Protein AF-A0A072UUT9-F1 (afdb_monomer_lite)

Structure (mmCIF, N/CA/C/O backbone):
data_AF-A0A072UUT9-F1
#
_entry.id   AF-A0A072UUT9-F1
#
loop_
_atom_site.group_PDB
_atom_site.id
_atom_site.type_symbol
_atom_site.label_atom_id
_atom_site.label_alt_id
_atom_site.label_comp_id
_atom_site.label_asym_id
_atom_site.label_entity_id
_atom_site.label_seq_id
_atom_site.pdbx_PDB_ins_code
_atom_site.Cartn_x
_atom_site.Cartn_y
_atom_site.Cartn_z
_atom_site.occupancy
_atom_site.B_iso_or_equiv
_atom_site.auth_seq_id
_atom_site.auth_comp_id
_atom_site.auth_asym_id
_atom_site.auth_atom_id
_atom_site.pdbx_PDB_model_num
ATOM 1 N N . MET A 1 1 ? 25.320 -17.893 -8.438 1.00 34.84 1 MET A N 1
ATOM 2 C CA . MET A 1 1 ? 24.897 -16.477 -8.485 1.00 34.84 1 MET A CA 1
ATOM 3 C C . MET A 1 1 ? 25.207 -15.686 -7.210 1.00 34.84 1 MET A C 1
ATOM 5 O O . MET A 1 1 ? 25.598 -14.535 -7.337 1.00 34.84 1 MET A O 1
ATOM 9 N N . ALA A 1 2 ? 25.117 -16.283 -6.011 1.00 27.77 2 ALA A N 1
ATOM 10 C CA . ALA A 1 2 ? 25.350 -15.600 -4.726 1.00 27.77 2 ALA A CA 1
ATOM 11 C C . ALA A 1 2 ? 26.567 -14.647 -4.681 1.00 27.77 2 ALA A C 1
ATOM 13 O O . ALA A 1 2 ? 26.421 -13.517 -4.238 1.00 27.77 2 ALA A O 1
ATOM 14 N N . SER A 1 3 ? 27.740 -15.036 -5.197 1.00 30.59 3 SER A N 1
ATOM 15 C CA . SER A 1 3 ? 28.937 -14.175 -5.213 1.00 30.59 3 SER A CA 1
ATOM 16 C C . SER A 1 3 ? 28.811 -12.931 -6.109 1.00 30.59 3 SER A C 1
ATOM 18 O O . SER A 1 3 ? 29.286 -11.858 -5.738 1.00 30.59 3 SER A O 1
ATOM 20 N N . THR A 1 4 ? 28.158 -13.035 -7.270 1.00 41.97 4 THR A N 1
ATOM 21 C CA . THR A 1 4 ? 27.875 -11.895 -8.159 1.00 41.97 4 THR A CA 1
ATOM 22 C C . THR A 1 4 ? 26.765 -11.008 -7.601 1.00 41.97 4 THR A C 1
ATOM 24 O O . THR A 1 4 ? 26.868 -9.785 -7.656 1.00 41.97 4 THR A O 1
ATOM 27 N N . GLU A 1 5 ? 25.732 -11.611 -7.017 1.00 43.22 5 GLU A N 1
ATOM 28 C CA . GLU A 1 5 ? 24.624 -10.914 -6.358 1.00 43.22 5 GLU A CA 1
ATOM 29 C C . GLU A 1 5 ? 25.102 -10.147 -5.112 1.00 43.22 5 GLU A C 1
ATOM 31 O O . GLU A 1 5 ? 24.750 -8.986 -4.921 1.00 43.22 5 GLU A O 1
ATOM 36 N N . GLU A 1 6 ? 25.969 -10.757 -4.300 1.00 41.38 6 GLU A N 1
ATOM 37 C CA . GLU A 1 6 ? 26.621 -10.147 -3.140 1.00 41.38 6 GLU A CA 1
ATOM 38 C C . GLU A 1 6 ? 27.619 -9.056 -3.558 1.00 41.38 6 GLU A C 1
ATOM 40 O O . GLU A 1 6 ? 27.675 -8.006 -2.921 1.00 41.38 6 GLU A O 1
ATOM 45 N N . SER A 1 7 ? 28.364 -9.246 -4.653 1.00 39.84 7 SER A N 1
ATOM 46 C CA . SER A 1 7 ? 29.238 -8.209 -5.221 1.00 39.84 7 SER A CA 1
ATOM 47 C C . SER A 1 7 ? 28.443 -6.988 -5.705 1.00 39.84 7 SER A C 1
ATOM 49 O O . SER A 1 7 ? 28.815 -5.854 -5.399 1.00 39.84 7 SER A O 1
ATOM 51 N N . LEU A 1 8 ? 27.308 -7.197 -6.382 1.00 51.31 8 LEU A N 1
ATOM 52 C CA . LEU A 1 8 ? 26.424 -6.117 -6.829 1.00 51.31 8 LEU A CA 1
ATOM 53 C C . LEU A 1 8 ? 25.656 -5.463 -5.669 1.00 51.31 8 LEU A C 1
ATOM 55 O O . LEU A 1 8 ? 25.526 -4.239 -5.666 1.00 51.31 8 LEU A O 1
ATOM 59 N N . ARG A 1 9 ? 25.227 -6.223 -4.646 1.00 52.94 9 ARG A N 1
ATOM 60 C CA . ARG A 1 9 ? 24.718 -5.653 -3.382 1.00 52.94 9 ARG A CA 1
ATOM 61 C C . ARG A 1 9 ? 25.774 -4.772 -2.727 1.00 52.94 9 ARG A C 1
ATOM 63 O O . ARG A 1 9 ? 25.479 -3.618 -2.449 1.00 52.94 9 ARG A O 1
ATOM 70 N N . LYS A 1 10 ? 27.008 -5.259 -2.555 1.00 45.53 10 LYS A N 1
ATOM 71 C CA . LYS A 1 10 ? 28.120 -4.471 -1.995 1.00 45.53 10 LYS A CA 1
ATOM 72 C C . LYS A 1 10 ? 28.433 -3.234 -2.836 1.00 45.53 10 LYS A C 1
ATOM 74 O O . LYS A 1 10 ? 28.740 -2.197 -2.263 1.00 45.53 10 LYS A O 1
ATOM 79 N N . SER A 1 11 ? 28.295 -3.294 -4.162 1.00 46.88 11 SER A N 1
ATOM 80 C CA . SER A 1 11 ? 28.444 -2.121 -5.032 1.00 46.88 11 SER A CA 1
ATOM 81 C C . SER A 1 11 ? 27.336 -1.083 -4.799 1.00 46.88 11 SER A C 1
ATOM 83 O O . SER A 1 11 ? 27.649 0.070 -4.505 1.00 46.88 11 SER A O 1
ATOM 85 N N . LEU A 1 12 ? 26.058 -1.480 -4.818 1.00 51.66 12 LEU A N 1
ATOM 86 C CA . LEU A 1 12 ? 24.926 -0.591 -4.506 1.00 51.66 12 LEU A CA 1
ATOM 87 C C . LEU A 1 12 ? 25.015 -0.008 -3.089 1.00 51.66 12 LEU A C 1
ATOM 89 O O . LEU A 1 12 ? 24.832 1.191 -2.893 1.00 51.66 12 LEU A O 1
ATOM 93 N N . GLN A 1 13 ? 25.359 -0.848 -2.114 1.00 51.25 13 GLN A N 1
ATOM 94 C CA . GLN A 1 13 ? 25.574 -0.453 -0.729 1.00 51.25 13 GLN A CA 1
ATOM 95 C C . GLN A 1 13 ? 26.736 0.546 -0.631 1.00 51.25 13 GLN A C 1
ATOM 97 O O . GLN A 1 13 ? 26.568 1.578 0.004 1.00 51.25 13 GLN A O 1
ATOM 102 N N . SER A 1 14 ? 27.847 0.330 -1.350 1.00 44.66 14 SER A N 1
ATOM 103 C CA . SER A 1 14 ? 28.983 1.265 -1.386 1.00 44.66 14 SER A CA 1
ATOM 104 C C . SER A 1 14 ? 28.662 2.614 -2.036 1.00 44.66 14 SER A C 1
ATOM 106 O O . SER A 1 14 ? 29.205 3.624 -1.606 1.00 44.66 14 SER A O 1
ATOM 108 N N . LEU A 1 15 ? 27.752 2.675 -3.016 1.00 49.03 15 LEU A N 1
ATOM 109 C CA . LEU A 1 15 ? 27.312 3.940 -3.626 1.00 49.03 15 LEU A CA 1
ATOM 110 C C . LEU A 1 15 ? 26.435 4.774 -2.673 1.00 49.03 15 LEU A C 1
ATOM 112 O O . LEU A 1 15 ? 26.467 6.004 -2.721 1.00 49.03 15 LEU A O 1
ATOM 116 N N . LEU A 1 16 ? 25.685 4.109 -1.787 1.00 48.03 16 LEU A N 1
ATOM 117 C CA . LEU A 1 16 ? 24.789 4.729 -0.799 1.00 48.03 16 LEU A CA 1
ATOM 118 C C . LEU A 1 16 ? 25.436 4.935 0.585 1.00 48.03 16 LEU A C 1
ATOM 120 O O . LEU A 1 16 ? 24.930 5.741 1.375 1.00 48.03 16 LEU A O 1
ATOM 124 N N . SER A 1 17 ? 26.539 4.229 0.868 1.00 41.12 17 SER A N 1
ATOM 125 C CA . SER A 1 17 ? 27.382 4.373 2.064 1.00 41.12 17 SER A CA 1
ATOM 126 C C . SER A 1 17 ? 28.663 5.179 1.818 1.00 41.12 17 SER A C 1
ATOM 128 O O . SER A 1 17 ? 29.345 5.524 2.780 1.00 41.12 17 SER A O 1
ATOM 130 N N . ALA A 1 18 ? 29.002 5.500 0.563 1.00 36.09 18 ALA A N 1
ATOM 131 C CA . ALA A 1 18 ? 29.958 6.555 0.241 1.00 36.09 18 ALA A CA 1
ATOM 132 C C . ALA A 1 18 ? 29.431 7.870 0.833 1.00 36.09 18 ALA A C 1
ATOM 134 O O . ALA A 1 18 ? 28.410 8.405 0.399 1.00 36.09 18 ALA A O 1
ATOM 135 N N . SER A 1 19 ? 30.090 8.340 1.890 1.00 38.41 19 SER A N 1
ATOM 136 C CA . SER A 1 19 ? 29.546 9.333 2.813 1.00 38.41 19 SER A CA 1
ATOM 137 C C . SER A 1 19 ? 29.525 10.744 2.219 1.00 38.41 19 SER A C 1
ATOM 139 O O . SER A 1 19 ? 30.475 11.509 2.378 1.00 38.41 19 SER A O 1
ATOM 141 N N . GLY A 1 20 ? 28.417 11.093 1.566 1.00 45.28 20 GLY A N 1
ATOM 142 C CA . GLY A 1 20 ? 28.100 12.449 1.126 1.00 45.28 20 GLY A CA 1
ATOM 143 C C . GLY A 1 20 ? 26.666 12.551 0.602 1.00 45.28 20 GLY A C 1
ATOM 144 O O . GLY A 1 20 ? 26.188 11.643 -0.081 1.00 45.28 20 GLY A O 1
ATOM 145 N N . SER A 1 21 ? 25.994 13.670 0.896 1.00 56.38 21 SER A N 1
ATOM 146 C CA . SER A 1 21 ? 24.687 14.042 0.322 1.00 56.38 21 SER A CA 1
ATOM 147 C C . SER A 1 21 ? 24.675 13.883 -1.197 1.00 56.38 21 SER A C 1
ATOM 149 O O . SER A 1 21 ? 23.778 13.278 -1.780 1.00 56.38 21 SER A O 1
ATOM 151 N N . ASP A 1 22 ? 25.749 14.356 -1.815 1.00 58.50 22 ASP A N 1
ATOM 152 C CA . ASP A 1 22 ? 25.899 14.545 -3.249 1.00 58.50 22 ASP A CA 1
ATOM 153 C C . ASP A 1 22 ? 25.897 13.204 -4.008 1.00 58.50 22 ASP A C 1
ATOM 155 O O . ASP A 1 22 ? 25.430 13.141 -5.143 1.00 58.50 22 ASP A O 1
ATOM 159 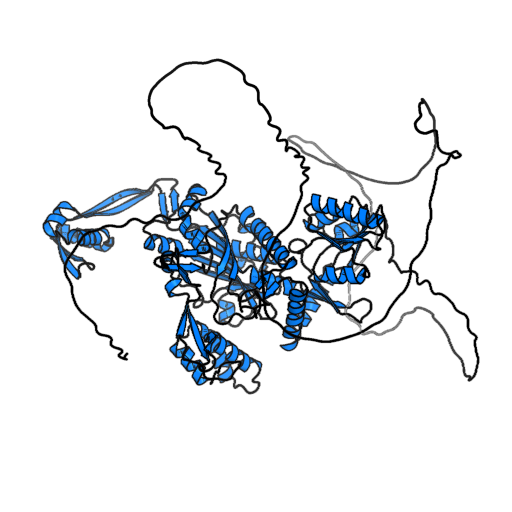N N . SER A 1 23 ? 26.335 12.108 -3.367 1.00 74.94 23 SER A N 1
ATOM 160 C CA . SER A 1 23 ? 26.256 10.750 -3.934 1.00 74.94 23 SER A CA 1
ATOM 161 C C . SER A 1 23 ? 24.805 10.261 -4.015 1.00 74.94 23 SER A C 1
ATOM 163 O O . SER A 1 23 ? 24.362 9.765 -5.054 1.00 74.94 23 SER A O 1
ATOM 165 N N . ARG A 1 24 ? 24.033 10.452 -2.934 1.00 82.62 24 ARG A N 1
ATOM 166 C CA . ARG A 1 24 ? 22.612 10.066 -2.864 1.00 82.62 24 ARG A CA 1
ATOM 167 C C . ARG A 1 24 ? 21.763 10.911 -3.814 1.00 82.62 24 ARG A C 1
ATOM 169 O O . ARG A 1 24 ? 20.908 10.369 -4.513 1.00 82.62 24 ARG A O 1
ATOM 176 N N . ASP A 1 25 ? 22.054 12.205 -3.908 1.00 83.94 25 ASP A N 1
ATOM 177 C CA . ASP A 1 25 ? 21.389 13.131 -4.825 1.00 83.94 25 ASP A CA 1
ATOM 178 C C . ASP A 1 25 ? 21.709 12.829 -6.299 1.00 83.94 25 ASP A C 1
ATOM 180 O O . ASP A 1 25 ? 20.793 12.783 -7.124 1.00 83.94 25 ASP A O 1
ATOM 184 N N . ALA A 1 26 ? 22.969 12.529 -6.639 1.00 87.81 26 ALA A N 1
ATOM 185 C CA . ALA A 1 26 ? 23.354 12.117 -7.991 1.00 87.81 26 ALA A CA 1
ATOM 186 C C . ALA A 1 26 ? 22.732 10.766 -8.396 1.00 87.81 26 ALA A C 1
ATOM 188 O O . ALA A 1 26 ? 22.236 10.625 -9.519 1.00 87.81 26 ALA A O 1
ATOM 189 N N . PHE A 1 27 ? 22.698 9.788 -7.480 1.00 90.69 27 PHE A N 1
ATOM 190 C CA . PHE A 1 27 ? 21.994 8.517 -7.679 1.00 90.69 27 PHE A CA 1
ATOM 191 C C . PHE A 1 27 ? 20.503 8.755 -7.951 1.00 90.69 27 PHE A C 1
ATOM 193 O O . PHE A 1 27 ? 19.996 8.333 -8.993 1.00 90.69 27 PHE A O 1
ATOM 200 N N . ARG A 1 28 ? 19.823 9.505 -7.073 1.00 92.19 28 ARG A N 1
ATOM 201 C CA . ARG A 1 28 ? 18.399 9.843 -7.203 1.00 92.19 28 ARG A CA 1
ATOM 202 C C . ARG A 1 28 ? 18.099 10.540 -8.528 1.00 92.19 28 ARG A C 1
ATOM 204 O O . ARG A 1 28 ? 17.148 10.169 -9.214 1.00 92.19 28 ARG A O 1
ATOM 211 N N . GLN A 1 29 ? 18.923 11.508 -8.931 1.00 92.06 29 GLN A N 1
ATOM 212 C CA . GLN A 1 29 ? 18.742 12.203 -10.204 1.00 92.06 29 GLN A CA 1
ATOM 213 C C . GLN A 1 29 ? 18.894 11.247 -11.398 1.00 92.06 29 GLN A C 1
ATOM 215 O O . GLN A 1 29 ? 18.135 11.360 -12.359 1.00 92.06 29 GLN A O 1
ATOM 220 N N . SER A 1 30 ? 19.810 10.272 -11.342 1.00 93.12 30 SER A N 1
ATOM 221 C CA . SER A 1 30 ? 19.954 9.240 -12.381 1.00 93.12 30 SER A CA 1
ATOM 222 C C . SER A 1 30 ? 18.729 8.317 -12.465 1.00 93.12 30 SER A C 1
ATOM 224 O O . SER A 1 30 ? 18.226 8.060 -13.565 1.00 93.12 30 SER A O 1
ATOM 226 N N . VAL A 1 31 ? 18.187 7.891 -11.316 1.00 94.88 31 VAL A N 1
ATOM 227 C CA . VAL A 1 31 ? 16.942 7.105 -11.225 1.00 94.88 31 VAL A CA 1
ATOM 228 C C . VAL A 1 31 ? 15.774 7.884 -11.837 1.00 94.88 31 VAL A C 1
ATOM 230 O O . VAL A 1 31 ? 15.170 7.424 -12.807 1.00 94.88 31 VAL A O 1
ATOM 233 N N . VAL A 1 32 ? 15.489 9.093 -11.341 1.00 94.62 32 VAL A N 1
ATOM 234 C CA . VAL A 1 32 ? 14.345 9.914 -11.781 1.00 94.62 32 VAL A CA 1
ATOM 235 C C . VAL A 1 32 ? 14.464 10.307 -13.258 1.00 94.62 32 VAL A C 1
ATOM 237 O O . VAL A 1 32 ? 13.494 10.166 -14.004 1.00 94.62 32 VAL A O 1
ATOM 240 N N . ASN A 1 33 ? 15.658 10.697 -13.726 1.00 94.25 33 ASN A N 1
ATOM 241 C CA . ASN A 1 33 ? 15.907 10.960 -15.148 1.00 94.25 33 ASN A CA 1
ATOM 242 C C . ASN A 1 33 ? 15.605 9.732 -16.018 1.00 94.25 33 ASN A C 1
ATOM 244 O O . ASN A 1 33 ? 15.119 9.879 -17.139 1.00 94.25 33 ASN A O 1
ATOM 248 N N . THR A 1 34 ? 15.894 8.524 -15.530 1.00 95.62 34 THR A N 1
ATOM 249 C CA . THR A 1 34 ? 15.597 7.283 -16.256 1.00 95.62 34 THR A CA 1
ATOM 250 C C . THR A 1 34 ? 14.096 7.007 -16.274 1.00 95.62 34 THR A C 1
ATOM 252 O O . THR A 1 34 ? 13.549 6.738 -17.343 1.00 95.62 34 THR A O 1
ATOM 255 N N . LEU A 1 35 ? 13.420 7.139 -15.128 1.00 97.06 35 LEU A N 1
ATOM 256 C CA . LEU A 1 35 ? 11.981 6.906 -14.987 1.00 97.06 35 LEU A CA 1
ATOM 257 C C . LEU A 1 35 ? 11.151 7.857 -15.863 1.00 97.06 35 LEU A C 1
ATOM 259 O O . LEU A 1 35 ? 10.300 7.377 -16.615 1.00 97.06 35 LEU A O 1
ATOM 263 N N . GLU A 1 36 ? 11.441 9.164 -15.865 1.00 94.88 36 GLU A N 1
ATOM 264 C CA . GLU A 1 36 ? 10.763 10.118 -16.760 1.00 94.88 36 GLU A CA 1
ATOM 265 C C . GLU A 1 36 ? 11.084 9.842 -18.239 1.00 94.88 36 GLU A C 1
ATOM 267 O O . GLU A 1 36 ? 10.182 9.746 -19.071 1.00 94.88 36 GLU A O 1
ATOM 272 N N . ARG A 1 37 ? 12.364 9.653 -18.596 1.00 95.62 37 ARG A N 1
ATOM 273 C CA . ARG A 1 37 ? 12.804 9.441 -19.993 1.00 95.62 37 ARG A CA 1
ATOM 274 C C . ARG A 1 37 ? 12.339 8.104 -20.587 1.00 95.62 37 ARG A C 1
ATOM 276 O O . ARG A 1 37 ? 12.368 7.919 -21.808 1.00 95.62 37 ARG A O 1
ATOM 283 N N . ARG A 1 38 ? 11.930 7.158 -19.741 1.00 96.06 38 ARG A N 1
ATOM 284 C CA . ARG A 1 38 ? 11.315 5.876 -20.122 1.00 96.06 38 ARG A CA 1
ATOM 285 C C . ARG A 1 38 ? 9.801 5.843 -19.898 1.00 96.06 38 ARG A C 1
ATOM 287 O O . ARG A 1 38 ? 9.187 4.833 -20.229 1.00 96.06 38 ARG A O 1
ATOM 294 N N . LEU A 1 39 ? 9.204 6.945 -19.434 1.00 96.69 39 LEU A N 1
ATOM 295 C CA . LEU A 1 39 ? 7.774 7.091 -19.152 1.00 96.69 39 LEU A CA 1
ATOM 296 C C . LEU A 1 39 ? 7.246 6.014 -18.187 1.00 96.69 39 LEU A C 1
ATOM 298 O O . LEU A 1 39 ? 6.201 5.416 -18.427 1.00 96.69 39 LEU A O 1
ATOM 302 N N . PHE A 1 40 ? 7.957 5.760 -17.085 1.00 98.12 40 PHE A N 1
ATOM 303 C CA . PHE A 1 40 ? 7.373 5.041 -15.947 1.00 98.12 40 PHE A CA 1
ATOM 304 C C . PHE A 1 40 ? 6.328 5.927 -15.260 1.00 98.12 40 PHE A C 1
ATOM 306 O O . PHE A 1 40 ? 5.175 5.527 -15.130 1.00 98.12 40 PHE A O 1
ATOM 313 N N . TYR A 1 41 ? 6.688 7.165 -14.931 1.00 97.12 41 TYR A N 1
ATOM 314 C CA . TYR A 1 41 ? 5.737 8.215 -14.572 1.00 97.12 41 TYR A CA 1
ATOM 315 C C . TYR A 1 41 ? 6.228 9.579 -15.071 1.00 97.12 41 TYR A C 1
ATOM 317 O O . TYR A 1 41 ? 7.409 9.744 -15.382 1.00 97.12 41 TYR A O 1
ATOM 325 N N . ILE A 1 42 ? 5.321 10.552 -15.137 1.00 95.31 42 ILE A N 1
ATOM 326 C CA . ILE A 1 42 ? 5.600 11.973 -15.387 1.00 95.31 42 ILE A CA 1
ATOM 327 C C . ILE A 1 42 ? 4.692 12.844 -14.500 1.00 95.31 42 ILE A C 1
ATOM 329 O O . ILE A 1 42 ? 3.629 12.376 -14.099 1.00 95.31 42 ILE A O 1
ATOM 333 N N . PRO A 1 43 ? 5.057 14.102 -14.186 1.00 94.88 43 PRO A N 1
ATOM 334 C CA . PRO A 1 43 ? 4.136 15.042 -13.543 1.00 94.88 43 PRO A CA 1
ATOM 335 C C . PRO A 1 43 ? 2.855 15.219 -14.370 1.00 94.88 43 PRO A C 1
ATOM 337 O O . PRO A 1 43 ? 2.942 15.472 -15.576 1.00 94.88 43 PRO A O 1
ATOM 340 N N . SER A 1 44 ? 1.685 15.111 -13.735 1.00 95.62 44 SER A N 1
ATOM 341 C CA . SER A 1 44 ? 0.398 15.263 -14.423 1.00 95.62 44 SER A CA 1
ATOM 342 C C . SER A 1 44 ? 0.234 16.660 -15.008 1.00 95.62 44 SER A C 1
ATOM 344 O O . SER A 1 44 ? 0.722 17.649 -14.456 1.00 95.62 44 SER A O 1
ATOM 346 N N . PHE A 1 45 ? -0.481 16.750 -16.131 1.00 95.75 45 PHE A N 1
ATOM 347 C CA . PHE A 1 45 ? -0.786 18.011 -16.825 1.00 95.75 45 PHE A CA 1
ATOM 348 C C . PHE A 1 45 ? 0.455 18.816 -17.272 1.00 95.75 45 PHE A C 1
ATOM 350 O O . PHE A 1 45 ? 0.369 20.031 -17.429 1.00 95.75 45 PHE A O 1
ATOM 357 N N . LYS A 1 46 ? 1.606 18.166 -17.520 1.00 91.00 46 LYS A N 1
ATOM 358 C CA . LYS A 1 46 ? 2.919 18.799 -17.813 1.00 91.00 46 LYS A CA 1
ATOM 359 C C . LYS A 1 46 ? 2.912 19.910 -18.883 1.00 91.00 46 LYS A C 1
ATOM 361 O O . LYS A 1 46 ? 3.731 20.820 -18.810 1.00 91.00 46 LYS A O 1
ATOM 366 N N . ILE A 1 47 ? 1.998 19.865 -19.860 1.00 94.50 47 ILE A N 1
ATOM 367 C CA . ILE A 1 47 ? 1.848 20.903 -20.906 1.00 94.50 47 ILE A CA 1
ATOM 368 C C . ILE A 1 47 ? 1.076 22.159 -20.450 1.00 94.50 47 ILE A C 1
ATOM 370 O O . ILE A 1 47 ? 1.140 23.186 -21.116 1.00 94.50 47 ILE A O 1
ATOM 374 N N . TYR A 1 48 ? 0.388 22.090 -19.308 1.00 94.50 48 TYR A N 1
ATOM 375 C CA . TYR A 1 48 ? -0.314 23.183 -18.625 1.00 94.50 48 TYR A CA 1
ATOM 376 C C . TYR A 1 48 ? 0.451 23.614 -17.358 1.00 94.50 48 TYR A C 1
ATOM 378 O O . TYR A 1 48 ? -0.147 23.854 -16.315 1.00 94.50 48 TYR A O 1
ATOM 386 N N . CYS A 1 49 ? 1.788 23.629 -17.423 1.00 87.50 49 CYS A N 1
ATOM 387 C CA . CYS A 1 49 ? 2.724 23.824 -16.298 1.00 87.50 49 CYS A CA 1
ATOM 388 C C . CYS A 1 49 ? 2.702 22.738 -15.198 1.00 87.50 49 CYS A C 1
ATOM 390 O O . CYS A 1 49 ? 3.639 22.672 -14.405 1.00 87.50 49 CYS A O 1
ATOM 392 N N . GLY A 1 50 ? 1.710 21.845 -15.199 1.00 88.94 50 GLY A N 1
ATOM 393 C CA . GLY A 1 50 ? 1.568 20.738 -14.255 1.00 88.94 50 GLY A CA 1
ATOM 394 C C . GLY A 1 50 ? 0.980 21.138 -12.899 1.00 88.94 50 GLY A C 1
ATOM 395 O O . GLY A 1 50 ? 0.838 22.318 -12.583 1.00 88.94 50 GLY A O 1
ATOM 396 N N . VAL A 1 51 ? 0.631 20.138 -12.084 1.00 90.44 51 VAL A N 1
ATOM 397 C CA . VAL A 1 51 ? 0.117 20.347 -10.718 1.00 90.44 51 VAL A CA 1
ATOM 398 C C . VAL A 1 51 ? 0.920 19.503 -9.731 1.00 90.44 51 VAL A C 1
ATOM 400 O O . VAL A 1 51 ? 0.988 18.281 -9.852 1.00 90.44 51 VAL A O 1
ATOM 403 N N . ALA A 1 52 ? 1.531 20.153 -8.739 1.00 91.06 52 ALA A N 1
ATOM 404 C CA . ALA A 1 52 ? 2.341 19.471 -7.733 1.00 91.06 52 ALA A CA 1
ATOM 405 C C . ALA A 1 52 ? 1.508 18.445 -6.943 1.00 91.06 52 ALA A C 1
ATOM 407 O O . ALA A 1 52 ? 0.387 18.737 -6.513 1.00 91.06 52 ALA A O 1
ATOM 408 N N . GLY A 1 53 ? 2.075 17.251 -6.750 1.00 93.25 53 GLY A N 1
ATOM 409 C CA . GLY A 1 53 ? 1.424 16.122 -6.083 1.00 93.25 53 GLY A CA 1
ATOM 410 C C . GLY A 1 53 ? 0.589 15.211 -6.987 1.00 93.25 53 GLY A C 1
ATOM 411 O O . GLY A 1 53 ? 0.051 14.239 -6.471 1.00 93.25 53 GLY A O 1
ATOM 412 N N . PHE A 1 54 ? 0.493 15.464 -8.296 1.00 96.31 54 PHE A N 1
ATOM 413 C CA . PHE A 1 54 ? -0.192 14.576 -9.245 1.00 96.31 54 PHE A CA 1
ATOM 414 C C . PHE A 1 54 ? 0.795 14.029 -10.287 1.00 96.31 54 PHE A C 1
ATOM 416 O O . PHE A 1 54 ? 1.626 14.775 -10.816 1.00 96.31 54 PHE A O 1
ATOM 423 N N . TYR A 1 55 ? 0.721 12.722 -10.562 1.00 96.94 55 TYR A N 1
ATOM 424 C CA . TYR A 1 55 ? 1.626 12.022 -11.478 1.00 96.94 55 TYR A CA 1
ATOM 425 C C . TYR A 1 55 ? 0.885 11.024 -12.375 1.00 96.94 55 TYR A C 1
ATOM 427 O O . TYR A 1 55 ? 0.220 10.106 -11.891 1.00 96.94 55 TYR A O 1
ATOM 435 N N . ASP A 1 56 ? 1.089 11.151 -13.686 1.00 97.56 56 ASP A N 1
ATOM 436 C CA . ASP A 1 56 ? 0.577 10.222 -14.687 1.00 97.56 56 ASP A CA 1
ATOM 437 C C . ASP A 1 56 ? 1.546 9.036 -14.795 1.00 97.56 56 ASP A C 1
ATOM 439 O O . ASP A 1 56 ? 2.726 9.211 -15.115 1.00 97.56 56 ASP A O 1
ATOM 443 N N . TYR A 1 57 ? 1.062 7.814 -14.563 1.00 98.12 57 TYR A N 1
ATOM 444 C CA . TYR A 1 57 ? 1.831 6.604 -14.859 1.00 98.12 57 TYR A CA 1
ATOM 445 C C . TYR A 1 57 ? 1.826 6.366 -16.376 1.00 98.12 57 TYR A C 1
ATOM 447 O O . TYR A 1 57 ? 0.771 6.307 -17.007 1.00 98.12 57 TYR A O 1
ATOM 455 N N . GLY A 1 58 ? 3.010 6.225 -16.973 1.00 97.81 58 GLY A N 1
ATOM 456 C CA . GLY A 1 58 ? 3.150 5.859 -18.383 1.00 97.81 58 GLY A CA 1
ATOM 457 C C . GLY A 1 58 ? 3.197 4.336 -18.580 1.00 97.81 58 GLY A C 1
ATOM 458 O O . GLY A 1 58 ? 3.146 3.584 -17.604 1.00 97.81 58 GLY A O 1
ATOM 459 N N . PRO A 1 59 ? 3.299 3.834 -19.827 1.00 97.50 59 PRO A N 1
ATOM 460 C CA . PRO A 1 59 ? 3.062 2.421 -20.139 1.00 97.50 59 PRO A CA 1
ATOM 461 C C . PRO A 1 59 ? 3.834 1.392 -19.282 1.00 97.50 59 PRO A C 1
ATOM 463 O O . PRO A 1 59 ? 3.182 0.492 -18.746 1.00 97.50 59 PRO A O 1
ATOM 466 N N . PRO A 1 60 ? 5.167 1.489 -19.072 1.00 97.94 60 PRO A N 1
ATOM 467 C CA . PRO A 1 60 ? 5.863 0.571 -18.170 1.00 97.94 60 PRO A CA 1
ATOM 468 C C . PRO A 1 60 ? 5.509 0.786 -16.689 1.00 97.94 60 PRO A C 1
ATOM 470 O O . PRO A 1 60 ? 5.472 -0.185 -15.940 1.00 97.94 60 PRO A O 1
ATOM 473 N N . GLY A 1 61 ? 5.187 2.006 -16.249 1.00 98.06 61 GLY A N 1
ATOM 474 C CA . GLY A 1 61 ? 4.749 2.248 -14.869 1.00 98.06 61 GLY A CA 1
ATOM 475 C C . GLY A 1 61 ? 3.375 1.652 -14.574 1.00 98.06 61 GLY A C 1
ATOM 476 O O . GLY A 1 61 ? 3.202 1.006 -13.544 1.00 98.06 61 GLY A O 1
ATOM 477 N N . CYS A 1 62 ? 2.425 1.783 -15.503 1.00 98.50 62 CYS A N 1
ATOM 478 C CA . CYS A 1 62 ? 1.128 1.107 -15.437 1.00 98.50 62 CYS A CA 1
ATOM 479 C C . CYS A 1 62 ? 1.286 -0.417 -15.388 1.00 98.50 62 CYS A C 1
ATOM 481 O O . CYS A 1 62 ? 0.607 -1.073 -14.603 1.00 98.50 62 CYS A O 1
ATOM 483 N N . ALA A 1 63 ? 2.207 -0.982 -16.176 1.00 98.25 63 ALA A N 1
ATOM 484 C CA . ALA A 1 63 ? 2.484 -2.414 -16.153 1.00 98.25 63 ALA A CA 1
ATOM 485 C C . ALA A 1 63 ? 3.104 -2.873 -14.818 1.00 98.25 63 ALA A C 1
ATOM 487 O O . ALA A 1 63 ? 2.616 -3.841 -14.241 1.00 98.25 63 ALA A O 1
ATOM 488 N N . VAL A 1 64 ? 4.103 -2.159 -14.274 1.00 98.62 64 VAL A N 1
ATOM 489 C CA . VAL A 1 64 ? 4.653 -2.445 -12.930 1.00 98.62 64 VAL A CA 1
ATOM 490 C C . VAL A 1 64 ? 3.558 -2.349 -11.865 1.00 98.62 64 VAL A C 1
ATOM 492 O O . VAL A 1 64 ? 3.392 -3.281 -11.085 1.00 98.62 64 VAL A O 1
ATOM 495 N N . LYS A 1 65 ? 2.760 -1.273 -11.864 1.00 98.69 65 LYS A N 1
ATOM 496 C CA . LYS A 1 65 ? 1.654 -1.076 -10.915 1.00 98.69 65 LYS A CA 1
ATOM 497 C C . LYS A 1 65 ? 0.618 -2.201 -10.994 1.00 98.69 65 LYS A C 1
ATOM 499 O O . LYS A 1 65 ? 0.218 -2.727 -9.961 1.00 98.69 65 LYS A O 1
ATOM 504 N N . SER A 1 66 ? 0.234 -2.610 -12.204 1.00 98.50 66 SER A N 1
ATOM 505 C CA . SER A 1 66 ? -0.683 -3.734 -12.424 1.00 98.50 66 SER A CA 1
ATOM 506 C C . SER A 1 66 ? -0.106 -5.053 -11.894 1.00 98.50 66 SER A C 1
ATOM 508 O O . SER A 1 66 ? -0.785 -5.762 -11.156 1.00 98.50 66 SER A O 1
ATOM 510 N N . ASN A 1 67 ? 1.171 -5.344 -12.171 1.00 98.31 67 ASN A N 1
ATOM 511 C CA . ASN A 1 67 ? 1.844 -6.545 -11.666 1.00 98.31 67 ASN A CA 1
ATOM 512 C C . ASN A 1 67 ? 1.920 -6.564 -10.127 1.00 98.31 67 ASN A C 1
ATOM 514 O O . ASN A 1 67 ? 1.638 -7.592 -9.516 1.00 98.31 67 ASN A O 1
ATOM 518 N N . VAL A 1 68 ? 2.261 -5.432 -9.497 1.00 98.69 68 VAL A N 1
ATOM 519 C CA . VAL A 1 68 ? 2.320 -5.285 -8.030 1.00 98.69 68 VAL A CA 1
ATOM 520 C C . VAL A 1 68 ? 0.945 -5.528 -7.401 1.00 98.69 68 VAL A C 1
ATOM 522 O O . VAL A 1 68 ? 0.844 -6.308 -6.459 1.00 98.69 68 VAL A O 1
ATOM 525 N N . LEU A 1 69 ? -0.119 -4.927 -7.945 1.00 98.75 69 LEU A N 1
ATOM 526 C CA . LEU A 1 69 ? -1.490 -5.115 -7.450 1.00 98.75 69 LEU A CA 1
ATOM 527 C C . LEU A 1 69 ? -2.028 -6.532 -7.710 1.00 98.75 69 LEU A C 1
ATOM 529 O O . LEU A 1 69 ? -2.729 -7.088 -6.868 1.00 98.75 69 LEU A O 1
ATOM 533 N N . SER A 1 70 ? -1.686 -7.144 -8.847 1.00 98.19 70 SER A N 1
ATOM 534 C CA . SER A 1 70 ? -2.049 -8.533 -9.151 1.00 98.19 70 SER A CA 1
ATOM 535 C C . SER A 1 70 ? -1.367 -9.513 -8.196 1.00 98.19 70 SER A C 1
ATOM 537 O O . SER A 1 70 ? -2.004 -10.456 -7.730 1.00 98.19 70 SER A O 1
ATOM 539 N N . PHE A 1 71 ? -0.092 -9.284 -7.868 1.00 98.38 71 PHE A N 1
ATOM 540 C CA . PHE A 1 71 ? 0.610 -10.093 -6.878 1.00 98.38 71 PHE A CA 1
ATOM 541 C C . PHE A 1 71 ? 0.105 -9.830 -5.451 1.00 98.38 71 PHE A C 1
ATOM 543 O O . PHE A 1 71 ? -0.012 -10.772 -4.678 1.00 98.38 71 PHE A O 1
ATOM 550 N N . TRP A 1 72 ? -0.274 -8.595 -5.106 1.00 98.81 72 TRP A N 1
ATOM 551 C CA . TRP A 1 72 ? -0.895 -8.290 -3.810 1.00 98.81 72 TRP A CA 1
ATOM 552 C C . TRP A 1 72 ? -2.212 -9.058 -3.624 1.00 98.81 72 TRP A C 1
ATOM 554 O O . TRP A 1 72 ? -2.389 -9.728 -2.608 1.00 98.81 72 TRP A O 1
ATOM 564 N N . ARG A 1 73 ? -3.084 -9.084 -4.646 1.00 98.75 73 ARG A N 1
ATOM 565 C CA . ARG A 1 73 ? -4.289 -9.934 -4.637 1.00 98.75 73 ARG A CA 1
ATOM 566 C C . ARG A 1 73 ? -3.951 -11.414 -4.467 1.00 98.75 73 ARG A C 1
ATOM 568 O O . ARG A 1 73 ? -4.585 -12.089 -3.666 1.00 98.75 73 ARG A O 1
ATOM 575 N N . GLN A 1 74 ? -2.939 -11.922 -5.169 1.00 98.31 74 GLN A N 1
ATOM 576 C CA . GLN A 1 74 ? -2.506 -13.314 -5.013 1.00 98.31 74 GLN A CA 1
ATOM 577 C C . GLN A 1 74 ? -1.975 -13.618 -3.601 1.00 98.31 74 GLN A C 1
ATOM 579 O O . GLN A 1 74 ? -2.224 -14.696 -3.074 1.00 98.31 74 GLN A O 1
ATOM 584 N N . HIS A 1 75 ? -1.233 -12.686 -2.999 1.00 98.50 75 HIS A N 1
ATOM 585 C CA . HIS A 1 75 ? -0.508 -12.888 -1.742 1.00 98.50 75 HIS A CA 1
ATOM 586 C C . HIS A 1 75 ? -1.356 -12.647 -0.486 1.00 98.50 75 HIS A C 1
ATOM 588 O O . HIS A 1 75 ? -1.022 -13.198 0.562 1.00 98.50 75 HIS A O 1
ATOM 594 N N . PHE A 1 76 ? -2.426 -11.853 -0.582 1.00 98.69 76 PHE A N 1
ATOM 595 C CA . PHE A 1 76 ? -3.342 -11.559 0.526 1.00 98.69 76 PHE A CA 1
ATOM 596 C C . PHE A 1 76 ? -4.769 -12.041 0.229 1.00 98.69 76 PHE A C 1
ATOM 598 O O . PHE A 1 76 ? -5.248 -12.964 0.884 1.00 98.69 76 PHE A O 1
ATOM 605 N N . VAL A 1 77 ? -5.428 -11.480 -0.793 1.00 98.44 77 VAL A N 1
ATOM 606 C CA . VAL A 1 77 ? -6.853 -11.745 -1.081 1.00 98.44 77 VAL A CA 1
ATOM 607 C C . VAL A 1 77 ? -7.127 -13.225 -1.370 1.00 98.44 77 VAL A C 1
ATOM 609 O O . VAL A 1 77 ? -8.010 -13.811 -0.749 1.00 98.44 77 VAL A O 1
ATOM 612 N N . LEU A 1 78 ? -6.364 -13.851 -2.271 1.00 98.00 78 LEU A N 1
ATOM 613 C CA . LEU A 1 78 ? -6.572 -15.256 -2.653 1.00 98.00 78 LEU A CA 1
ATOM 614 C C . LEU A 1 78 ? -6.065 -16.255 -1.603 1.00 98.00 78 LEU A C 1
ATOM 616 O O . LEU A 1 78 ? -6.614 -17.345 -1.488 1.00 98.00 78 LEU A O 1
ATOM 620 N N . GLU A 1 79 ? -5.027 -15.899 -0.849 1.00 97.38 79 GLU A N 1
ATOM 621 C CA . GLU A 1 79 ? -4.441 -16.761 0.182 1.00 97.38 79 GLU A CA 1
ATOM 622 C C . GLU A 1 79 ? -5.343 -16.867 1.424 1.00 97.38 79 GLU A C 1
ATOM 624 O O . GLU A 1 79 ? -5.571 -17.963 1.944 1.00 97.38 79 GLU A O 1
ATOM 629 N N . GLU A 1 80 ? -5.858 -15.732 1.908 1.00 95.38 80 GLU A N 1
ATOM 630 C CA . GLU A 1 80 ? -6.701 -15.682 3.111 1.00 95.38 80 GLU A CA 1
ATOM 631 C C . GLU A 1 80 ? -8.202 -15.707 2.788 1.00 95.38 80 GLU A C 1
ATOM 633 O O . GLU A 1 80 ? -9.026 -15.639 3.695 1.00 95.38 80 GLU A O 1
ATOM 638 N N . ASN A 1 81 ? -8.567 -15.841 1.506 1.00 96.75 81 ASN A N 1
ATOM 639 C CA . ASN A 1 81 ? -9.948 -15.808 1.002 1.00 96.75 81 ASN A CA 1
ATOM 640 C C . ASN A 1 81 ? -10.688 -14.514 1.406 1.00 96.75 81 ASN A C 1
ATOM 642 O O . ASN A 1 81 ? -11.847 -14.546 1.822 1.00 96.75 81 ASN A O 1
ATOM 646 N N . MET A 1 82 ? -10.000 -13.372 1.306 1.00 98.19 82 MET A N 1
ATOM 647 C CA . MET A 1 82 ? -10.520 -12.075 1.744 1.00 98.19 82 MET A CA 1
ATOM 648 C C . MET A 1 82 ? -11.674 -11.592 0.862 1.00 98.19 82 MET A C 1
ATOM 650 O O . MET A 1 82 ? -11.686 -11.793 -0.354 1.00 98.19 82 MET A O 1
ATOM 654 N N . LEU A 1 83 ? -12.612 -10.874 1.474 1.00 98.56 83 LEU A N 1
ATOM 655 C CA . LEU A 1 83 ? -13.733 -10.246 0.783 1.00 98.56 83 LEU A CA 1
ATOM 656 C C . LEU A 1 83 ? -13.276 -8.933 0.126 1.00 98.56 83 LEU A C 1
ATOM 658 O O . LEU A 1 83 ? -13.331 -7.873 0.748 1.00 98.56 83 LEU A O 1
ATOM 662 N N . GLU A 1 84 ? -12.781 -8.999 -1.114 1.00 98.56 84 GLU A N 1
ATOM 663 C CA . GLU A 1 84 ? -12.414 -7.794 -1.870 1.00 98.56 84 GLU A CA 1
ATOM 664 C C . GLU A 1 84 ? -13.663 -6.995 -2.294 1.00 98.56 84 GLU A C 1
ATOM 666 O O . GLU A 1 84 ? -14.573 -7.537 -2.925 1.00 98.56 84 GLU A O 1
ATOM 671 N N . VAL A 1 85 ? -13.689 -5.698 -1.975 1.00 98.12 85 VAL A N 1
ATOM 672 C CA . VAL A 1 85 ? -14.763 -4.750 -2.312 1.00 98.12 85 VAL A CA 1
ATOM 673 C C . VAL A 1 85 ? -14.230 -3.519 -3.047 1.00 98.12 85 VAL A C 1
ATOM 675 O O . VAL A 1 85 ? -13.071 -3.137 -2.891 1.00 98.12 85 VAL A O 1
ATOM 678 N N . ASP A 1 86 ? -15.101 -2.850 -3.809 1.00 98.19 86 ASP A N 1
ATOM 679 C CA . ASP A 1 86 ? -14.829 -1.523 -4.370 1.00 98.19 86 ASP A CA 1
ATOM 680 C C . ASP A 1 86 ? -15.936 -0.522 -4.003 1.00 98.19 86 ASP A C 1
ATOM 682 O O . ASP A 1 86 ? -17.014 -0.477 -4.596 1.00 98.19 86 ASP A O 1
ATOM 686 N N . CYS A 1 87 ? -15.663 0.275 -2.973 1.00 98.06 87 CYS A N 1
ATOM 687 C CA . CYS A 1 87 ? -16.511 1.371 -2.510 1.00 98.06 87 CYS A CA 1
ATOM 688 C C . CYS A 1 87 ? -16.236 2.682 -3.283 1.00 98.06 87 CYS A C 1
ATOM 690 O O . CYS A 1 87 ? -15.116 2.879 -3.762 1.00 98.06 87 CYS A O 1
ATOM 692 N N . PRO A 1 88 ? -17.178 3.647 -3.339 1.00 97.88 88 PRO A N 1
ATOM 693 C CA . PRO A 1 88 ? -16.968 4.946 -3.992 1.00 97.88 88 PRO A CA 1
ATOM 694 C C . PRO A 1 88 ? -15.828 5.794 -3.399 1.00 97.88 88 PRO A C 1
ATOM 696 O O . PRO A 1 88 ? -15.557 5.756 -2.198 1.00 97.88 88 PRO A O 1
ATOM 699 N N . CYS A 1 89 ? -15.194 6.626 -4.234 1.00 97.88 89 CYS A N 1
ATOM 700 C CA . CYS A 1 89 ? -14.184 7.604 -3.798 1.00 97.88 89 CYS A CA 1
ATOM 701 C C . CYS A 1 89 ? -14.773 8.870 -3.150 1.00 97.88 89 CYS A C 1
ATOM 703 O O . CYS A 1 89 ? -14.049 9.574 -2.450 1.00 97.88 89 CYS A O 1
ATOM 705 N N . VAL A 1 90 ? -16.049 9.179 -3.415 1.00 97.75 90 VAL A N 1
ATOM 706 C CA . VAL A 1 90 ? -16.767 10.327 -2.838 1.00 97.75 90 VAL A CA 1
ATOM 707 C C . VAL A 1 90 ? -17.531 9.858 -1.605 1.00 97.75 90 VAL A C 1
ATOM 709 O O . VAL A 1 90 ? -18.382 8.974 -1.700 1.00 97.75 90 VAL A O 1
ATOM 712 N N . THR A 1 91 ? -17.251 10.474 -0.462 1.00 97.25 91 THR A N 1
ATOM 713 C CA . THR A 1 91 ? -17.787 10.094 0.846 1.00 97.25 91 THR A CA 1
ATOM 714 C C . THR A 1 91 ? -18.584 11.259 1.448 1.00 97.25 91 THR A C 1
ATOM 716 O O . THR A 1 91 ? -18.058 12.373 1.510 1.00 97.25 91 THR A O 1
ATOM 719 N N . PRO A 1 92 ? -19.838 11.056 1.900 1.00 96.69 92 PRO A N 1
ATOM 720 C CA . PRO A 1 92 ? -20.610 12.092 2.593 1.00 96.69 92 PRO A CA 1
ATOM 721 C C . PRO A 1 92 ? -19.933 12.548 3.893 1.00 96.69 92 PRO A C 1
ATOM 723 O O . PRO A 1 92 ? -19.385 11.720 4.621 1.00 96.69 92 PRO A O 1
ATOM 726 N N . GLU A 1 93 ? -20.031 13.841 4.228 1.00 95.38 93 GLU A N 1
ATOM 727 C CA . GLU A 1 93 ? -19.392 14.421 5.426 1.00 95.38 93 GLU A CA 1
ATOM 728 C C . GLU A 1 93 ? -19.687 13.629 6.711 1.00 95.38 93 GLU A C 1
ATOM 730 O O . GLU A 1 93 ? -18.785 13.398 7.512 1.00 95.38 93 GLU A O 1
ATOM 735 N N . VAL A 1 94 ? -20.928 13.167 6.896 1.00 95.50 94 VAL A N 1
ATOM 736 C CA . VAL A 1 94 ? -21.359 12.463 8.117 1.00 95.50 94 VAL A CA 1
ATOM 737 C C . VAL A 1 94 ? -20.532 11.206 8.426 1.00 95.50 94 VAL A C 1
ATOM 739 O O . VAL A 1 94 ? -20.305 10.920 9.599 1.00 95.50 94 VAL A O 1
ATOM 742 N N . VAL A 1 95 ? -20.025 10.504 7.405 1.00 96.25 95 VAL A N 1
ATOM 743 C CA . VAL A 1 95 ? -19.196 9.293 7.565 1.00 96.25 95 VAL A CA 1
ATOM 744 C C . VAL A 1 95 ? -17.790 9.664 8.045 1.00 96.25 95 VAL A C 1
ATOM 746 O O . VAL A 1 95 ? -17.274 9.069 8.985 1.00 96.25 95 VAL A O 1
ATOM 749 N N . LEU A 1 96 ? -17.191 10.704 7.458 1.00 94.56 96 LEU A N 1
ATOM 750 C CA . LEU A 1 96 ? -15.865 11.202 7.850 1.00 94.56 96 LEU A CA 1
ATOM 751 C C . LEU A 1 96 ? -15.906 12.026 9.148 1.00 94.56 96 LEU A C 1
ATOM 753 O O . LEU A 1 96 ? -14.878 12.234 9.788 1.00 94.56 96 LEU A O 1
ATOM 757 N N . LYS A 1 97 ? -17.088 12.484 9.572 1.00 92.69 97 LYS A N 1
ATOM 758 C CA . LYS A 1 97 ? -17.311 13.025 10.916 1.00 92.69 97 LYS A CA 1
ATOM 759 C C . LYS A 1 97 ? -17.510 11.917 11.956 1.00 92.69 97 LYS A C 1
ATOM 761 O O . LYS A 1 97 ? -17.135 12.126 13.101 1.00 92.69 97 LYS A O 1
ATOM 766 N N . ALA A 1 98 ? -18.046 10.751 11.578 1.00 93.06 98 ALA A N 1
ATOM 767 C CA . ALA A 1 98 ? -18.115 9.584 12.463 1.00 93.06 98 ALA A CA 1
ATOM 768 C C . ALA A 1 98 ? -16.706 9.090 12.832 1.00 93.06 98 ALA A C 1
ATOM 770 O O . ALA A 1 98 ? -16.373 9.031 14.009 1.00 93.06 98 ALA A O 1
ATOM 771 N N . SER A 1 99 ? -15.834 8.860 11.844 1.00 91.12 99 SER A N 1
ATOM 772 C CA . SER A 1 99 ? -14.437 8.443 12.067 1.00 91.12 99 SER A CA 1
ATOM 773 C C . SER A 1 99 ? -13.477 9.580 12.455 1.00 91.12 99 SER A C 1
ATOM 775 O O . SER A 1 99 ? -12.261 9.441 12.341 1.00 91.12 99 SER A O 1
ATOM 777 N N . GLY A 1 100 ? -13.992 10.738 12.885 1.00 88.06 100 GLY A N 1
ATOM 778 C CA . GLY A 1 100 ? -13.197 11.866 13.390 1.00 88.06 100 GLY A CA 1
ATOM 779 C C . GLY A 1 100 ? -12.325 12.611 12.365 1.00 88.06 100 GLY A C 1
ATOM 780 O O . GLY A 1 100 ? -11.750 13.645 12.707 1.00 88.06 100 GLY A O 1
ATOM 781 N N . HIS A 1 101 ? -12.248 12.158 11.111 1.00 89.81 101 HIS A N 1
ATOM 782 C CA . HIS A 1 101 ? -11.456 12.777 10.042 1.00 89.81 101 HIS A CA 1
ATOM 783 C C . HIS A 1 101 ? -11.794 14.260 9.817 1.00 89.81 101 HIS A C 1
ATOM 785 O O . HIS A 1 101 ? -10.894 15.082 9.669 1.00 89.81 101 HIS A O 1
ATOM 791 N N . VAL A 1 102 ? -13.075 14.643 9.850 1.00 85.38 102 VAL A N 1
ATOM 792 C CA . VAL A 1 102 ? -13.494 16.055 9.691 1.00 85.38 102 VAL A CA 1
ATOM 793 C C . VAL A 1 102 ? -12.897 16.973 10.770 1.00 85.38 102 VAL A C 1
ATOM 795 O O . VAL A 1 102 ? -12.684 18.155 10.511 1.00 85.38 102 VAL A O 1
ATOM 798 N N . GLU A 1 103 ? -12.592 16.434 11.952 1.00 80.94 103 GLU A N 1
ATOM 799 C CA . GLU A 1 103 ? -12.135 17.193 13.124 1.00 80.94 103 GLU A CA 1
ATOM 800 C C . GLU A 1 103 ? -10.622 17.077 13.366 1.00 80.94 103 GLU A C 1
ATOM 802 O O . GLU A 1 103 ? -10.033 17.993 13.931 1.00 80.94 103 GLU A O 1
ATOM 807 N N . LYS A 1 104 ? -9.989 15.977 12.931 1.00 78.88 104 LYS A N 1
ATOM 808 C CA . LYS A 1 104 ? -8.574 15.663 13.210 1.00 78.88 104 LYS A CA 1
ATOM 809 C C . LYS A 1 104 ? -7.656 15.698 11.985 1.00 78.88 104 LYS A C 1
ATOM 811 O O . LYS A 1 104 ? -6.444 15.777 12.146 1.00 78.88 104 LYS A O 1
ATOM 816 N N . PHE A 1 105 ? -8.188 15.649 10.762 1.00 78.56 105 PHE A N 1
ATOM 817 C CA . PHE A 1 105 ? -7.386 15.551 9.532 1.00 78.56 105 PHE A CA 1
ATOM 818 C C . PHE A 1 105 ? -6.917 16.935 9.033 1.00 78.56 105 PHE A C 1
ATOM 820 O O . PHE A 1 105 ? -7.165 17.338 7.892 1.00 78.56 105 PHE A O 1
ATOM 827 N N . THR A 1 106 ? -6.277 17.697 9.928 1.00 79.94 106 THR A N 1
ATOM 828 C CA . THR A 1 106 ? -5.832 19.080 9.703 1.00 79.94 106 THR A CA 1
ATOM 829 C C . THR A 1 106 ? -4.352 19.272 10.020 1.00 79.94 106 THR A C 1
ATOM 831 O O . THR A 1 106 ? -3.926 19.011 11.141 1.00 79.94 106 THR A O 1
ATOM 834 N N . ASP A 1 107 ? -3.604 19.831 9.075 1.00 83.69 107 ASP A N 1
ATOM 835 C CA . ASP A 1 107 ? -2.205 20.228 9.258 1.00 83.69 107 ASP A CA 1
ATOM 836 C C . ASP A 1 107 ? -2.074 21.690 9.693 1.00 83.69 107 ASP A C 1
ATOM 838 O O . ASP A 1 107 ? -2.898 22.532 9.334 1.00 83.69 107 ASP A O 1
ATOM 842 N N . LEU A 1 108 ? -0.976 22.031 10.374 1.00 87.94 108 LEU A N 1
ATOM 843 C CA . LEU A 1 108 ? -0.585 23.422 10.602 1.00 87.94 108 LEU A CA 1
ATOM 844 C C . LEU A 1 108 ? 0.153 23.982 9.375 1.00 87.94 108 LEU A C 1
ATOM 846 O O . LEU A 1 108 ? 1.239 23.532 9.006 1.00 87.94 108 LEU A O 1
ATOM 850 N N . MET A 1 109 ? -0.440 24.997 8.750 1.00 91.12 109 MET A N 1
ATOM 851 C CA . MET A 1 109 ? 0.047 25.650 7.537 1.00 91.12 109 MET A CA 1
ATOM 852 C C . MET A 1 109 ? 0.544 27.068 7.829 1.00 91.12 109 MET A C 1
ATOM 854 O O . MET A 1 109 ? -0.093 27.814 8.570 1.00 91.12 109 MET A O 1
ATOM 858 N N . VAL A 1 110 ? 1.646 27.468 7.192 1.00 91.44 110 VAL A N 1
ATOM 859 C CA . VAL A 1 110 ? 2.103 28.867 7.112 1.00 91.44 110 VAL A CA 1
ATOM 860 C C . VAL A 1 110 ? 2.166 29.335 5.664 1.00 91.44 110 VAL A C 1
ATOM 862 O O . VAL A 1 110 ? 2.274 28.531 4.735 1.00 91.44 110 VAL A O 1
ATOM 865 N N . LYS A 1 111 ? 2.110 30.651 5.467 1.00 92.69 111 LYS A N 1
ATOM 866 C CA . LYS A 1 111 ? 2.030 31.291 4.153 1.00 92.69 111 LYS A CA 1
ATOM 867 C C . LYS A 1 111 ? 3.074 32.399 4.021 1.00 92.69 111 LYS A C 1
ATOM 869 O O . LYS A 1 111 ? 3.213 33.208 4.932 1.00 92.69 111 LYS A O 1
ATOM 874 N N . ASP A 1 112 ? 3.785 32.455 2.893 1.00 91.81 112 ASP A N 1
ATOM 875 C CA . ASP A 1 112 ? 4.612 33.613 2.516 1.00 91.81 112 ASP A CA 1
ATOM 876 C C . ASP A 1 112 ? 3.701 34.840 2.384 1.00 91.81 112 ASP A C 1
ATOM 878 O O . ASP A 1 112 ? 2.792 34.859 1.551 1.00 91.81 112 ASP A O 1
ATOM 882 N N . GLU A 1 113 ? 3.936 35.863 3.207 1.00 91.62 113 GLU A N 1
ATOM 883 C CA . GLU A 1 113 ? 3.042 37.023 3.314 1.00 91.62 113 GLU A CA 1
ATOM 884 C C . GLU A 1 113 ? 2.985 37.888 2.040 1.00 91.62 113 GLU A C 1
ATOM 886 O O . GLU A 1 113 ? 2.066 38.693 1.891 1.00 91.62 113 GLU A O 1
ATOM 891 N N . LYS A 1 114 ? 3.936 37.730 1.105 1.00 90.94 114 LYS A N 1
ATOM 892 C CA . LYS A 1 114 ? 3.999 38.502 -0.149 1.00 90.94 114 LYS A CA 1
ATOM 893 C C . LYS A 1 114 ? 3.596 37.693 -1.379 1.00 90.94 114 LYS A C 1
ATOM 895 O O . LYS A 1 114 ? 2.923 38.232 -2.252 1.00 90.94 114 LYS A O 1
ATOM 900 N N . THR A 1 115 ? 4.035 36.437 -1.491 1.00 88.56 115 THR A N 1
ATOM 901 C CA . THR A 1 115 ? 3.714 35.586 -2.660 1.00 88.56 115 THR A CA 1
ATOM 902 C C . THR A 1 115 ? 2.449 34.762 -2.466 1.00 88.56 115 THR A C 1
ATOM 904 O O . THR A 1 115 ? 1.807 34.374 -3.439 1.00 88.56 115 THR A O 1
ATOM 907 N N . GLY A 1 116 ? 2.076 34.493 -1.216 1.00 86.56 116 GLY A N 1
ATOM 908 C CA . GLY A 1 116 ? 0.963 33.624 -0.875 1.00 86.56 116 GLY A CA 1
ATOM 909 C C . GLY A 1 116 ? 1.246 32.125 -1.000 1.00 86.56 116 GLY A C 1
ATOM 910 O O . GLY A 1 116 ? 0.313 31.349 -0.799 1.00 86.56 116 GLY A O 1
ATOM 911 N N . THR A 1 117 ? 2.484 31.709 -1.292 1.00 86.44 117 THR A N 1
ATOM 912 C CA . THR A 1 117 ? 2.887 30.292 -1.295 1.00 86.44 117 THR A CA 1
ATOM 913 C C . THR A 1 117 ? 2.746 29.688 0.103 1.00 86.44 117 THR A C 1
ATOM 915 O O . THR A 1 117 ? 3.226 30.264 1.082 1.00 86.44 117 THR A O 1
ATOM 918 N N . CYS A 1 118 ? 2.101 28.524 0.192 1.00 89.25 118 CYS A N 1
ATOM 919 C CA . CYS A 1 118 ? 1.870 27.804 1.444 1.00 89.25 118 CYS A CA 1
ATOM 920 C C . CYS A 1 118 ? 2.920 26.712 1.703 1.00 89.25 118 CYS A C 1
ATOM 922 O O . CYS A 1 118 ? 3.388 26.047 0.777 1.00 89.25 118 CYS A O 1
ATOM 924 N N . TYR A 1 119 ? 3.222 26.478 2.980 1.00 87.75 119 TYR A N 1
ATOM 925 C CA . TYR A 1 119 ? 4.152 25.455 3.457 1.00 87.75 119 TYR A CA 1
ATOM 926 C C . TYR A 1 119 ? 3.596 24.776 4.724 1.00 87.75 119 TYR A C 1
ATOM 928 O O . TYR A 1 119 ? 2.928 25.426 5.530 1.00 87.75 119 TYR A O 1
ATOM 936 N N . ARG A 1 120 ? 3.888 23.480 4.918 1.00 88.50 120 ARG A N 1
ATOM 937 C CA . ARG A 1 120 ? 3.636 22.767 6.188 1.00 88.50 120 ARG A CA 1
ATOM 938 C C . ARG A 1 120 ? 4.575 23.355 7.254 1.00 88.50 120 ARG A C 1
ATOM 940 O O . ARG A 1 120 ? 5.772 23.502 6.992 1.00 88.50 120 ARG A O 1
ATOM 947 N N . ALA A 1 121 ? 4.044 23.766 8.401 1.00 89.06 121 ALA A N 1
ATOM 948 C CA . ALA A 1 121 ? 4.785 24.554 9.389 1.00 89.06 121 ALA A CA 1
ATOM 949 C C . ALA A 1 121 ? 5.835 23.717 10.146 1.00 89.06 121 ALA A C 1
ATOM 951 O O . ALA A 1 121 ? 6.975 24.148 10.326 1.00 89.06 121 ALA A O 1
ATOM 952 N N . ASP A 1 122 ? 5.464 22.489 10.497 1.00 86.50 122 ASP A N 1
ATOM 953 C CA . ASP A 1 122 ? 6.320 21.439 11.050 1.00 86.50 122 ASP A CA 1
ATOM 954 C C . ASP A 1 122 ? 7.487 21.109 10.104 1.00 86.50 122 ASP A C 1
ATOM 956 O O . ASP A 1 122 ? 8.633 21.060 10.541 1.00 86.50 122 ASP A O 1
ATOM 960 N N . HIS A 1 123 ? 7.232 20.970 8.795 1.00 86.69 123 HIS A N 1
ATOM 961 C CA . HIS A 1 123 ? 8.268 20.665 7.807 1.00 86.69 123 HIS A CA 1
ATOM 962 C C . HIS A 1 123 ? 9.327 21.758 7.733 1.00 86.69 123 HIS A C 1
ATOM 964 O O . HIS A 1 123 ? 10.504 21.439 7.623 1.00 86.69 123 HIS A O 1
ATOM 970 N N . LEU A 1 124 ? 8.943 23.037 7.795 1.00 88.06 124 LEU A N 1
ATOM 971 C CA . LEU A 1 124 ? 9.923 24.124 7.765 1.00 88.06 124 LEU A CA 1
ATOM 972 C C . LEU A 1 124 ? 10.833 24.103 8.999 1.00 88.06 124 LEU A C 1
ATOM 974 O O . LEU A 1 124 ? 12.031 24.358 8.876 1.00 88.06 124 LEU A O 1
ATOM 978 N N . LEU A 1 125 ? 10.287 23.749 10.166 1.00 89.50 125 LEU A N 1
ATOM 979 C CA . LEU A 1 125 ? 11.070 23.548 11.381 1.00 89.50 125 LEU A CA 1
ATOM 980 C C . LEU A 1 125 ? 11.951 22.286 11.281 1.00 89.50 125 LEU A C 1
ATOM 982 O O . LEU A 1 125 ? 13.137 22.345 11.597 1.00 89.50 125 LEU A O 1
ATOM 986 N N . LYS A 1 126 ? 11.419 21.180 10.745 1.00 88.19 126 LYS A N 1
ATOM 987 C CA . LYS A 1 126 ? 12.134 19.912 10.502 1.00 88.19 126 LYS A CA 1
ATOM 988 C C . LYS A 1 126 ? 13.307 20.085 9.536 1.00 88.19 126 LYS A C 1
ATOM 990 O O . LYS A 1 126 ? 14.415 19.645 9.844 1.00 88.19 126 LYS A O 1
ATOM 995 N N . ASP A 1 127 ? 13.080 20.740 8.399 1.00 87.50 127 ASP A N 1
ATOM 996 C CA . ASP A 1 127 ? 14.088 21.048 7.380 1.00 87.50 127 ASP A CA 1
ATOM 997 C C . ASP A 1 127 ? 15.197 21.930 7.989 1.00 87.50 127 ASP A C 1
ATOM 999 O O . ASP A 1 127 ? 16.379 21.612 7.849 1.00 87.50 127 ASP A O 1
ATOM 1003 N N . TYR A 1 128 ? 14.835 22.976 8.747 1.00 89.06 128 TYR A N 1
ATOM 1004 C CA . TYR A 1 128 ? 15.786 23.863 9.432 1.00 89.06 128 TYR A CA 1
ATOM 1005 C C . TYR A 1 128 ? 16.638 23.133 10.483 1.00 89.06 128 TYR A C 1
ATOM 1007 O O . TYR A 1 128 ? 17.867 23.244 10.475 1.00 89.06 128 TYR A O 1
ATOM 1015 N N . CYS A 1 129 ? 16.008 22.366 11.381 1.00 86.88 129 CYS A N 1
ATOM 1016 C CA . CYS A 1 129 ? 16.703 21.615 12.426 1.00 86.88 129 CYS A CA 1
ATOM 1017 C C . CYS A 1 129 ? 17.679 20.593 11.824 1.00 86.88 129 CYS A C 1
ATOM 1019 O O . CYS A 1 129 ? 18.818 20.495 12.282 1.00 86.88 129 CYS A O 1
ATOM 1021 N N . ASN A 1 130 ? 17.272 19.877 10.770 1.00 83.88 130 ASN A N 1
ATOM 1022 C CA . ASN A 1 130 ? 18.142 18.932 10.068 1.00 83.88 130 ASN A CA 1
ATOM 1023 C C . ASN A 1 130 ? 19.281 19.630 9.314 1.00 83.88 130 ASN A C 1
ATOM 1025 O O . ASN A 1 130 ? 20.424 19.188 9.415 1.00 83.88 130 ASN A O 1
ATOM 1029 N N . GLU A 1 131 ? 19.017 20.735 8.606 1.00 84.75 131 GLU A N 1
ATOM 1030 C CA . GLU A 1 131 ? 20.066 21.498 7.920 1.00 84.75 131 GLU A CA 1
ATOM 1031 C C . GLU A 1 131 ? 21.127 22.003 8.909 1.00 84.75 131 GLU A C 1
ATOM 1033 O O . GLU A 1 131 ? 22.325 21.855 8.654 1.00 84.75 131 GLU A O 1
ATOM 1038 N N . LYS A 1 132 ? 20.707 22.524 10.069 1.00 85.88 132 LYS A N 1
ATOM 1039 C CA . LYS A 1 132 ? 21.629 22.944 11.130 1.00 85.88 132 LYS A CA 1
ATOM 1040 C C . LYS A 1 132 ? 22.419 21.784 11.730 1.00 85.88 132 LYS A C 1
ATOM 1042 O O . LYS A 1 132 ? 23.635 21.897 11.837 1.00 85.88 132 LYS A O 1
ATOM 1047 N N . LEU A 1 133 ? 21.771 20.667 12.061 1.00 82.88 133 LEU A N 1
ATOM 1048 C CA . LEU A 1 133 ? 22.447 19.489 12.623 1.00 82.88 133 LEU A CA 1
ATOM 1049 C C . LEU A 1 133 ? 23.423 18.807 11.645 1.00 82.88 133 LEU A C 1
ATOM 1051 O O . LEU A 1 133 ? 24.338 18.126 12.101 1.00 82.88 133 LEU A O 1
ATOM 1055 N N . GLN A 1 134 ? 23.240 18.966 10.329 1.00 77.44 134 GLN A N 1
ATOM 1056 C CA . GLN A 1 134 ? 24.094 18.341 9.309 1.00 77.44 134 GLN A CA 1
ATOM 1057 C C . GLN A 1 134 ? 25.206 19.256 8.777 1.00 77.44 134 GLN A C 1
ATOM 1059 O O . GLN A 1 134 ? 26.293 18.764 8.476 1.00 77.44 134 GLN A O 1
ATOM 1064 N N . LYS A 1 135 ? 24.949 20.563 8.614 1.00 77.88 135 LYS A N 1
ATOM 1065 C CA . LYS A 1 135 ? 25.877 21.490 7.934 1.00 77.88 135 LYS A CA 1
ATOM 1066 C C . LYS A 1 135 ? 26.633 22.427 8.876 1.00 77.88 135 LYS A C 1
ATOM 1068 O O . LYS A 1 135 ? 27.671 22.955 8.481 1.00 77.88 135 LYS A O 1
ATOM 1073 N N . ASP A 1 136 ? 26.139 22.667 10.091 1.00 79.12 136 ASP A N 1
ATOM 1074 C CA . ASP A 1 136 ? 26.742 23.638 11.009 1.00 79.12 136 ASP A CA 1
ATOM 1075 C C . ASP A 1 136 ? 27.784 22.979 11.926 1.00 79.12 136 ASP A C 1
ATOM 1077 O O . ASP A 1 136 ? 27.515 22.605 13.066 1.00 79.12 136 ASP A O 1
ATOM 1081 N N . LEU A 1 137 ? 29.016 22.860 11.423 1.00 71.50 137 LEU A N 1
ATOM 1082 C CA . LEU A 1 137 ? 30.161 22.323 12.175 1.00 71.50 137 LEU A CA 1
ATOM 1083 C C . LEU A 1 137 ? 30.584 23.184 13.385 1.00 71.50 137 LEU A C 1
ATOM 1085 O O . LEU A 1 137 ? 31.522 22.818 14.090 1.00 71.50 137 LEU A O 1
ATOM 1089 N N . THR A 1 138 ? 29.923 24.321 13.626 1.00 77.00 138 THR A N 1
ATOM 1090 C CA . THR A 1 138 ? 30.175 25.210 14.772 1.00 77.00 138 THR A CA 1
ATOM 1091 C C . THR A 1 138 ? 29.074 25.169 15.837 1.00 77.00 138 THR A C 1
ATOM 1093 O O . THR A 1 138 ? 29.143 25.898 16.827 1.00 77.00 138 THR A O 1
ATOM 1096 N N . LEU A 1 139 ? 28.066 24.309 15.663 1.00 79.12 139 LEU A N 1
ATOM 1097 C CA . LEU A 1 139 ? 26.951 24.153 16.592 1.00 79.12 139 LEU A CA 1
ATOM 1098 C C . LEU A 1 139 ? 27.423 23.603 17.955 1.00 79.12 139 LEU A C 1
ATOM 1100 O O . LEU A 1 139 ? 28.116 22.587 18.019 1.00 79.12 139 LEU A O 1
ATOM 1104 N N . SER A 1 140 ? 27.030 24.246 19.062 1.00 84.19 140 SER A N 1
ATOM 1105 C CA . SER A 1 140 ? 27.367 23.760 20.408 1.00 84.19 140 SER A CA 1
ATOM 1106 C C . SER A 1 140 ? 26.619 22.467 20.753 1.00 84.19 140 SER A C 1
ATOM 1108 O O . SER A 1 140 ? 25.524 22.217 20.246 1.00 84.19 140 SER A O 1
ATOM 1110 N N . SER A 1 141 ? 27.182 21.662 21.664 1.00 80.88 141 SER A N 1
ATOM 1111 C CA . SER A 1 141 ? 26.557 20.415 22.138 1.00 80.88 141 SER A CA 1
ATOM 1112 C C . SER A 1 141 ? 25.134 20.643 22.662 1.00 80.88 141 SER A C 1
ATOM 1114 O O . SER A 1 141 ? 24.227 19.875 22.350 1.00 80.88 141 SER A O 1
ATOM 1116 N N . ASP A 1 142 ? 24.922 21.737 23.395 1.00 83.56 142 ASP A N 1
ATOM 1117 C CA . ASP A 1 142 ? 23.626 22.072 23.991 1.00 83.56 142 ASP A CA 1
ATOM 1118 C C . ASP A 1 142 ? 22.603 22.467 22.918 1.00 83.56 142 ASP A C 1
ATOM 1120 O O . ASP A 1 142 ? 21.463 22.006 22.946 1.00 83.56 142 ASP A O 1
ATOM 1124 N N . LYS A 1 143 ? 23.019 23.241 21.903 1.00 83.62 143 LYS A N 1
ATOM 1125 C CA . LYS A 1 143 ? 22.147 23.602 20.774 1.00 83.62 143 LYS A CA 1
ATOM 1126 C C . LYS A 1 143 ? 21.861 22.392 19.876 1.00 83.62 143 LYS A C 1
ATOM 1128 O O . LYS A 1 143 ? 20.758 22.266 19.351 1.00 83.62 143 LYS A O 1
ATOM 1133 N N . ALA A 1 144 ? 22.808 21.462 19.746 1.00 82.12 144 ALA A N 1
ATOM 1134 C CA . ALA A 1 144 ? 22.590 20.187 19.067 1.00 82.12 144 ALA A CA 1
ATOM 1135 C C . ALA A 1 144 ? 21.600 19.281 19.825 1.00 82.12 144 ALA A C 1
ATOM 1137 O O . ALA A 1 144 ? 20.805 18.587 19.192 1.00 82.12 144 ALA A O 1
ATOM 1138 N N . ALA A 1 145 ? 21.616 19.293 21.162 1.00 83.19 145 ALA A N 1
ATOM 1139 C CA . ALA A 1 145 ? 20.624 18.602 21.986 1.00 83.19 145 ALA A CA 1
ATOM 1140 C C . ALA A 1 145 ? 19.237 19.264 21.881 1.00 83.19 145 ALA A C 1
ATOM 1142 O O . ALA A 1 145 ? 18.247 18.565 21.675 1.00 83.19 145 ALA A O 1
ATOM 1143 N N . GLU A 1 146 ? 19.169 20.598 21.922 1.00 87.56 146 GLU A N 1
ATOM 1144 C CA . GLU A 1 146 ? 17.931 21.369 21.749 1.00 87.56 146 GLU A CA 1
ATOM 1145 C C . GLU A 1 146 ? 17.248 21.065 20.407 1.00 87.56 146 GLU A C 1
ATOM 1147 O O . GLU A 1 146 ? 16.072 20.708 20.389 1.00 87.56 146 GLU A O 1
ATOM 1152 N N . LEU A 1 147 ? 17.976 21.131 19.282 1.00 86.75 147 LEU A N 1
ATOM 1153 C CA . LEU A 1 147 ? 17.397 20.846 17.961 1.00 86.75 147 LEU A CA 1
ATOM 1154 C C . LEU A 1 147 ? 16.940 19.384 17.822 1.00 86.75 147 LEU A C 1
ATOM 1156 O O . LEU A 1 147 ? 15.949 19.126 17.144 1.00 86.75 147 LEU A O 1
ATOM 1160 N N . LYS A 1 148 ? 17.616 18.429 18.477 1.00 82.06 148 LYS A N 1
ATOM 1161 C CA . LYS A 1 148 ? 17.174 17.023 18.526 1.00 82.06 148 LYS A CA 1
ATOM 1162 C C . LYS A 1 148 ? 15.907 16.843 19.362 1.00 82.06 148 LYS A C 1
ATOM 1164 O O . LYS A 1 148 ? 15.032 16.089 18.957 1.00 82.06 148 LYS A O 1
ATOM 1169 N N . HIS A 1 149 ? 15.786 17.545 20.488 1.00 82.50 149 HIS A N 1
ATOM 1170 C CA . HIS A 1 149 ? 14.573 17.518 21.306 1.00 82.50 149 HIS A CA 1
ATOM 1171 C C . HIS A 1 149 ? 13.387 18.170 20.577 1.00 82.50 149 HIS A C 1
ATOM 1173 O O . HIS A 1 149 ? 12.307 17.593 20.545 1.00 82.50 149 HIS A O 1
ATOM 1179 N N . VAL A 1 150 ? 13.605 19.300 19.895 1.00 85.19 150 VAL A N 1
ATOM 1180 C CA . VAL A 1 150 ? 12.599 19.937 19.023 1.00 85.19 150 VAL A CA 1
ATOM 1181 C C . VAL A 1 150 ? 12.153 19.010 17.890 1.00 85.19 150 VAL A C 1
ATOM 1183 O O . VAL A 1 150 ? 10.967 18.963 17.589 1.00 85.19 150 VAL A O 1
ATOM 1186 N N . LEU A 1 151 ? 13.064 18.236 17.290 1.00 81.31 151 LEU A N 1
ATOM 1187 C CA . LEU A 1 151 ? 12.710 17.224 16.286 1.00 81.31 151 LEU A CA 1
ATOM 1188 C C . LEU A 1 151 ? 11.909 16.041 16.858 1.00 81.31 151 LEU A C 1
ATOM 1190 O O . LEU A 1 151 ? 11.166 15.423 16.103 1.00 81.31 151 LEU A O 1
ATOM 1194 N N . ALA A 1 152 ? 12.063 15.725 18.147 1.00 74.69 152 ALA A N 1
ATOM 1195 C CA . ALA A 1 152 ? 11.353 14.634 18.820 1.00 74.69 152 ALA A CA 1
ATOM 1196 C C . ALA A 1 152 ? 9.965 15.040 19.354 1.00 74.69 152 ALA A C 1
ATOM 1198 O O . ALA A 1 152 ? 9.094 14.187 19.457 1.00 74.69 152 ALA A O 1
ATOM 1199 N N . MET A 1 153 ? 9.761 16.325 19.666 1.00 79.19 153 MET A N 1
ATOM 1200 C CA . MET A 1 153 ? 8.473 16.896 20.100 1.00 79.19 153 MET A CA 1
ATOM 1201 C C . MET A 1 153 ? 7.684 17.555 18.952 1.00 79.19 153 MET A C 1
ATOM 1203 O O . MET A 1 153 ? 6.683 18.223 19.194 1.00 79.19 153 MET A O 1
ATOM 1207 N N . LEU A 1 154 ? 8.164 17.446 17.708 1.00 81.25 154 LEU A N 1
ATOM 1208 C CA . LEU A 1 154 ? 7.705 18.273 16.587 1.00 81.25 154 LEU A CA 1
ATOM 1209 C C . LEU A 1 154 ? 6.211 18.110 16.284 1.00 81.25 154 LEU A C 1
ATOM 1211 O O . LEU A 1 154 ? 5.526 19.100 16.034 1.00 81.25 154 LEU A O 1
ATOM 1215 N N . ASP A 1 155 ? 5.737 16.866 16.281 1.00 72.94 155 ASP A N 1
ATOM 1216 C CA . ASP A 1 155 ? 4.359 16.512 15.940 1.00 72.94 155 ASP A CA 1
ATOM 1217 C C . ASP A 1 155 ? 3.382 16.757 17.119 1.00 72.94 155 ASP A C 1
ATOM 1219 O O . ASP A 1 155 ? 2.173 16.822 16.906 1.00 72.94 155 ASP A O 1
ATOM 1223 N N . ASP A 1 156 ? 3.902 16.991 18.335 1.00 79.19 156 ASP A N 1
ATOM 1224 C CA . ASP A 1 156 ? 3.138 17.350 19.544 1.00 79.19 156 ASP A CA 1
ATOM 1225 C C . ASP A 1 156 ? 2.924 18.880 19.707 1.00 79.19 156 ASP A C 1
ATOM 1227 O O . ASP A 1 156 ? 2.180 19.314 20.589 1.00 79.19 156 ASP A O 1
ATOM 1231 N N . PHE A 1 157 ? 3.574 19.730 18.896 1.00 83.31 157 PHE A N 1
ATOM 1232 C CA . PHE A 1 157 ? 3.527 21.193 19.062 1.00 83.31 157 PHE A CA 1
ATOM 1233 C C . PHE A 1 157 ? 2.195 21.834 18.642 1.00 83.31 157 PHE A C 1
ATOM 1235 O O . PHE A 1 157 ? 1.719 21.683 17.514 1.00 83.31 157 PHE A O 1
ATOM 1242 N N . SER A 1 158 ? 1.660 22.703 19.506 1.00 87.25 158 SER A N 1
ATOM 1243 C CA . SER A 1 158 ? 0.531 23.574 19.164 1.00 87.25 158 SER A CA 1
ATOM 1244 C C . SER A 1 158 ? 0.883 24.623 18.096 1.00 87.25 158 SER A C 1
ATOM 1246 O O . SER A 1 158 ? 2.043 24.979 17.878 1.00 87.25 158 SER A O 1
ATOM 1248 N N . SER A 1 159 ? -0.151 25.210 17.476 1.00 89.00 159 SER A N 1
ATOM 1249 C CA . SER A 1 159 ? -0.037 26.365 16.563 1.00 89.00 159 SER A CA 1
ATOM 1250 C C . SER A 1 159 ? 0.829 27.495 17.143 1.00 89.00 159 SER A C 1
ATOM 1252 O O . SER A 1 159 ? 1.630 28.098 16.424 1.00 89.00 159 SER A O 1
ATOM 1254 N N . GLN A 1 160 ? 0.691 27.755 18.444 1.00 91.62 160 GLN A N 1
ATOM 1255 C CA . GLN A 1 160 ? 1.386 28.803 19.180 1.00 91.62 160 GLN A CA 1
ATOM 1256 C C . GLN A 1 160 ? 2.861 28.457 19.427 1.00 91.62 160 GLN A C 1
ATOM 1258 O O . GLN A 1 160 ? 3.725 29.303 19.206 1.00 91.62 160 GLN A O 1
ATOM 1263 N N . GLU A 1 161 ? 3.169 27.228 19.845 1.00 91.06 161 GLU A N 1
ATOM 1264 C CA . GLU A 1 161 ? 4.548 26.774 20.093 1.00 91.06 161 GLU A CA 1
ATOM 1265 C C . GLU A 1 161 ? 5.342 26.655 18.791 1.00 91.06 161 GLU A C 1
ATOM 1267 O O . GLU A 1 161 ? 6.470 27.144 18.694 1.00 91.06 161 GLU A O 1
ATOM 1272 N N . LEU A 1 162 ? 4.720 26.093 17.753 1.00 89.75 162 LEU A N 1
ATOM 1273 C CA . LEU A 1 162 ? 5.300 25.986 16.420 1.00 89.75 162 LEU A CA 1
ATOM 1274 C C . LEU A 1 162 ? 5.534 27.375 15.803 1.00 89.75 162 LEU A C 1
ATOM 1276 O O . LEU A 1 162 ? 6.601 27.638 15.246 1.00 89.75 162 LEU A O 1
ATOM 1280 N N . GLY A 1 163 ? 4.582 28.302 15.972 1.00 92.12 16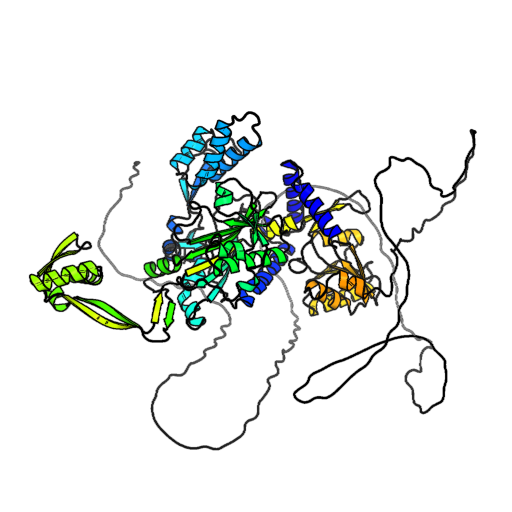3 GLY A N 1
ATOM 1281 C CA . GLY A 1 163 ? 4.726 29.703 15.567 1.00 92.12 163 GLY A CA 1
ATOM 1282 C C . GLY A 1 163 ? 5.827 30.438 16.337 1.00 92.12 163 GLY A C 1
ATOM 1283 O O . GLY A 1 163 ? 6.603 31.191 15.743 1.00 92.12 163 GLY A O 1
ATOM 1284 N N . ALA A 1 164 ? 5.951 30.177 17.642 1.00 93.56 164 ALA A N 1
ATOM 1285 C CA . ALA A 1 164 ? 7.030 30.703 18.468 1.00 93.56 164 ALA A CA 1
ATOM 1286 C C . ALA A 1 164 ? 8.399 30.181 18.007 1.00 93.56 164 ALA A C 1
ATOM 1288 O O . ALA A 1 164 ? 9.302 30.991 17.816 1.00 93.56 164 ALA A O 1
ATOM 1289 N N . LYS A 1 165 ? 8.547 28.876 17.738 1.00 93.12 165 LYS A N 1
ATOM 1290 C CA . LYS A 1 165 ? 9.810 28.273 17.274 1.00 93.12 165 LYS A CA 1
ATOM 1291 C C . LYS A 1 165 ? 10.223 28.729 15.874 1.00 93.12 165 LYS A C 1
ATOM 1293 O O . LYS A 1 165 ? 11.388 29.066 15.667 1.00 93.12 165 LYS A O 1
ATOM 1298 N N . ILE A 1 166 ? 9.275 28.839 14.939 1.00 92.88 166 ILE A N 1
ATOM 1299 C CA . ILE A 1 166 ? 9.504 29.432 13.607 1.00 92.88 166 ILE A CA 1
ATOM 1300 C C . ILE A 1 166 ? 10.063 30.859 13.735 1.00 92.88 166 ILE A C 1
ATOM 1302 O O . ILE A 1 166 ? 11.024 31.214 13.049 1.00 92.88 166 ILE A O 1
ATOM 1306 N N . LYS A 1 167 ? 9.513 31.661 14.656 1.00 92.62 167 LYS A N 1
ATOM 1307 C CA . LYS A 1 167 ? 9.949 33.040 14.911 1.00 92.62 167 LYS A CA 1
ATOM 1308 C C . LYS A 1 167 ? 11.282 33.127 15.667 1.00 92.62 167 LYS A C 1
ATOM 1310 O O . LYS A 1 167 ? 12.117 33.953 15.308 1.00 92.62 167 LYS A O 1
ATOM 1315 N N . GLU A 1 168 ? 11.494 32.286 16.678 1.00 92.56 168 GLU A N 1
ATOM 1316 C CA . GLU A 1 168 ? 12.720 32.203 17.490 1.00 92.56 168 GLU A CA 1
ATOM 1317 C C . GLU A 1 168 ? 13.945 31.870 16.630 1.00 92.56 168 GLU A C 1
ATOM 1319 O O . GLU A 1 168 ? 14.995 32.496 16.765 1.00 92.56 168 GLU A O 1
ATOM 1324 N N . TYR A 1 169 ? 13.799 30.915 15.711 1.00 91.94 169 TYR A N 1
ATOM 1325 C CA . TYR A 1 169 ? 14.876 30.467 14.827 1.00 91.94 169 TYR A CA 1
ATOM 1326 C C . TYR A 1 169 ? 14.999 31.285 13.528 1.00 91.94 169 TYR A C 1
ATOM 1328 O O . TYR A 1 169 ? 15.870 30.998 12.703 1.00 91.94 169 TYR A O 1
ATOM 1336 N N . GLY A 1 170 ? 14.166 32.319 13.346 1.00 91.00 170 GLY A N 1
ATOM 1337 C CA . GLY A 1 170 ? 14.208 33.213 12.184 1.00 91.00 170 GLY A CA 1
ATOM 1338 C C . GLY A 1 170 ? 13.854 32.527 10.860 1.00 91.00 170 GLY A C 1
ATOM 1339 O O . GLY A 1 170 ? 14.388 32.894 9.810 1.00 91.00 170 GLY A O 1
ATOM 1340 N N . ILE A 1 171 ? 12.993 31.507 10.900 1.00 92.38 171 ILE A N 1
ATOM 1341 C CA . ILE A 1 171 ? 12.626 30.713 9.727 1.00 92.38 171 ILE A CA 1
ATOM 1342 C C . ILE A 1 171 ? 11.783 31.570 8.772 1.00 92.38 171 ILE A C 1
ATOM 1344 O O . ILE A 1 171 ? 10.828 32.238 9.164 1.00 92.38 171 ILE A O 1
ATOM 1348 N N . THR A 1 172 ? 12.158 31.554 7.495 1.00 93.06 172 THR A N 1
ATOM 1349 C CA . THR A 1 172 ? 11.544 32.334 6.409 1.00 93.06 172 THR A CA 1
ATOM 1350 C C . THR A 1 172 ? 11.169 31.423 5.246 1.00 93.06 172 THR A C 1
ATOM 1352 O O . THR A 1 172 ? 11.646 30.289 5.157 1.00 93.06 172 THR A O 1
ATOM 1355 N N . ALA A 1 173 ? 10.322 31.910 4.337 1.00 89.94 173 ALA A N 1
ATOM 1356 C CA . ALA A 1 173 ? 9.919 31.169 3.143 1.00 89.94 173 ALA A CA 1
ATOM 1357 C C . ALA A 1 173 ? 11.163 30.679 2.355 1.00 89.94 173 ALA A C 1
ATOM 1359 O O . ALA A 1 173 ? 11.981 31.515 1.954 1.00 89.94 173 ALA A O 1
ATOM 1360 N N . PRO A 1 174 ? 11.351 29.358 2.125 1.00 86.56 174 PRO A N 1
ATOM 1361 C CA . PRO A 1 174 ? 12.621 28.805 1.641 1.00 86.56 174 PRO A CA 1
ATOM 1362 C C . PRO A 1 174 ? 13.153 29.425 0.347 1.00 86.56 174 PRO A C 1
ATOM 1364 O O . PRO A 1 174 ? 14.359 29.650 0.235 1.00 86.56 174 PRO A O 1
ATOM 1367 N N . GLU A 1 175 ? 12.259 29.722 -0.594 1.00 86.00 175 GLU A N 1
ATOM 1368 C CA . GLU A 1 175 ? 12.572 30.199 -1.946 1.00 86.00 175 GLU A CA 1
ATOM 1369 C C . GLU A 1 175 ? 12.793 31.718 -2.009 1.00 86.00 175 GLU A C 1
ATOM 1371 O O . GLU A 1 175 ? 13.664 32.194 -2.733 1.00 86.00 175 GLU A O 1
ATOM 1376 N N . THR A 1 176 ? 12.019 32.487 -1.238 1.00 88.31 176 THR A N 1
ATOM 1377 C CA . THR A 1 176 ? 11.923 33.956 -1.346 1.00 88.31 176 THR A CA 1
ATOM 1378 C C . THR A 1 176 ? 12.585 34.707 -0.191 1.00 88.31 176 THR A C 1
ATOM 1380 O O . THR A 1 176 ? 12.803 35.913 -0.290 1.00 88.31 176 THR A O 1
ATOM 1383 N N . LYS A 1 177 ? 12.867 34.011 0.920 1.00 91.81 177 LYS A N 1
ATOM 1384 C CA . LYS A 1 177 ? 13.282 34.563 2.224 1.00 91.81 177 LYS A CA 1
ATOM 1385 C C . LYS A 1 177 ? 12.323 35.626 2.784 1.00 91.81 177 LYS A C 1
ATOM 1387 O O . LYS A 1 177 ? 12.709 36.463 3.598 1.00 91.81 177 LYS A O 1
ATOM 1392 N N . ASN A 1 178 ? 11.057 35.587 2.366 1.00 92.50 178 ASN A N 1
ATOM 1393 C CA . ASN A 1 178 ? 10.004 36.435 2.916 1.00 92.50 178 ASN A CA 1
ATOM 1394 C C . ASN A 1 178 ? 9.586 35.989 4.331 1.00 92.50 178 ASN A C 1
ATOM 1396 O O . ASN A 1 178 ? 9.745 34.811 4.676 1.00 92.50 178 ASN A O 1
ATOM 1400 N N . PRO A 1 179 ? 8.993 36.904 5.124 1.00 93.69 179 PRO A N 1
ATOM 1401 C CA . PRO A 1 179 ? 8.240 36.548 6.320 1.00 93.69 179 PRO A CA 1
ATOM 1402 C C . PRO A 1 179 ? 7.145 35.512 6.040 1.00 93.69 179 PRO A C 1
ATOM 1404 O O . PRO A 1 179 ? 6.602 35.428 4.932 1.00 93.69 179 PRO A O 1
ATOM 1407 N N . LEU A 1 180 ? 6.829 34.742 7.076 1.00 94.50 180 LEU A N 1
ATOM 1408 C CA . LEU A 1 180 ? 5.779 33.734 7.096 1.00 94.50 180 LEU A CA 1
ATOM 1409 C C . LEU A 1 180 ? 4.688 34.162 8.079 1.00 94.50 180 LEU A C 1
ATOM 1411 O O . LEU A 1 180 ? 4.995 34.700 9.145 1.00 94.50 180 LEU A O 1
ATOM 1415 N N . SER A 1 181 ? 3.434 33.869 7.741 1.00 94.75 181 SER A N 1
ATOM 1416 C CA . SER A 1 181 ? 2.303 34.019 8.656 1.00 94.75 181 SER A CA 1
ATOM 1417 C C . SER A 1 181 ? 2.475 33.168 9.923 1.00 94.75 181 SER A C 1
ATOM 1419 O O . SER A 1 181 ? 3.226 32.192 9.939 1.00 94.75 181 SER A O 1
ATOM 1421 N N . HIS A 1 182 ? 1.685 33.455 10.960 1.00 93.62 182 HIS A N 1
ATOM 1422 C CA . HIS A 1 182 ? 1.467 32.495 12.048 1.00 93.62 182 HIS A CA 1
ATOM 1423 C C . HIS A 1 182 ? 0.932 31.155 11.488 1.00 93.62 182 HIS A C 1
ATOM 1425 O O . HIS A 1 182 ? 0.192 31.193 10.497 1.00 93.62 182 HIS A O 1
ATOM 1431 N N . PRO A 1 183 ? 1.255 29.988 12.085 1.00 93.94 183 PRO A N 1
ATOM 1432 C CA . PRO A 1 183 ? 0.645 28.717 11.699 1.00 93.94 183 PRO A CA 1
ATOM 1433 C C . PRO A 1 183 ? -0.862 28.694 11.969 1.00 93.94 183 PRO A C 1
ATOM 1435 O O . PRO A 1 183 ? -1.298 29.098 13.050 1.00 93.94 183 PRO A O 1
ATOM 1438 N N . TYR A 1 184 ? -1.648 28.179 11.026 1.00 90.00 184 TYR A N 1
ATOM 1439 C CA . TYR A 1 184 ? -3.098 27.990 11.154 1.00 90.00 184 TYR A CA 1
ATOM 1440 C C . TYR A 1 184 ? -3.539 26.625 10.594 1.00 90.00 184 TYR A C 1
ATOM 1442 O O . TYR A 1 184 ? -2.877 26.106 9.693 1.00 90.00 184 TYR A O 1
ATOM 1450 N N . PRO A 1 185 ? -4.623 26.015 11.112 1.00 86.88 185 PRO A N 1
ATOM 1451 C CA . PRO A 1 185 ? -5.065 24.694 10.671 1.00 86.88 185 PRO A CA 1
ATOM 1452 C C . PRO A 1 185 ? -5.609 24.710 9.235 1.00 86.88 185 PRO A C 1
ATOM 1454 O O . PRO A 1 185 ? -6.305 25.639 8.820 1.00 86.88 185 PRO A O 1
ATOM 1457 N N . PHE A 1 186 ? -5.322 23.646 8.490 1.00 87.31 186 PHE A N 1
ATOM 1458 C CA . PHE A 1 186 ? -5.748 23.434 7.112 1.00 87.31 186 PHE A CA 1
ATOM 1459 C C . PHE A 1 186 ? -6.183 21.978 6.905 1.00 87.31 186 PHE A C 1
ATOM 1461 O O . PHE A 1 186 ? -5.413 21.056 7.163 1.00 87.31 186 PHE A O 1
ATOM 1468 N N . ASN A 1 187 ? -7.419 21.764 6.447 1.00 86.69 187 ASN A N 1
ATOM 1469 C CA . ASN A 1 187 ? -7.984 20.425 6.270 1.00 86.69 187 ASN A CA 1
ATOM 1470 C C . ASN A 1 187 ? -7.393 19.727 5.031 1.00 86.69 187 ASN A C 1
ATOM 1472 O O . ASN A 1 187 ? -7.422 20.267 3.923 1.00 86.69 187 ASN A O 1
ATOM 1476 N N . LEU A 1 188 ? -6.876 18.512 5.226 1.00 90.31 188 LEU A N 1
ATOM 1477 C CA . LEU A 1 188 ? -6.220 17.709 4.194 1.00 90.31 188 LEU A CA 1
ATOM 1478 C C . LEU A 1 188 ? -7.192 16.874 3.340 1.00 90.31 188 LEU A C 1
ATOM 1480 O O . LEU A 1 188 ? -6.741 16.076 2.524 1.00 90.31 188 LEU A O 1
ATOM 1484 N N . MET A 1 189 ? -8.509 17.011 3.482 1.00 94.00 189 MET A N 1
ATOM 1485 C CA . MET A 1 189 ? -9.479 16.332 2.616 1.00 94.00 189 MET A CA 1
ATOM 1486 C C . MET A 1 189 ? -9.916 17.240 1.461 1.00 94.00 189 MET A C 1
ATOM 1488 O O . MET A 1 189 ? -10.181 18.428 1.640 1.00 94.00 189 MET A O 1
ATOM 1492 N N . PHE A 1 190 ? -10.037 16.683 0.253 1.00 95.44 190 PHE A N 1
ATOM 1493 C CA . PHE A 1 190 ? -10.603 17.420 -0.882 1.00 95.44 190 PHE A CA 1
ATOM 1494 C C . PHE A 1 190 ? -12.127 17.492 -0.749 1.00 95.44 190 PHE A C 1
ATOM 1496 O O . PHE A 1 190 ? -12.818 16.511 -1.021 1.00 95.44 190 PHE A O 1
ATOM 1503 N N . GLN A 1 191 ? -12.650 18.645 -0.337 1.00 94.06 191 GLN A N 1
ATOM 1504 C CA . GLN A 1 191 ? -14.091 18.883 -0.232 1.00 94.06 191 GLN A CA 1
ATOM 1505 C C . GLN A 1 191 ? -14.766 18.947 -1.613 1.00 94.06 191 GLN A C 1
ATOM 1507 O O . GLN A 1 191 ? -14.193 19.437 -2.586 1.00 94.06 191 GLN A O 1
ATOM 1512 N N . THR A 1 192 ? -16.006 18.468 -1.686 1.00 94.94 192 THR A N 1
ATOM 1513 C CA . THR A 1 192 ? -16.875 18.505 -2.867 1.00 94.94 192 THR A CA 1
ATOM 1514 C C . THR A 1 192 ? -18.352 18.607 -2.450 1.00 94.94 192 THR A C 1
ATOM 1516 O O . THR A 1 192 ? -18.685 18.585 -1.262 1.00 94.94 192 THR A O 1
ATOM 1519 N N . SER A 1 193 ? -19.260 18.712 -3.419 1.00 94.56 193 SER A N 1
ATOM 1520 C CA . SER A 1 193 ? -20.709 18.712 -3.194 1.00 94.56 193 SER A CA 1
ATOM 1521 C C . SER A 1 193 ? -21.371 17.540 -3.909 1.00 94.56 193 SER A C 1
ATOM 1523 O O . SER A 1 193 ? -21.138 17.300 -5.094 1.00 94.56 193 SER A O 1
ATOM 1525 N N . ILE A 1 194 ? -22.226 16.818 -3.189 1.00 95.00 194 ILE A N 1
ATOM 1526 C CA . ILE A 1 194 ? -22.989 15.688 -3.710 1.00 95.00 194 ILE A CA 1
ATOM 1527 C C . ILE A 1 194 ? -24.307 16.224 -4.286 1.00 95.00 194 ILE A C 1
ATOM 1529 O O . ILE A 1 194 ? -25.189 16.684 -3.563 1.00 95.00 194 ILE A O 1
ATOM 1533 N N . GLY A 1 195 ? -24.442 16.157 -5.610 1.00 92.94 195 GLY A N 1
ATOM 1534 C CA . GLY A 1 195 ? -25.614 16.656 -6.333 1.00 92.94 195 GLY A CA 1
ATOM 1535 C C . GLY A 1 195 ? -25.599 18.174 -6.602 1.00 92.94 195 GLY A C 1
ATOM 1536 O O . GLY A 1 195 ? -24.812 18.922 -6.021 1.00 92.94 195 GLY A O 1
ATOM 1537 N N . PRO A 1 196 ? -26.471 18.656 -7.508 1.00 91.31 196 PRO A N 1
ATOM 1538 C CA . PRO A 1 196 ? -26.375 20.001 -8.086 1.00 91.31 196 PRO A CA 1
ATOM 1539 C C . PRO A 1 196 ? -26.820 21.141 -7.157 1.00 91.31 196 PRO A C 1
ATOM 1541 O O . PRO A 1 196 ? -26.650 22.304 -7.509 1.00 91.31 196 PRO A O 1
ATOM 1544 N N . SER A 1 197 ? -27.412 20.841 -5.997 1.00 89.62 197 SER A N 1
ATOM 1545 C CA . SER A 1 197 ? -27.917 21.851 -5.056 1.00 89.62 197 SER A CA 1
ATOM 1546 C C . SER A 1 197 ? -26.857 22.390 -4.090 1.00 89.62 197 SER A C 1
ATOM 1548 O O . SER A 1 197 ? -27.123 23.365 -3.395 1.00 89.62 197 SER A O 1
ATOM 1550 N N . GLY A 1 198 ? -25.691 21.742 -3.985 1.00 86.31 198 GLY A N 1
ATOM 1551 C CA . GLY A 1 198 ? -24.660 22.076 -2.992 1.00 86.31 198 GLY A CA 1
ATOM 1552 C C . GLY A 1 198 ? -24.991 21.675 -1.544 1.00 86.31 198 GLY A C 1
ATOM 1553 O O . GLY A 1 198 ? -24.115 21.740 -0.690 1.00 86.31 198 GLY A O 1
ATOM 1554 N N . LEU A 1 199 ? -26.226 21.237 -1.260 1.00 88.94 199 LEU A N 1
ATOM 1555 C CA . LEU A 1 199 ? -26.740 21.035 0.105 1.00 88.94 199 LEU A CA 1
ATOM 1556 C C . LEU A 1 199 ? -26.193 19.793 0.825 1.00 88.94 199 LEU A C 1
ATOM 1558 O O . LEU A 1 199 ? -26.303 19.712 2.045 1.00 88.94 199 LEU A O 1
ATOM 1562 N N . ALA A 1 200 ? -25.634 18.826 0.095 1.00 92.38 200 ALA A N 1
ATOM 1563 C CA . ALA A 1 200 ? -25.019 17.632 0.666 1.00 92.38 200 ALA A CA 1
ATOM 1564 C C . ALA A 1 200 ? -23.484 17.729 0.545 1.00 92.38 200 ALA A C 1
ATOM 1566 O O . ALA A 1 200 ? -22.939 17.435 -0.524 1.00 92.38 200 ALA A O 1
ATOM 1567 N N . PRO A 1 201 ? -22.767 18.162 1.598 1.00 94.12 201 PRO A N 1
ATOM 1568 C CA . PRO A 1 201 ? -21.310 18.189 1.593 1.00 94.12 201 PRO A CA 1
ATOM 1569 C C . PRO A 1 201 ? -20.725 16.771 1.569 1.00 94.12 201 PRO A C 1
ATOM 1571 O O . PRO A 1 201 ? -21.216 15.840 2.217 1.00 94.12 201 PRO A O 1
ATOM 1574 N N . GLY A 1 202 ? -19.634 16.617 0.828 1.00 95.06 202 GLY A N 1
ATOM 1575 C CA . GLY A 1 202 ? -18.842 15.397 0.793 1.00 95.06 202 GLY A CA 1
ATOM 1576 C C . GLY A 1 202 ? -17.364 15.704 0.611 1.00 95.06 202 GLY A C 1
ATOM 1577 O O . GLY A 1 202 ? -16.964 16.850 0.412 1.00 95.06 202 GLY A O 1
ATOM 1578 N N . PHE A 1 203 ? -16.548 14.662 0.656 1.00 96.81 203 PHE A N 1
ATOM 1579 C CA . PHE A 1 203 ? -15.112 14.742 0.425 1.00 96.81 203 PHE A CA 1
ATOM 1580 C C . PHE A 1 203 ? -14.664 13.595 -0.479 1.00 96.81 203 PHE A C 1
ATOM 1582 O O . PHE A 1 203 ? -15.320 12.554 -0.552 1.00 96.81 203 PHE A O 1
ATOM 1589 N N . MET A 1 204 ? -13.525 13.763 -1.142 1.00 97.94 204 MET A N 1
ATOM 1590 C CA . MET A 1 204 ? -12.762 12.625 -1.647 1.00 97.94 204 MET A CA 1
ATOM 1591 C C . MET A 1 204 ? -12.103 11.925 -0.453 1.00 97.94 204 MET A C 1
ATOM 1593 O O . MET A 1 204 ? -11.484 12.590 0.379 1.00 97.94 204 MET A O 1
ATOM 1597 N N . ARG A 1 205 ? -12.248 10.601 -0.353 1.00 97.12 205 ARG A N 1
ATOM 1598 C CA . ARG A 1 205 ? -11.803 9.825 0.817 1.00 97.12 205 ARG A CA 1
ATOM 1599 C C . ARG A 1 205 ? -10.276 9.900 1.063 1.00 97.12 205 ARG A C 1
ATOM 1601 O O . ARG A 1 205 ? -9.514 9.770 0.099 1.00 97.12 205 ARG A O 1
ATOM 1608 N N . PRO A 1 206 ? -9.812 10.046 2.321 1.00 96.12 206 PRO A N 1
ATOM 1609 C CA . PRO A 1 206 ? -8.384 10.083 2.672 1.00 96.12 206 PRO A CA 1
ATOM 1610 C C . PRO A 1 206 ? -7.730 8.697 2.852 1.00 96.12 206 PRO A C 1
ATOM 1612 O O . PRO A 1 206 ? -6.500 8.598 2.876 1.00 96.12 206 PRO A O 1
ATOM 1615 N N . GLU A 1 207 ? -8.548 7.652 2.962 1.00 96.50 207 GLU A N 1
ATOM 1616 C CA . GLU A 1 207 ? -8.235 6.220 3.098 1.00 96.50 207 GLU A CA 1
ATOM 1617 C C . GLU A 1 207 ? -9.378 5.416 2.439 1.00 96.50 207 GLU A C 1
ATOM 1619 O O . GLU A 1 207 ? -10.391 6.004 2.046 1.00 96.50 207 GLU A O 1
ATOM 1624 N N . THR A 1 208 ? -9.247 4.100 2.282 1.00 98.19 208 THR A N 1
ATOM 1625 C CA . THR A 1 208 ? -10.316 3.215 1.773 1.00 98.19 208 THR A CA 1
ATOM 1626 C C . THR A 1 208 ? -11.027 2.411 2.866 1.00 98.19 208 THR A C 1
ATOM 1628 O O . THR A 1 208 ? -12.212 2.127 2.691 1.00 98.19 208 THR A O 1
ATOM 1631 N N . ALA A 1 209 ? -10.374 2.156 4.007 1.00 97.12 209 ALA A N 1
ATOM 1632 C CA . ALA A 1 209 ? -10.880 1.440 5.188 1.00 97.12 209 ALA A CA 1
ATOM 1633 C C . ALA A 1 209 ? -12.332 1.797 5.573 1.00 97.12 209 ALA A C 1
ATOM 1635 O O . ALA A 1 209 ? -13.182 0.928 5.781 1.00 97.12 209 ALA A O 1
ATOM 1636 N N . GLN A 1 210 ? -12.677 3.091 5.549 1.00 97.06 210 GLN A N 1
ATOM 1637 C CA . GLN A 1 210 ? -14.033 3.586 5.841 1.00 97.06 210 GLN A CA 1
ATOM 1638 C C . GLN A 1 210 ? -15.131 2.982 4.949 1.00 97.06 210 GLN A C 1
ATOM 1640 O O . GLN A 1 210 ? -16.270 2.846 5.390 1.00 97.06 210 GLN A O 1
ATOM 1645 N N . GLY A 1 211 ? -14.809 2.600 3.709 1.00 97.31 211 GLY A N 1
ATOM 1646 C CA . GLY A 1 211 ? -15.726 1.888 2.818 1.00 97.31 211 GLY A CA 1
ATOM 1647 C C . GLY A 1 211 ? -16.020 0.461 3.286 1.00 97.31 211 GLY A C 1
ATOM 1648 O O . GLY A 1 211 ? -17.131 -0.027 3.100 1.00 97.31 211 GLY A O 1
ATOM 1649 N N . ILE A 1 212 ? -15.060 -0.193 3.937 1.00 98.56 212 ILE A N 1
ATOM 1650 C CA . ILE A 1 212 ? -15.219 -1.539 4.489 1.00 98.56 212 ILE A CA 1
ATOM 1651 C C . ILE A 1 212 ? -16.024 -1.475 5.796 1.00 98.56 212 ILE A C 1
ATOM 1653 O O . ILE A 1 212 ? -16.991 -2.222 5.945 1.00 98.56 212 ILE A O 1
ATOM 1657 N N . PHE A 1 213 ? -15.716 -0.536 6.702 1.00 98.06 213 PHE A N 1
ATOM 1658 C CA . PHE A 1 213 ? -16.417 -0.409 7.990 1.00 98.06 213 PHE A CA 1
ATOM 1659 C C . PHE A 1 213 ? -17.924 -0.163 7.849 1.00 98.06 213 PHE A C 1
ATOM 1661 O O . PHE A 1 213 ? -18.712 -0.830 8.520 1.00 98.06 213 PHE A O 1
ATOM 1668 N N . VAL A 1 214 ? -18.359 0.725 6.944 1.00 97.69 214 VAL A N 1
ATOM 1669 C CA . VAL A 1 214 ? -19.802 0.979 6.739 1.00 97.69 214 VAL A CA 1
ATOM 1670 C C . VAL A 1 214 ? -20.550 -0.215 6.128 1.00 97.69 214 VAL A C 1
ATOM 1672 O O . VAL A 1 214 ? -21.763 -0.313 6.291 1.00 97.69 214 VAL A O 1
ATOM 1675 N N . ASN A 1 215 ? -19.837 -1.141 5.476 1.00 98.25 215 ASN A N 1
ATOM 1676 C CA . ASN A 1 215 ? -20.380 -2.383 4.916 1.00 98.25 215 ASN A CA 1
ATOM 1677 C C . ASN A 1 215 ? -20.141 -3.611 5.823 1.00 98.25 215 ASN A C 1
ATOM 1679 O O . ASN A 1 215 ? -20.495 -4.728 5.437 1.00 98.25 215 ASN A O 1
ATOM 1683 N N . PHE A 1 216 ? -19.579 -3.437 7.032 1.00 98.50 216 PHE A N 1
ATOM 1684 C CA . PHE A 1 216 ? -19.205 -4.534 7.942 1.00 98.50 216 PHE A CA 1
ATOM 1685 C C . PHE A 1 216 ? -20.327 -5.562 8.132 1.00 98.50 216 PHE A C 1
ATOM 1687 O O . PHE A 1 216 ? -20.082 -6.764 8.082 1.00 98.50 216 PHE A O 1
ATOM 1694 N N . LYS A 1 217 ? -21.566 -5.095 8.322 1.00 97.50 217 LYS A N 1
ATOM 1695 C CA . LYS A 1 217 ? -22.725 -5.954 8.588 1.00 97.50 217 LYS A CA 1
ATOM 1696 C C . LYS A 1 217 ? -23.016 -6.924 7.439 1.00 97.50 217 LYS A C 1
ATOM 1698 O O . LYS A 1 217 ? -23.275 -8.100 7.688 1.00 97.50 217 LYS A O 1
ATOM 1703 N N . ASP A 1 218 ? -22.955 -6.443 6.201 1.00 98.12 218 ASP A N 1
ATOM 1704 C CA . ASP A 1 218 ? -23.244 -7.252 5.016 1.00 98.12 218 ASP A CA 1
ATOM 1705 C C . ASP A 1 218 ? -22.067 -8.178 4.673 1.00 98.12 218 ASP A C 1
ATOM 1707 O O . ASP A 1 218 ? -22.280 -9.321 4.271 1.00 98.12 218 ASP A O 1
ATOM 1711 N N . LEU A 1 219 ? -20.829 -7.742 4.938 1.00 98.50 219 LEU A N 1
ATOM 1712 C CA . LEU A 1 219 ? -19.619 -8.566 4.830 1.00 98.50 219 LEU A CA 1
ATOM 1713 C C . LEU A 1 219 ? -19.594 -9.706 5.863 1.00 98.50 219 LEU A C 1
ATOM 1715 O O . LEU A 1 219 ? -19.349 -10.861 5.512 1.00 98.50 219 LEU A O 1
ATOM 1719 N N . TYR A 1 220 ? -19.919 -9.410 7.122 1.00 98.12 220 TYR A N 1
ATOM 1720 C CA . TYR A 1 220 ? -20.041 -10.399 8.194 1.00 98.12 220 TYR A CA 1
ATOM 1721 C C . TYR A 1 220 ? -21.167 -11.404 7.903 1.00 98.12 220 TYR A C 1
ATOM 1723 O O . TYR A 1 220 ? -20.971 -12.611 8.064 1.00 98.12 220 TYR A O 1
ATOM 1731 N N . TYR A 1 221 ? -22.314 -10.936 7.394 1.00 97.62 221 TYR A N 1
ATOM 1732 C CA . TYR A 1 221 ? -23.396 -11.805 6.926 1.00 97.62 221 TYR A CA 1
ATOM 1733 C C . TYR A 1 221 ? -22.961 -12.695 5.749 1.00 97.62 221 TYR A C 1
ATOM 1735 O O . TYR A 1 221 ? -23.223 -13.900 5.770 1.00 97.62 221 TYR A O 1
ATOM 1743 N N . TYR A 1 222 ? -22.251 -12.139 4.759 1.00 97.69 222 TYR A N 1
ATOM 1744 C CA . TYR A 1 222 ? -21.711 -12.882 3.614 1.00 97.69 222 TYR A CA 1
ATOM 1745 C C . TYR A 1 222 ? -20.708 -13.965 4.048 1.00 97.69 222 TYR A C 1
ATOM 1747 O O . TYR A 1 222 ? -20.761 -15.085 3.542 1.00 97.69 222 TYR A O 1
ATOM 1755 N N . ASN A 1 223 ? -19.884 -13.698 5.070 1.00 97.25 223 ASN A N 1
ATOM 1756 C CA . ASN A 1 223 ? -19.021 -14.700 5.713 1.00 97.25 223 ASN A CA 1
ATOM 1757 C C . ASN A 1 223 ? -19.789 -15.716 6.601 1.00 97.25 223 ASN A C 1
ATOM 1759 O O . ASN A 1 223 ? -19.206 -16.439 7.412 1.00 97.25 223 ASN A O 1
ATOM 1763 N N . GLY A 1 224 ? -21.120 -15.775 6.503 1.00 96.06 224 GLY A N 1
ATOM 1764 C CA . GLY A 1 224 ? -21.956 -16.696 7.270 1.00 96.06 224 GLY A CA 1
ATOM 1765 C C . GLY A 1 224 ? -22.058 -16.357 8.760 1.00 96.06 224 GLY A C 1
ATOM 1766 O O . GLY A 1 224 ? -22.386 -17.240 9.553 1.00 96.06 224 GLY A O 1
ATOM 1767 N N . ASN A 1 225 ? -21.817 -15.097 9.138 1.00 95.25 225 ASN A N 1
ATOM 1768 C CA . ASN A 1 225 ? -21.786 -14.585 10.513 1.00 95.25 225 ASN A CA 1
ATOM 1769 C C . ASN A 1 225 ? -20.686 -15.241 11.372 1.00 95.25 225 ASN A C 1
ATOM 1771 O O . ASN A 1 225 ? -20.916 -15.623 12.521 1.00 95.25 225 ASN A O 1
ATOM 1775 N N . LYS A 1 226 ? -19.478 -15.389 10.810 1.00 94.00 226 LYS A N 1
ATOM 1776 C CA . LYS A 1 226 ? -18.305 -15.974 11.483 1.00 94.00 226 LYS A CA 1
ATOM 1777 C C . LYS A 1 226 ? -17.130 -15.003 11.570 1.00 94.00 226 LYS A C 1
ATOM 1779 O O . LYS A 1 226 ? -16.952 -14.163 10.690 1.00 94.00 226 LYS A O 1
ATOM 1784 N N . LEU A 1 227 ? -16.326 -15.190 12.614 1.00 94.75 227 LEU A N 1
ATOM 1785 C CA . LEU A 1 227 ? -15.018 -14.573 12.831 1.00 94.75 227 LEU A CA 1
ATOM 1786 C C . LEU A 1 227 ? -13.937 -15.669 12.976 1.00 94.75 227 LEU A C 1
ATOM 1788 O O . LEU A 1 227 ? -14.290 -16.803 13.315 1.00 94.75 227 LEU A O 1
ATOM 1792 N N . PRO A 1 228 ? -12.650 -15.338 12.762 1.00 96.56 228 PRO A N 1
ATOM 1793 C CA . PRO A 1 228 ? -12.187 -14.100 12.131 1.00 96.56 228 PRO A CA 1
ATOM 1794 C C . PRO A 1 228 ? -12.582 -14.040 10.645 1.00 96.56 228 PRO A C 1
ATOM 1796 O O . PRO A 1 228 ? -12.897 -15.063 10.032 1.00 96.56 228 PRO A O 1
ATOM 1799 N N . PHE A 1 229 ? -12.584 -12.843 10.060 1.00 98.00 229 PHE A N 1
ATOM 1800 C CA . PHE A 1 229 ? -12.683 -12.668 8.608 1.00 98.00 229 PHE A CA 1
ATOM 1801 C C . PHE A 1 229 ? -11.967 -11.397 8.162 1.00 98.00 229 PHE A C 1
ATOM 1803 O O . PHE A 1 229 ? -11.897 -10.428 8.911 1.00 98.00 229 PHE A O 1
ATOM 1810 N N . ALA A 1 230 ? -11.459 -11.391 6.933 1.00 98.31 230 ALA A N 1
ATOM 1811 C CA . ALA A 1 230 ? -10.834 -10.215 6.344 1.00 98.31 230 ALA A CA 1
ATOM 1812 C C . ALA A 1 230 ? -11.634 -9.715 5.141 1.00 98.31 230 ALA A C 1
ATOM 1814 O O . ALA A 1 230 ? -12.056 -10.501 4.289 1.00 98.31 230 ALA A O 1
ATOM 1815 N N . ALA A 1 231 ? -11.804 -8.401 5.057 1.00 98.62 231 ALA A N 1
ATOM 1816 C CA . ALA A 1 231 ? -12.232 -7.708 3.851 1.00 98.62 231 ALA A CA 1
ATOM 1817 C C . ALA A 1 231 ? -11.082 -6.835 3.338 1.00 98.62 231 ALA A C 1
ATOM 1819 O O . ALA A 1 231 ? -10.202 -6.455 4.106 1.00 98.62 231 ALA A O 1
ATOM 1820 N N . ALA A 1 232 ? -11.060 -6.549 2.040 1.00 98.69 232 ALA A N 1
ATOM 1821 C CA . ALA A 1 232 ? -9.961 -5.836 1.399 1.00 98.69 232 ALA A CA 1
ATOM 1822 C C . ALA A 1 232 ? -10.482 -4.829 0.371 1.00 98.69 232 ALA A C 1
ATOM 1824 O O . ALA A 1 232 ? -11.498 -5.075 -0.274 1.00 98.69 232 ALA A O 1
ATOM 1825 N N . GLN A 1 233 ? -9.771 -3.724 0.161 1.00 98.75 233 GLN A N 1
ATOM 1826 C CA . GLN A 1 233 ? -10.067 -2.795 -0.929 1.00 98.75 233 GLN A CA 1
ATOM 1827 C C . GLN A 1 233 ? -8.778 -2.305 -1.589 1.00 98.75 233 GLN A C 1
ATOM 1829 O O . GLN A 1 233 ? -7.791 -2.004 -0.926 1.00 98.75 233 GLN A O 1
ATOM 1834 N N . ILE A 1 234 ? -8.796 -2.194 -2.920 1.00 98.75 234 ILE A N 1
ATOM 1835 C CA . ILE A 1 234 ? -7.741 -1.549 -3.707 1.00 98.75 234 ILE A CA 1
ATOM 1836 C C . ILE A 1 234 ? -8.360 -0.366 -4.440 1.00 98.75 234 ILE A C 1
ATOM 1838 O O . ILE A 1 234 ? -9.248 -0.550 -5.268 1.00 98.75 234 ILE A O 1
ATOM 1842 N N . GLY A 1 235 ? -7.883 0.852 -4.190 1.00 98.06 235 GLY A N 1
ATOM 1843 C CA . GLY A 1 235 ? -8.481 2.033 -4.806 1.00 98.06 235 GLY A CA 1
ATOM 1844 C C . GLY A 1 235 ? -7.700 3.321 -4.593 1.00 98.06 235 GLY A C 1
ATOM 1845 O O . GLY A 1 235 ? -6.694 3.357 -3.890 1.00 98.06 235 GLY A O 1
ATOM 1846 N N . GLN A 1 236 ? -8.171 4.400 -5.221 1.00 98.25 236 GLN A N 1
ATOM 1847 C CA . GLN A 1 236 ? -7.590 5.727 -5.014 1.00 98.25 236 GLN A CA 1
ATOM 1848 C C . GLN A 1 236 ? -8.005 6.296 -3.650 1.00 98.25 236 GLN A C 1
ATOM 1850 O O . GLN A 1 236 ? -9.158 6.142 -3.234 1.00 98.25 236 GLN A O 1
ATOM 1855 N N . ALA A 1 237 ? -7.072 6.985 -3.003 1.00 97.69 237 ALA A N 1
ATOM 1856 C CA . ALA A 1 237 ? -7.263 7.832 -1.836 1.00 97.69 237 ALA A CA 1
ATOM 1857 C C . ALA A 1 237 ? -6.638 9.212 -2.100 1.00 97.69 237 ALA A C 1
ATOM 1859 O O . ALA A 1 237 ? -5.732 9.360 -2.929 1.00 97.69 237 ALA A O 1
ATOM 1860 N N . PHE A 1 238 ? -7.166 10.229 -1.423 1.00 97.69 238 PHE A N 1
ATOM 1861 C CA . PHE A 1 238 ? -6.957 11.631 -1.764 1.00 97.69 238 PHE A CA 1
ATOM 1862 C C . PHE A 1 238 ? -6.618 12.441 -0.513 1.00 97.69 238 PHE A C 1
ATOM 1864 O O . PHE A 1 238 ? -7.432 12.563 0.399 1.00 97.69 238 PHE A O 1
ATOM 1871 N N . ARG A 1 239 ? -5.420 13.030 -0.479 1.00 94.88 239 ARG A N 1
ATOM 1872 C CA . ARG A 1 239 ? -4.960 13.888 0.624 1.00 94.88 239 ARG A CA 1
ATOM 1873 C C . ARG A 1 239 ? -4.467 15.204 0.032 1.00 94.88 239 ARG A C 1
ATOM 1875 O O . ARG A 1 239 ? -3.528 15.215 -0.754 1.00 94.88 239 ARG A O 1
ATOM 1882 N N . ASN A 1 240 ? -5.114 16.315 0.360 1.00 93.38 240 ASN A N 1
ATOM 1883 C CA . ASN A 1 240 ? -4.837 17.658 -0.149 1.00 93.38 240 ASN A CA 1
ATOM 1884 C C . ASN A 1 240 ? -3.561 18.247 0.476 1.00 93.38 240 ASN A C 1
ATOM 1886 O O . ASN A 1 240 ? -3.583 19.264 1.157 1.00 93.38 240 ASN A O 1
ATOM 1890 N N . GLU A 1 241 ? -2.441 17.561 0.256 1.00 88.75 241 GLU A N 1
ATOM 1891 C CA . GLU A 1 241 ? -1.120 17.883 0.782 1.00 88.75 241 GLU A CA 1
ATOM 1892 C C . GLU A 1 241 ? -0.759 19.357 0.560 1.00 88.75 241 GLU A C 1
ATOM 1894 O O . GLU A 1 241 ? -0.893 19.864 -0.559 1.00 88.75 241 GLU A O 1
ATOM 1899 N N . ILE A 1 242 ? -0.248 20.031 1.592 1.00 83.00 242 ILE A N 1
ATOM 1900 C CA . ILE A 1 242 ? 0.075 21.465 1.535 1.00 83.00 242 ILE A CA 1
ATOM 1901 C C . ILE A 1 242 ? 1.233 21.726 0.563 1.00 83.00 242 ILE A C 1
ATOM 1903 O O . ILE A 1 242 ? 1.128 22.578 -0.320 1.00 83.00 242 ILE A O 1
ATOM 1907 N N . SER A 1 243 ? 2.327 20.970 0.697 1.00 80.12 243 SER A N 1
ATOM 1908 C CA . SER A 1 243 ? 3.528 21.106 -0.138 1.00 80.12 243 SER A CA 1
ATOM 1909 C C . SER A 1 243 ? 4.044 19.719 -0.555 1.00 80.12 243 SER A C 1
ATOM 1911 O O . SER A 1 243 ? 4.999 19.210 0.039 1.00 80.12 243 SER A O 1
ATOM 1913 N N . PRO A 1 244 ? 3.404 19.063 -1.547 1.00 82.75 244 PRO A N 1
ATOM 1914 C CA . PRO A 1 244 ? 3.832 17.753 -2.029 1.00 82.75 244 PRO A CA 1
ATOM 1915 C C . PRO A 1 244 ? 5.209 17.852 -2.694 1.00 82.75 244 PRO A C 1
ATOM 1917 O O . PRO A 1 244 ? 5.431 18.644 -3.613 1.00 82.75 244 PRO A O 1
ATOM 1920 N N . ARG A 1 245 ? 6.143 17.039 -2.201 1.00 80.12 245 ARG A N 1
ATOM 1921 C CA . ARG A 1 245 ? 7.562 16.982 -2.580 1.00 80.12 245 ARG A CA 1
ATOM 1922 C C . ARG A 1 245 ? 7.961 15.507 -2.755 1.00 80.12 245 ARG A C 1
ATOM 1924 O O . ARG A 1 245 ? 7.177 14.613 -2.466 1.00 80.12 245 ARG A O 1
ATOM 1931 N N . GLN A 1 246 ? 9.196 15.244 -3.187 1.00 86.81 246 GLN A N 1
ATOM 1932 C CA . GLN A 1 246 ? 9.776 13.885 -3.230 1.00 86.81 246 GLN A CA 1
ATOM 1933 C C . GLN A 1 246 ? 9.098 12.893 -4.210 1.00 86.81 246 GLN A C 1
ATOM 1935 O O . GLN A 1 246 ? 9.136 11.679 -4.019 1.00 86.81 246 GLN A O 1
ATOM 1940 N N . GLY A 1 247 ? 8.508 13.387 -5.305 1.00 89.69 247 GLY A N 1
ATOM 1941 C CA . GLY A 1 247 ? 7.977 12.529 -6.371 1.00 89.69 247 GLY A CA 1
ATOM 1942 C C . GLY A 1 247 ? 6.755 11.723 -5.929 1.00 89.69 247 GLY A C 1
ATOM 1943 O O . GLY A 1 247 ? 5.825 12.276 -5.354 1.00 89.69 247 GLY A O 1
ATOM 1944 N N . LEU A 1 248 ? 6.766 10.410 -6.186 1.00 93.38 248 LEU A N 1
ATOM 1945 C CA . LEU A 1 248 ? 5.675 9.497 -5.817 1.00 93.38 248 LEU A CA 1
ATOM 1946 C C . LEU A 1 248 ? 5.532 9.264 -4.299 1.00 93.38 248 LEU A C 1
ATOM 1948 O O . LEU A 1 248 ? 4.560 8.638 -3.883 1.00 93.38 248 LEU A O 1
ATOM 1952 N N . LEU A 1 249 ? 6.477 9.734 -3.473 1.00 94.25 249 LEU A N 1
ATOM 1953 C CA . LEU A 1 249 ? 6.463 9.469 -2.032 1.00 94.25 249 LEU A CA 1
ATOM 1954 C C . LEU A 1 249 ? 5.404 10.274 -1.266 1.00 94.25 249 LEU A C 1
ATOM 1956 O O . LEU A 1 249 ? 4.864 9.785 -0.268 1.00 94.25 249 LEU A O 1
ATOM 1960 N N . ARG A 1 250 ? 5.095 11.492 -1.732 1.00 92.88 250 ARG A N 1
ATOM 1961 C CA . ARG A 1 250 ? 4.138 12.397 -1.085 1.00 92.88 250 ARG A CA 1
ATOM 1962 C C . ARG A 1 250 ? 3.307 13.150 -2.126 1.00 92.88 250 ARG A C 1
ATOM 1964 O O . ARG A 1 250 ? 3.695 14.192 -2.651 1.00 92.88 250 ARG A O 1
ATOM 1971 N N . VAL A 1 251 ? 2.157 12.558 -2.436 1.00 95.44 251 VAL A N 1
ATOM 1972 C CA . VAL A 1 251 ? 1.265 12.893 -3.555 1.00 95.44 251 VAL A CA 1
ATOM 1973 C C . VAL A 1 251 ? -0.166 13.129 -3.075 1.00 95.44 251 VAL A C 1
ATOM 1975 O O . VAL A 1 251 ? -0.539 12.712 -1.982 1.00 95.44 251 VAL A O 1
ATOM 1978 N N . ARG A 1 252 ? -0.966 13.811 -3.899 1.00 96.62 252 ARG A N 1
ATOM 1979 C CA . ARG A 1 252 ? -2.336 14.233 -3.576 1.00 96.62 252 ARG A CA 1
ATOM 1980 C C . ARG A 1 252 ? -3.412 13.220 -3.955 1.00 96.62 252 ARG A C 1
ATOM 1982 O O . ARG A 1 252 ? -4.462 13.187 -3.321 1.00 96.62 252 ARG A O 1
ATOM 1989 N N . GLU A 1 253 ? -3.123 12.383 -4.944 1.00 98.06 253 GLU A N 1
ATOM 1990 C CA . GLU A 1 253 ? -3.895 11.199 -5.316 1.00 98.06 253 GLU A CA 1
ATOM 1991 C C . GLU A 1 253 ? -2.935 10.008 -5.383 1.00 98.06 253 GLU A C 1
ATOM 1993 O O . GLU A 1 253 ? -1.877 10.085 -6.013 1.00 98.06 253 GLU A O 1
ATOM 1998 N N . PHE A 1 254 ? -3.289 8.905 -4.729 1.00 98.00 254 PHE A N 1
ATOM 1999 C CA . PHE A 1 254 ? -2.497 7.677 -4.729 1.00 98.00 254 PHE A CA 1
ATOM 2000 C C . PHE A 1 254 ? -3.379 6.449 -4.568 1.00 98.00 254 PHE A C 1
ATOM 2002 O O . PHE A 1 254 ? -4.480 6.518 -4.033 1.00 98.00 254 PHE A O 1
ATOM 2009 N N . THR A 1 255 ? -2.873 5.307 -5.029 1.00 98.69 255 THR A N 1
ATOM 2010 C CA . THR A 1 255 ? -3.532 4.020 -4.809 1.00 98.69 255 THR A CA 1
ATOM 2011 C C . THR A 1 255 ? -3.099 3.462 -3.467 1.00 98.69 255 THR A C 1
ATOM 2013 O O . THR A 1 255 ? -1.898 3.302 -3.235 1.00 98.69 255 THR A O 1
ATOM 2016 N N . LEU A 1 256 ? -4.080 3.137 -2.637 1.00 98.50 256 LEU A N 1
ATOM 2017 C CA . LEU A 1 256 ? -3.922 2.265 -1.486 1.00 98.50 256 LEU A CA 1
ATOM 2018 C C . LEU A 1 256 ? -4.403 0.859 -1.849 1.00 98.50 256 LEU A C 1
ATOM 2020 O O . LEU A 1 256 ? -5.222 0.672 -2.756 1.00 98.50 256 LEU A O 1
ATOM 2024 N N . ALA A 1 257 ? -3.876 -0.119 -1.129 1.00 98.75 257 ALA A N 1
ATOM 2025 C CA . ALA A 1 257 ? -4.522 -1.405 -0.941 1.00 98.75 257 ALA A CA 1
ATOM 2026 C C . ALA A 1 257 ? -4.600 -1.621 0.571 1.00 98.75 257 ALA A C 1
ATOM 2028 O O . ALA A 1 257 ? -3.581 -1.471 1.236 1.00 98.75 257 ALA A O 1
ATOM 2029 N N . GLU A 1 258 ? -5.778 -1.889 1.118 1.00 98.69 258 GLU A N 1
ATOM 2030 C CA . GLU A 1 258 ? -6.011 -1.978 2.567 1.00 98.69 258 GLU A CA 1
ATOM 2031 C C . GLU A 1 258 ? -6.801 -3.246 2.887 1.00 98.69 258 GLU A C 1
ATOM 2033 O O . GLU A 1 258 ? -7.510 -3.782 2.026 1.00 98.69 258 GLU A O 1
ATOM 2038 N N . ILE A 1 259 ? -6.620 -3.761 4.102 1.00 98.81 259 ILE A N 1
ATOM 2039 C CA . ILE A 1 259 ? -7.218 -5.006 4.586 1.00 98.81 259 ILE A CA 1
ATOM 2040 C C . ILE A 1 259 ? -7.751 -4.744 5.990 1.00 98.81 259 ILE A C 1
ATOM 2042 O O . ILE A 1 259 ? -6.958 -4.481 6.883 1.00 98.81 259 ILE A O 1
ATOM 2046 N N . GLU A 1 260 ? -9.051 -4.920 6.212 1.00 98.56 260 GLU A N 1
ATOM 2047 C CA . GLU A 1 260 ? -9.626 -4.941 7.559 1.00 98.56 260 GLU A CA 1
ATOM 2048 C C . GLU A 1 260 ? -9.799 -6.397 7.990 1.00 98.56 260 GLU A C 1
ATOM 2050 O O . GLU A 1 260 ? -10.687 -7.099 7.494 1.00 98.56 260 GLU A O 1
ATOM 2055 N N . HIS A 1 261 ? -8.945 -6.877 8.895 1.00 98.44 261 HIS A N 1
ATOM 2056 C CA . HIS A 1 261 ? -9.082 -8.205 9.489 1.00 98.44 261 HIS A CA 1
ATOM 2057 C C . HIS A 1 261 ? -9.849 -8.114 10.812 1.00 98.44 261 HIS A C 1
ATOM 2059 O O . HIS A 1 261 ? -9.295 -7.735 11.846 1.00 98.44 261 HIS A O 1
ATOM 2065 N N . PHE A 1 262 ? -11.128 -8.482 10.770 1.00 98.25 262 PHE A N 1
ATOM 2066 C CA . PHE A 1 262 ? -12.027 -8.530 11.916 1.00 98.25 262 PHE A CA 1
ATOM 2067 C C . PHE A 1 262 ? -11.783 -9.804 12.731 1.00 98.25 262 PHE A C 1
ATOM 2069 O O . PHE A 1 262 ? -11.880 -10.919 12.212 1.00 98.25 262 PHE A O 1
ATOM 2076 N N . VAL A 1 263 ? -11.505 -9.635 14.022 1.00 96.88 263 VAL A N 1
ATOM 2077 C CA . VAL A 1 263 ? -11.123 -10.696 14.965 1.00 96.88 263 VAL A CA 1
ATOM 2078 C C . VAL A 1 263 ? -11.813 -10.495 16.321 1.00 96.88 263 VAL A C 1
ATOM 2080 O O . VAL A 1 263 ? -12.332 -9.415 16.617 1.00 96.88 263 VAL A O 1
ATOM 2083 N N . ASP A 1 264 ? -11.867 -11.535 17.149 1.00 95.75 264 ASP A N 1
ATOM 2084 C CA . ASP A 1 264 ? -12.399 -11.425 18.507 1.00 95.75 264 ASP A CA 1
ATOM 2085 C C . ASP A 1 264 ? -11.450 -10.572 19.384 1.00 95.75 264 ASP A C 1
ATOM 2087 O O . ASP A 1 264 ? -10.234 -10.767 19.330 1.00 95.75 264 ASP A O 1
ATOM 2091 N N . PRO A 1 265 ? -11.939 -9.604 20.184 1.00 93.88 265 PRO A N 1
ATOM 2092 C CA . PRO A 1 265 ? -11.092 -8.886 21.137 1.00 93.88 265 PRO A CA 1
ATOM 2093 C C . PRO A 1 265 ? -10.492 -9.781 22.240 1.00 93.88 265 PRO A C 1
ATOM 2095 O O . PRO A 1 265 ? -9.463 -9.407 22.799 1.00 93.88 265 PRO A O 1
ATOM 2098 N N . GLU A 1 266 ? -11.102 -10.931 22.556 1.00 93.00 266 GLU A N 1
ATOM 2099 C CA . GLU A 1 266 ? -10.632 -11.888 23.574 1.00 93.00 266 GLU A CA 1
ATOM 2100 C C . GLU A 1 266 ? -9.744 -13.013 22.993 1.00 93.00 266 GLU A C 1
ATOM 2102 O O . GLU A 1 266 ? -8.989 -13.627 23.746 1.00 93.00 266 GLU A O 1
ATOM 2107 N N . ASP A 1 267 ? -9.765 -13.250 21.673 1.00 94.44 267 ASP A N 1
ATOM 2108 C CA . ASP A 1 267 ? -8.885 -14.209 20.980 1.00 94.44 267 ASP A CA 1
ATOM 2109 C C . ASP A 1 267 ? -8.294 -13.604 19.695 1.00 94.44 267 ASP A C 1
ATOM 2111 O O . ASP A 1 267 ? -8.932 -13.577 18.642 1.00 94.44 267 ASP A O 1
ATOM 2115 N N . LYS A 1 268 ? -7.035 -13.152 19.793 1.00 95.88 268 LYS A N 1
ATOM 2116 C CA . LYS A 1 268 ? -6.201 -12.677 18.671 1.00 95.88 268 LYS A CA 1
ATOM 2117 C C . LYS A 1 268 ? -5.085 -13.672 18.300 1.00 95.88 268 LYS A C 1
ATOM 2119 O O . LYS A 1 268 ? -3.977 -13.262 17.933 1.00 95.88 268 LYS A O 1
ATOM 2124 N N . SER A 1 269 ? -5.348 -14.973 18.443 1.00 97.00 269 SER A N 1
ATOM 2125 C CA . SER A 1 269 ? -4.528 -16.023 17.824 1.00 97.00 269 SER A CA 1
ATOM 2126 C C . SER A 1 269 ? -4.719 -16.042 16.300 1.00 97.00 269 SER A C 1
ATOM 2128 O O . SER A 1 269 ? -5.729 -15.552 15.787 1.00 97.00 269 SER A O 1
ATOM 2130 N N . HIS A 1 270 ? -3.763 -16.605 15.549 1.00 97.62 270 HIS A N 1
ATOM 2131 C CA . HIS A 1 270 ? -3.922 -16.745 14.095 1.00 97.62 270 HIS A CA 1
ATOM 2132 C C . HIS A 1 270 ? -3.500 -18.133 13.593 1.00 97.62 270 HIS A C 1
ATOM 2134 O O . HIS A 1 270 ? -2.332 -18.501 13.724 1.00 97.62 270 HIS A O 1
ATOM 2140 N N . PRO A 1 271 ? -4.388 -18.908 12.934 1.00 96.62 271 PRO A N 1
ATOM 2141 C CA . PRO A 1 271 ? -4.139 -20.323 12.640 1.00 96.62 271 PRO A CA 1
ATOM 2142 C C . PRO A 1 271 ? -2.944 -20.562 11.706 1.00 96.62 271 PRO A C 1
ATOM 2144 O O . PRO A 1 271 ? -2.301 -21.607 11.784 1.00 96.62 271 PRO A O 1
ATOM 2147 N N . LYS A 1 272 ? -2.610 -19.586 10.850 1.00 97.94 272 LYS A N 1
ATOM 2148 C CA . LYS A 1 272 ? -1.432 -19.626 9.969 1.00 97.94 272 LYS A CA 1
ATOM 2149 C C . LYS A 1 272 ? -0.161 -19.011 10.583 1.00 97.94 272 LYS A C 1
ATOM 2151 O O . LYS A 1 272 ? 0.873 -18.995 9.923 1.00 97.94 272 LYS A O 1
ATOM 2156 N N . TYR A 1 273 ? -0.174 -18.510 11.827 1.00 98.44 273 TYR A N 1
ATOM 2157 C CA . TYR A 1 273 ? 0.981 -17.812 12.430 1.00 98.44 273 TYR A CA 1
ATOM 2158 C C . TYR A 1 273 ? 2.290 -18.618 12.366 1.00 98.44 273 TYR A C 1
ATOM 2160 O O . TYR A 1 273 ? 3.355 -18.074 12.061 1.00 98.44 273 TYR A O 1
ATOM 2168 N N . ALA A 1 274 ? 2.203 -19.939 12.541 1.00 98.19 274 ALA A N 1
ATOM 2169 C CA . ALA A 1 274 ? 3.337 -20.854 12.444 1.00 98.19 274 ALA A CA 1
ATOM 2170 C C . ALA A 1 274 ? 4.083 -20.817 11.089 1.00 98.19 274 ALA A C 1
ATOM 2172 O O . ALA A 1 274 ? 5.272 -21.123 11.066 1.00 98.19 274 ALA A O 1
ATOM 2173 N N . GLU A 1 275 ? 3.437 -20.414 9.987 1.00 98.19 275 GLU A N 1
ATOM 2174 C CA . GLU A 1 275 ? 4.056 -20.297 8.652 1.00 98.19 275 GLU A CA 1
ATOM 2175 C C . GLU A 1 275 ? 5.102 -19.176 8.568 1.00 98.19 275 GLU A C 1
ATOM 2177 O O . GLU A 1 275 ? 6.014 -19.231 7.743 1.00 98.19 275 GLU A O 1
ATOM 2182 N N . VAL A 1 276 ? 4.960 -18.141 9.403 1.00 98.38 276 VAL A N 1
ATOM 2183 C CA . VAL A 1 276 ? 5.791 -16.926 9.372 1.00 98.38 276 VAL A CA 1
ATOM 2184 C C . VAL A 1 276 ? 6.585 -16.702 10.658 1.00 98.38 276 VAL A C 1
ATOM 2186 O O . VAL A 1 276 ? 7.536 -15.924 10.652 1.00 98.38 276 VAL A O 1
ATOM 2189 N N . ALA A 1 277 ? 6.245 -17.389 11.752 1.00 98.12 277 ALA A N 1
ATOM 2190 C CA . ALA A 1 277 ? 6.857 -17.202 13.067 1.00 98.12 277 ALA A CA 1
ATOM 2191 C C . ALA A 1 277 ? 8.400 -17.309 13.063 1.00 98.12 277 ALA A C 1
ATOM 2193 O O . ALA A 1 277 ? 9.071 -16.565 13.775 1.00 98.12 277 ALA A O 1
ATOM 2194 N N . ASP A 1 278 ? 8.989 -18.179 12.240 1.00 98.38 278 ASP A N 1
ATOM 2195 C CA . ASP A 1 278 ? 10.449 -18.368 12.188 1.00 98.38 278 ASP A CA 1
ATOM 2196 C C . ASP A 1 278 ? 11.180 -17.436 11.195 1.00 98.38 278 ASP A C 1
ATOM 2198 O O . ASP A 1 278 ? 12.380 -17.596 10.958 1.00 98.38 278 ASP A O 1
ATOM 2202 N N . LEU A 1 279 ? 10.492 -16.431 10.636 1.00 98.38 279 LEU A N 1
ATOM 2203 C CA . LEU A 1 279 ? 11.121 -15.355 9.864 1.00 98.38 279 LEU A CA 1
ATOM 2204 C C . LEU A 1 279 ? 11.962 -14.437 10.767 1.00 98.38 279 LEU A C 1
ATOM 2206 O O . LEU A 1 279 ? 11.581 -14.125 11.895 1.00 98.38 279 LEU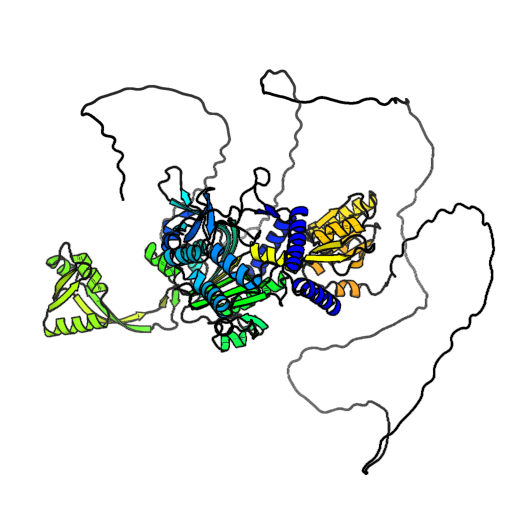 A O 1
ATOM 2210 N N . GLU A 1 280 ? 13.092 -13.966 10.235 1.00 98.12 280 GLU A N 1
ATOM 2211 C CA . GLU A 1 280 ? 14.065 -13.126 10.941 1.00 98.12 280 GLU A CA 1
ATOM 2212 C C . GLU A 1 280 ? 14.448 -11.911 10.074 1.00 98.12 280 GLU A C 1
ATOM 2214 O O . GLU A 1 280 ? 15.068 -12.050 9.016 1.00 98.12 280 GLU A O 1
ATOM 2219 N N . PHE A 1 281 ? 14.063 -10.709 10.505 1.00 97.94 281 PHE A N 1
ATOM 2220 C CA . PHE A 1 281 ? 14.241 -9.459 9.753 1.00 97.94 281 PHE A CA 1
ATOM 2221 C C . PHE A 1 281 ? 14.478 -8.270 10.692 1.00 97.94 281 PHE A C 1
ATOM 2223 O O . PHE A 1 281 ? 14.440 -8.417 11.912 1.00 97.94 281 PHE A O 1
ATOM 2230 N N . LEU A 1 282 ? 14.798 -7.097 10.130 1.00 98.12 282 LEU A N 1
ATOM 2231 C CA . LEU A 1 282 ? 15.058 -5.896 10.924 1.00 98.12 282 LEU A CA 1
ATOM 2232 C C . LEU A 1 282 ? 13.759 -5.390 11.565 1.00 98.12 282 LEU A C 1
ATOM 2234 O O . LEU A 1 282 ? 12.812 -5.027 10.871 1.00 98.12 282 LEU A O 1
ATOM 2238 N N . MET A 1 283 ? 13.745 -5.329 12.890 1.00 98.31 283 MET A N 1
ATOM 2239 C CA . MET A 1 283 ? 12.678 -4.759 13.704 1.00 98.31 283 MET A CA 1
ATOM 2240 C C . MET A 1 283 ? 13.249 -3.627 14.561 1.00 98.31 283 MET A C 1
ATOM 2242 O O . MET A 1 283 ? 14.406 -3.671 14.989 1.00 98.31 283 MET A O 1
ATOM 2246 N N . PHE A 1 284 ? 12.443 -2.599 14.801 1.00 97.25 284 PHE A N 1
ATOM 2247 C CA . PHE A 1 284 ? 12.802 -1.417 15.576 1.00 97.25 284 PHE A CA 1
ATOM 2248 C C . PHE A 1 284 ? 11.684 -1.126 16.595 1.00 97.25 284 PHE A C 1
ATOM 2250 O O . PHE A 1 284 ? 10.798 -0.314 16.319 1.00 97.25 284 PHE A O 1
ATOM 2257 N N . PRO A 1 285 ? 11.670 -1.844 17.737 1.00 96.12 285 PRO A N 1
ATOM 2258 C CA . PRO A 1 285 ? 10.684 -1.655 18.802 1.00 96.12 285 PRO A CA 1
ATOM 2259 C C . PRO A 1 285 ? 10.747 -0.267 19.455 1.00 96.12 285 PRO A C 1
ATOM 2261 O O . PRO A 1 285 ? 11.669 0.521 19.215 1.00 96.12 285 PRO A O 1
ATOM 2264 N N . ARG A 1 286 ? 9.777 0.025 20.331 1.00 91.31 286 ARG A N 1
ATOM 2265 C CA . ARG A 1 286 ? 9.761 1.250 21.157 1.00 91.31 286 ARG A CA 1
ATOM 2266 C C . ARG A 1 286 ? 11.029 1.407 22.008 1.00 91.31 286 ARG A C 1
ATOM 2268 O O . ARG A 1 286 ? 11.576 2.503 22.084 1.00 91.31 286 ARG A O 1
ATOM 2275 N N . GLU A 1 287 ? 11.515 0.329 22.625 1.00 89.94 287 GLU A N 1
ATOM 2276 C CA . GLU A 1 287 ? 12.663 0.380 23.546 1.00 89.94 287 GLU A CA 1
ATOM 2277 C C . GLU A 1 287 ? 13.974 0.747 22.835 1.00 89.94 287 GLU A C 1
ATOM 2279 O O . GLU A 1 287 ? 14.698 1.635 23.293 1.00 89.94 287 GLU A O 1
ATOM 2284 N N . GLU A 1 288 ? 14.270 0.137 21.683 1.00 91.19 288 GLU A N 1
ATOM 2285 C CA . GLU A 1 288 ? 15.413 0.510 20.843 1.00 91.19 288 GLU A CA 1
ATOM 2286 C C . GLU A 1 288 ? 15.343 1.970 20.381 1.00 91.19 288 GLU A C 1
ATOM 2288 O O . GLU A 1 288 ? 16.361 2.659 20.433 1.00 91.19 288 GLU A O 1
ATOM 2293 N N . GLN A 1 289 ? 14.165 2.455 19.970 1.00 89.88 289 GLN A N 1
ATOM 2294 C CA . GLN A 1 289 ? 13.976 3.851 19.558 1.00 89.88 289 GLN A CA 1
ATOM 2295 C C . GLN A 1 289 ? 14.259 4.821 20.712 1.00 89.88 289 GLN A C 1
ATOM 2297 O O . GLN A 1 289 ? 15.108 5.704 20.582 1.00 89.88 289 GLN A O 1
ATOM 2302 N N . MET A 1 290 ? 13.614 4.620 21.866 1.00 83.81 290 MET A N 1
ATOM 2303 C CA . MET A 1 290 ? 13.747 5.504 23.033 1.00 83.81 290 MET A CA 1
ATOM 2304 C C . MET A 1 290 ? 15.146 5.467 23.667 1.00 83.81 290 MET A C 1
ATOM 2306 O O . MET A 1 290 ? 15.574 6.448 24.271 1.00 83.81 290 MET A O 1
ATOM 2310 N N . SER A 1 291 ? 15.884 4.364 23.510 1.00 85.00 291 SER A N 1
ATOM 2311 C CA . SER A 1 291 ? 17.280 4.242 23.959 1.00 85.00 291 SER A CA 1
ATOM 2312 C C . SER A 1 291 ? 18.320 4.659 22.907 1.00 85.00 291 SER A C 1
ATOM 2314 O O . SER A 1 291 ? 19.520 4.531 23.156 1.00 85.00 291 SER A O 1
ATOM 2316 N N . GLY A 1 292 ? 17.896 5.165 21.742 1.00 79.44 292 GLY A N 1
ATOM 2317 C CA . GLY A 1 292 ? 18.792 5.628 20.675 1.00 79.44 292 GLY A CA 1
ATOM 2318 C C . GLY A 1 292 ? 19.603 4.515 19.999 1.00 79.44 292 GLY A C 1
ATOM 2319 O O . GLY A 1 292 ? 20.638 4.788 19.388 1.00 79.44 292 GLY A O 1
ATOM 2320 N N . GLN A 1 293 ? 19.163 3.262 20.123 1.00 84.94 293 GLN A N 1
ATOM 2321 C CA . GLN A 1 293 ? 19.770 2.113 19.454 1.00 84.94 293 GLN A CA 1
ATOM 2322 C C . GLN A 1 293 ? 19.328 2.041 17.982 1.00 84.94 293 GLN A C 1
ATOM 2324 O O . GLN A 1 293 ? 18.428 2.746 17.531 1.00 84.94 293 GLN A O 1
ATOM 2329 N N . SER A 1 294 ? 19.971 1.173 17.202 1.00 89.56 294 SER A N 1
ATOM 2330 C CA . SER A 1 294 ? 19.533 0.841 15.844 1.00 89.56 294 SER A CA 1
ATOM 2331 C C . SER A 1 294 ? 18.521 -0.309 15.843 1.00 89.56 294 SER A C 1
ATOM 2333 O O . SER A 1 294 ? 18.502 -1.127 16.763 1.00 89.56 294 SER A O 1
ATOM 2335 N N . ALA A 1 295 ? 17.760 -0.440 14.752 1.00 93.62 295 ALA A N 1
ATOM 2336 C CA . ALA A 1 295 ? 16.981 -1.642 14.455 1.00 93.62 295 ALA A CA 1
ATOM 2337 C C . ALA A 1 295 ? 17.850 -2.916 14.533 1.00 93.62 295 ALA A C 1
ATOM 2339 O O . ALA A 1 295 ? 19.013 -2.912 14.116 1.00 93.62 295 ALA A O 1
ATOM 2340 N N . LYS A 1 296 ? 17.281 -4.008 15.046 1.00 95.50 296 LYS A N 1
ATOM 2341 C CA . LYS A 1 296 ? 17.952 -5.301 15.268 1.00 95.50 296 LYS A CA 1
ATOM 2342 C C . LYS A 1 296 ? 17.287 -6.380 14.425 1.00 95.50 296 LYS A C 1
ATOM 2344 O O . LYS A 1 296 ? 16.110 -6.260 14.101 1.00 95.50 296 LYS A O 1
ATOM 2349 N N . ARG A 1 297 ? 18.002 -7.459 14.092 1.00 97.50 297 ARG A N 1
ATOM 2350 C CA . ARG A 1 297 ? 17.325 -8.668 13.599 1.00 97.50 297 ARG A CA 1
ATOM 2351 C C . ARG A 1 297 ? 16.683 -9.381 14.779 1.00 97.50 297 ARG A C 1
ATOM 2353 O O . ARG A 1 297 ? 17.370 -9.664 15.755 1.00 97.50 297 ARG A O 1
ATOM 2360 N N . ILE A 1 298 ? 15.383 -9.629 14.681 1.00 97.88 298 ILE A N 1
ATOM 2361 C CA . ILE A 1 298 ? 14.589 -10.339 15.687 1.00 97.88 298 ILE A CA 1
ATOM 2362 C C . ILE A 1 298 ? 13.770 -11.399 14.945 1.00 97.88 298 ILE A C 1
ATOM 2364 O O . ILE A 1 298 ? 13.354 -11.178 13.804 1.00 97.88 298 ILE A O 1
ATOM 2368 N N . ARG A 1 299 ? 13.562 -12.564 15.567 1.00 98.44 299 ARG A N 1
ATOM 2369 C CA . ARG A 1 299 ? 12.640 -13.579 15.041 1.00 98.44 299 ARG A CA 1
ATOM 2370 C C . ARG A 1 299 ? 11.213 -13.216 15.398 1.00 98.44 299 ARG A C 1
ATOM 2372 O O . ARG A 1 299 ? 10.940 -12.877 16.547 1.00 98.44 299 ARG A O 1
ATOM 2379 N N . LEU A 1 300 ? 10.287 -13.355 14.458 1.00 98.44 300 LEU A N 1
ATOM 2380 C CA . LEU A 1 300 ? 8.891 -12.982 14.684 1.00 98.44 300 LEU A CA 1
ATOM 2381 C C . LEU A 1 300 ? 8.259 -13.756 15.864 1.00 98.44 300 LEU A C 1
ATOM 2383 O O . LEU A 1 300 ? 7.542 -13.164 16.669 1.00 98.44 300 LEU A O 1
ATOM 2387 N N . ARG A 1 301 ? 8.610 -15.041 16.028 1.00 98.31 301 ARG A N 1
ATOM 2388 C CA . ARG A 1 301 ? 8.274 -15.893 17.185 1.00 98.31 301 ARG A CA 1
ATOM 2389 C C . ARG A 1 301 ? 8.763 -15.300 18.500 1.00 98.31 301 ARG A C 1
ATOM 2391 O O . ARG A 1 301 ? 8.033 -15.287 19.484 1.00 98.31 301 ARG A O 1
ATOM 2398 N N . GLU A 1 302 ? 10.001 -14.814 18.514 1.00 97.81 302 GLU A N 1
ATOM 2399 C CA . GLU A 1 302 ? 10.614 -14.204 19.691 1.00 97.81 302 GLU A CA 1
ATOM 2400 C C . GLU A 1 302 ? 9.899 -12.896 20.047 1.00 97.81 302 GLU A C 1
ATOM 2402 O O . GLU A 1 302 ? 9.521 -12.712 21.203 1.00 97.81 302 GLU A O 1
ATOM 2407 N N . ALA A 1 303 ? 9.632 -12.044 19.052 1.00 97.75 303 ALA A N 1
ATOM 2408 C CA . ALA A 1 303 ? 8.940 -10.772 19.232 1.00 97.75 303 ALA A CA 1
ATOM 2409 C C . ALA A 1 303 ? 7.524 -10.936 19.818 1.00 97.75 303 ALA A C 1
ATOM 2411 O O . ALA A 1 303 ? 7.190 -10.237 20.774 1.00 97.75 303 ALA A O 1
ATOM 2412 N N . VAL A 1 304 ? 6.719 -11.880 19.315 1.00 97.81 304 VAL A N 1
ATOM 2413 C CA . VAL A 1 304 ? 5.383 -12.165 19.878 1.00 97.81 304 VAL A CA 1
ATOM 2414 C C . VAL A 1 304 ? 5.495 -12.823 21.260 1.00 97.81 304 VAL A C 1
ATOM 2416 O O . VAL A 1 304 ? 4.851 -12.377 22.202 1.00 97.81 304 VAL A O 1
ATOM 2419 N N . SER A 1 305 ? 6.377 -13.816 21.443 1.00 97.38 305 SER A N 1
ATOM 2420 C CA . SER A 1 305 ? 6.538 -14.509 22.740 1.00 97.38 305 SER A CA 1
ATOM 2421 C C . SER A 1 305 ? 7.020 -13.612 23.891 1.00 97.38 305 SER A C 1
ATOM 2423 O O . SER A 1 305 ? 6.824 -13.948 25.057 1.00 97.38 305 SER A O 1
ATOM 2425 N N . LYS A 1 306 ? 7.649 -12.474 23.568 1.00 96.62 306 LYS A N 1
ATOM 2426 C CA . LYS A 1 306 ? 8.087 -11.445 24.522 1.00 96.62 306 LYS A CA 1
ATOM 2427 C C . LYS A 1 306 ? 7.087 -10.293 24.689 1.00 96.62 306 LYS A C 1
ATOM 2429 O O . LYS A 1 306 ? 7.370 -9.380 25.455 1.00 96.62 306 LYS A O 1
ATOM 2434 N N . GLY A 1 307 ? 5.964 -10.297 23.965 1.00 95.12 307 GLY A N 1
ATOM 2435 C CA . GLY A 1 307 ? 5.004 -9.187 23.944 1.00 95.12 307 GLY A CA 1
ATOM 2436 C C . GLY A 1 307 ? 5.524 -7.909 23.273 1.00 95.12 307 GLY A C 1
ATOM 2437 O O . GLY A 1 307 ? 4.953 -6.843 23.478 1.00 95.12 307 GLY A O 1
ATOM 2438 N N . ILE A 1 308 ? 6.600 -7.994 22.478 1.00 95.75 308 ILE A N 1
ATOM 2439 C CA . ILE A 1 308 ? 7.119 -6.864 21.688 1.00 95.75 308 ILE A CA 1
ATOM 2440 C C . ILE A 1 308 ? 6.127 -6.541 20.566 1.00 95.75 308 ILE A C 1
ATOM 2442 O O . ILE A 1 308 ? 5.781 -5.381 20.366 1.00 95.75 308 ILE A O 1
ATOM 2446 N N . VAL A 1 309 ? 5.651 -7.581 19.872 1.00 97.12 309 VAL A N 1
ATOM 2447 C CA . VAL A 1 309 ? 4.465 -7.534 19.004 1.00 97.12 309 VAL A CA 1
ATOM 2448 C C . VAL A 1 309 ? 3.290 -8.072 19.815 1.00 97.12 309 VAL A C 1
ATOM 2450 O O . VAL A 1 309 ? 3.395 -9.154 20.389 1.00 97.12 309 VAL A O 1
ATOM 2453 N N . ASN A 1 310 ? 2.189 -7.322 19.857 1.00 95.06 310 ASN A N 1
ATOM 2454 C CA . ASN A 1 310 ? 1.072 -7.547 20.782 1.00 95.06 310 ASN A CA 1
ATOM 2455 C C . ASN A 1 310 ? 0.432 -8.955 20.698 1.00 95.06 310 ASN A C 1
ATOM 2457 O O . ASN A 1 310 ? 0.175 -9.568 21.732 1.00 95.06 310 ASN A O 1
ATOM 2461 N N . ASN A 1 311 ? 0.186 -9.478 19.491 1.00 96.44 311 ASN A N 1
ATOM 2462 C CA . ASN A 1 311 ? -0.545 -10.736 19.281 1.00 96.44 311 ASN A CA 1
ATOM 2463 C C . ASN A 1 311 ? -0.138 -11.473 17.987 1.00 96.44 311 ASN A C 1
ATOM 2465 O O . ASN A 1 311 ? 0.575 -10.927 17.138 1.00 96.44 311 ASN A O 1
ATOM 2469 N N . GLU A 1 312 ? -0.579 -12.728 17.836 1.00 98.00 312 GLU A N 1
ATOM 2470 C CA . GLU A 1 312 ? -0.233 -13.574 16.684 1.00 98.00 312 GLU A CA 1
ATOM 2471 C C . GLU A 1 312 ? -0.827 -13.069 15.367 1.00 98.00 312 GLU A C 1
ATOM 2473 O O . GLU A 1 312 ? -0.165 -13.190 14.339 1.00 98.00 312 GLU A O 1
ATOM 2478 N N . THR A 1 313 ? -2.030 -12.485 15.369 1.00 97.81 313 THR A N 1
ATOM 2479 C CA . THR A 1 313 ? -2.652 -11.928 14.154 1.00 97.81 313 THR A CA 1
ATOM 2480 C C . THR A 1 313 ? -1.867 -10.734 13.620 1.00 97.81 313 THR A C 1
ATOM 2482 O O . THR A 1 313 ? -1.515 -10.704 12.439 1.00 97.81 313 THR A O 1
ATOM 2485 N N . LEU A 1 314 ? -1.498 -9.789 14.490 1.00 97.81 314 LEU A N 1
ATOM 2486 C CA . LEU A 1 314 ? -0.613 -8.678 14.137 1.00 97.81 314 LEU A CA 1
ATOM 2487 C C . LEU A 1 314 ? 0.752 -9.193 13.647 1.00 97.81 314 LEU A C 1
ATOM 2489 O O . LEU A 1 314 ? 1.253 -8.759 12.607 1.00 97.81 314 LEU A O 1
ATOM 2493 N N . GLY A 1 315 ? 1.312 -10.190 14.340 1.00 98.31 315 GLY A N 1
ATOM 2494 C CA . GLY A 1 315 ? 2.521 -10.886 13.907 1.00 98.31 315 GLY A CA 1
ATOM 2495 C C . GLY A 1 315 ? 2.381 -11.524 12.521 1.00 98.31 315 GLY A C 1
ATOM 2496 O O . GLY A 1 315 ? 3.279 -11.377 11.690 1.00 98.31 315 GLY A O 1
ATOM 2497 N N . TYR A 1 316 ? 1.253 -12.179 12.229 1.00 98.75 316 TYR A N 1
ATOM 2498 C CA . TYR A 1 316 ? 1.005 -12.825 10.942 1.00 98.75 316 TYR A CA 1
ATOM 2499 C C . TYR A 1 316 ? 1.076 -11.826 9.793 1.00 98.75 316 TYR A C 1
ATOM 2501 O O . TYR A 1 316 ? 1.798 -12.056 8.819 1.00 98.75 316 TYR A O 1
ATOM 2509 N N . PHE A 1 317 ? 0.397 -10.686 9.931 1.00 98.69 317 PHE A N 1
ATOM 2510 C CA . PHE A 1 317 ? 0.411 -9.652 8.903 1.00 98.69 317 PHE A CA 1
ATOM 2511 C C . PHE A 1 317 ? 1.786 -9.001 8.735 1.00 98.69 317 PHE A C 1
ATOM 2513 O O . PHE A 1 317 ? 2.214 -8.844 7.593 1.00 98.69 317 PHE A O 1
ATOM 2520 N N . ILE A 1 318 ? 2.541 -8.744 9.811 1.00 98.81 318 ILE A N 1
ATOM 2521 C CA . ILE A 1 318 ? 3.953 -8.318 9.720 1.00 98.81 318 ILE A CA 1
ATOM 2522 C C . ILE A 1 318 ? 4.770 -9.326 8.882 1.00 98.81 318 ILE A C 1
ATOM 2524 O O . ILE A 1 318 ? 5.468 -8.945 7.937 1.00 98.81 318 ILE A O 1
ATOM 2528 N N . GLY A 1 319 ? 4.631 -10.627 9.161 1.00 98.69 319 GLY A N 1
ATOM 2529 C CA . GLY A 1 319 ? 5.301 -11.698 8.417 1.00 98.69 319 GLY A CA 1
ATOM 2530 C C . GLY A 1 319 ? 4.888 -11.781 6.940 1.00 98.69 319 GLY A C 1
ATOM 2531 O O . GLY A 1 319 ? 5.748 -11.873 6.057 1.00 98.69 319 GLY A O 1
ATOM 2532 N N . ARG A 1 320 ? 3.585 -11.694 6.635 1.00 98.75 320 ARG A N 1
ATOM 2533 C CA . ARG A 1 320 ? 3.081 -11.683 5.250 1.00 98.75 320 ARG A CA 1
ATOM 2534 C C . ARG A 1 320 ? 3.504 -10.419 4.496 1.00 98.75 320 ARG A C 1
ATOM 2536 O O . ARG A 1 320 ? 3.857 -10.541 3.323 1.00 98.75 320 ARG A O 1
ATOM 2543 N N . VAL A 1 321 ? 3.545 -9.247 5.135 1.00 98.88 321 VAL A N 1
ATOM 2544 C CA . VAL A 1 321 ? 4.043 -7.990 4.541 1.00 98.88 321 VAL A CA 1
ATOM 2545 C C . VAL A 1 321 ? 5.532 -8.088 4.207 1.00 98.88 321 VAL A C 1
ATOM 2547 O O . VAL A 1 321 ? 5.921 -7.731 3.094 1.00 98.88 321 VAL A O 1
ATOM 2550 N N . TYR A 1 322 ? 6.358 -8.653 5.097 1.00 98.81 322 TYR A N 1
ATOM 2551 C CA . TYR A 1 322 ? 7.769 -8.918 4.796 1.00 98.81 322 TYR A CA 1
ATOM 2552 C C . TYR A 1 322 ? 7.916 -9.812 3.556 1.00 98.81 322 TYR A C 1
ATOM 2554 O O . TYR A 1 322 ? 8.608 -9.446 2.606 1.00 98.81 322 TYR A O 1
ATOM 2562 N N . LEU A 1 323 ? 7.212 -10.950 3.515 1.00 98.69 323 LEU A N 1
ATOM 2563 C CA . LEU A 1 323 ? 7.261 -11.876 2.377 1.00 98.69 323 LEU A CA 1
ATOM 2564 C C . LEU A 1 323 ? 6.775 -11.239 1.062 1.00 98.69 323 LEU A C 1
ATOM 2566 O O . LEU A 1 323 ? 7.346 -11.521 0.006 1.00 98.69 323 LEU A O 1
ATOM 2570 N N . PHE A 1 324 ? 5.760 -10.372 1.118 1.00 98.75 324 PHE A N 1
ATOM 2571 C CA . PHE A 1 324 ? 5.261 -9.621 -0.036 1.00 98.75 324 PHE A CA 1
ATOM 2572 C C . PHE A 1 324 ? 6.338 -8.681 -0.595 1.00 98.75 324 PHE A C 1
ATOM 2574 O O . PHE A 1 324 ? 6.736 -8.819 -1.754 1.00 98.75 324 PHE A O 1
ATOM 2581 N N . LEU A 1 325 ? 6.863 -7.773 0.237 1.00 98.75 325 LEU A N 1
ATOM 2582 C CA . LEU A 1 325 ? 7.875 -6.788 -0.166 1.00 98.75 325 LEU A CA 1
ATOM 2583 C C . LEU A 1 325 ? 9.160 -7.469 -0.668 1.00 98.75 325 LEU A C 1
ATOM 2585 O O . LEU A 1 325 ? 9.721 -7.065 -1.690 1.00 98.75 325 LEU A O 1
ATOM 2589 N N . MET A 1 326 ? 9.572 -8.563 -0.022 1.00 97.62 326 MET A N 1
ATOM 2590 C CA . MET A 1 326 ? 10.693 -9.389 -0.472 1.00 97.62 326 MET A CA 1
ATOM 2591 C C . MET A 1 326 ? 10.481 -9.967 -1.876 1.00 97.62 326 MET A C 1
ATOM 2593 O O . MET A 1 326 ? 11.380 -9.872 -2.712 1.00 97.62 326 MET A O 1
ATOM 2597 N N . ARG A 1 327 ? 9.300 -10.530 -2.176 1.00 96.88 327 ARG A N 1
ATOM 2598 C CA . ARG A 1 327 ? 9.002 -11.086 -3.511 1.00 96.88 327 ARG A CA 1
ATOM 2599 C C . ARG A 1 327 ? 8.852 -10.017 -4.597 1.00 96.88 327 ARG A C 1
ATOM 2601 O O . ARG A 1 327 ? 9.153 -10.310 -5.753 1.00 96.88 327 ARG A O 1
ATOM 2608 N N . LEU A 1 328 ? 8.467 -8.783 -4.254 1.00 97.50 328 LEU A N 1
ATOM 2609 C CA . LEU A 1 328 ? 8.514 -7.660 -5.202 1.00 97.50 328 LEU A CA 1
ATOM 2610 C C . LEU A 1 328 ? 9.946 -7.321 -5.651 1.00 97.50 328 LEU A C 1
ATOM 2612 O O . LEU A 1 328 ? 10.122 -6.817 -6.758 1.00 97.50 328 LEU A O 1
ATOM 2616 N N . GLY A 1 329 ? 10.956 -7.595 -4.816 1.00 95.88 329 GLY A N 1
ATOM 2617 C CA . GLY A 1 329 ? 12.359 -7.240 -5.056 1.00 95.88 329 GLY A CA 1
ATOM 2618 C C . GLY A 1 329 ? 12.906 -6.133 -4.148 1.00 95.88 329 GLY A C 1
ATOM 2619 O O . GLY A 1 329 ? 13.941 -5.547 -4.469 1.00 95.88 329 GLY A O 1
ATOM 2620 N N . ILE A 1 330 ? 12.241 -5.828 -3.027 1.00 98.12 330 ILE A N 1
ATOM 2621 C CA . ILE A 1 330 ? 12.788 -4.926 -2.006 1.00 98.12 330 ILE A CA 1
ATOM 2622 C C . ILE A 1 330 ? 13.958 -5.618 -1.293 1.00 98.12 330 ILE A C 1
ATOM 2624 O O . ILE A 1 330 ? 13.828 -6.731 -0.790 1.00 98.12 330 ILE A O 1
ATOM 2628 N N . ASP A 1 331 ? 15.119 -4.960 -1.256 1.00 96.25 331 ASP A N 1
ATOM 2629 C CA . ASP A 1 331 ? 16.299 -5.480 -0.555 1.00 96.25 331 ASP A CA 1
ATOM 2630 C C . ASP A 1 331 ? 16.078 -5.617 0.971 1.00 96.25 331 ASP A C 1
ATOM 2632 O O . ASP A 1 331 ? 15.828 -4.625 1.660 1.00 96.25 331 ASP A O 1
ATOM 2636 N N . LYS A 1 332 ? 16.220 -6.845 1.496 1.00 95.62 332 LYS A N 1
ATOM 2637 C CA . LYS A 1 332 ? 16.012 -7.233 2.911 1.00 95.62 332 LYS A CA 1
ATOM 2638 C C . LYS A 1 332 ? 16.836 -6.442 3.928 1.00 95.62 332 LYS A C 1
ATOM 2640 O O . LYS A 1 332 ? 16.496 -6.410 5.106 1.00 95.62 332 LYS A O 1
ATOM 2645 N N . ASP A 1 333 ? 17.955 -5.872 3.490 1.00 95.81 333 ASP A N 1
ATOM 2646 C CA . ASP A 1 333 ? 18.896 -5.152 4.350 1.00 95.81 333 ASP A CA 1
ATOM 2647 C C . ASP A 1 333 ? 18.581 -3.641 4.391 1.00 95.81 333 ASP A C 1
ATOM 2649 O O . ASP A 1 333 ? 19.214 -2.896 5.134 1.00 95.81 333 ASP A O 1
ATOM 2653 N N . ARG A 1 334 ? 17.567 -3.209 3.622 1.00 96.94 334 ARG A N 1
ATOM 2654 C CA . ARG A 1 334 ? 17.006 -1.848 3.533 1.00 96.94 334 ARG A CA 1
ATOM 2655 C C . ARG A 1 334 ? 15.485 -1.833 3.779 1.00 96.94 334 ARG A C 1
ATOM 2657 O O . ARG A 1 334 ? 14.793 -0.924 3.330 1.00 96.94 334 ARG A O 1
ATOM 2664 N N . LEU A 1 335 ? 14.970 -2.851 4.470 1.00 98.50 335 LEU A N 1
ATOM 2665 C CA . LEU A 1 335 ? 13.577 -3.007 4.900 1.00 98.50 335 LEU A CA 1
ATOM 2666 C C . LEU A 1 335 ? 13.576 -3.267 6.411 1.00 98.50 335 LEU A C 1
ATOM 2668 O O . LEU A 1 335 ? 14.272 -4.176 6.866 1.00 98.50 335 LEU A O 1
ATOM 2672 N N . ARG A 1 336 ? 12.809 -2.489 7.180 1.00 98.25 336 ARG A N 1
ATOM 2673 C CA . ARG A 1 336 ? 12.631 -2.679 8.627 1.00 98.25 336 ARG A CA 1
ATOM 2674 C C . ARG A 1 336 ? 11.170 -2.507 9.032 1.00 98.25 336 ARG A C 1
ATOM 2676 O O . ARG A 1 336 ? 10.424 -1.823 8.344 1.00 98.25 336 ARG A O 1
ATOM 2683 N N . PHE A 1 337 ? 10.796 -3.074 10.172 1.00 98.62 337 PHE A N 1
ATOM 2684 C CA . PHE A 1 337 ? 9.500 -2.837 10.807 1.00 98.62 337 PHE A CA 1
ATOM 2685 C C . PHE A 1 337 ? 9.698 -1.968 12.047 1.00 98.62 337 PHE A C 1
ATOM 2687 O O . PHE A 1 337 ? 10.396 -2.387 12.970 1.00 98.62 337 PHE A O 1
ATOM 2694 N N . ARG A 1 338 ? 9.133 -0.759 12.067 1.00 97.88 338 ARG A N 1
ATOM 2695 C CA . ARG A 1 338 ? 9.257 0.210 13.166 1.00 97.88 338 ARG A CA 1
ATOM 2696 C C . ARG A 1 338 ? 7.963 0.267 13.965 1.00 97.88 338 ARG A C 1
ATOM 2698 O O . ARG A 1 338 ? 6.907 0.490 13.392 1.00 97.88 338 ARG A O 1
ATOM 2705 N N . GLN A 1 339 ? 8.041 0.090 15.277 1.00 96.62 339 GLN A N 1
ATOM 2706 C CA . GLN A 1 339 ? 6.879 0.214 16.155 1.00 96.62 339 GLN A CA 1
ATOM 2707 C C . GLN A 1 339 ? 6.577 1.693 16.429 1.00 96.62 339 GLN A C 1
ATOM 2709 O O . GLN A 1 339 ? 7.504 2.440 16.742 1.00 96.62 339 GLN A O 1
ATOM 2714 N N . HIS A 1 340 ? 5.313 2.116 16.372 1.00 91.62 340 HIS A N 1
ATOM 2715 C CA . HIS A 1 340 ? 4.930 3.489 16.741 1.00 91.62 340 HIS A CA 1
ATOM 2716 C C . HIS A 1 340 ? 5.245 3.771 18.212 1.00 91.62 340 HIS A C 1
ATOM 2718 O O . HIS A 1 340 ? 4.989 2.923 19.073 1.00 91.62 340 HIS A O 1
ATOM 2724 N N . LEU A 1 341 ? 5.761 4.960 18.521 1.00 87.94 341 LEU A N 1
ATOM 2725 C CA . LEU A 1 341 ? 5.937 5.446 19.893 1.00 87.94 341 LEU A CA 1
ATOM 2726 C C . LEU A 1 341 ? 4.586 5.751 20.563 1.00 87.94 341 LEU A C 1
ATOM 2728 O O . LEU A 1 341 ? 3.554 5.858 19.908 1.00 87.94 341 LEU A O 1
ATOM 2732 N N . ALA A 1 342 ? 4.577 5.883 21.891 1.00 81.50 342 ALA A N 1
ATOM 2733 C CA . ALA A 1 342 ? 3.337 6.037 22.662 1.00 81.50 342 ALA A CA 1
ATOM 2734 C C . ALA A 1 342 ? 2.580 7.359 22.400 1.00 81.50 342 ALA A C 1
ATOM 2736 O O . ALA A 1 342 ? 1.377 7.404 22.633 1.00 81.50 342 ALA A O 1
ATOM 2737 N N . ASN A 1 343 ? 3.264 8.405 21.919 1.00 73.50 343 ASN A N 1
ATOM 2738 C CA . ASN A 1 343 ? 2.663 9.655 21.431 1.00 73.50 343 ASN A CA 1
ATOM 2739 C C . ASN A 1 343 ? 2.294 9.599 19.934 1.00 73.50 343 ASN A C 1
ATOM 2741 O O . ASN A 1 343 ? 1.345 10.253 19.521 1.00 73.50 343 ASN A O 1
ATOM 2745 N N . GLU A 1 344 ? 2.995 8.789 19.132 1.00 71.94 344 GLU A N 1
ATOM 2746 C CA . GLU A 1 344 ? 2.658 8.561 17.716 1.00 71.94 344 GLU A CA 1
ATOM 2747 C C . GLU A 1 344 ? 1.400 7.695 17.533 1.00 71.94 344 GLU A C 1
ATOM 2749 O O . GLU A 1 344 ? 0.694 7.840 16.535 1.00 71.94 344 GLU A O 1
ATOM 2754 N N . MET A 1 345 ? 1.113 6.780 18.472 1.00 76.31 345 MET A N 1
ATOM 2755 C CA . MET A 1 345 ? -0.066 5.919 18.377 1.00 76.31 345 MET A CA 1
ATOM 2756 C C . MET A 1 345 ? -1.356 6.740 18.342 1.00 76.31 345 MET A C 1
ATOM 2758 O O . MET A 1 345 ? -1.624 7.563 19.220 1.00 76.31 345 MET A O 1
ATOM 2762 N N . ALA A 1 346 ? -2.243 6.410 17.403 1.00 68.94 346 ALA A N 1
ATOM 2763 C CA . ALA A 1 346 ? -3.628 6.840 17.499 1.00 68.94 346 ALA A CA 1
ATOM 2764 C C . ALA A 1 346 ? -4.225 6.366 18.838 1.00 68.94 346 ALA A C 1
ATOM 2766 O O . ALA A 1 346 ? -4.121 5.196 19.187 1.00 68.94 346 ALA A O 1
ATOM 2767 N N . HIS A 1 347 ? -4.916 7.263 19.543 1.00 62.91 347 HIS A N 1
ATOM 2768 C CA . HIS A 1 347 ? -5.590 7.061 20.843 1.00 62.91 347 HIS A CA 1
ATOM 2769 C C . HIS A 1 347 ? -6.513 5.826 21.009 1.00 62.91 347 HIS A C 1
ATOM 2771 O O . HIS A 1 347 ? -7.006 5.590 22.109 1.00 62.91 347 HIS A O 1
ATOM 2777 N N . TYR A 1 348 ? -6.770 5.062 19.945 1.00 65.25 348 TYR A N 1
ATOM 2778 C CA . TYR A 1 348 ? -7.560 3.826 19.931 1.00 65.25 348 TYR A CA 1
ATOM 2779 C C . TYR A 1 348 ? -6.758 2.564 19.560 1.00 65.25 348 TYR A C 1
ATOM 2781 O O . TYR A 1 348 ? -7.308 1.460 19.590 1.00 65.25 348 TYR A O 1
ATOM 2789 N N . ALA A 1 349 ? -5.491 2.710 19.163 1.00 79.12 349 ALA A N 1
ATOM 2790 C CA . ALA A 1 349 ? -4.658 1.612 18.700 1.00 79.12 349 ALA A CA 1
ATOM 2791 C C . ALA A 1 349 ? -3.998 0.879 19.879 1.00 79.12 349 ALA A C 1
ATOM 2793 O O . ALA A 1 349 ? -3.451 1.507 20.786 1.00 79.12 349 ALA A O 1
ATOM 2794 N N . ALA A 1 350 ? -4.034 -0.454 19.858 1.00 84.06 350 ALA A N 1
ATOM 2795 C CA . ALA A 1 350 ? -3.412 -1.298 20.882 1.00 84.06 350 ALA A CA 1
ATOM 2796 C C . ALA A 1 350 ? -1.923 -1.578 20.597 1.00 84.06 350 ALA A C 1
ATOM 2798 O O . ALA A 1 350 ? -1.140 -1.794 21.523 1.00 84.06 350 ALA A O 1
ATOM 2799 N N . ASP A 1 351 ? -1.538 -1.589 19.320 1.00 91.38 351 ASP A N 1
ATOM 2800 C CA . ASP A 1 351 ? -0.158 -1.604 18.831 1.00 91.38 351 ASP A CA 1
ATOM 2801 C C . ASP A 1 351 ? -0.137 -1.169 17.353 1.00 91.38 351 ASP A C 1
ATOM 2803 O O . ASP A 1 351 ? -1.166 -1.228 16.678 1.00 91.38 351 ASP A O 1
ATOM 2807 N N . CYS A 1 352 ? 1.012 -0.727 16.835 1.00 95.31 352 CYS A N 1
ATOM 2808 C CA . CYS A 1 352 ? 1.148 -0.327 15.431 1.00 95.31 352 CYS A CA 1
ATOM 2809 C C . CYS A 1 352 ? 2.599 -0.442 14.944 1.00 95.31 352 CYS A C 1
ATOM 2811 O O . CYS A 1 352 ? 3.527 -0.071 15.672 1.00 95.31 352 CYS A O 1
ATOM 2813 N N . TRP A 1 353 ? 2.785 -0.947 13.721 1.00 97.81 353 TRP A N 1
ATOM 2814 C CA . TRP A 1 353 ? 4.083 -1.202 13.094 1.00 97.81 353 TRP A CA 1
ATOM 2815 C C . TRP A 1 353 ? 4.129 -0.728 11.635 1.00 97.81 353 TRP A C 1
ATOM 2817 O O . TRP A 1 353 ? 3.383 -1.224 10.796 1.00 97.81 353 TRP A O 1
ATOM 2827 N N . ASP A 1 354 ? 5.075 0.150 11.306 1.00 98.19 354 ASP A N 1
ATOM 2828 C CA . ASP A 1 354 ? 5.352 0.590 9.936 1.00 98.19 354 ASP A CA 1
ATOM 2829 C C . ASP A 1 354 ? 6.377 -0.334 9.267 1.00 98.19 354 ASP A C 1
ATOM 2831 O O . ASP A 1 354 ? 7.496 -0.490 9.762 1.00 98.19 354 ASP A O 1
ATOM 2835 N N . ALA A 1 355 ? 6.059 -0.888 8.097 1.00 98.69 355 ALA A N 1
ATOM 2836 C CA . ALA A 1 355 ? 7.058 -1.427 7.181 1.00 98.69 355 ALA A CA 1
ATOM 2837 C C . ALA A 1 355 ? 7.740 -0.261 6.447 1.00 98.69 355 ALA A C 1
ATOM 2839 O O . ALA A 1 355 ? 7.194 0.319 5.502 1.00 98.69 355 ALA A O 1
ATOM 2840 N N . GLU A 1 356 ? 8.944 0.089 6.888 1.00 98.56 356 GLU A N 1
ATOM 2841 C CA . GLU A 1 356 ? 9.738 1.185 6.343 1.00 98.56 356 GLU A CA 1
ATOM 2842 C C . GLU A 1 356 ? 10.824 0.676 5.392 1.00 98.56 356 GLU A C 1
ATOM 2844 O O . GLU A 1 356 ? 11.542 -0.286 5.685 1.00 98.56 356 GLU A O 1
ATOM 2849 N N . ILE A 1 357 ? 10.996 1.373 4.269 1.00 98.50 357 ILE A N 1
ATOM 2850 C CA . ILE A 1 357 ? 11.995 1.049 3.245 1.00 98.50 357 ILE A CA 1
ATOM 2851 C C . ILE A 1 357 ? 12.994 2.212 3.126 1.00 98.50 357 ILE A C 1
ATOM 2853 O O . ILE A 1 357 ? 12.584 3.361 2.968 1.00 98.50 357 ILE A O 1
ATOM 2857 N N . GLU A 1 358 ? 14.304 1.943 3.213 1.00 97.12 358 GLU A N 1
ATOM 2858 C CA . GLU A 1 358 ? 15.347 2.978 3.084 1.00 97.12 358 GLU A CA 1
ATOM 2859 C C . GLU A 1 358 ? 15.593 3.327 1.611 1.00 97.12 358 GLU A C 1
ATOM 2861 O O . GLU A 1 358 ? 16.292 2.600 0.907 1.00 97.12 358 GLU A O 1
ATOM 2866 N N . CYS A 1 359 ? 15.102 4.477 1.156 1.00 94.31 359 CYS A N 1
ATOM 2867 C CA . CYS A 1 359 ? 15.401 5.058 -0.156 1.00 94.31 359 CYS A CA 1
ATOM 2868 C C . CYS A 1 359 ? 16.424 6.212 -0.058 1.00 94.31 359 CYS A C 1
ATOM 2870 O O . CYS A 1 359 ? 16.947 6.526 1.012 1.00 94.31 359 CYS A O 1
ATOM 2872 N N . SER A 1 360 ? 16.708 6.889 -1.172 1.00 92.06 360 SER A N 1
ATOM 2873 C CA . SER A 1 360 ? 17.605 8.052 -1.239 1.00 92.06 360 SER A CA 1
ATOM 2874 C C . SER A 1 360 ? 17.141 9.255 -0.403 1.00 92.06 360 SER A C 1
ATOM 2876 O O . SER A 1 360 ? 17.961 10.115 -0.084 1.00 92.06 360 SER A O 1
ATOM 2878 N N . TYR A 1 361 ? 15.863 9.296 -0.003 1.00 88.25 361 TYR A N 1
ATOM 2879 C CA . TYR A 1 361 ? 15.299 10.260 0.951 1.00 88.25 361 TYR A CA 1
ATOM 2880 C C . TYR A 1 361 ? 15.353 9.795 2.423 1.00 88.25 361 TYR A C 1
ATOM 2882 O O . TYR A 1 361 ? 14.956 10.549 3.307 1.00 88.25 361 TYR A O 1
ATOM 2890 N N . GLY A 1 362 ? 15.859 8.588 2.703 1.00 90.31 362 GLY A N 1
ATOM 2891 C CA . GLY A 1 362 ? 15.869 7.962 4.029 1.00 90.31 362 GLY A CA 1
ATOM 2892 C C . GLY A 1 362 ? 14.831 6.844 4.170 1.00 90.31 362 GLY A C 1
ATOM 2893 O O . GLY A 1 362 ? 14.326 6.322 3.175 1.00 90.31 362 GLY A O 1
ATOM 2894 N N . TRP A 1 363 ? 14.535 6.459 5.413 1.00 93.88 363 TRP A N 1
ATOM 2895 C CA . TRP A 1 363 ? 13.491 5.482 5.738 1.00 93.88 363 TRP A CA 1
ATOM 2896 C C . TRP A 1 363 ? 12.107 6.081 5.4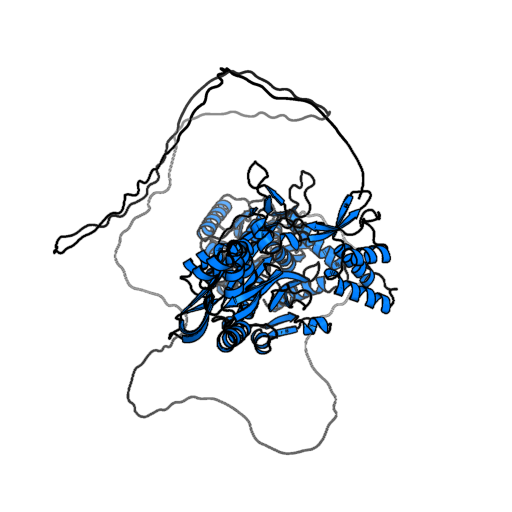88 1.00 93.88 363 TRP A C 1
ATOM 2898 O O . TRP A 1 363 ? 11.799 7.152 6.007 1.00 93.88 363 TRP A O 1
ATOM 2908 N N . ILE A 1 364 ? 11.292 5.393 4.689 1.00 94.44 364 ILE A N 1
ATOM 2909 C CA . ILE A 1 364 ? 9.937 5.814 4.331 1.00 94.44 364 ILE A CA 1
ATOM 2910 C C . ILE A 1 364 ? 8.953 4.699 4.685 1.00 94.44 364 ILE A C 1
ATOM 2912 O O . ILE A 1 364 ? 9.066 3.588 4.163 1.00 94.44 364 ILE A O 1
ATOM 2916 N N . GLU A 1 365 ? 7.976 5.017 5.534 1.00 96.56 365 GLU A N 1
ATOM 2917 C CA . GLU A 1 365 ? 6.781 4.207 5.801 1.00 96.56 365 GLU A CA 1
ATOM 2918 C C . GLU A 1 365 ? 6.072 3.876 4.474 1.00 96.56 365 GLU A C 1
ATOM 2920 O O . GLU A 1 365 ? 5.773 4.759 3.666 1.00 96.56 365 GLU A O 1
ATOM 2925 N N . CYS A 1 366 ? 5.912 2.581 4.193 1.00 97.94 366 CYS A N 1
ATOM 2926 C CA . CYS A 1 366 ? 5.348 2.070 2.941 1.00 97.94 366 CYS A CA 1
ATOM 2927 C C . CYS A 1 366 ? 4.153 1.130 3.158 1.00 97.94 366 CYS A C 1
ATOM 2929 O O . CYS A 1 366 ? 3.364 0.947 2.228 1.00 97.94 366 CYS A O 1
ATOM 2931 N N . VAL A 1 367 ? 4.034 0.527 4.345 1.00 98.69 367 VAL A N 1
ATOM 2932 C CA . VAL A 1 367 ? 2.849 -0.212 4.803 1.00 98.69 367 VAL A CA 1
ATOM 2933 C C . VAL A 1 367 ? 2.663 0.083 6.290 1.00 98.69 367 VAL A C 1
ATOM 2935 O O . VAL A 1 367 ? 3.577 -0.208 7.057 1.00 98.69 367 VAL A O 1
ATOM 2938 N N . GLY A 1 368 ? 1.523 0.632 6.699 1.00 97.75 368 GLY A N 1
ATOM 2939 C CA . GLY A 1 368 ? 1.131 0.694 8.111 1.00 97.75 368 GLY A CA 1
ATOM 2940 C C . GLY A 1 368 ? 0.458 -0.616 8.526 1.00 97.75 368 GLY A C 1
ATOM 2941 O O . GLY A 1 368 ? -0.247 -1.216 7.716 1.00 97.75 368 GLY A O 1
ATOM 2942 N N . ILE A 1 369 ? 0.700 -1.092 9.749 1.00 97.88 369 ILE A N 1
ATOM 2943 C CA . ILE A 1 369 ? 0.108 -2.328 10.283 1.00 97.88 369 ILE A CA 1
ATOM 2944 C C . ILE A 1 369 ? -0.377 -2.066 11.716 1.00 97.88 369 ILE A C 1
ATOM 2946 O O . ILE A 1 369 ? 0.400 -2.165 12.668 1.00 97.88 369 ILE A O 1
ATOM 2950 N N . ALA A 1 370 ? -1.650 -1.704 11.868 1.00 94.75 370 ALA A N 1
ATOM 2951 C CA . ALA A 1 370 ? -2.240 -1.242 13.126 1.00 94.75 370 ALA A CA 1
ATOM 2952 C C . ALA A 1 370 ? -3.223 -2.256 13.734 1.00 94.75 370 ALA A C 1
ATOM 2954 O O . ALA A 1 370 ? -4.019 -2.860 13.025 1.00 94.75 370 ALA A O 1
ATOM 2955 N N . ASP A 1 371 ? -3.236 -2.389 15.061 1.00 94.06 371 ASP A N 1
ATOM 2956 C CA . ASP A 1 371 ? -4.349 -2.986 15.811 1.00 94.06 371 ASP A CA 1
ATOM 2957 C C . ASP A 1 371 ? -5.277 -1.846 16.259 1.00 94.06 371 ASP A C 1
ATOM 2959 O O . ASP A 1 371 ? -5.063 -1.252 17.317 1.00 94.06 371 ASP A O 1
ATOM 2963 N N . ARG A 1 372 ? -6.280 -1.492 15.438 1.00 86.75 372 ARG A N 1
ATOM 2964 C CA . ARG A 1 372 ? -7.199 -0.346 15.658 1.00 86.75 372 ARG A CA 1
ATOM 2965 C C . ARG A 1 372 ? -8.224 -0.589 16.778 1.00 86.75 372 ARG A C 1
ATOM 2967 O O . ARG A 1 372 ? -9.101 0.247 17.001 1.00 86.75 372 ARG A O 1
ATOM 2974 N N . SER A 1 373 ? -8.122 -1.723 17.479 1.00 89.56 373 SER A N 1
ATOM 2975 C CA . SER A 1 373 ? -9.144 -2.249 18.385 1.00 89.56 373 SER A CA 1
ATOM 2976 C C . SER A 1 373 ? -10.534 -2.206 17.728 1.00 89.56 373 SER A C 1
ATOM 2978 O O . SER A 1 373 ? -10.670 -2.650 16.592 1.00 89.56 373 SER A O 1
ATOM 2980 N N . ALA A 1 374 ? -11.565 -1.714 18.413 1.00 88.94 374 ALA A N 1
ATOM 2981 C CA . ALA A 1 374 ? -12.952 -1.715 17.941 1.00 88.94 374 ALA A CA 1
ATOM 2982 C C . ALA A 1 374 ? -13.473 -0.315 17.529 1.00 88.94 374 ALA A C 1
ATOM 2984 O O . ALA A 1 374 ? -14.674 -0.138 17.307 1.00 88.94 374 ALA A O 1
ATOM 2985 N N . TYR A 1 375 ? -12.592 0.692 17.460 1.00 88.94 375 TYR A N 1
ATOM 2986 C CA . TYR A 1 375 ? -12.962 2.114 17.399 1.00 88.94 375 TYR A CA 1
ATOM 2987 C C . TYR A 1 375 ? -13.880 2.486 16.234 1.00 88.94 375 TYR A C 1
ATOM 2989 O O . TYR A 1 375 ? -14.945 3.054 16.469 1.00 88.94 375 TYR A O 1
ATOM 2997 N N . ASP A 1 376 ? -13.511 2.152 14.996 1.00 92.19 376 ASP A N 1
ATOM 2998 C CA . ASP A 1 376 ? -14.288 2.547 13.818 1.00 92.19 376 ASP A CA 1
ATOM 2999 C C . ASP A 1 376 ? -15.702 1.947 13.824 1.00 92.19 376 ASP A C 1
ATOM 3001 O O . ASP A 1 376 ? -16.678 2.640 13.532 1.00 92.19 376 ASP A O 1
ATOM 3005 N N . LEU A 1 377 ? -15.842 0.680 14.231 1.00 95.94 377 LEU A N 1
ATOM 3006 C CA . LEU A 1 377 ? -17.145 0.021 14.339 1.00 95.94 377 LEU A CA 1
ATOM 3007 C C . LEU A 1 377 ? -18.004 0.624 15.461 1.00 95.94 377 LEU A C 1
ATOM 3009 O O . LEU A 1 377 ? -19.211 0.787 15.271 1.00 95.94 377 LEU A O 1
ATOM 3013 N N . HIS A 1 378 ? -17.407 1.015 16.594 1.00 94.69 378 HIS A N 1
ATOM 3014 C CA . HIS A 1 378 ? -18.107 1.767 17.642 1.00 94.69 378 HIS A CA 1
ATOM 3015 C C . HIS A 1 378 ? -18.559 3.146 17.148 1.00 94.69 378 HIS A C 1
ATOM 3017 O O . HIS A 1 378 ? -19.747 3.456 17.224 1.00 94.69 378 HIS A O 1
ATOM 3023 N N . ALA A 1 379 ? -17.653 3.939 16.574 1.00 93.44 379 ALA A N 1
ATOM 3024 C CA . ALA A 1 379 ? -17.936 5.297 16.116 1.00 93.44 379 ALA A CA 1
ATOM 3025 C C . ALA A 1 379 ? -19.027 5.335 15.028 1.00 93.44 379 ALA A C 1
ATOM 3027 O O . ALA A 1 379 ? -19.939 6.164 15.084 1.00 93.44 379 ALA A O 1
ATOM 3028 N N . HIS A 1 380 ? -19.001 4.396 14.074 1.00 96.69 380 HIS A N 1
ATOM 3029 C CA . HIS A 1 380 ? -20.075 4.250 13.084 1.00 96.69 380 HIS A CA 1
ATOM 3030 C C . HIS A 1 380 ? -21.377 3.722 13.698 1.00 96.69 380 HIS A C 1
ATOM 3032 O O . HIS A 1 380 ? -22.448 4.191 13.305 1.00 96.69 380 HIS A O 1
ATOM 3038 N N . SER A 1 381 ? -21.327 2.815 14.682 1.00 96.50 381 SER A N 1
ATOM 3039 C CA . SER A 1 381 ? -22.534 2.335 15.380 1.00 96.50 381 SER A CA 1
ATOM 3040 C C . SER A 1 381 ? -23.235 3.457 16.146 1.00 96.50 381 SER A C 1
ATOM 3042 O O . SER A 1 381 ? -24.437 3.663 15.984 1.00 96.50 381 SER A O 1
ATOM 3044 N N . GLU A 1 382 ? -22.481 4.228 16.932 1.00 94.75 382 GLU A N 1
ATOM 3045 C CA . GLU A 1 382 ? -22.980 5.377 17.692 1.00 94.75 382 GLU A CA 1
ATOM 3046 C C . GLU A 1 382 ? -23.529 6.470 16.770 1.00 94.75 382 GLU A C 1
ATOM 3048 O O . GLU A 1 382 ? -24.579 7.052 17.048 1.00 94.75 382 GLU A O 1
ATOM 3053 N N . LYS A 1 383 ? -22.853 6.739 15.644 1.00 94.88 383 LYS A N 1
ATOM 3054 C CA . LYS A 1 383 ? -23.255 7.819 14.736 1.00 94.88 383 LYS A CA 1
ATOM 3055 C C . LYS A 1 383 ? -24.442 7.474 13.836 1.00 94.88 383 LYS A C 1
ATOM 3057 O O . LYS A 1 383 ? -25.178 8.383 13.452 1.00 94.88 383 LYS A O 1
ATOM 3062 N N . SER A 1 384 ? -24.624 6.198 13.492 1.00 95.81 384 SER A N 1
ATOM 3063 C CA . SER A 1 384 ? -25.711 5.723 12.619 1.00 95.81 384 SER A CA 1
ATOM 3064 C C . SER A 1 384 ? -26.924 5.165 13.370 1.00 95.81 384 SER A C 1
ATOM 3066 O O . SER A 1 384 ? -28.014 5.108 12.801 1.00 95.81 384 SER A O 1
ATOM 3068 N N . GLY A 1 385 ? -26.749 4.723 14.619 1.00 94.19 385 GLY A N 1
ATOM 3069 C CA . GLY A 1 385 ? -27.743 3.938 15.355 1.00 94.19 385 GLY A CA 1
ATOM 3070 C C . GLY A 1 385 ? -27.862 2.477 14.891 1.00 94.19 385 GLY A C 1
ATOM 3071 O O . GLY A 1 385 ? -28.753 1.766 15.356 1.00 94.19 385 GLY A O 1
ATOM 3072 N N . VAL A 1 386 ? -26.996 2.010 13.982 1.00 96.31 386 VAL A N 1
ATOM 3073 C CA . VAL A 1 386 ? -26.973 0.626 13.485 1.00 96.31 386 VAL A CA 1
ATOM 3074 C C . VAL A 1 386 ? -25.861 -0.150 14.201 1.00 96.31 386 VAL A C 1
ATOM 3076 O O . VAL A 1 386 ? -24.698 0.197 14.029 1.00 96.31 386 VAL A O 1
ATOM 3079 N N . PRO A 1 387 ? -26.159 -1.212 14.973 1.00 95.00 387 PRO A N 1
ATOM 3080 C CA . PRO A 1 387 ? -25.129 -1.943 15.708 1.00 95.00 387 PRO A CA 1
ATOM 3081 C C . PRO A 1 387 ? -24.240 -2.772 14.766 1.00 95.00 387 PRO A C 1
ATOM 3083 O O . PRO A 1 387 ? -24.706 -3.726 14.138 1.00 95.00 387 PRO A O 1
ATOM 3086 N N . LEU A 1 388 ? -22.950 -2.431 14.702 1.00 97.44 388 LEU A N 1
ATOM 3087 C CA . LEU A 1 388 ? -21.911 -3.150 13.955 1.00 97.44 388 LEU A CA 1
ATOM 3088 C C . LEU A 1 388 ? -21.196 -4.155 14.874 1.00 97.44 388 LEU A C 1
ATOM 3090 O O . LEU A 1 388 ? -20.034 -3.991 15.236 1.00 97.44 388 LEU A O 1
ATOM 3094 N N . VAL A 1 389 ? -21.934 -5.186 15.288 1.00 97.06 389 VAL A N 1
ATOM 3095 C CA . VAL A 1 389 ? -21.492 -6.205 16.257 1.00 97.06 389 VAL A CA 1
ATOM 3096 C C . VAL A 1 389 ? -21.463 -7.603 15.646 1.00 97.06 389 VAL A C 1
ATOM 3098 O O . VAL A 1 389 ? -22.203 -7.901 14.708 1.00 97.06 389 VAL A O 1
ATOM 3101 N N . ALA A 1 390 ? -20.640 -8.476 16.221 1.00 96.38 390 ALA A N 1
ATOM 3102 C CA . ALA A 1 390 ? -20.609 -9.901 15.932 1.00 96.38 390 ALA A CA 1
ATOM 3103 C C . ALA A 1 390 ? -21.325 -10.725 17.016 1.00 96.38 390 ALA A C 1
ATOM 3105 O O . ALA A 1 390 ? -21.605 -10.257 18.126 1.00 96.38 390 ALA A O 1
ATOM 3106 N N . HIS A 1 391 ? -21.619 -11.979 16.675 1.00 93.44 391 HIS A N 1
ATOM 3107 C CA . HIS A 1 391 ? -22.278 -12.961 17.527 1.00 93.44 391 HIS A CA 1
ATOM 3108 C C . HIS A 1 391 ? -21.467 -14.260 17.593 1.00 93.44 391 HIS A C 1
ATOM 3110 O O . HIS A 1 391 ? -21.212 -14.900 16.574 1.00 93.44 391 HIS A O 1
ATOM 3116 N N . GLU A 1 392 ? -21.131 -14.691 18.805 1.00 90.00 392 GLU A N 1
ATOM 3117 C CA . GLU A 1 392 ? -20.483 -15.977 19.085 1.00 90.00 392 GLU A CA 1
ATOM 3118 C C . GLU A 1 392 ? -21.479 -16.853 19.849 1.00 90.00 392 GLU A C 1
ATOM 3120 O O . GLU A 1 392 ? -21.903 -16.503 20.948 1.00 90.00 392 GLU A O 1
ATOM 3125 N N . LYS A 1 393 ? -21.891 -17.987 19.274 1.00 87.31 393 LYS A N 1
ATOM 3126 C CA . LYS A 1 393 ? -22.795 -18.929 19.953 1.00 87.31 393 LYS A CA 1
ATOM 3127 C C . LYS A 1 393 ? -22.008 -19.772 20.946 1.00 87.31 393 LYS A C 1
ATOM 3129 O O . LYS A 1 393 ? -21.064 -20.449 20.548 1.00 87.31 393 LYS A O 1
ATOM 3134 N N . PHE A 1 394 ? -22.444 -19.795 22.202 1.00 84.94 394 PHE A N 1
ATOM 3135 C CA . PHE A 1 394 ? -21.848 -20.688 23.191 1.00 84.94 394 PHE A CA 1
ATOM 3136 C C . PHE A 1 394 ? -22.190 -22.150 22.872 1.00 84.94 394 PHE A C 1
ATOM 3138 O O . PHE A 1 394 ? -23.281 -22.450 22.381 1.00 84.94 394 PHE A O 1
ATOM 3145 N N . SER A 1 395 ? -21.271 -23.063 23.192 1.00 82.50 395 SER A N 1
ATOM 3146 C CA . SER A 1 395 ? -21.499 -24.513 23.120 1.00 82.50 395 SER A CA 1
ATOM 3147 C C . SER A 1 395 ? -22.635 -24.966 24.043 1.00 82.50 395 SER A C 1
ATOM 3149 O O . SER A 1 395 ? -23.448 -25.802 23.655 1.00 82.50 395 SER A O 1
ATOM 3151 N N . GLU A 1 396 ? -22.722 -24.367 25.232 1.00 82.94 396 GLU A N 1
ATOM 3152 C CA . GLU A 1 396 ? -23.803 -24.550 26.202 1.00 82.94 396 GLU A CA 1
ATOM 3153 C C . GLU A 1 396 ? -24.324 -23.177 26.679 1.00 82.94 396 GLU A C 1
ATOM 3155 O O . GLU A 1 396 ? -23.524 -22.249 26.837 1.00 82.94 396 GLU A O 1
ATOM 3160 N N . PRO A 1 397 ? -25.642 -22.992 26.911 1.00 84.00 397 PRO A N 1
ATOM 3161 C CA . PRO A 1 397 ? -26.187 -21.694 27.314 1.00 84.00 397 PRO A CA 1
ATOM 3162 C C . PRO A 1 397 ? -25.717 -21.297 28.717 1.00 84.00 397 PRO A C 1
ATOM 3164 O O . PRO A 1 397 ? -25.947 -22.029 29.682 1.00 84.00 397 PRO A O 1
ATOM 3167 N N . LYS A 1 398 ? -25.122 -20.108 28.851 1.00 81.56 398 LYS A N 1
ATOM 3168 C CA . LYS A 1 398 ? -24.651 -19.592 30.143 1.00 81.56 398 LYS A CA 1
ATOM 3169 C C . LYS A 1 398 ? -25.839 -19.040 30.933 1.00 81.56 398 LYS A C 1
ATOM 3171 O O . LYS A 1 398 ? -26.563 -18.177 30.438 1.00 81.56 398 LYS A O 1
ATOM 3176 N N . GLU A 1 399 ? -26.050 -19.529 32.155 1.00 80.00 399 GLU A N 1
ATOM 3177 C CA . GLU A 1 399 ? -26.956 -18.885 33.115 1.00 80.00 399 GLU A CA 1
ATOM 3178 C C . GLU A 1 399 ? -26.234 -17.708 33.773 1.00 80.00 399 GLU A C 1
ATOM 3180 O O . GLU A 1 399 ? -25.268 -17.902 34.508 1.00 80.00 399 GLU A O 1
ATOM 3185 N N . LEU A 1 400 ? -26.715 -16.494 33.512 1.00 77.50 400 LEU A N 1
ATOM 3186 C CA . LEU A 1 400 ? -26.236 -15.270 34.143 1.00 77.50 400 LEU A CA 1
ATOM 3187 C C . LEU A 1 400 ? -27.348 -14.692 35.022 1.00 77.50 400 LEU A C 1
ATOM 3189 O O . LEU A 1 400 ? -28.475 -14.492 34.567 1.00 77.50 400 LEU A O 1
ATOM 3193 N N . GLU A 1 401 ? -27.029 -14.414 36.285 1.00 77.38 401 GLU A N 1
ATOM 3194 C CA . GLU A 1 401 ? -27.878 -13.597 37.153 1.00 77.38 401 GLU A CA 1
ATOM 3195 C C . GLU A 1 401 ? -27.675 -12.133 36.764 1.00 77.38 401 GLU A C 1
ATOM 3197 O O . GLU A 1 401 ? -26.639 -11.543 37.059 1.00 77.38 401 GLU A O 1
ATOM 3202 N N . LYS A 1 402 ? -28.646 -11.557 36.051 1.00 79.56 402 LYS A N 1
ATOM 3203 C CA . LYS A 1 402 ? -28.592 -10.171 35.584 1.00 79.56 402 LYS A CA 1
ATOM 3204 C C . LYS A 1 402 ? -29.530 -9.305 36.412 1.00 79.56 402 LYS A C 1
ATOM 3206 O O . LYS A 1 402 ? -30.690 -9.667 36.609 1.00 79.56 402 LYS A O 1
ATOM 3211 N N . LEU A 1 403 ? -29.049 -8.145 36.855 1.00 81.19 403 LEU A N 1
ATOM 3212 C CA . LEU A 1 403 ? -29.906 -7.136 37.465 1.00 81.19 403 LEU A CA 1
ATOM 3213 C C . LEU A 1 403 ? -30.840 -6.552 36.396 1.00 81.19 403 LEU A C 1
ATOM 3215 O O . LEU A 1 403 ? -30.395 -5.937 35.426 1.00 81.19 403 LEU A O 1
ATOM 3219 N N . VAL A 1 404 ? -32.140 -6.766 36.571 1.00 83.62 404 VAL A N 1
ATOM 3220 C CA . VAL A 1 404 ? -33.201 -6.264 35.700 1.00 83.62 404 VAL A CA 1
ATOM 3221 C C . VAL A 1 404 ? -33.875 -5.083 36.383 1.00 83.62 404 VAL A C 1
ATOM 3223 O O . VAL A 1 404 ? -34.546 -5.224 37.408 1.00 83.62 404 VAL A O 1
ATOM 3226 N N . ILE A 1 405 ? -33.699 -3.910 35.779 1.00 88.50 405 ILE A N 1
ATOM 3227 C CA . ILE A 1 405 ? -34.389 -2.670 36.129 1.00 88.50 405 ILE A CA 1
ATOM 3228 C C . ILE A 1 405 ? -35.545 -2.516 35.140 1.00 88.50 405 ILE A C 1
ATOM 3230 O O . ILE A 1 405 ? -35.333 -2.433 33.934 1.00 88.50 405 ILE A O 1
ATOM 3234 N N . THR A 1 406 ? -36.781 -2.507 35.633 1.00 88.50 406 THR A N 1
ATOM 3235 C CA . THR A 1 406 ? -37.991 -2.326 34.816 1.00 88.50 406 THR A CA 1
ATOM 3236 C C . THR A 1 406 ? -38.740 -1.077 35.279 1.00 88.50 406 THR A C 1
ATOM 3238 O O . THR A 1 406 ? -39.453 -1.138 36.287 1.00 88.50 406 THR A O 1
ATOM 3241 N N . PRO A 1 407 ? -38.614 0.061 34.570 1.00 90.31 407 PRO A N 1
ATOM 3242 C CA . PRO A 1 407 ? -39.400 1.255 34.853 1.00 90.31 407 PRO A CA 1
ATOM 3243 C C . PRO A 1 407 ? -40.869 1.026 34.483 1.00 90.31 407 PRO A C 1
ATOM 3245 O O . PRO A 1 407 ? -41.206 0.670 33.350 1.00 90.31 407 PRO A O 1
ATOM 3248 N N . ILE A 1 408 ? -41.773 1.260 35.428 1.00 91.38 408 ILE A N 1
ATOM 3249 C CA . ILE A 1 408 ? -43.212 1.051 35.266 1.00 91.38 408 ILE A CA 1
ATOM 3250 C C . ILE A 1 408 ? -43.788 2.285 34.565 1.00 91.38 408 ILE A C 1
ATOM 3252 O O . ILE A 1 408 ? -44.285 3.230 35.181 1.00 91.38 408 ILE A O 1
ATOM 3256 N N . LYS A 1 409 ? -43.688 2.278 33.227 1.00 88.69 409 LYS A N 1
ATOM 3257 C CA . LYS A 1 409 ? -43.934 3.440 32.349 1.00 88.69 409 LYS A CA 1
ATOM 3258 C C . LYS A 1 409 ? -45.320 4.085 32.545 1.00 88.69 409 LYS A C 1
ATOM 3260 O O . LYS A 1 409 ? -45.4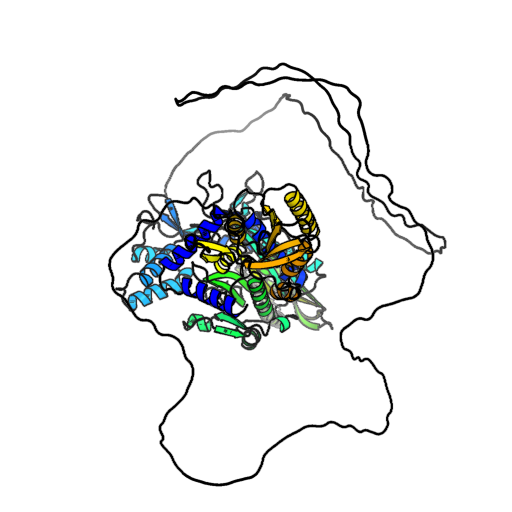52 5.283 32.332 1.00 88.69 409 LYS A O 1
ATOM 3265 N N . LYS A 1 410 ? -46.328 3.341 33.021 1.00 88.69 410 LYS A N 1
ATOM 3266 C CA . LYS A 1 410 ? -47.650 3.881 33.395 1.00 88.69 410 LYS A CA 1
ATOM 3267 C C . LYS A 1 410 ? -47.584 4.832 34.599 1.00 88.69 410 LYS A C 1
ATOM 3269 O O . LYS A 1 410 ? -48.055 5.960 34.502 1.00 88.69 410 LYS A O 1
ATOM 3274 N N . GLU A 1 411 ? -46.989 4.400 35.708 1.00 89.06 411 GLU A N 1
ATOM 3275 C CA . GLU A 1 411 ? -46.936 5.193 36.947 1.00 89.06 411 GLU A CA 1
ATOM 3276 C C . GLU A 1 411 ? -45.936 6.355 36.821 1.00 89.06 411 GLU A C 1
ATOM 3278 O O . GLU A 1 411 ? -46.222 7.476 37.241 1.00 89.06 411 GLU A O 1
ATOM 3283 N N . LEU A 1 412 ? -44.816 6.131 36.120 1.00 88.25 412 LEU A N 1
ATOM 3284 C CA . LEU A 1 412 ? -43.876 7.192 35.739 1.00 88.25 412 LEU A CA 1
ATOM 3285 C C . LEU A 1 412 ? -44.528 8.262 34.845 1.00 88.25 412 LEU A C 1
ATOM 3287 O O . LEU A 1 412 ? -44.253 9.448 35.013 1.00 88.25 412 LEU A O 1
ATOM 3291 N N . GLY A 1 413 ? -45.414 7.871 33.922 1.00 85.44 413 GLY A N 1
ATOM 3292 C CA . GLY A 1 413 ? -46.169 8.811 33.086 1.00 85.44 413 GLY A CA 1
ATOM 3293 C C . GLY A 1 413 ? -47.207 9.626 33.861 1.00 85.44 413 GLY A C 1
ATOM 3294 O O . GLY A 1 413 ? -47.390 10.811 33.581 1.00 85.44 413 GLY A O 1
ATOM 3295 N N . LEU A 1 414 ? -47.844 9.032 34.877 1.00 88.00 414 LEU A N 1
ATOM 3296 C CA . LEU A 1 414 ? -48.783 9.736 35.758 1.00 88.00 414 LEU A CA 1
ATOM 3297 C C . LEU A 1 414 ? -48.084 10.797 36.623 1.00 88.00 414 LEU A C 1
ATOM 3299 O O . LEU A 1 414 ? -48.611 11.903 36.765 1.00 88.00 414 LEU A O 1
ATOM 3303 N N . ALA A 1 415 ? -46.900 10.483 37.159 1.00 85.19 415 ALA A N 1
ATOM 3304 C CA . ALA A 1 415 ? -46.124 11.402 37.990 1.00 85.19 415 ALA A CA 1
ATOM 3305 C C . ALA A 1 415 ? -45.376 12.472 37.173 1.00 85.19 415 ALA A C 1
ATOM 3307 O O . ALA A 1 415 ? -45.571 13.665 37.401 1.00 85.19 415 ALA A O 1
ATOM 3308 N N . PHE A 1 416 ? -44.555 12.060 36.201 1.00 87.25 416 PHE A N 1
ATOM 3309 C CA . PHE A 1 416 ? -43.586 12.940 35.532 1.00 87.25 416 PHE A CA 1
ATOM 3310 C C . PHE A 1 416 ? -44.053 13.494 34.181 1.00 87.25 416 PHE A C 1
ATOM 3312 O O . PHE A 1 416 ? -43.453 14.439 33.670 1.00 87.25 416 PHE A O 1
ATOM 3319 N N . LYS A 1 417 ? -45.144 12.964 33.608 1.00 87.31 417 LYS A N 1
ATOM 3320 C CA . LYS A 1 417 ? -45.810 13.482 32.397 1.00 87.31 417 LYS A CA 1
ATOM 3321 C C . LYS A 1 417 ? -44.819 13.738 31.249 1.00 87.31 417 LYS A C 1
ATOM 3323 O O . LYS A 1 417 ? -44.275 12.785 30.704 1.00 87.31 417 LYS A O 1
ATOM 3328 N N . GLY A 1 418 ? -44.557 14.998 30.886 1.00 82.25 418 GLY A N 1
ATOM 3329 C CA . GLY A 1 418 ? -43.616 15.352 29.813 1.00 82.25 418 GLY A CA 1
ATOM 3330 C C . GLY A 1 418 ? -42.174 14.899 30.078 1.00 82.25 418 GLY A C 1
ATOM 3331 O O . GLY A 1 418 ? -41.484 14.486 29.150 1.00 82.25 418 GLY A O 1
ATOM 3332 N N . SER A 1 419 ? -41.749 14.884 31.343 1.00 85.12 419 SER A N 1
ATOM 3333 C CA . SER A 1 419 ? -40.403 14.472 31.763 1.00 85.12 419 SER A CA 1
ATOM 3334 C C . SER A 1 419 ? -40.229 12.948 31.844 1.00 85.12 419 SER A C 1
ATOM 3336 O O . SER A 1 419 ? -39.110 12.469 32.027 1.00 85.12 419 SER A O 1
ATOM 3338 N N . GLN A 1 420 ? -41.308 12.165 31.675 1.00 87.69 420 GLN A N 1
ATOM 3339 C CA . GLN A 1 420 ? -41.308 10.700 31.806 1.00 87.69 420 GLN A CA 1
ATOM 3340 C C . GLN A 1 420 ? -40.181 10.032 31.011 1.00 87.69 420 GLN A C 1
ATOM 3342 O O . GLN A 1 420 ? -39.533 9.126 31.530 1.00 87.69 420 GLN A O 1
ATOM 3347 N N . LYS A 1 421 ? -39.956 10.455 29.759 1.00 86.56 421 LYS A N 1
ATOM 3348 C CA . LYS A 1 421 ? -38.960 9.835 28.875 1.00 86.56 421 LYS A CA 1
ATOM 3349 C C . LYS A 1 421 ? -37.559 9.873 29.503 1.00 86.56 421 LYS A C 1
ATOM 3351 O O . LYS A 1 421 ? -36.906 8.842 29.582 1.00 86.56 421 LYS A O 1
ATOM 3356 N N . MET A 1 422 ? -37.157 11.036 30.008 1.00 85.81 422 MET A N 1
ATOM 3357 C CA . MET A 1 422 ? -35.818 11.281 30.551 1.00 85.81 422 MET A CA 1
ATOM 3358 C C . MET A 1 422 ? -35.602 10.542 31.879 1.00 85.81 422 MET A C 1
ATOM 3360 O O . MET A 1 422 ? -34.522 10.009 32.116 1.00 85.81 422 MET A O 1
ATOM 3364 N N . VAL A 1 423 ? -36.649 10.429 32.709 1.00 86.44 423 VAL A N 1
ATOM 3365 C CA . VAL A 1 423 ? -36.626 9.616 33.941 1.00 86.44 423 VAL A CA 1
ATOM 3366 C C . VAL A 1 423 ? -36.532 8.117 33.621 1.00 86.44 423 VAL A C 1
ATOM 3368 O O . VAL A 1 423 ? -35.786 7.398 34.277 1.00 86.44 423 VAL A O 1
ATOM 3371 N N . VAL A 1 424 ? -37.249 7.635 32.597 1.00 87.38 424 VAL A N 1
ATOM 3372 C CA . VAL A 1 424 ? -37.155 6.241 32.122 1.00 87.38 424 VAL A CA 1
ATOM 3373 C C . VAL A 1 424 ? -35.753 5.935 31.594 1.00 87.38 424 VAL A C 1
ATOM 3375 O O . VAL A 1 424 ? -35.174 4.935 32.001 1.00 87.38 424 VAL A O 1
ATOM 3378 N N . GLU A 1 425 ? -35.193 6.801 30.746 1.00 86.75 425 GLU A N 1
ATOM 3379 C CA . GLU A 1 425 ? -33.846 6.634 30.179 1.00 86.75 425 GLU A CA 1
ATOM 3380 C C . GLU A 1 425 ? -32.758 6.654 31.266 1.00 86.75 425 GLU A C 1
ATOM 3382 O O . GLU A 1 425 ? -31.841 5.840 31.221 1.00 86.75 425 GLU A O 1
ATOM 3387 N N . ALA A 1 426 ? -32.885 7.507 32.289 1.00 87.12 426 ALA A N 1
ATOM 3388 C CA . ALA A 1 426 ? -31.961 7.525 33.425 1.00 87.12 426 ALA A CA 1
ATOM 3389 C C . ALA A 1 426 ? -32.077 6.275 34.318 1.00 87.12 426 ALA A C 1
ATOM 3391 O O . ALA A 1 426 ? -31.057 5.733 34.739 1.00 87.12 426 ALA A O 1
ATOM 3392 N N . LEU A 1 427 ? -33.294 5.774 34.575 1.00 87.62 427 LEU A N 1
ATOM 3393 C CA . LEU A 1 427 ? -33.496 4.520 35.314 1.00 87.62 427 LEU A CA 1
ATOM 3394 C C . LEU A 1 427 ? -32.955 3.304 34.541 1.00 87.62 427 LEU A C 1
ATOM 3396 O O . LEU A 1 427 ? -32.338 2.430 35.143 1.00 87.62 427 LEU A O 1
ATOM 3400 N N . GLU A 1 428 ? -33.148 3.249 33.220 1.00 86.75 428 GLU A N 1
ATOM 3401 C CA . GLU A 1 428 ? -32.617 2.181 32.352 1.00 86.75 428 GLU A CA 1
ATOM 3402 C C . GLU A 1 428 ? -31.075 2.239 32.217 1.00 86.75 428 GLU A C 1
ATOM 3404 O O . GLU A 1 428 ? -30.466 1.238 31.841 1.00 86.75 428 GLU A O 1
ATOM 3409 N N . ALA A 1 429 ? -30.439 3.364 32.579 1.00 84.94 429 ALA A N 1
ATOM 3410 C CA . ALA A 1 429 ? -28.991 3.591 32.506 1.00 84.94 429 ALA A CA 1
ATOM 3411 C C . ALA A 1 429 ? -28.227 3.489 33.850 1.00 84.94 429 ALA A C 1
ATOM 3413 O O . ALA A 1 429 ? -27.010 3.687 33.862 1.00 84.94 429 ALA A O 1
ATOM 3414 N N . MET A 1 430 ? -28.894 3.196 34.976 1.00 86.94 430 MET A N 1
ATOM 3415 C CA . MET A 1 430 ? -28.228 3.075 36.287 1.00 86.94 430 MET A CA 1
ATOM 3416 C C . MET A 1 430 ? -27.172 1.961 36.307 1.00 86.94 430 MET A C 1
ATOM 3418 O O . MET A 1 430 ? -27.390 0.871 35.771 1.00 86.94 430 MET A O 1
ATOM 3422 N N . ARG A 1 431 ? -26.048 2.184 37.002 1.00 84.00 431 ARG A N 1
ATOM 3423 C CA . ARG A 1 431 ? -25.047 1.127 37.222 1.00 84.00 431 ARG A CA 1
ATOM 3424 C C . ARG A 1 431 ? -25.582 0.086 38.206 1.00 84.00 431 ARG A C 1
ATOM 3426 O O . ARG A 1 431 ? -26.375 0.399 39.090 1.00 84.00 431 ARG A O 1
ATOM 3433 N N . GLU A 1 432 ? -25.081 -1.146 38.115 1.00 82.62 432 GLU A N 1
ATOM 3434 C CA . GLU A 1 432 ? -25.531 -2.275 38.948 1.00 82.62 432 GLU A CA 1
ATOM 3435 C C . GLU A 1 432 ? -25.532 -1.948 40.451 1.00 82.62 432 GLU A C 1
ATOM 3437 O O . GLU A 1 432 ? -26.525 -2.180 41.139 1.00 82.62 432 GLU A O 1
ATOM 3442 N N . LYS A 1 433 ? -24.457 -1.320 40.949 1.00 85.12 433 LYS A N 1
ATOM 3443 C CA . LYS A 1 433 ? -24.367 -0.889 42.349 1.00 85.12 433 LYS A CA 1
ATOM 3444 C C . LYS A 1 433 ? -25.433 0.155 42.712 1.00 85.12 433 LYS A C 1
ATOM 3446 O O . LYS A 1 433 ? -26.097 0.004 43.728 1.00 85.12 433 LYS A O 1
ATOM 3451 N N . GLU A 1 434 ? -25.618 1.183 41.885 1.00 85.19 434 GLU A N 1
ATOM 3452 C CA . GLU A 1 434 ? -26.595 2.259 42.125 1.00 85.19 434 GLU A CA 1
ATOM 3453 C C . GLU A 1 434 ? -28.026 1.720 42.152 1.00 85.19 434 GLU A C 1
ATOM 3455 O O . GLU A 1 434 ? -28.821 2.105 43.004 1.00 85.19 434 GLU A O 1
ATOM 3460 N N . ALA A 1 435 ? -28.341 0.777 41.264 1.00 85.88 435 ALA A N 1
ATOM 3461 C CA . ALA A 1 435 ? -29.637 0.118 41.226 1.00 85.88 435 ALA A CA 1
ATOM 3462 C C . ALA A 1 435 ? -29.852 -0.841 42.417 1.00 85.88 435 ALA A C 1
ATOM 3464 O O . ALA A 1 435 ? -30.971 -0.935 42.924 1.00 85.88 435 ALA A O 1
ATOM 3465 N N . LEU A 1 436 ? -28.807 -1.509 42.923 1.00 87.00 436 LEU A N 1
ATOM 3466 C CA . LEU A 1 436 ? -28.870 -2.290 44.169 1.00 87.00 436 LEU A CA 1
ATOM 3467 C C . LEU A 1 436 ? -29.040 -1.393 45.410 1.00 87.00 436 LEU A C 1
ATOM 3469 O O . LEU A 1 436 ? -29.886 -1.687 46.258 1.00 87.00 436 LEU A O 1
ATOM 3473 N N . ASP A 1 437 ? -28.308 -0.280 45.488 1.00 87.75 437 ASP A N 1
ATOM 3474 C CA . ASP A 1 437 ? -28.436 0.724 46.554 1.00 87.75 437 ASP A CA 1
ATOM 3475 C C . ASP A 1 437 ? -29.843 1.372 46.521 1.00 87.75 437 ASP A C 1
ATOM 3477 O O . ASP A 1 437 ? -30.516 1.471 47.553 1.00 87.75 437 ASP A O 1
ATOM 3481 N N . MET A 1 438 ? -30.359 1.706 45.327 1.00 88.62 438 MET A N 1
ATOM 3482 C CA . MET A 1 438 ? -31.744 2.150 45.108 1.00 88.62 438 MET A CA 1
ATOM 3483 C C . MET A 1 438 ? -32.757 1.096 45.563 1.00 88.62 438 MET A C 1
ATOM 3485 O O . MET A 1 438 ? -33.726 1.434 46.244 1.00 88.62 438 MET A O 1
ATOM 3489 N N . LYS A 1 439 ? -32.556 -0.180 45.216 1.00 88.44 439 LYS A N 1
ATOM 3490 C CA . LYS A 1 439 ? -33.449 -1.267 45.630 1.00 88.44 439 LYS A CA 1
ATOM 3491 C C . LYS A 1 439 ? -33.537 -1.348 47.158 1.00 88.44 439 LYS A C 1
ATOM 3493 O O . LYS A 1 439 ? -34.642 -1.390 47.696 1.00 88.44 439 LYS A O 1
ATOM 3498 N N . ALA A 1 440 ? -32.402 -1.292 47.857 1.00 88.12 440 ALA A N 1
ATOM 3499 C CA . ALA A 1 440 ? -32.362 -1.298 49.318 1.00 88.12 440 ALA A CA 1
ATOM 3500 C C . ALA A 1 440 ? -33.058 -0.065 49.935 1.00 88.12 440 ALA A C 1
ATOM 3502 O O . ALA A 1 440 ? -33.757 -0.189 50.946 1.00 88.12 440 ALA A O 1
ATOM 3503 N N . ALA A 1 441 ? -32.940 1.115 49.315 1.00 87.19 441 ALA A N 1
ATOM 3504 C CA . ALA A 1 441 ? -33.679 2.311 49.725 1.00 87.19 441 ALA A CA 1
ATOM 3505 C C . ALA A 1 441 ? -35.202 2.149 49.531 1.00 87.19 441 ALA A C 1
ATOM 3507 O O . ALA A 1 441 ? -35.970 2.370 50.467 1.00 87.19 441 ALA A O 1
ATOM 3508 N N . LEU A 1 442 ? -35.645 1.672 48.364 1.00 88.56 442 LEU A N 1
ATOM 3509 C CA . LEU A 1 442 ? -37.060 1.416 48.059 1.00 88.56 442 LEU A CA 1
ATOM 3510 C C . LEU A 1 442 ? -37.670 0.296 48.921 1.00 88.56 442 LEU A C 1
ATOM 3512 O O . LEU A 1 442 ? -38.868 0.315 49.202 1.00 88.56 442 LEU A O 1
ATOM 3516 N N . GLU A 1 443 ? -36.876 -0.680 49.363 1.00 86.81 443 GLU A N 1
ATOM 3517 C CA . GLU A 1 443 ? -37.322 -1.742 50.273 1.00 86.81 443 GLU A CA 1
ATOM 3518 C C . GLU A 1 443 ? -37.392 -1.299 51.743 1.00 86.81 443 GLU A C 1
ATOM 3520 O O . GLU A 1 443 ? -38.243 -1.810 52.468 1.00 86.81 443 GLU A O 1
ATOM 3525 N N . SER A 1 444 ? -36.569 -0.333 52.169 1.00 86.69 444 SER A N 1
ATOM 3526 C CA . SER A 1 444 ? -36.517 0.150 53.562 1.00 86.69 444 SER A CA 1
ATOM 3527 C C . SER A 1 444 ? -37.344 1.412 53.840 1.00 86.69 444 SER A C 1
ATOM 3529 O O . SER A 1 444 ? -37.862 1.558 54.946 1.00 86.69 444 SER A O 1
ATOM 3531 N N . LYS A 1 445 ? -37.487 2.314 52.860 1.00 85.19 445 LYS A N 1
ATOM 3532 C CA . LYS A 1 445 ? -38.209 3.596 52.983 1.00 85.19 445 LYS A CA 1
ATOM 3533 C C . LYS A 1 445 ? -39.452 3.702 52.093 1.00 85.19 445 LYS A C 1
ATOM 3535 O O . LYS A 1 445 ? -40.299 4.548 52.345 1.00 85.19 445 LYS A O 1
ATOM 3540 N N . GLY A 1 446 ? -39.568 2.874 51.051 1.00 81.56 446 GLY A N 1
ATOM 3541 C CA . GLY A 1 446 ? -40.647 2.939 50.050 1.00 81.56 446 GLY A CA 1
ATOM 3542 C C . GLY A 1 446 ? -40.418 3.957 48.922 1.00 81.56 446 GLY A C 1
ATOM 3543 O O . GLY A 1 446 ? -40.953 3.775 47.823 1.00 81.56 446 GLY A O 1
ATOM 3544 N N . GLU A 1 447 ? -39.583 4.967 49.165 1.00 86.75 447 GLU A N 1
ATOM 3545 C CA . GLU A 1 447 ? -39.182 6.012 48.220 1.00 86.75 447 GLU A CA 1
ATOM 3546 C C . GLU A 1 447 ? -37.691 6.366 48.340 1.00 86.75 447 GLU A C 1
ATOM 3548 O O . GLU A 1 447 ? -37.038 6.079 49.348 1.00 86.75 447 GLU A O 1
ATOM 3553 N N . VAL A 1 448 ? -37.148 6.969 47.283 1.00 91.06 448 VAL A N 1
ATOM 3554 C CA . VAL A 1 448 ? -35.753 7.402 47.168 1.00 91.06 448 VAL A CA 1
ATOM 3555 C C . VAL A 1 448 ? -35.664 8.662 46.303 1.00 91.06 448 VAL A C 1
ATOM 3557 O O . VAL A 1 448 ? -36.443 8.841 45.368 1.00 91.06 448 VAL A O 1
ATOM 3560 N N . GLU A 1 449 ? -34.700 9.527 46.594 1.00 88.56 449 GLU A N 1
ATOM 3561 C CA . GLU A 1 449 ? -34.315 10.629 45.712 1.00 88.56 449 GLU A CA 1
ATOM 3562 C C . GLU A 1 449 ? -33.340 10.126 44.638 1.00 88.56 449 GLU A C 1
ATOM 3564 O O . GLU A 1 449 ? -32.370 9.434 44.949 1.00 88.56 449 GLU A O 1
ATOM 3569 N N . PHE A 1 450 ? -33.605 10.457 43.375 1.00 87.56 450 PHE A N 1
ATOM 3570 C CA . PHE A 1 450 ? -32.819 10.029 42.219 1.00 87.56 450 PHE A CA 1
ATOM 3571 C C . PHE A 1 450 ? -32.462 11.237 41.348 1.00 87.56 450 PHE A C 1
ATOM 3573 O O . PHE A 1 450 ? -33.347 11.928 40.845 1.00 87.56 450 PHE A O 1
ATOM 3580 N N . GLU A 1 451 ? -31.169 11.511 41.182 1.00 84.69 451 GLU A N 1
ATOM 3581 C CA . GLU A 1 451 ? -30.685 12.602 40.333 1.00 84.69 451 GLU A CA 1
ATOM 3582 C C . GLU A 1 451 ? -30.792 12.208 38.854 1.00 84.69 451 GLU A C 1
ATOM 3584 O O . GLU A 1 451 ? -30.196 11.223 38.419 1.00 84.69 451 GLU A O 1
ATOM 3589 N N . VAL A 1 452 ? -31.535 12.985 38.061 1.00 83.00 452 VAL A N 1
ATOM 3590 C CA . VAL A 1 452 ? -31.655 12.757 36.617 1.00 83.00 452 VAL A CA 1
ATOM 3591 C C . VAL A 1 452 ? -30.834 13.814 35.891 1.00 83.00 452 VAL A C 1
ATOM 3593 O O . VAL A 1 452 ? -31.324 14.893 35.562 1.00 83.00 452 VAL A O 1
ATOM 3596 N N . CYS A 1 453 ? -29.566 13.497 35.618 1.00 76.06 453 CYS A N 1
ATOM 3597 C CA . CYS A 1 453 ? -28.587 14.439 35.061 1.00 76.06 453 CYS A CA 1
ATOM 3598 C C . CYS A 1 453 ? -29.001 15.058 33.707 1.00 76.06 453 CYS A C 1
ATOM 3600 O O . CYS A 1 453 ? -28.515 16.125 33.348 1.00 76.06 453 CYS A O 1
ATOM 3602 N N . THR A 1 454 ? -29.908 14.420 32.955 1.00 77.25 454 THR A N 1
ATOM 3603 C CA . THR A 1 454 ? -30.480 14.968 31.710 1.00 77.25 454 THR A CA 1
ATOM 3604 C C . THR A 1 454 ? -31.557 16.034 31.946 1.00 77.25 454 THR A C 1
ATOM 3606 O O . THR A 1 454 ? -31.773 16.866 31.069 1.00 77.25 454 THR A O 1
ATOM 3609 N N . LEU A 1 455 ? -32.220 16.024 33.108 1.00 76.81 455 LEU A N 1
ATOM 3610 C CA . LEU A 1 455 ? -33.144 17.068 33.578 1.00 76.81 455 LEU A CA 1
ATOM 3611 C C . LEU A 1 455 ? -32.426 18.146 34.405 1.00 76.81 455 LEU A C 1
ATOM 3613 O O . LEU A 1 455 ? -32.873 19.288 34.422 1.00 76.81 455 LEU A O 1
ATOM 3617 N N . GLY A 1 456 ? -31.327 17.792 35.081 1.00 77.75 456 GLY A N 1
ATOM 3618 C CA . GLY A 1 456 ? -30.653 18.667 36.048 1.00 77.75 456 GLY A CA 1
ATOM 3619 C C . GLY A 1 456 ? -31.393 18.786 37.386 1.00 77.75 456 GLY A C 1
ATOM 3620 O O . GLY A 1 456 ? -31.118 19.702 38.157 1.00 77.75 456 GLY A O 1
ATOM 3621 N N . GLU A 1 457 ? -32.332 17.875 37.657 1.00 84.00 457 GLU A N 1
ATOM 3622 C CA . GLU A 1 457 ? -33.189 17.866 38.845 1.00 84.00 457 GLU A CA 1
ATOM 3623 C C . GLU A 1 457 ? -33.186 16.487 39.525 1.00 84.00 457 GLU A C 1
ATOM 3625 O O . GLU A 1 457 ? -33.037 15.444 38.879 1.00 84.00 457 GLU A O 1
ATOM 3630 N N . THR A 1 458 ? -33.402 16.488 40.841 1.00 86.75 458 THR A N 1
ATOM 3631 C CA . THR A 1 458 ? -33.593 15.279 41.650 1.00 86.75 458 THR A CA 1
ATOM 3632 C C . THR A 1 458 ? -35.080 14.957 41.756 1.00 86.75 458 THR A C 1
ATOM 3634 O O . THR A 1 458 ? -35.869 15.796 42.188 1.00 86.75 458 THR A O 1
ATOM 3637 N N . VAL A 1 459 ? -35.472 13.736 41.389 1.00 87.38 459 VAL A N 1
ATOM 3638 C CA . VAL A 1 459 ? -36.867 13.273 41.406 1.00 87.38 459 VAL A CA 1
ATOM 3639 C C . VAL A 1 459 ? -37.089 12.184 42.454 1.00 87.38 459 VAL A C 1
ATOM 3641 O O . VAL A 1 459 ? -36.243 11.315 42.659 1.00 87.38 459 VAL A O 1
ATOM 3644 N N . THR A 1 460 ? -38.251 12.192 43.109 1.00 89.25 460 THR A N 1
ATOM 3645 C CA . THR A 1 460 ? -38.633 11.140 44.062 1.00 89.25 460 THR A CA 1
ATOM 3646 C C . THR A 1 460 ? -39.174 9.920 43.316 1.00 89.25 460 THR A C 1
ATOM 3648 O O . THR A 1 460 ? -40.268 9.959 42.751 1.00 89.25 460 THR A O 1
ATOM 3651 N N . ILE A 1 461 ? -38.422 8.821 43.324 1.00 90.69 461 ILE A N 1
ATOM 3652 C CA . ILE A 1 461 ? -38.840 7.524 42.785 1.00 90.69 461 ILE A CA 1
ATOM 3653 C C . ILE A 1 461 ? -39.403 6.682 43.929 1.00 90.69 461 ILE A C 1
ATOM 3655 O O . ILE A 1 461 ? -38.790 6.571 44.987 1.00 90.69 461 ILE A O 1
ATOM 3659 N N . ASN A 1 462 ? -40.564 6.061 43.722 1.00 89.44 462 ASN A N 1
ATOM 3660 C CA . ASN A 1 462 ? -41.191 5.182 44.710 1.00 89.44 462 ASN A CA 1
ATOM 3661 C C . ASN A 1 462 ? -41.373 3.750 44.186 1.00 89.44 462 ASN A C 1
ATOM 3663 O O . ASN A 1 462 ? -41.243 3.477 42.992 1.00 89.44 462 ASN A O 1
ATOM 3667 N N . LYS A 1 463 ? -41.673 2.811 45.089 1.00 88.31 463 LYS A N 1
ATOM 3668 C CA . LYS A 1 463 ? -41.716 1.364 44.795 1.00 88.31 463 LYS A CA 1
ATOM 3669 C C . LYS A 1 463 ? -42.736 0.949 43.714 1.00 88.31 463 LYS A C 1
ATOM 3671 O O . LYS A 1 463 ? -42.633 -0.140 43.161 1.00 88.31 463 LYS A O 1
ATOM 3676 N N . SER A 1 464 ? -43.699 1.812 43.383 1.00 87.06 464 SER A N 1
ATOM 3677 C CA . SER A 1 464 ? -44.652 1.641 42.271 1.00 87.06 464 SER A CA 1
ATOM 3678 C C . SER A 1 464 ? -44.123 2.084 40.897 1.00 87.06 464 SER A C 1
ATOM 3680 O O . SER A 1 464 ? -44.761 1.801 39.887 1.00 87.06 464 SER A O 1
ATOM 3682 N N . MET A 1 465 ? -42.981 2.773 40.834 1.00 88.75 465 MET A N 1
ATOM 3683 C CA . MET A 1 465 ? -42.419 3.339 39.600 1.00 88.75 465 MET A CA 1
ATOM 3684 C C . MET A 1 465 ? -41.315 2.493 38.966 1.00 88.75 465 MET A C 1
ATOM 3686 O O . MET A 1 465 ? -41.085 2.617 37.764 1.00 88.75 465 MET A O 1
ATOM 3690 N N . VAL A 1 466 ? -40.631 1.638 39.728 1.00 89.50 466 VAL A N 1
ATOM 3691 C CA . VAL A 1 466 ? -39.545 0.793 39.217 1.00 89.50 466 VAL A CA 1
ATOM 3692 C C . VAL A 1 466 ? -39.502 -0.547 39.950 1.00 89.50 466 VAL A C 1
ATOM 3694 O O . VAL A 1 466 ? -39.624 -0.604 41.171 1.00 89.50 466 VAL A O 1
ATOM 3697 N N . SER A 1 467 ? -39.323 -1.632 39.197 1.00 87.69 467 SER A N 1
ATOM 3698 C CA . SER A 1 467 ? -38.996 -2.955 39.738 1.00 87.69 467 SER A CA 1
ATOM 3699 C C . SER A 1 467 ? -37.515 -3.238 39.508 1.00 87.69 467 SER A C 1
ATOM 3701 O O . SER A 1 467 ? -37.043 -3.099 38.381 1.00 87.69 467 SER A O 1
ATOM 3703 N N . ILE A 1 468 ? -36.792 -3.631 40.558 1.00 89.00 468 ILE A N 1
ATOM 3704 C CA . ILE A 1 468 ? -35.362 -3.963 40.504 1.00 89.00 468 ILE A CA 1
ATOM 3705 C C . ILE A 1 468 ? -35.159 -5.340 41.141 1.00 89.00 468 ILE A C 1
ATOM 3707 O O . ILE A 1 468 ? -35.405 -5.523 42.335 1.00 89.00 468 ILE A O 1
ATOM 3711 N N . HIS A 1 469 ? -34.736 -6.321 40.347 1.00 85.88 469 HIS A N 1
ATOM 3712 C CA . HIS A 1 469 ? -34.562 -7.708 40.785 1.00 85.88 469 HIS A CA 1
ATOM 3713 C C . HIS A 1 469 ? -33.469 -8.422 39.978 1.00 85.88 469 HIS A C 1
ATOM 3715 O O . HIS A 1 469 ? -33.122 -7.985 38.887 1.00 85.88 469 HIS A O 1
ATOM 3721 N N . MET A 1 470 ? -32.921 -9.517 40.512 1.00 83.25 470 MET A N 1
ATOM 3722 C CA . MET A 1 470 ? -32.014 -10.391 39.757 1.00 83.25 470 MET A CA 1
ATOM 3723 C C . MET A 1 470 ? -32.845 -11.419 38.986 1.00 83.25 470 MET A C 1
ATOM 3725 O O . MET A 1 470 ? -33.663 -12.117 39.588 1.00 83.25 470 MET A O 1
ATOM 3729 N N . GLU A 1 471 ? -32.627 -11.537 37.679 1.00 83.75 471 GLU A N 1
ATOM 3730 C CA . GLU A 1 471 ? -33.228 -12.568 36.829 1.00 83.75 471 GLU A CA 1
ATOM 3731 C C . GLU A 1 471 ? -32.147 -13.547 36.347 1.00 83.75 471 GLU A C 1
ATOM 3733 O O . GLU A 1 471 ? -31.082 -13.131 35.886 1.00 83.75 471 GLU A O 1
ATOM 3738 N N . LYS A 1 472 ? -32.414 -14.860 36.423 1.00 81.06 472 LYS A N 1
ATOM 3739 C CA . LYS A 1 472 ? -31.550 -15.888 35.818 1.00 81.06 472 LYS A CA 1
ATOM 3740 C C . LYS A 1 472 ? -31.837 -15.994 34.329 1.00 81.06 472 LYS A C 1
ATOM 3742 O O . LYS A 1 472 ? -32.701 -16.760 33.901 1.00 81.06 472 LYS A O 1
ATOM 3747 N N . LYS A 1 473 ? -31.088 -15.239 33.533 1.00 80.12 473 LYS A N 1
ATOM 3748 C CA . LYS A 1 473 ? -31.207 -15.251 32.080 1.00 80.12 473 LYS A CA 1
ATOM 3749 C C . LYS A 1 473 ? -30.258 -16.289 31.482 1.00 80.12 473 LYS A C 1
ATOM 3751 O O . LYS A 1 473 ? -29.063 -16.288 31.766 1.00 80.12 473 LYS A O 1
ATOM 3756 N N . LYS A 1 474 ? -30.785 -17.164 30.621 1.00 83.12 474 LYS A N 1
ATOM 3757 C CA . LYS A 1 474 ? -29.966 -18.042 29.771 1.00 83.12 474 LYS A CA 1
ATOM 3758 C C . LYS A 1 474 ? -29.545 -17.267 28.532 1.00 83.12 474 LYS A C 1
ATOM 3760 O O . LYS A 1 474 ? -30.380 -16.948 27.686 1.00 83.12 474 LYS A O 1
ATOM 3765 N N . GLU A 1 475 ? -28.260 -16.961 28.422 1.00 82.31 475 GLU A N 1
ATOM 3766 C CA . GLU A 1 475 ? -27.698 -16.351 27.220 1.00 82.31 475 GLU A CA 1
ATOM 3767 C C . GLU A 1 475 ? -27.063 -17.442 26.350 1.00 82.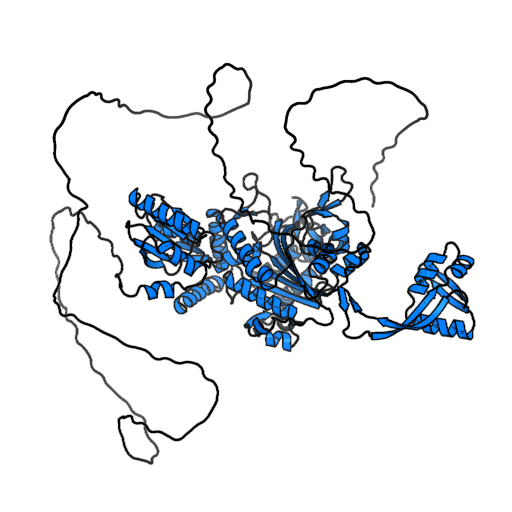31 475 GLU A C 1
ATOM 3769 O O . GLU A 1 475 ? -26.228 -18.229 26.795 1.00 82.31 475 GLU A O 1
ATOM 3774 N N . HIS A 1 476 ? -27.524 -17.526 25.100 1.00 86.81 476 HIS A N 1
ATOM 3775 C CA . HIS A 1 476 ? -27.112 -18.544 24.126 1.00 86.81 476 HIS A CA 1
ATOM 3776 C C . HIS A 1 476 ? -25.944 -18.081 23.234 1.00 86.81 476 HIS A C 1
ATOM 3778 O O . HIS A 1 476 ? -25.395 -18.877 22.473 1.00 86.81 476 HIS A O 1
ATOM 3784 N N . GLN A 1 477 ? -25.584 -16.797 23.297 1.00 89.88 477 GLN A N 1
ATOM 3785 C CA . GLN A 1 477 ? -24.527 -16.192 22.489 1.00 89.88 477 GLN A CA 1
ATOM 3786 C C . GLN A 1 477 ? -23.927 -14.959 23.179 1.00 89.88 477 GLN A C 1
ATOM 3788 O O . GLN A 1 477 ? -24.660 -14.203 23.819 1.00 89.88 477 GLN A O 1
ATOM 3793 N N . ARG A 1 478 ? -22.620 -14.736 23.001 1.00 91.50 478 ARG A N 1
ATOM 3794 C CA . ARG A 1 478 ? -21.930 -13.466 23.279 1.00 91.50 478 ARG A CA 1
ATOM 3795 C C . ARG A 1 478 ? -22.225 -12.488 22.141 1.00 91.50 478 ARG A C 1
ATOM 3797 O O . ARG A 1 478 ? -22.430 -12.895 20.994 1.00 91.50 478 ARG A O 1
ATOM 3804 N N . VAL A 1 479 ? -22.257 -11.197 22.458 1.00 93.31 479 VAL A N 1
ATOM 3805 C CA . VAL A 1 479 ? -22.399 -10.109 21.481 1.00 93.31 479 VAL A CA 1
ATOM 3806 C C . VAL A 1 479 ? -21.326 -9.077 21.787 1.00 93.31 479 VAL A C 1
ATOM 3808 O O . VAL A 1 479 ? -21.240 -8.620 22.924 1.00 93.31 479 VAL A O 1
ATOM 3811 N N . PHE A 1 480 ? -20.503 -8.738 20.798 1.00 94.81 480 PHE A N 1
ATOM 3812 C CA . PHE A 1 480 ? -19.351 -7.853 20.973 1.00 94.81 480 PHE A CA 1
ATOM 3813 C C . PHE A 1 480 ? -19.019 -7.107 19.678 1.00 94.81 480 PHE A C 1
ATOM 3815 O O . PHE A 1 480 ? -19.383 -7.547 18.586 1.00 94.81 480 PHE A O 1
ATOM 3822 N N . THR A 1 481 ? -18.301 -5.993 19.791 1.00 96.31 481 THR A N 1
ATOM 3823 C CA . THR A 1 481 ? -17.697 -5.310 18.640 1.00 96.31 481 THR A CA 1
ATOM 3824 C C . THR A 1 481 ? -16.349 -5.972 18.325 1.00 96.31 481 THR A C 1
ATOM 3826 O O . THR A 1 481 ? -15.517 -6.064 19.232 1.00 96.31 481 THR A O 1
ATOM 3829 N N . PRO A 1 482 ? -16.104 -6.461 17.096 1.00 96.56 482 PRO A N 1
ATOM 3830 C CA . PRO A 1 482 ? -14.813 -7.041 16.725 1.00 96.56 482 PRO A CA 1
ATOM 3831 C C . PRO A 1 482 ? -13.648 -6.064 16.903 1.00 96.56 482 PRO A C 1
ATOM 3833 O O . PRO A 1 482 ? -13.809 -4.858 16.719 1.00 96.56 482 PRO A O 1
ATOM 3836 N N . SER A 1 483 ? -12.462 -6.599 17.192 1.00 95.94 483 SER A N 1
ATOM 3837 C CA . SER A 1 483 ? -11.214 -5.870 16.953 1.00 95.94 483 SER A CA 1
ATOM 3838 C C . SER A 1 483 ? -10.841 -5.920 15.471 1.00 95.94 483 SER A C 1
ATOM 3840 O O . SER A 1 483 ? -11.191 -6.877 14.780 1.00 95.94 483 SER A O 1
ATOM 3842 N N . VAL A 1 484 ? -10.091 -4.924 15.002 1.00 97.06 484 VAL A N 1
ATOM 3843 C CA . VAL A 1 484 ? -9.595 -4.832 13.625 1.00 97.06 484 VAL A CA 1
ATOM 3844 C C . VAL A 1 484 ? -8.070 -4.755 13.612 1.00 97.06 484 VAL A C 1
ATOM 3846 O O . VAL A 1 484 ? -7.485 -3.897 14.275 1.00 97.06 484 VAL A O 1
ATOM 3849 N N . ILE A 1 485 ? -7.433 -5.628 12.827 1.00 97.56 485 ILE A N 1
ATOM 3850 C CA . ILE A 1 485 ? -6.040 -5.456 12.399 1.00 97.56 485 ILE A CA 1
ATOM 3851 C C . ILE A 1 485 ? -6.046 -4.910 10.967 1.00 97.56 485 ILE A C 1
ATOM 3853 O O . ILE A 1 485 ? -6.603 -5.556 10.080 1.00 97.56 485 ILE A O 1
ATOM 3857 N N . GLU A 1 486 ? -5.414 -3.755 10.751 1.00 97.88 486 GLU A N 1
ATOM 3858 C CA . GLU A 1 486 ? -5.340 -3.056 9.462 1.00 97.88 486 GLU A CA 1
ATOM 3859 C C . GLU A 1 486 ? -3.905 -3.018 8.911 1.00 97.88 486 GLU A C 1
ATOM 3861 O O . GLU A 1 486 ? -3.071 -2.246 9.391 1.00 97.88 486 GLU A O 1
ATOM 3866 N N . PRO A 1 487 ? -3.603 -3.825 7.882 1.00 98.38 487 PRO A N 1
ATOM 3867 C CA . PRO A 1 487 ? -2.486 -3.596 6.966 1.00 98.38 487 PRO A CA 1
ATOM 3868 C C . PRO A 1 487 ? -2.870 -2.653 5.799 1.00 98.38 487 PRO A C 1
ATOM 3870 O O . PRO A 1 487 ? -3.529 -3.078 4.845 1.00 98.38 487 PRO A O 1
ATOM 3873 N N . SER A 1 488 ? -2.406 -1.397 5.824 1.00 98.38 488 SER A N 1
ATOM 3874 C CA . SER A 1 488 ? -2.613 -0.391 4.759 1.00 98.38 488 SER A CA 1
ATOM 3875 C C . SER A 1 488 ? -1.339 -0.152 3.940 1.00 98.38 488 SER A C 1
ATOM 3877 O O . SER A 1 488 ? -0.292 0.198 4.480 1.00 98.38 488 SER A O 1
ATOM 3879 N N . PHE A 1 489 ? -1.401 -0.351 2.618 1.00 98.81 489 PHE A N 1
ATOM 3880 C CA . PHE A 1 489 ? -0.242 -0.376 1.716 1.00 98.81 489 PHE A CA 1
ATOM 3881 C C . PHE A 1 489 ? -0.173 0.865 0.814 1.00 98.81 489 PHE A C 1
ATOM 3883 O O . PHE A 1 489 ? -0.961 1.029 -0.123 1.00 98.81 489 PHE A O 1
ATOM 3890 N N . GLY A 1 490 ? 0.869 1.680 0.991 1.00 98.38 490 GLY A N 1
ATOM 3891 C CA . GLY A 1 490 ? 1.195 2.823 0.136 1.00 98.38 490 GLY A CA 1
ATOM 3892 C C . GLY A 1 490 ? 1.796 2.407 -1.210 1.00 98.38 490 GLY A C 1
ATOM 3893 O O . GLY A 1 490 ? 2.992 2.589 -1.441 1.00 98.38 490 GLY A O 1
ATOM 3894 N N . ILE A 1 491 ? 0.982 1.878 -2.133 1.00 98.56 491 ILE A N 1
ATOM 3895 C CA . ILE A 1 491 ? 1.429 1.269 -3.406 1.00 98.56 491 ILE A CA 1
ATOM 3896 C C . ILE A 1 491 ? 2.374 2.179 -4.214 1.00 98.56 491 ILE A C 1
ATOM 3898 O O . ILE A 1 491 ? 3.360 1.700 -4.776 1.00 98.56 491 ILE A O 1
ATOM 3902 N N . GLY A 1 492 ? 2.127 3.494 -4.244 1.00 97.94 492 GLY A N 1
ATOM 3903 C CA . GLY A 1 492 ? 3.010 4.462 -4.914 1.00 97.94 492 GLY A CA 1
ATOM 3904 C C . GLY A 1 492 ? 4.415 4.557 -4.299 1.00 97.94 492 GLY A C 1
ATOM 3905 O O . GLY A 1 492 ? 5.402 4.633 -5.035 1.00 97.94 492 GLY A O 1
ATOM 3906 N N . ARG A 1 493 ? 4.518 4.475 -2.965 1.00 98.50 493 ARG A N 1
ATOM 3907 C CA . ARG A 1 493 ? 5.792 4.468 -2.228 1.00 98.50 493 ARG A CA 1
ATOM 3908 C C . ARG A 1 493 ? 6.544 3.159 -2.439 1.00 98.50 493 ARG A C 1
ATOM 3910 O O . ARG A 1 493 ? 7.715 3.184 -2.804 1.00 98.50 493 ARG A O 1
ATOM 3917 N N . ILE A 1 494 ? 5.844 2.027 -2.323 1.00 98.75 494 ILE A N 1
ATOM 3918 C CA . ILE A 1 494 ? 6.394 0.684 -2.573 1.00 98.75 494 ILE A CA 1
ATOM 3919 C C . ILE A 1 494 ? 7.001 0.602 -3.983 1.00 98.75 494 ILE A C 1
ATOM 3921 O O . ILE A 1 494 ? 8.124 0.129 -4.144 1.00 98.75 494 ILE A O 1
ATOM 3925 N N . ILE A 1 495 ? 6.297 1.112 -5.001 1.00 98.62 495 ILE A N 1
ATOM 3926 C CA . ILE A 1 495 ? 6.780 1.147 -6.391 1.00 98.62 495 ILE A CA 1
ATOM 3927 C C . ILE A 1 495 ? 8.001 2.068 -6.551 1.00 98.62 495 ILE A C 1
ATOM 3929 O O . ILE A 1 495 ? 8.945 1.700 -7.251 1.00 98.62 495 ILE A O 1
ATOM 3933 N N . TYR A 1 496 ? 8.031 3.231 -5.893 1.00 98.31 496 TYR A N 1
ATOM 3934 C CA . TYR A 1 496 ? 9.196 4.120 -5.930 1.00 98.31 496 TYR A CA 1
ATOM 3935 C C . TYR A 1 496 ? 10.438 3.473 -5.293 1.00 98.31 496 TYR A C 1
ATOM 3937 O O . TYR A 1 496 ? 11.509 3.443 -5.904 1.00 98.31 496 TYR A O 1
ATOM 3945 N N . CYS A 1 497 ? 10.298 2.891 -4.101 1.00 98.31 497 CYS A N 1
ATOM 3946 C CA . CYS A 1 497 ? 11.398 2.203 -3.427 1.00 98.31 497 CYS A CA 1
ATOM 3947 C C . CYS A 1 497 ? 11.853 0.959 -4.213 1.00 98.31 497 CYS A C 1
ATOM 3949 O O . CYS A 1 497 ? 13.051 0.709 -4.325 1.00 98.31 497 CYS A O 1
ATOM 3951 N N . LEU A 1 498 ? 10.930 0.235 -4.858 1.00 98.12 498 LEU A N 1
ATOM 3952 C CA . LEU A 1 498 ? 11.252 -0.838 -5.802 1.00 98.12 498 LEU A CA 1
ATOM 3953 C C . LEU A 1 498 ? 12.100 -0.337 -6.984 1.00 98.12 498 LEU A C 1
ATOM 3955 O O . LEU A 1 498 ? 13.072 -1.003 -7.351 1.00 98.12 498 LEU A O 1
ATOM 3959 N N . PHE A 1 499 ? 11.787 0.827 -7.565 1.00 98.06 499 PHE A N 1
ATOM 3960 C CA . PHE A 1 499 ? 12.622 1.423 -8.613 1.00 98.06 499 PHE A CA 1
ATOM 3961 C C . PHE A 1 499 ? 14.046 1.687 -8.109 1.00 98.06 499 PHE A C 1
ATOM 3963 O O . PHE A 1 499 ? 14.997 1.273 -8.765 1.00 98.06 499 PHE A O 1
ATOM 3970 N N . GLU A 1 500 ? 14.228 2.292 -6.933 1.00 97.38 500 GLU A N 1
ATOM 3971 C CA . GLU A 1 500 ? 15.575 2.530 -6.390 1.00 97.38 500 GLU A CA 1
ATOM 3972 C C . GLU A 1 500 ? 16.320 1.246 -5.984 1.00 97.38 500 GLU A C 1
ATOM 3974 O O . GLU A 1 500 ? 17.529 1.153 -6.187 1.00 97.38 500 GLU A O 1
ATOM 3979 N N . HIS A 1 501 ? 15.639 0.238 -5.429 1.00 97.25 501 HIS A N 1
ATOM 3980 C CA . HIS A 1 501 ? 16.278 -1.013 -4.988 1.00 97.25 501 HIS A CA 1
ATOM 3981 C C . HIS A 1 501 ? 16.647 -1.917 -6.177 1.00 97.25 501 HIS A C 1
ATOM 3983 O O . HIS A 1 501 ? 17.518 -2.789 -6.057 1.00 97.25 501 HIS A O 1
ATOM 3989 N N . THR A 1 502 ? 16.030 -1.686 -7.341 1.00 96.38 502 THR A N 1
ATOM 3990 C CA . THR A 1 502 ? 16.348 -2.382 -8.593 1.00 96.38 502 THR A CA 1
ATOM 3991 C C . THR A 1 502 ? 17.168 -1.567 -9.592 1.00 96.38 502 THR A C 1
ATOM 3993 O O . THR A 1 502 ? 17.704 -2.155 -10.526 1.00 96.38 502 THR A O 1
ATOM 3996 N N . PHE A 1 503 ? 17.345 -0.259 -9.422 1.00 96.62 503 PHE A N 1
ATOM 3997 C CA . PHE A 1 503 ? 18.195 0.527 -10.316 1.00 96.62 503 PHE A CA 1
ATOM 3998 C C . PHE A 1 503 ? 19.684 0.253 -10.077 1.00 96.62 503 PHE A C 1
ATOM 4000 O O . PHE A 1 503 ? 20.166 0.334 -8.949 1.00 96.62 503 PHE A O 1
ATOM 4007 N N . TYR A 1 504 ? 20.437 0.003 -11.148 1.00 92.44 504 TYR A N 1
ATOM 4008 C CA . TYR A 1 504 ? 21.898 0.012 -11.119 1.00 92.44 504 TYR A CA 1
ATOM 4009 C C . TYR A 1 504 ? 22.487 0.499 -12.448 1.00 92.44 504 TYR A C 1
ATOM 4011 O O . TYR A 1 504 ? 21.825 0.501 -13.488 1.00 92.44 504 TYR A O 1
ATOM 4019 N N . THR A 1 505 ? 23.752 0.917 -12.417 1.00 89.50 505 THR A N 1
ATOM 4020 C CA . THR A 1 505 ? 24.524 1.273 -13.613 1.00 89.50 505 THR A CA 1
ATOM 4021 C C . THR A 1 505 ? 25.609 0.235 -13.874 1.00 89.50 505 THR A C 1
ATOM 4023 O O . THR A 1 505 ? 26.092 -0.442 -12.964 1.00 89.50 505 THR A O 1
ATOM 4026 N N . ARG A 1 506 ? 25.993 0.076 -15.141 1.00 84.62 506 ARG A N 1
ATOM 4027 C CA . ARG A 1 506 ? 27.088 -0.810 -15.551 1.00 84.62 506 ARG A CA 1
ATOM 4028 C C . ARG A 1 506 ? 27.779 -0.275 -16.800 1.00 84.62 506 ARG A C 1
ATOM 4030 O O . ARG A 1 506 ? 27.120 0.210 -17.718 1.00 84.62 506 ARG A O 1
ATOM 4037 N N . GLN A 1 507 ? 29.096 -0.432 -16.873 1.00 78.44 507 GLN A N 1
ATOM 4038 C CA . GLN A 1 507 ? 29.875 0.010 -18.029 1.00 78.44 507 GLN A CA 1
ATOM 4039 C C . GLN A 1 507 ? 29.498 -0.762 -19.307 1.00 78.44 507 GLN A C 1
ATOM 4041 O O . GLN A 1 507 ? 29.261 -1.977 -19.293 1.00 78.44 507 GLN A O 1
ATOM 4046 N N . SER A 1 508 ? 29.469 -0.046 -20.431 1.00 73.88 508 SER A N 1
ATOM 4047 C CA . SER A 1 508 ? 29.476 -0.619 -21.777 1.00 73.88 508 SER A CA 1
ATOM 4048 C C . SER A 1 508 ? 30.783 -1.377 -22.043 1.00 73.88 508 SER A C 1
ATOM 4050 O O . SER A 1 508 ? 31.833 -1.015 -21.515 1.00 73.88 508 SER A O 1
ATOM 4052 N N . LYS A 1 509 ? 30.759 -2.385 -22.930 1.00 67.12 509 LYS A N 1
ATOM 4053 C CA . LYS A 1 509 ? 31.982 -3.092 -23.377 1.00 67.12 509 LYS A CA 1
ATOM 4054 C C . LYS A 1 509 ? 33.005 -2.167 -24.060 1.00 67.12 509 LYS A C 1
ATOM 4056 O O . LYS A 1 509 ? 34.165 -2.543 -24.156 1.00 67.12 509 LYS A O 1
ATOM 4061 N N . ALA A 1 510 ? 32.578 -0.993 -24.532 1.00 63.03 510 ALA A N 1
ATOM 4062 C CA . ALA A 1 510 ? 33.452 0.029 -25.111 1.00 63.03 510 ALA A CA 1
ATOM 4063 C C . ALA A 1 510 ? 34.076 0.982 -24.068 1.00 63.03 510 ALA A C 1
ATOM 4065 O O . ALA A 1 510 ? 34.910 1.799 -24.426 1.00 63.03 510 ALA A O 1
ATOM 4066 N N . GLY A 1 511 ? 33.664 0.926 -22.795 1.00 59.94 511 GLY A N 1
ATOM 4067 C CA . GLY A 1 511 ? 34.067 1.884 -21.754 1.00 59.94 511 GLY A CA 1
ATOM 4068 C C . GLY A 1 511 ? 33.348 3.243 -21.817 1.00 59.94 511 GLY A C 1
ATOM 4069 O O . GLY A 1 511 ? 33.014 3.790 -20.771 1.00 59.94 511 GLY A O 1
ATOM 4070 N N . ASP A 1 512 ? 33.034 3.736 -23.019 1.00 58.50 512 ASP A N 1
ATOM 4071 C CA . ASP A 1 512 ? 32.553 5.110 -23.271 1.00 58.50 512 ASP A CA 1
ATOM 4072 C C . ASP A 1 512 ? 31.152 5.462 -22.719 1.00 58.50 512 ASP A C 1
ATOM 4074 O O . ASP A 1 512 ? 30.836 6.635 -22.530 1.00 58.50 512 ASP A O 1
ATOM 4078 N N . GLU A 1 513 ? 30.280 4.473 -22.490 1.00 69.75 513 GLU A N 1
ATOM 4079 C CA . GLU A 1 513 ? 28.881 4.681 -22.075 1.00 69.75 513 GLU A CA 1
ATOM 4080 C C . GLU A 1 513 ? 28.572 3.934 -20.761 1.00 69.75 513 GLU A C 1
ATOM 4082 O O . GLU A 1 513 ? 28.850 2.737 -20.632 1.00 69.75 513 GLU A O 1
ATOM 4087 N N . GLN A 1 514 ? 27.933 4.617 -19.805 1.00 78.00 514 GLN A N 1
ATOM 4088 C CA . GLN A 1 514 ? 27.265 3.983 -18.660 1.00 78.00 514 GLN A CA 1
ATOM 4089 C C . GLN A 1 514 ? 25.854 3.548 -19.067 1.00 78.00 514 GLN A C 1
ATOM 4091 O O . GLN A 1 514 ? 25.101 4.328 -19.650 1.00 78.00 514 GLN A O 1
ATOM 4096 N N . LEU A 1 515 ? 25.493 2.302 -18.760 1.00 85.94 515 LEU A N 1
ATOM 4097 C CA . LEU A 1 515 ? 24.191 1.723 -19.080 1.00 85.94 515 LEU A CA 1
ATOM 4098 C C . LEU A 1 515 ? 23.361 1.577 -17.803 1.00 85.94 515 LEU A C 1
ATOM 4100 O O . LEU A 1 515 ? 23.725 0.807 -16.912 1.00 85.94 515 LEU A O 1
ATOM 4104 N N . ASN A 1 516 ? 22.243 2.295 -17.741 1.00 93.56 516 ASN A N 1
ATOM 4105 C CA . ASN A 1 516 ? 21.259 2.200 -16.665 1.00 93.56 516 ASN A CA 1
ATOM 4106 C C . ASN A 1 516 ? 20.381 0.953 -16.866 1.00 93.56 516 ASN A C 1
ATOM 4108 O O . ASN A 1 516 ? 19.975 0.656 -17.991 1.00 93.56 516 ASN A O 1
ATOM 4112 N N . VAL A 1 517 ? 20.087 0.224 -15.789 1.00 95.19 517 VAL A N 1
ATOM 4113 C CA . VAL A 1 517 ? 19.313 -1.028 -15.805 1.00 95.19 517 VAL A CA 1
ATOM 4114 C C . VAL A 1 517 ? 18.415 -1.098 -14.571 1.00 95.19 517 VAL A C 1
ATOM 4116 O O . VAL A 1 517 ? 18.847 -0.735 -13.478 1.00 95.19 517 VAL A O 1
ATOM 4119 N N . PHE A 1 518 ? 17.193 -1.619 -14.724 1.00 97.38 518 PHE A N 1
ATOM 4120 C CA . PHE A 1 518 ? 16.357 -2.026 -13.588 1.00 97.38 518 PHE A CA 1
ATOM 4121 C C . PHE A 1 518 ? 16.359 -3.556 -13.448 1.00 97.38 518 PHE A C 1
ATOM 4123 O O . PHE A 1 518 ? 15.775 -4.257 -14.276 1.00 97.38 518 PHE A O 1
ATOM 4130 N N . ARG A 1 519 ? 16.973 -4.090 -12.385 1.00 95.94 519 ARG A N 1
ATOM 4131 C CA . ARG A 1 519 ? 16.962 -5.525 -12.033 1.00 95.94 519 ARG A CA 1
ATOM 4132 C C . ARG A 1 519 ? 15.613 -5.991 -11.450 1.00 95.94 519 ARG A C 1
ATOM 4134 O O . ARG A 1 519 ? 15.560 -6.572 -10.370 1.00 95.94 519 ARG A O 1
ATOM 4141 N N . PHE A 1 520 ? 14.500 -5.701 -12.128 1.00 97.56 520 PHE A N 1
ATOM 4142 C CA . PHE A 1 520 ? 13.167 -6.150 -11.707 1.00 97.56 520 PHE A CA 1
ATOM 4143 C C . PHE A 1 520 ? 13.077 -7.686 -11.670 1.00 97.56 520 PHE A C 1
ATOM 4145 O O . PHE A 1 520 ? 13.411 -8.330 -12.672 1.00 97.56 520 PHE A O 1
ATOM 4152 N N . PRO A 1 521 ? 12.549 -8.297 -10.596 1.00 96.06 521 PRO A N 1
ATOM 4153 C CA . PRO A 1 521 ? 12.081 -9.678 -10.649 1.00 96.06 521 PRO A CA 1
ATOM 4154 C C . PRO A 1 521 ? 11.049 -9.879 -11.766 1.00 96.06 521 PRO A C 1
ATOM 4156 O O . PRO A 1 521 ? 10.237 -8.989 -12.040 1.00 96.06 521 PRO A O 1
ATOM 4159 N N . SER A 1 522 ? 11.038 -11.063 -12.386 1.00 95.00 522 SER A N 1
ATOM 4160 C CA . SER A 1 522 ? 10.107 -11.409 -13.475 1.00 95.00 522 SER A CA 1
ATOM 4161 C C . SER A 1 522 ? 8.642 -11.147 -13.114 1.00 95.00 522 SER A C 1
ATOM 4163 O O . SER A 1 522 ? 7.876 -10.683 -13.957 1.00 95.00 522 SER A O 1
ATOM 4165 N N . LEU A 1 523 ? 8.282 -11.349 -11.844 1.00 95.12 523 LEU A N 1
ATOM 4166 C CA . LEU A 1 523 ? 6.984 -11.027 -11.253 1.00 95.12 523 LEU A CA 1
ATOM 4167 C C . LEU A 1 523 ? 6.532 -9.589 -11.569 1.00 95.12 523 LEU A C 1
ATOM 4169 O O . LEU A 1 523 ? 5.493 -9.387 -12.197 1.00 95.12 523 LEU A O 1
ATOM 4173 N N . VAL A 1 524 ? 7.346 -8.588 -11.219 1.00 96.56 524 VAL A N 1
ATOM 4174 C CA . VAL A 1 524 ? 6.984 -7.160 -11.307 1.00 96.56 524 VAL A CA 1
ATOM 4175 C C . VAL A 1 524 ? 7.364 -6.498 -12.632 1.00 96.56 524 VAL A C 1
ATOM 4177 O O . VAL A 1 524 ? 6.747 -5.498 -12.999 1.00 96.56 524 VAL A O 1
ATOM 4180 N N . ALA A 1 525 ? 8.330 -7.052 -13.377 1.00 97.62 525 ALA A N 1
ATOM 4181 C CA . ALA A 1 525 ? 8.858 -6.450 -14.606 1.00 97.62 525 ALA A CA 1
ATOM 4182 C C . ALA A 1 525 ? 7.748 -6.081 -15.623 1.00 97.62 525 ALA A C 1
ATOM 4184 O O . ALA A 1 525 ? 6.870 -6.913 -15.885 1.00 97.62 525 ALA A O 1
ATOM 4185 N N . PRO A 1 526 ? 7.767 -4.869 -16.219 1.00 97.31 526 PRO A N 1
ATOM 4186 C CA . PRO A 1 526 ? 6.643 -4.340 -17.004 1.00 97.31 526 PRO A CA 1
ATOM 4187 C C . PRO A 1 526 ? 6.357 -5.154 -18.270 1.00 97.31 526 PRO A C 1
ATOM 4189 O O . PRO A 1 526 ? 5.210 -5.400 -18.637 1.00 97.31 526 PRO A O 1
ATOM 4192 N N . ILE A 1 527 ? 7.426 -5.592 -18.925 1.00 97.12 527 ILE A N 1
ATOM 4193 C CA . ILE A 1 527 ? 7.419 -6.488 -20.074 1.00 97.12 527 ILE A CA 1
ATOM 4194 C C . ILE A 1 527 ? 8.338 -7.644 -19.676 1.00 97.12 527 ILE A C 1
ATOM 4196 O O . ILE A 1 527 ? 9.415 -7.393 -19.134 1.00 97.12 527 ILE A O 1
ATOM 4200 N N . LYS A 1 528 ? 7.929 -8.895 -19.899 1.00 97.19 528 LYS A N 1
ATOM 4201 C CA . LYS A 1 528 ? 8.728 -10.075 -19.527 1.00 97.19 528 LYS A CA 1
ATOM 4202 C C . LYS A 1 528 ? 9.761 -10.435 -20.601 1.00 97.19 528 LYS A C 1
ATOM 4204 O O . LYS A 1 528 ? 10.870 -10.842 -20.268 1.00 97.19 528 LYS A O 1
ATOM 4209 N N . CYS A 1 529 ? 9.417 -10.254 -21.880 1.00 97.88 529 CYS A N 1
ATOM 4210 C CA . CYS A 1 529 ? 10.280 -10.587 -23.018 1.00 97.88 529 CYS A CA 1
ATOM 4211 C C . CYS A 1 529 ? 10.347 -9.471 -24.080 1.00 97.88 529 CYS A C 1
ATOM 4213 O O . CYS A 1 529 ? 9.335 -8.856 -24.410 1.00 97.88 529 CYS A O 1
ATOM 4215 N N . THR A 1 530 ? 11.510 -9.237 -24.695 1.00 97.56 530 THR A N 1
ATOM 4216 C CA . THR A 1 530 ? 11.592 -8.511 -25.981 1.00 97.56 530 THR A CA 1
ATOM 4217 C C . THR A 1 530 ? 12.158 -9.404 -27.082 1.00 97.56 530 THR A C 1
ATOM 4219 O O . THR A 1 530 ? 13.162 -10.076 -26.877 1.00 97.56 530 THR A O 1
ATOM 4222 N N . VAL A 1 531 ? 11.527 -9.405 -28.256 1.00 97.56 531 VAL A N 1
ATOM 4223 C CA . VAL A 1 531 ? 11.912 -10.204 -29.426 1.00 97.56 531 VAL A CA 1
ATOM 4224 C C . VAL A 1 531 ? 12.591 -9.310 -30.468 1.00 97.56 531 VAL A C 1
ATOM 4226 O O . VAL A 1 531 ? 12.037 -8.293 -30.896 1.00 97.56 531 VAL A O 1
ATOM 4229 N N . PHE A 1 532 ? 13.787 -9.700 -30.901 1.00 95.62 532 PHE A N 1
ATOM 4230 C CA . PHE A 1 532 ? 14.625 -8.973 -31.849 1.00 95.62 532 PHE A CA 1
ATOM 4231 C C . PHE A 1 532 ? 14.928 -9.836 -33.084 1.00 95.62 532 PHE A C 1
ATOM 4233 O O . PHE A 1 532 ? 15.671 -10.809 -32.959 1.00 95.62 532 PHE A O 1
ATOM 4240 N N . PRO A 1 533 ? 14.488 -9.478 -34.304 1.00 93.06 533 PRO A N 1
ATOM 4241 C CA . PRO A 1 533 ? 15.178 -9.954 -35.501 1.00 93.06 533 PRO A CA 1
ATOM 4242 C C . PRO A 1 533 ? 16.589 -9.346 -35.519 1.00 93.06 533 PRO A C 1
ATOM 4244 O O . PRO A 1 533 ? 16.737 -8.125 -35.377 1.00 93.06 533 PRO A O 1
ATOM 4247 N N . LEU A 1 534 ? 17.637 -10.170 -35.633 1.00 89.25 534 LEU A N 1
ATOM 4248 C CA . LEU A 1 534 ? 19.030 -9.705 -35.550 1.00 89.25 534 LEU A CA 1
ATOM 4249 C C . LEU A 1 534 ? 19.335 -8.681 -36.655 1.00 89.25 534 LEU A C 1
ATOM 4251 O O . LEU A 1 534 ? 19.866 -7.604 -36.377 1.00 89.25 534 LEU A O 1
ATOM 4255 N N . VAL A 1 535 ? 18.899 -8.989 -37.877 1.00 86.19 535 VAL A N 1
ATOM 4256 C CA . VAL A 1 535 ? 18.888 -8.099 -39.046 1.00 86.19 535 VAL A CA 1
ATOM 4257 C C . VAL A 1 535 ? 17.462 -7.952 -39.578 1.00 86.19 535 VAL A C 1
ATOM 4259 O O . VAL A 1 535 ? 16.650 -8.864 -39.427 1.00 86.19 535 VAL A O 1
ATOM 4262 N N . GLN A 1 536 ? 17.160 -6.820 -40.219 1.00 81.62 536 GLN A N 1
ATOM 4263 C CA . GLN A 1 536 ? 15.878 -6.607 -40.901 1.00 81.62 536 GLN A CA 1
ATOM 4264 C C . GLN A 1 536 ? 15.805 -7.521 -42.132 1.00 81.62 536 GLN A C 1
ATOM 4266 O O . GLN A 1 536 ? 16.518 -7.330 -43.116 1.00 81.62 536 GLN A O 1
ATOM 4271 N N . ASN A 1 537 ? 14.999 -8.573 -42.022 1.00 86.75 537 ASN A N 1
ATOM 4272 C CA . ASN A 1 537 ? 14.845 -9.636 -43.005 1.00 86.75 537 ASN A CA 1
ATOM 4273 C C . ASN A 1 537 ? 13.482 -10.287 -42.771 1.00 86.75 537 ASN A C 1
ATOM 4275 O O . ASN A 1 537 ? 13.221 -10.796 -41.679 1.00 86.75 537 ASN A O 1
ATOM 4279 N N . GLN A 1 538 ? 12.651 -10.335 -43.812 1.00 90.12 538 GLN A N 1
ATOM 4280 C CA . GLN A 1 538 ? 11.298 -10.887 -43.758 1.00 90.12 538 GLN A CA 1
ATOM 4281 C C . GLN A 1 538 ? 11.247 -12.289 -43.120 1.00 90.12 538 GLN A C 1
ATOM 4283 O O . GLN A 1 538 ? 10.335 -12.569 -42.350 1.00 90.12 538 GLN A O 1
ATOM 4288 N N . LYS A 1 539 ? 12.252 -13.151 -43.352 1.00 93.00 539 LYS A N 1
ATOM 4289 C CA . LYS A 1 539 ? 12.310 -14.490 -42.733 1.00 93.00 539 LYS A CA 1
ATOM 4290 C C . LYS A 1 539 ? 12.411 -14.439 -41.205 1.00 93.00 539 LYS A C 1
ATOM 4292 O O . LYS A 1 539 ? 11.727 -15.197 -40.527 1.00 93.00 539 LYS A O 1
ATOM 4297 N N . PHE A 1 540 ? 13.241 -13.549 -40.661 1.00 93.31 540 PHE A N 1
ATOM 4298 C CA . PHE A 1 540 ? 13.403 -13.392 -39.211 1.00 93.31 540 PHE A CA 1
ATOM 4299 C C . PHE A 1 540 ? 12.252 -12.594 -38.590 1.00 93.31 540 PHE A C 1
ATOM 4301 O O . PHE A 1 540 ? 11.912 -12.810 -37.431 1.00 93.31 540 PHE A O 1
ATOM 4308 N N . GLU A 1 541 ? 11.602 -11.721 -39.361 1.00 92.62 541 GLU A N 1
ATOM 4309 C CA . GLU A 1 541 ? 10.386 -11.028 -38.933 1.00 92.62 541 GLU A CA 1
ATOM 4310 C C . GLU A 1 541 ? 9.179 -11.971 -38.828 1.00 92.62 541 GLU A C 1
ATOM 4312 O O . GLU A 1 541 ? 8.435 -11.867 -37.856 1.00 92.62 541 GLU A O 1
ATOM 4317 N N . GLU A 1 542 ? 8.993 -12.930 -39.745 1.00 94.75 542 GLU A N 1
ATOM 4318 C CA . GLU A 1 542 ? 7.944 -13.954 -39.590 1.00 94.75 542 GLU A CA 1
ATOM 4319 C C . GLU A 1 542 ? 8.206 -14.884 -38.394 1.00 94.75 542 GLU A C 1
ATOM 4321 O O . GLU A 1 542 ? 7.278 -15.198 -37.650 1.00 94.75 542 GLU A O 1
ATOM 4326 N N . VAL A 1 543 ? 9.464 -15.255 -38.131 1.00 95.75 543 VAL A N 1
ATOM 4327 C CA . VAL A 1 543 ? 9.830 -16.036 -36.932 1.00 95.75 543 VAL A CA 1
ATOM 4328 C C . VAL A 1 543 ? 9.619 -15.222 -35.648 1.00 95.75 543 VAL A C 1
ATOM 4330 O O . VAL A 1 543 ? 9.056 -15.734 -34.682 1.00 95.75 543 VAL A O 1
ATOM 4333 N N . ALA A 1 544 ? 9.954 -13.928 -35.638 1.00 95.75 544 ALA A N 1
ATOM 4334 C CA . ALA A 1 544 ? 9.653 -13.044 -34.511 1.00 95.75 544 ALA A CA 1
ATOM 4335 C C . ALA A 1 544 ? 8.135 -12.895 -34.267 1.00 95.75 544 ALA A C 1
ATOM 4337 O O . ALA A 1 544 ? 7.700 -12.857 -33.115 1.00 95.75 544 ALA A O 1
ATOM 4338 N N . LYS A 1 545 ? 7.314 -12.865 -35.329 1.00 95.88 545 LYS A N 1
ATOM 4339 C CA . LYS A 1 545 ? 5.841 -12.883 -35.235 1.00 95.88 545 LYS A CA 1
ATOM 4340 C C . LYS A 1 545 ? 5.305 -14.227 -34.733 1.00 95.88 545 LYS A C 1
ATOM 4342 O O . LYS A 1 545 ? 4.325 -14.232 -33.992 1.00 95.88 545 LYS A O 1
ATOM 4347 N N . LEU A 1 546 ? 5.920 -15.351 -35.108 1.00 96.62 546 LEU A N 1
ATOM 4348 C CA . LEU A 1 546 ? 5.564 -16.679 -34.598 1.00 96.62 546 LEU A CA 1
ATOM 4349 C C . LEU A 1 546 ? 5.813 -16.763 -33.086 1.00 96.62 546 LEU A C 1
ATOM 4351 O O . LEU A 1 546 ? 4.888 -17.053 -32.335 1.00 96.62 546 LEU A O 1
ATOM 4355 N N . ILE A 1 547 ? 7.014 -16.393 -32.636 1.00 97.00 547 ILE A N 1
ATOM 4356 C CA . ILE A 1 547 ? 7.383 -16.372 -31.210 1.00 97.00 547 ILE A CA 1
ATOM 4357 C C . ILE A 1 547 ? 6.488 -15.399 -30.428 1.00 97.00 547 ILE A C 1
ATOM 4359 O O . ILE A 1 547 ? 6.023 -15.730 -29.342 1.00 97.00 547 ILE A O 1
ATOM 4363 N N . SER A 1 548 ? 6.168 -14.233 -30.998 1.00 97.19 548 SER A N 1
ATOM 4364 C CA . SER A 1 548 ? 5.207 -13.284 -30.417 1.00 97.19 548 SER A CA 1
ATOM 4365 C C . SER A 1 548 ? 3.810 -13.895 -30.226 1.00 97.19 548 SER A C 1
ATOM 4367 O O . SER A 1 548 ? 3.223 -13.754 -29.153 1.00 97.19 548 SER A O 1
ATOM 4369 N N . LYS A 1 549 ? 3.282 -14.642 -31.207 1.00 97.38 549 LYS A N 1
ATOM 4370 C CA . LYS A 1 549 ? 2.009 -15.370 -31.050 1.00 97.38 549 LYS A CA 1
ATOM 4371 C C . LYS A 1 549 ? 2.083 -16.414 -29.933 1.00 97.38 549 LYS A C 1
ATOM 4373 O O . LYS A 1 549 ? 1.165 -16.470 -29.117 1.00 97.38 549 LYS A O 1
ATOM 4378 N N . SER A 1 550 ? 3.167 -17.187 -29.862 1.00 97.38 550 SER A N 1
ATOM 4379 C CA . SER A 1 550 ? 3.375 -18.191 -28.810 1.00 97.38 550 SER A CA 1
ATOM 4380 C C . SER A 1 550 ? 3.474 -17.560 -27.416 1.00 97.38 550 SER A C 1
ATOM 4382 O O . SER A 1 550 ? 2.866 -18.060 -26.474 1.00 97.38 550 SER A O 1
ATOM 4384 N N . LEU A 1 551 ? 4.159 -16.419 -27.282 1.00 97.44 551 LEU A N 1
ATOM 4385 C CA . LEU A 1 551 ? 4.234 -15.661 -26.028 1.00 97.44 551 LEU A CA 1
ATOM 4386 C C . LEU A 1 551 ? 2.870 -15.075 -25.620 1.00 97.44 551 LEU A C 1
ATOM 4388 O O . LEU A 1 551 ? 2.524 -15.148 -24.445 1.00 97.44 551 LEU A O 1
ATOM 4392 N N . THR A 1 552 ? 2.060 -14.571 -26.564 1.00 97.12 552 THR A N 1
ATOM 4393 C CA . THR A 1 552 ? 0.664 -14.167 -26.285 1.00 97.12 552 THR A CA 1
ATOM 4394 C C . THR A 1 552 ? -0.166 -15.347 -25.779 1.00 97.12 552 THR A C 1
ATOM 4396 O O . THR A 1 552 ? -0.863 -15.213 -24.778 1.00 97.12 552 THR A O 1
ATOM 4399 N N . ALA A 1 553 ? -0.083 -16.507 -26.440 1.00 96.56 553 ALA A N 1
ATOM 4400 C CA . ALA A 1 553 ? -0.817 -17.711 -26.042 1.00 96.56 553 ALA A CA 1
ATOM 4401 C C . ALA A 1 553 ? -0.387 -18.242 -24.660 1.00 96.56 553 ALA A C 1
ATOM 4403 O O . ALA A 1 553 ? -1.204 -18.803 -23.935 1.00 96.56 553 ALA A O 1
ATOM 4404 N N . ALA A 1 554 ? 0.871 -18.013 -24.276 1.00 95.19 554 ALA A N 1
ATOM 4405 C CA . ALA A 1 554 ? 1.420 -18.309 -22.956 1.00 95.19 554 ALA A CA 1
ATOM 4406 C C . ALA A 1 554 ? 1.118 -17.234 -21.884 1.00 95.19 554 ALA A C 1
ATOM 4408 O O . ALA A 1 554 ? 1.589 -17.361 -20.757 1.00 95.19 554 ALA A O 1
ATOM 4409 N N . GLY A 1 555 ? 0.381 -16.162 -22.212 1.00 94.62 555 GLY A N 1
ATOM 4410 C CA . GLY A 1 555 ? 0.077 -15.055 -21.291 1.00 94.62 555 GLY A CA 1
ATOM 4411 C C . GLY A 1 555 ? 1.252 -14.107 -21.000 1.00 94.62 555 GLY A C 1
ATOM 4412 O O . GLY A 1 555 ? 1.154 -13.238 -20.135 1.00 94.62 555 GLY A O 1
ATOM 4413 N N . ILE A 1 556 ? 2.373 -14.244 -21.713 1.00 96.25 556 ILE A N 1
ATOM 4414 C CA . ILE A 1 556 ? 3.624 -13.539 -21.422 1.00 96.25 556 ILE A CA 1
ATOM 4415 C C . ILE A 1 556 ? 3.641 -12.161 -22.092 1.00 96.25 556 ILE A C 1
ATOM 4417 O O . ILE A 1 556 ? 3.685 -12.044 -23.322 1.00 96.25 556 ILE A O 1
ATOM 4421 N N . SER A 1 557 ? 3.669 -11.092 -21.282 1.00 96.56 557 SER A N 1
ATOM 4422 C CA . SER A 1 557 ? 3.783 -9.725 -21.802 1.00 96.56 557 SER A CA 1
ATOM 4423 C C . SER A 1 557 ? 5.131 -9.528 -22.501 1.00 96.56 557 SER A C 1
ATOM 4425 O O . SER A 1 557 ? 6.203 -9.762 -21.935 1.00 96.56 557 SER A O 1
ATOM 4427 N N . HIS A 1 558 ? 5.088 -9.120 -23.767 1.00 97.31 558 HIS A N 1
ATOM 4428 C CA . HIS A 1 558 ? 6.279 -9.020 -24.602 1.00 97.31 558 HIS A CA 1
ATOM 4429 C C . HIS A 1 558 ? 6.171 -7.902 -25.646 1.00 97.31 558 HIS A C 1
ATOM 4431 O O . HIS A 1 558 ? 5.116 -7.297 -25.836 1.00 97.31 558 HIS A O 1
ATOM 4437 N N . LYS A 1 559 ? 7.280 -7.624 -26.337 1.00 95.88 559 LYS A N 1
ATOM 4438 C CA . LYS A 1 559 ? 7.359 -6.633 -27.419 1.00 95.88 559 LYS A CA 1
ATOM 4439 C C . LYS A 1 559 ? 8.289 -7.111 -28.532 1.00 95.88 559 LYS A C 1
ATOM 4441 O O . LYS A 1 559 ? 9.323 -7.693 -28.238 1.00 95.88 559 LYS A O 1
ATOM 4446 N N . ILE A 1 560 ? 7.982 -6.805 -29.794 1.00 95.25 560 ILE A N 1
ATOM 4447 C CA . ILE A 1 560 ? 8.952 -6.922 -30.898 1.00 95.25 560 ILE A CA 1
ATOM 4448 C C . ILE A 1 560 ? 9.653 -5.564 -31.093 1.00 95.25 560 ILE A C 1
ATOM 4450 O O . ILE A 1 560 ? 8.981 -4.533 -31.174 1.00 95.25 560 ILE A O 1
ATOM 4454 N N . ASP A 1 561 ? 10.986 -5.538 -31.188 1.00 91.69 561 ASP A N 1
ATOM 4455 C CA . ASP A 1 561 ? 11.761 -4.340 -31.563 1.00 91.69 561 ASP A CA 1
ATOM 4456 C C . ASP A 1 561 ? 12.550 -4.585 -32.863 1.00 91.69 561 ASP A C 1
ATOM 4458 O O . ASP A 1 561 ? 13.665 -5.117 -32.880 1.00 91.69 561 ASP A O 1
ATOM 4462 N N . ILE A 1 562 ? 11.937 -4.142 -33.964 1.00 87.94 562 ILE A N 1
ATOM 4463 C CA . ILE A 1 562 ? 12.477 -4.166 -35.330 1.00 87.94 562 ILE A CA 1
ATOM 4464 C C . ILE A 1 562 ? 13.313 -2.919 -35.683 1.00 87.94 562 ILE A C 1
ATOM 4466 O O . ILE A 1 562 ? 13.620 -2.704 -36.856 1.00 87.94 562 ILE A O 1
ATOM 4470 N N . THR A 1 563 ? 13.656 -2.050 -34.720 1.00 85.62 563 THR A N 1
ATOM 4471 C CA . THR A 1 563 ? 14.397 -0.813 -35.026 1.00 85.62 563 THR A CA 1
ATOM 4472 C C . THR A 1 563 ? 15.780 -1.124 -35.598 1.00 85.62 563 THR A C 1
ATOM 4474 O O . THR A 1 563 ? 16.516 -1.954 -35.066 1.00 85.62 563 THR A O 1
ATOM 4477 N N . GLY A 1 564 ? 16.158 -0.415 -36.669 1.00 77.12 564 GLY A N 1
ATOM 4478 C CA . GLY A 1 564 ? 17.415 -0.590 -37.414 1.00 77.12 564 GLY A CA 1
ATOM 4479 C C . GLY A 1 564 ? 18.679 -0.124 -36.677 1.00 77.12 564 GLY A C 1
ATOM 4480 O O . GLY A 1 564 ? 19.564 0.479 -37.273 1.00 77.12 564 GLY A O 1
ATOM 4481 N N . THR A 1 565 ? 18.755 -0.357 -35.367 1.00 85.19 565 THR A N 1
ATOM 4482 C CA . THR A 1 565 ? 19.921 -0.078 -34.521 1.00 85.19 565 THR A CA 1
ATOM 4483 C C . THR A 1 565 ? 20.557 -1.374 -34.028 1.00 85.19 565 THR A C 1
ATOM 4485 O O . THR A 1 565 ? 19.869 -2.384 -33.854 1.00 85.19 565 THR A O 1
ATOM 4488 N N . SER A 1 566 ? 21.872 -1.340 -33.788 1.00 89.12 566 SER A N 1
ATOM 4489 C CA . SER A 1 566 ? 22.658 -2.512 -33.386 1.00 89.12 566 SER A CA 1
ATOM 4490 C C . SER A 1 566 ? 22.060 -3.240 -32.179 1.00 89.12 566 SER A C 1
ATOM 4492 O O . SER A 1 566 ? 21.478 -2.622 -31.282 1.00 89.12 566 SER A O 1
ATOM 4494 N N . ILE A 1 567 ? 22.218 -4.568 -32.147 1.00 90.25 567 ILE A N 1
ATOM 4495 C CA . ILE A 1 567 ? 21.600 -5.424 -31.125 1.00 90.25 567 ILE A CA 1
ATOM 4496 C C . ILE A 1 567 ? 21.999 -5.007 -29.699 1.00 90.25 567 ILE A C 1
ATOM 4498 O O . ILE A 1 567 ? 21.144 -4.941 -28.825 1.00 90.25 567 ILE A O 1
ATOM 4502 N N . GLY A 1 568 ? 23.245 -4.564 -29.486 1.00 89.25 568 GLY A N 1
ATOM 4503 C CA . GLY A 1 568 ? 23.691 -3.995 -28.208 1.00 89.25 568 GLY A CA 1
ATOM 4504 C C . GLY A 1 568 ? 22.912 -2.746 -27.768 1.00 89.25 568 GLY A C 1
ATOM 4505 O O . GLY A 1 568 ? 22.587 -2.619 -26.590 1.00 89.25 568 GLY A O 1
ATOM 4506 N N . LYS A 1 569 ? 22.531 -1.854 -28.698 1.00 89.56 569 LYS A N 1
ATOM 4507 C CA . LYS A 1 569 ? 21.688 -0.683 -28.388 1.00 89.56 569 LYS A CA 1
ATOM 4508 C C . LYS A 1 569 ? 20.218 -1.063 -28.174 1.00 89.56 569 LYS A C 1
ATOM 4510 O O . LYS A 1 569 ? 19.537 -0.393 -27.401 1.00 89.56 569 LYS A O 1
ATOM 4515 N N . ARG A 1 570 ? 19.735 -2.146 -28.794 1.00 92.50 570 ARG A N 1
ATOM 4516 C CA . ARG A 1 570 ? 18.399 -2.712 -28.529 1.00 92.50 570 ARG A CA 1
ATOM 4517 C C . ARG A 1 570 ? 18.323 -3.414 -27.164 1.00 92.50 570 ARG A C 1
ATOM 4519 O O . ARG A 1 570 ? 17.398 -3.124 -26.405 1.00 92.50 570 ARG A O 1
ATOM 4526 N N . TYR A 1 571 ? 19.336 -4.201 -26.788 1.00 93.75 571 TYR A N 1
ATOM 4527 C CA . TYR A 1 571 ? 19.507 -4.717 -25.422 1.00 93.75 571 TYR A CA 1
ATOM 4528 C C . TYR A 1 571 ? 19.570 -3.571 -24.398 1.00 93.75 571 TYR A C 1
ATOM 4530 O O . TYR A 1 571 ? 18.781 -3.556 -23.465 1.00 93.75 571 TYR A O 1
ATOM 4538 N N . ALA A 1 572 ? 20.412 -2.549 -24.601 1.00 92.06 572 ALA A N 1
ATOM 4539 C CA . ALA A 1 572 ? 20.542 -1.435 -23.653 1.00 92.06 572 ALA A CA 1
ATOM 4540 C C . ALA A 1 572 ? 19.209 -0.721 -23.339 1.00 92.06 572 ALA A C 1
ATOM 4542 O O . ALA A 1 572 ? 18.910 -0.476 -22.176 1.00 92.06 572 ALA A O 1
ATOM 4543 N N . ARG A 1 573 ? 18.364 -0.442 -24.346 1.00 91.88 573 ARG A N 1
ATOM 4544 C CA . ARG A 1 573 ? 17.018 0.142 -24.127 1.00 91.88 573 ARG A CA 1
ATOM 4545 C C . ARG A 1 573 ? 16.065 -0.773 -23.352 1.00 91.88 573 ARG A C 1
ATOM 4547 O O . ARG A 1 573 ? 15.122 -0.281 -22.743 1.00 91.88 573 ARG A O 1
ATOM 4554 N N . THR A 1 574 ? 16.263 -2.079 -23.469 1.00 94.69 574 THR A N 1
ATOM 4555 C CA . THR A 1 574 ? 15.369 -3.134 -22.973 1.00 94.69 574 THR A CA 1
ATOM 4556 C C . THR A 1 574 ? 15.689 -3.462 -21.519 1.00 94.69 574 THR A C 1
ATOM 4558 O O . THR A 1 574 ? 14.800 -3.482 -20.671 1.00 94.69 574 THR A O 1
ATOM 4561 N N . ASP A 1 575 ? 16.977 -3.566 -21.210 1.00 95.69 575 ASP A N 1
ATOM 4562 C CA . ASP A 1 575 ? 17.506 -3.662 -19.856 1.00 95.69 575 ASP A CA 1
ATOM 4563 C C . ASP A 1 575 ? 17.199 -2.380 -19.042 1.00 95.69 575 ASP A C 1
ATOM 4565 O O . ASP A 1 575 ? 16.871 -2.456 -17.859 1.00 95.69 575 ASP A O 1
ATOM 4569 N N . GLU A 1 576 ? 17.189 -1.201 -19.680 1.00 94.94 576 GLU A N 1
ATOM 4570 C CA . GLU A 1 576 ? 16.760 0.073 -19.068 1.00 94.94 576 GLU A CA 1
ATOM 4571 C C . GLU A 1 576 ? 15.229 0.190 -18.869 1.00 94.94 576 GLU A C 1
ATOM 4573 O O . GLU A 1 576 ? 14.755 1.042 -18.121 1.00 94.94 576 GLU A O 1
ATOM 4578 N N . LEU A 1 577 ? 14.435 -0.681 -19.499 1.00 96.81 577 LEU A N 1
ATOM 4579 C CA . LEU A 1 577 ? 13.023 -0.909 -19.151 1.00 96.81 577 LEU A CA 1
ATOM 4580 C C . LEU A 1 577 ? 12.858 -2.047 -18.124 1.00 96.81 577 LEU A C 1
ATOM 4582 O O . LEU A 1 577 ? 11.737 -2.366 -17.731 1.00 96.81 577 LEU A O 1
ATOM 4586 N N . GLY A 1 578 ? 13.965 -2.661 -17.702 1.00 97.06 578 GLY A N 1
ATOM 4587 C CA . GLY A 1 578 ? 14.017 -3.761 -16.746 1.00 97.06 578 GLY A CA 1
ATOM 4588 C C . GLY A 1 578 ? 13.407 -5.073 -17.232 1.00 97.06 578 GLY A C 1
ATOM 4589 O O . GLY A 1 578 ? 13.047 -5.914 -16.412 1.00 97.06 578 GLY A O 1
ATOM 4590 N N . VAL A 1 579 ? 13.296 -5.275 -18.547 1.00 98.00 579 VAL A N 1
ATOM 4591 C CA . VAL A 1 579 ? 12.805 -6.532 -19.134 1.00 98.00 579 VAL A CA 1
ATOM 4592 C C . VAL A 1 579 ? 13.807 -7.658 -18.832 1.00 98.00 579 VAL A C 1
ATOM 4594 O O . VAL A 1 579 ? 14.974 -7.500 -19.192 1.00 98.00 579 VAL A O 1
ATOM 4597 N N . PRO A 1 580 ? 13.410 -8.770 -18.183 1.00 97.19 580 PRO A N 1
ATOM 4598 C CA . PRO A 1 580 ? 14.343 -9.811 -17.750 1.00 97.19 580 PRO A CA 1
ATOM 4599 C C . PRO A 1 580 ? 14.872 -10.668 -18.907 1.00 97.19 580 PRO A C 1
ATOM 4601 O O . PRO A 1 580 ? 16.031 -11.075 -18.865 1.00 97.19 580 PRO A O 1
ATOM 4604 N N . PHE A 1 581 ? 14.069 -10.908 -19.954 1.00 97.88 581 PHE A N 1
ATOM 4605 C CA . PHE A 1 581 ? 14.452 -11.781 -21.069 1.00 97.88 581 PHE A CA 1
ATOM 4606 C C . PHE A 1 581 ? 14.417 -11.087 -22.429 1.00 97.88 581 PHE A C 1
ATOM 4608 O O . PHE A 1 581 ? 13.548 -10.262 -22.727 1.00 97.88 581 PHE A O 1
ATOM 4615 N N . ALA A 1 582 ? 15.335 -11.484 -23.304 1.00 97.69 582 ALA A N 1
ATOM 4616 C CA . ALA A 1 582 ? 15.356 -11.055 -24.691 1.00 97.69 582 ALA A CA 1
ATOM 4617 C C . ALA A 1 582 ? 15.612 -12.224 -25.646 1.00 97.69 582 ALA A C 1
ATOM 4619 O O . ALA A 1 582 ? 16.608 -12.927 -25.508 1.00 97.69 582 ALA A O 1
ATOM 4620 N N . VAL A 1 583 ? 14.745 -12.401 -26.641 1.00 97.88 583 VAL A N 1
ATOM 4621 C CA . VAL A 1 583 ? 14.910 -13.389 -27.714 1.00 97.88 583 VAL A CA 1
ATOM 4622 C C . VAL A 1 583 ? 15.554 -12.714 -28.917 1.00 97.88 583 VAL A C 1
ATOM 4624 O O . VAL A 1 583 ? 14.991 -11.762 -29.456 1.00 97.88 583 VAL A O 1
ATOM 4627 N N . THR A 1 584 ? 16.687 -13.228 -29.385 1.00 97.06 584 THR A N 1
ATOM 4628 C CA . THR A 1 584 ? 17.322 -12.796 -30.636 1.00 97.06 584 THR A CA 1
ATOM 4629 C C . THR A 1 584 ? 17.158 -13.871 -31.708 1.00 97.06 584 THR A C 1
ATOM 4631 O O . THR A 1 584 ? 17.576 -15.015 -31.535 1.00 97.06 584 THR A O 1
ATOM 4634 N N . VAL A 1 585 ? 16.538 -13.477 -32.821 1.00 96.06 585 VAL A N 1
ATOM 4635 C CA . VAL A 1 585 ? 16.245 -14.309 -33.991 1.00 96.06 585 VAL A CA 1
ATOM 4636 C C . VAL A 1 585 ? 17.318 -14.085 -35.057 1.00 96.06 585 VAL A C 1
ATOM 4638 O O . VAL A 1 585 ? 17.350 -13.035 -35.704 1.00 96.06 585 VAL A O 1
ATOM 4641 N N . ASP A 1 586 ? 18.191 -15.074 -35.230 1.00 93.25 586 ASP A N 1
ATOM 4642 C CA . ASP A 1 586 ? 19.279 -15.103 -36.222 1.00 93.25 586 ASP A CA 1
ATOM 4643 C C . ASP A 1 586 ? 19.251 -16.340 -37.143 1.00 93.25 586 ASP A C 1
ATOM 4645 O O . ASP A 1 586 ? 19.975 -16.398 -38.137 1.00 93.25 586 ASP A O 1
ATOM 4649 N N . SER A 1 587 ? 18.368 -17.295 -36.850 1.00 92.75 587 SER A N 1
ATOM 4650 C CA . SER A 1 587 ? 18.048 -18.475 -37.650 1.00 92.75 587 SER A CA 1
ATOM 4651 C C . SER A 1 587 ? 16.524 -18.599 -37.784 1.00 92.75 587 SER A C 1
ATOM 4653 O O . SER A 1 587 ? 15.762 -17.859 -37.160 1.00 92.75 587 SER A O 1
ATOM 4655 N N . THR A 1 588 ? 16.063 -19.516 -38.636 1.00 91.38 588 THR A N 1
ATOM 4656 C CA . THR A 1 588 ? 14.638 -19.862 -38.767 1.00 91.38 588 THR A CA 1
ATOM 4657 C C . THR A 1 588 ? 14.234 -21.112 -37.988 1.00 91.38 588 THR A C 1
ATOM 4659 O O . THR A 1 588 ? 13.051 -21.431 -37.972 1.00 91.38 588 THR A O 1
ATOM 4662 N N . THR A 1 589 ? 15.184 -21.826 -37.376 1.00 92.25 589 THR A N 1
ATOM 4663 C CA . THR A 1 589 ? 14.922 -23.041 -36.578 1.00 92.25 589 THR A CA 1
ATOM 4664 C C . THR A 1 589 ? 15.146 -22.820 -35.085 1.00 92.25 589 THR A C 1
ATOM 4666 O O . THR A 1 589 ? 14.321 -23.239 -34.281 1.00 92.25 589 THR A O 1
ATOM 4669 N N . SER A 1 590 ? 16.213 -22.102 -34.723 1.00 95.50 590 SER A N 1
ATOM 4670 C CA . SER A 1 590 ? 16.613 -21.833 -33.341 1.00 95.50 590 SER A CA 1
ATOM 4671 C C . SER A 1 590 ? 16.835 -20.347 -33.072 1.00 95.50 590 SER A C 1
ATOM 4673 O O . SER A 1 590 ? 17.086 -19.557 -33.986 1.00 95.50 590 SER A O 1
ATOM 4675 N N . VAL A 1 591 ? 16.741 -19.961 -31.803 1.00 96.94 591 VAL A N 1
ATOM 4676 C CA . VAL A 1 591 ? 16.904 -18.584 -31.324 1.00 96.94 591 VAL A CA 1
ATOM 4677 C C . VAL A 1 591 ? 17.725 -18.550 -30.042 1.00 96.94 591 VAL A C 1
ATOM 4679 O O . VAL A 1 591 ? 17.756 -19.516 -29.281 1.00 96.94 591 VAL A O 1
ATOM 4682 N N . THR A 1 592 ? 18.378 -17.421 -29.779 1.00 97.19 592 THR A N 1
ATOM 4683 C CA . THR A 1 592 ? 19.049 -17.194 -28.495 1.00 97.19 592 THR A CA 1
ATOM 4684 C C . THR A 1 592 ? 18.090 -16.510 -27.521 1.00 97.19 592 THR A C 1
ATOM 4686 O O . THR A 1 592 ? 17.601 -15.422 -27.830 1.00 97.19 592 THR A O 1
ATOM 4689 N N . ILE A 1 593 ? 17.876 -17.078 -26.331 1.00 97.50 593 ILE A N 1
ATOM 4690 C CA . ILE A 1 593 ? 17.325 -16.345 -25.180 1.00 97.50 593 ILE A CA 1
ATOM 4691 C C . ILE A 1 593 ? 18.501 -15.763 -24.393 1.00 97.50 593 ILE A C 1
ATOM 4693 O O . ILE A 1 593 ? 19.439 -16.477 -24.046 1.00 97.50 593 ILE A O 1
ATOM 4697 N N . ARG A 1 594 ? 18.439 -14.467 -24.092 1.00 97.19 594 ARG A N 1
ATOM 4698 C CA . ARG A 1 594 ? 19.350 -13.742 -23.205 1.00 97.19 594 ARG A CA 1
ATOM 4699 C C . ARG A 1 594 ? 18.639 -13.356 -21.909 1.00 97.19 594 ARG A C 1
ATOM 4701 O O . ARG A 1 594 ? 17.519 -12.850 -21.971 1.00 97.19 594 ARG A O 1
ATOM 4708 N N . GLU A 1 595 ? 19.338 -13.458 -20.783 1.00 96.62 595 GLU A N 1
ATOM 4709 C CA . GLU A 1 595 ? 18.938 -12.863 -19.499 1.00 96.62 595 GLU A CA 1
ATOM 4710 C C . GLU A 1 595 ? 19.601 -11.477 -19.287 1.00 96.62 595 GLU A C 1
ATOM 4712 O O . GLU A 1 595 ? 20.699 -11.180 -19.777 1.00 96.62 595 GLU A O 1
ATOM 4717 N N . ARG A 1 596 ? 18.887 -10.566 -18.621 1.00 95.88 596 ARG A N 1
ATOM 4718 C CA . ARG A 1 596 ? 19.222 -9.144 -18.444 1.00 95.88 596 ARG A CA 1
ATOM 4719 C C . ARG A 1 596 ? 20.482 -8.894 -17.608 1.00 95.88 596 ARG A C 1
ATOM 4721 O O . ARG A 1 596 ? 21.344 -8.114 -18.035 1.00 95.88 596 ARG A O 1
ATOM 4728 N N . ASP A 1 597 ? 20.582 -9.501 -16.433 1.00 91.88 597 ASP A N 1
ATOM 4729 C CA . ASP A 1 597 ? 21.526 -9.127 -15.379 1.00 91.88 597 ASP A CA 1
ATOM 4730 C C . ASP A 1 597 ? 22.894 -9.791 -15.570 1.00 91.88 597 ASP A C 1
ATOM 4732 O O . ASP A 1 597 ? 23.913 -9.092 -15.620 1.00 91.88 597 ASP A O 1
ATOM 4736 N N . SER A 1 598 ? 22.909 -11.112 -15.773 1.00 91.94 598 SER A N 1
ATOM 4737 C CA . SER A 1 598 ? 24.092 -11.904 -16.144 1.00 91.94 598 SER A CA 1
ATOM 4738 C C . SER A 1 598 ? 24.619 -11.536 -17.535 1.00 91.94 598 SER A C 1
ATOM 4740 O O . SER A 1 598 ? 25.828 -11.409 -17.734 1.00 91.94 598 SER A O 1
ATOM 4742 N N . LYS A 1 599 ? 23.698 -11.267 -18.478 1.00 92.12 599 LYS A N 1
ATOM 4743 C CA . LYS A 1 599 ? 23.918 -11.186 -19.939 1.00 92.12 599 LYS A CA 1
ATOM 4744 C C . LYS A 1 599 ? 24.194 -12.543 -20.606 1.00 92.12 599 LYS A C 1
ATOM 4746 O O . LYS A 1 599 ? 24.483 -12.555 -21.810 1.00 92.12 599 LYS A O 1
ATOM 4751 N N . ASP A 1 600 ? 24.080 -13.639 -19.859 1.00 93.88 600 ASP A N 1
ATOM 4752 C CA . ASP A 1 600 ? 24.256 -14.998 -20.365 1.00 93.88 600 ASP A CA 1
ATOM 4753 C C . ASP A 1 600 ? 23.146 -15.362 -21.356 1.00 93.88 600 ASP A C 1
ATOM 4755 O O . ASP A 1 600 ? 22.085 -14.727 -21.410 1.00 93.88 600 ASP A O 1
ATOM 4759 N N . GLN A 1 601 ? 23.439 -16.345 -22.205 1.00 94.50 601 GLN A N 1
ATOM 4760 C CA . GLN A 1 601 ? 22.670 -16.654 -23.405 1.00 94.50 601 GLN A CA 1
ATOM 4761 C C . GLN A 1 601 ? 22.601 -18.164 -23.638 1.00 94.50 601 GLN A C 1
ATOM 4763 O O . GLN A 1 601 ? 23.628 -18.836 -23.648 1.00 94.50 601 GLN A O 1
ATOM 4768 N N . VAL A 1 602 ? 21.388 -18.661 -23.871 1.00 95.50 602 VAL A N 1
ATOM 4769 C CA . VAL A 1 602 ? 21.062 -20.070 -24.148 1.00 95.50 602 VAL A CA 1
ATOM 4770 C C . VAL A 1 602 ? 20.412 -20.175 -25.527 1.00 95.50 602 VAL A C 1
ATOM 4772 O O . VAL A 1 602 ? 19.767 -19.218 -25.969 1.00 95.50 602 VAL A O 1
ATOM 4775 N N . ARG A 1 603 ? 20.570 -21.301 -26.233 1.00 95.69 603 ARG A N 1
ATOM 4776 C CA . ARG A 1 603 ? 19.978 -21.496 -27.568 1.00 95.69 603 ARG A CA 1
ATOM 4777 C C . ARG A 1 603 ? 18.892 -22.555 -27.513 1.00 95.69 603 ARG A C 1
ATOM 4779 O O . ARG A 1 603 ? 19.148 -23.688 -27.137 1.00 95.69 603 ARG A O 1
ATOM 4786 N N . VAL A 1 604 ? 17.690 -22.175 -27.912 1.00 95.69 604 VAL A N 1
ATOM 4787 C CA . VAL A 1 604 ? 16.493 -23.025 -27.916 1.00 95.69 604 VAL A CA 1
ATOM 4788 C C . VAL A 1 604 ? 15.943 -23.121 -29.330 1.00 95.69 604 VAL A C 1
ATOM 4790 O O . VAL A 1 604 ? 16.202 -22.234 -30.154 1.00 95.69 604 VAL A O 1
ATOM 4793 N N . ASP A 1 605 ? 15.150 -24.147 -29.613 1.00 96.25 605 ASP A N 1
ATOM 4794 C CA . ASP A 1 605 ? 14.355 -24.147 -30.837 1.00 96.25 605 ASP A CA 1
ATOM 4795 C C . ASP A 1 605 ? 13.212 -23.119 -30.746 1.00 96.25 605 ASP A C 1
ATOM 4797 O O . ASP A 1 605 ? 12.742 -22.745 -29.666 1.00 96.25 605 ASP A O 1
ATOM 4801 N N . VAL A 1 606 ? 12.778 -22.611 -31.905 1.00 94.94 606 VAL A N 1
ATOM 4802 C CA . VAL A 1 606 ? 11.763 -21.544 -32.030 1.00 94.94 606 VAL A CA 1
ATOM 4803 C C . VAL A 1 606 ? 10.457 -21.885 -31.299 1.00 94.94 606 VAL A C 1
ATOM 4805 O O . VAL A 1 606 ? 9.786 -20.987 -30.787 1.00 94.94 606 VAL A O 1
ATOM 4808 N N . GLU A 1 607 ? 10.107 -23.169 -31.240 1.00 94.25 607 GLU A N 1
ATOM 4809 C CA . GLU A 1 607 ? 8.883 -23.675 -30.611 1.00 94.25 607 GLU A CA 1
ATOM 4810 C C . GLU A 1 607 ? 8.989 -23.718 -29.074 1.00 94.25 607 GLU A C 1
ATOM 4812 O O . GLU A 1 607 ? 8.023 -23.399 -28.379 1.00 94.25 607 GLU A O 1
ATOM 4817 N N . GLU A 1 608 ? 10.174 -24.012 -28.528 1.00 94.56 608 GLU A N 1
ATOM 4818 C CA . GLU A 1 608 ? 10.419 -24.101 -27.080 1.00 94.56 608 GLU A CA 1
ATOM 4819 C C . GLU A 1 608 ? 10.514 -22.729 -26.399 1.00 94.56 608 GLU A C 1
ATOM 4821 O O . GLU A 1 608 ? 10.225 -22.600 -25.206 1.00 94.56 608 GLU A O 1
ATOM 4826 N N . ALA A 1 609 ? 10.908 -21.690 -27.145 1.00 95.06 609 ALA A N 1
ATOM 4827 C CA . ALA A 1 609 ? 11.271 -20.381 -26.600 1.00 95.06 609 ALA A CA 1
ATOM 4828 C C . ALA A 1 609 ? 10.193 -19.746 -25.701 1.00 95.06 609 ALA A C 1
ATOM 4830 O O . ALA A 1 609 ? 10.520 -19.077 -24.720 1.00 95.06 609 ALA A O 1
ATOM 4831 N N . ALA A 1 610 ? 8.910 -19.973 -26.001 1.00 96.12 610 ALA A N 1
ATOM 4832 C CA . ALA A 1 610 ? 7.811 -19.482 -25.172 1.00 96.12 610 ALA A CA 1
ATOM 4833 C C . ALA A 1 610 ? 7.636 -20.276 -23.862 1.00 96.12 610 ALA A C 1
ATOM 4835 O O . ALA A 1 610 ? 7.307 -19.667 -22.845 1.00 96.12 610 ALA A O 1
ATOM 4836 N N . SER A 1 611 ? 7.894 -21.592 -23.858 1.00 95.62 611 SER A N 1
ATOM 4837 C CA . SER A 1 611 ? 7.828 -22.420 -22.641 1.00 95.62 611 SER A CA 1
ATOM 4838 C C . SER A 1 611 ? 8.963 -22.070 -21.686 1.00 95.62 611 SER A C 1
ATOM 4840 O O . SER A 1 611 ? 8.709 -21.739 -20.534 1.00 95.62 611 SER A O 1
ATOM 4842 N N . VAL A 1 612 ? 10.202 -22.008 -22.190 1.00 95.12 612 VAL A N 1
ATOM 4843 C CA . VAL A 1 612 ? 11.387 -21.689 -21.374 1.00 95.12 612 VAL A CA 1
ATOM 4844 C C . VAL A 1 612 ? 11.249 -20.322 -20.697 1.00 95.12 612 VAL A C 1
ATOM 4846 O O . VAL A 1 612 ? 11.524 -20.189 -19.506 1.00 95.12 612 VAL A O 1
ATOM 4849 N N . ILE A 1 613 ? 10.762 -19.307 -21.421 1.00 96.00 613 ILE A N 1
ATOM 4850 C CA . ILE A 1 613 ? 10.493 -17.987 -20.832 1.00 96.00 613 ILE A CA 1
ATOM 4851 C C . ILE A 1 613 ? 9.371 -18.076 -19.795 1.00 96.00 613 ILE A C 1
ATOM 4853 O O . ILE A 1 613 ? 9.530 -17.542 -18.698 1.00 96.00 613 ILE A O 1
ATOM 4857 N N . ARG A 1 614 ? 8.262 -18.762 -20.105 1.00 95.50 614 ARG A N 1
ATOM 4858 C CA . ARG A 1 614 ? 7.140 -18.937 -19.175 1.00 95.50 614 ARG A CA 1
ATOM 4859 C C . ARG A 1 614 ? 7.597 -19.574 -17.862 1.00 95.50 614 ARG A C 1
ATOM 4861 O O . ARG A 1 614 ? 7.382 -18.981 -16.808 1.00 95.50 614 ARG A O 1
ATOM 4868 N N . GLU A 1 615 ? 8.284 -20.711 -17.932 1.00 93.81 615 GLU A N 1
ATOM 4869 C CA . GLU A 1 615 ? 8.764 -21.485 -16.783 1.00 93.81 615 GLU A CA 1
ATOM 4870 C C . GLU A 1 615 ? 9.649 -20.652 -15.841 1.00 93.81 615 GLU A C 1
ATOM 4872 O O . GLU A 1 615 ? 9.464 -20.713 -14.626 1.00 93.81 615 GLU A O 1
ATOM 4877 N N . VAL A 1 616 ? 10.546 -19.809 -16.369 1.00 92.94 616 VAL A N 1
ATOM 4878 C CA . VAL A 1 616 ? 11.370 -18.917 -15.528 1.00 92.94 616 VAL A CA 1
ATOM 4879 C C . VAL A 1 616 ? 10.591 -17.685 -15.047 1.00 92.94 616 VAL A C 1
ATOM 4881 O O . VAL A 1 616 ? 10.812 -17.208 -13.934 1.00 92.94 616 VAL A O 1
ATOM 4884 N N . THR A 1 617 ? 9.640 -17.155 -15.827 1.00 92.75 617 THR A N 1
ATOM 4885 C CA . THR A 1 617 ? 8.813 -16.014 -15.377 1.00 92.75 617 THR A CA 1
ATOM 4886 C C . THR A 1 617 ? 7.803 -16.373 -14.287 1.00 92.75 617 THR A C 1
ATOM 4888 O O . THR A 1 617 ? 7.532 -15.531 -13.434 1.00 92.75 617 THR A O 1
ATOM 4891 N N . GLU A 1 618 ? 7.290 -17.606 -14.289 1.00 90.12 618 GLU A N 1
ATOM 4892 C CA . GLU A 1 618 ? 6.408 -18.159 -13.252 1.00 90.12 618 GLU A CA 1
ATOM 4893 C C . GLU A 1 618 ? 7.186 -18.727 -12.046 1.00 90.12 618 GLU A C 1
ATOM 4895 O O . GLU A 1 618 ? 6.578 -19.099 -11.046 1.00 90.12 618 GLU A O 1
ATOM 4900 N N . GLY A 1 619 ? 8.523 -18.787 -12.114 1.00 88.12 619 GLY A N 1
ATOM 4901 C CA . GLY A 1 619 ? 9.372 -19.320 -11.043 1.00 88.12 619 GLY A CA 1
ATOM 4902 C C . GLY A 1 619 ? 9.383 -20.850 -10.935 1.00 88.12 619 GLY A C 1
ATOM 4903 O O . GLY A 1 619 ? 9.790 -21.378 -9.905 1.00 88.12 619 GLY A O 1
ATOM 4904 N N . GLN A 1 620 ? 8.958 -21.565 -11.983 1.00 91.06 620 GLN A N 1
ATOM 4905 C CA . GLN A 1 620 ? 9.031 -23.031 -12.061 1.00 91.06 620 GLN A CA 1
ATOM 4906 C C . GLN A 1 620 ? 10.473 -23.535 -12.254 1.00 91.06 620 GLN A C 1
ATOM 4908 O O . GLN A 1 620 ? 10.786 -24.665 -11.883 1.00 91.06 620 GLN A O 1
ATOM 4913 N N . ARG A 1 621 ? 11.348 -22.702 -12.836 1.00 91.00 621 ARG A N 1
ATOM 4914 C CA . ARG A 1 621 ? 12.797 -22.928 -12.968 1.00 91.00 621 ARG A CA 1
ATOM 4915 C C . ARG A 1 621 ? 13.577 -21.642 -12.700 1.00 91.00 621 ARG A C 1
ATOM 4917 O O . ARG A 1 621 ? 13.080 -20.548 -12.966 1.00 91.00 621 ARG A O 1
ATOM 4924 N N . THR A 1 622 ? 14.816 -21.767 -12.237 1.00 91.81 622 THR A N 1
ATOM 4925 C CA . THR A 1 622 ? 15.792 -20.665 -12.221 1.00 91.81 622 THR A CA 1
ATOM 4926 C C . THR A 1 622 ? 16.445 -20.482 -13.596 1.00 91.81 622 THR A C 1
ATOM 4928 O O . THR A 1 622 ? 16.308 -21.323 -14.489 1.00 91.81 622 THR A O 1
ATOM 4931 N N . TRP A 1 623 ? 17.191 -19.389 -13.783 1.00 92.19 623 TRP A N 1
ATOM 4932 C CA . TRP A 1 623 ? 18.010 -19.219 -14.987 1.00 92.19 623 TRP A CA 1
ATOM 4933 C C . TRP A 1 623 ? 19.165 -20.233 -15.024 1.00 92.19 623 TRP A C 1
ATOM 4935 O O . TRP A 1 623 ? 19.501 -20.764 -16.081 1.00 92.19 623 TRP A O 1
ATOM 4945 N N . GLU A 1 624 ? 19.721 -20.576 -13.860 1.00 90.31 624 GLU A N 1
ATOM 4946 C CA . GLU A 1 624 ? 20.731 -21.619 -13.693 1.00 90.31 624 GLU A CA 1
ATOM 4947 C C . GLU A 1 624 ? 20.233 -23.009 -14.117 1.00 90.31 624 GLU A C 1
ATOM 4949 O O . GLU A 1 624 ? 20.989 -23.757 -14.740 1.00 90.31 624 GLU A O 1
ATOM 4954 N N . ASP A 1 625 ? 18.969 -23.349 -13.852 1.00 90.12 625 ASP A N 1
ATOM 4955 C CA . ASP A 1 625 ? 18.356 -24.605 -14.313 1.00 90.12 625 ASP A CA 1
ATOM 4956 C C . ASP A 1 625 ? 18.239 -24.644 -15.842 1.00 90.12 625 ASP A C 1
ATOM 4958 O O . ASP A 1 625 ? 18.522 -25.669 -16.464 1.00 90.12 625 ASP A O 1
ATOM 4962 N N . VAL A 1 626 ? 17.872 -23.523 -16.475 1.00 88.94 626 VAL A N 1
ATOM 4963 C CA . VAL A 1 626 ? 17.826 -23.421 -17.942 1.00 88.94 626 VAL A CA 1
ATOM 4964 C C . VAL A 1 626 ? 19.230 -23.575 -18.527 1.00 88.94 626 VAL A C 1
ATOM 4966 O O . VAL A 1 626 ? 19.446 -24.468 -19.347 1.00 88.94 626 VAL A O 1
ATOM 4969 N N . CYS A 1 627 ? 20.203 -22.789 -18.060 1.00 87.25 627 CYS A N 1
ATOM 4970 C CA . CYS A 1 627 ? 21.594 -22.867 -18.514 1.00 87.25 627 CYS A CA 1
ATOM 4971 C C . CYS A 1 627 ? 22.203 -24.265 -18.323 1.00 87.25 627 CYS A C 1
ATOM 4973 O O . CYS A 1 627 ? 22.855 -24.780 -19.229 1.00 87.25 627 CYS A O 1
ATOM 4975 N N . SER A 1 628 ? 21.973 -24.905 -17.173 1.00 82.94 628 SER A N 1
ATOM 4976 C CA . SER A 1 628 ? 22.520 -26.238 -16.889 1.00 82.94 628 SER A CA 1
ATOM 4977 C C . SER A 1 628 ? 21.813 -27.359 -17.659 1.00 82.94 628 SER A C 1
ATOM 4979 O O . SER A 1 628 ? 22.470 -28.328 -18.052 1.00 82.94 628 SER A O 1
ATOM 4981 N N . SER A 1 629 ? 20.519 -27.218 -17.970 1.00 70.50 629 SER A N 1
ATOM 4982 C CA . SER A 1 629 ? 19.784 -28.197 -18.784 1.00 70.50 629 SER A CA 1
ATOM 4983 C C . SER A 1 629 ? 20.304 -28.333 -20.224 1.00 70.50 629 SER A C 1
ATOM 4985 O O . SER A 1 629 ? 20.123 -29.386 -20.830 1.00 70.50 629 SER A O 1
ATOM 4987 N N . GLN A 1 630 ? 21.013 -27.323 -20.747 1.00 60.00 630 GLN A N 1
ATOM 4988 C CA . GLN A 1 630 ? 21.594 -27.322 -22.099 1.00 60.00 630 GLN A CA 1
ATOM 4989 C C . GLN A 1 630 ? 23.051 -27.823 -22.175 1.00 60.00 630 GLN A C 1
ATOM 4991 O O . GLN A 1 630 ? 23.679 -27.736 -23.231 1.00 60.00 630 GLN A O 1
ATOM 4996 N N . THR A 1 631 ? 23.617 -28.364 -21.088 1.00 39.56 631 THR A N 1
ATOM 4997 C CA . THR A 1 631 ? 25.059 -28.696 -20.995 1.00 39.56 631 THR A CA 1
ATOM 4998 C C . THR A 1 631 ? 25.478 -29.972 -21.757 1.00 39.56 631 THR A C 1
ATOM 5000 O O . THR A 1 631 ? 26.309 -30.747 -21.282 1.00 39.56 631 THR A O 1
ATOM 5003 N N . THR A 1 632 ? 24.929 -30.208 -22.952 1.00 34.56 632 THR A N 1
ATOM 5004 C CA . THR A 1 632 ? 25.480 -31.151 -23.944 1.00 34.56 632 THR A CA 1
ATOM 5005 C C . THR A 1 632 ? 26.246 -30.459 -25.072 1.00 34.56 632 THR A C 1
ATOM 5007 O O . THR A 1 632 ? 27.192 -31.059 -25.574 1.00 34.56 632 THR A O 1
ATOM 5010 N N . ASP A 1 633 ? 25.931 -29.200 -25.410 1.00 34.16 633 ASP A N 1
ATOM 5011 C CA . ASP A 1 633 ? 26.592 -28.447 -26.491 1.00 34.16 633 ASP A CA 1
ATOM 5012 C C . ASP A 1 633 ? 27.132 -27.091 -26.008 1.00 34.16 633 ASP A C 1
ATOM 5014 O O . ASP A 1 633 ? 26.528 -26.030 -26.171 1.00 34.16 633 ASP A O 1
ATOM 5018 N N . PHE A 1 634 ? 28.328 -27.123 -25.413 1.00 31.28 634 PHE A N 1
ATOM 5019 C CA . PHE A 1 634 ? 29.050 -25.928 -24.968 1.00 31.28 634 PHE A CA 1
ATOM 5020 C C . PHE A 1 634 ? 29.661 -25.180 -26.171 1.00 31.28 634 PHE A C 1
ATOM 5022 O O . PHE A 1 634 ? 30.826 -25.374 -26.525 1.00 31.28 634 PHE A O 1
ATOM 5029 N N . ILE A 1 635 ? 28.879 -24.314 -26.822 1.00 35.62 635 ILE A N 1
ATOM 5030 C CA . ILE A 1 635 ? 29.382 -23.438 -27.893 1.00 35.62 635 ILE A CA 1
ATOM 5031 C C . ILE A 1 635 ? 30.255 -22.328 -27.264 1.00 35.62 635 ILE A C 1
ATOM 5033 O O . ILE A 1 635 ? 29.762 -21.577 -26.419 1.00 35.62 635 ILE A O 1
ATOM 5037 N N . PRO A 1 636 ? 31.543 -22.186 -27.641 1.00 36.38 636 PRO A N 1
ATOM 5038 C CA . PRO A 1 636 ? 32.414 -21.142 -27.100 1.00 36.38 636 PRO A CA 1
ATOM 5039 C C . PRO A 1 636 ? 32.010 -19.740 -27.585 1.00 36.38 636 PRO A C 1
ATOM 5041 O O . PRO A 1 636 ? 31.315 -19.590 -28.590 1.00 36.38 636 PRO A O 1
ATOM 5044 N N . LEU A 1 637 ? 32.477 -18.700 -26.878 1.00 35.62 637 LEU A N 1
ATOM 5045 C CA . LEU A 1 637 ? 32.141 -17.297 -27.157 1.00 35.62 637 LEU A CA 1
ATOM 5046 C C . LEU A 1 637 ? 32.282 -16.937 -28.644 1.00 35.62 637 LEU A C 1
ATOM 5048 O O . LEU A 1 637 ? 33.350 -17.085 -29.239 1.00 35.62 637 LEU A O 1
ATOM 5052 N N . PHE A 1 638 ? 31.221 -16.350 -29.200 1.00 31.12 638 PHE A N 1
ATOM 5053 C CA . PHE A 1 638 ? 31.221 -15.793 -30.548 1.00 31.12 638 PHE A CA 1
ATOM 5054 C C . PHE A 1 638 ? 32.162 -14.575 -30.615 1.00 31.12 638 PHE A C 1
ATOM 5056 O O . PHE A 1 638 ? 31.842 -13.494 -30.114 1.00 31.12 638 PHE A O 1
ATOM 5063 N N . ILE A 1 639 ? 33.335 -14.758 -31.223 1.00 31.53 639 ILE A N 1
ATOM 5064 C CA . ILE A 1 639 ? 34.238 -13.675 -31.628 1.00 31.53 639 ILE A CA 1
ATOM 5065 C C . ILE A 1 639 ? 33.918 -13.361 -33.094 1.00 31.53 639 ILE A C 1
ATOM 5067 O O . ILE A 1 639 ? 34.052 -14.229 -33.955 1.00 31.53 639 ILE A O 1
ATOM 5071 N N . GLU A 1 640 ? 33.453 -12.144 -33.380 1.00 31.55 640 GLU A N 1
ATOM 5072 C CA . GLU A 1 640 ? 33.059 -11.754 -34.740 1.00 31.55 640 GLU A CA 1
ATOM 5073 C C . GLU A 1 640 ? 34.260 -11.624 -35.696 1.00 31.55 640 GLU A C 1
ATOM 5075 O O . GLU A 1 640 ? 35.347 -11.179 -35.325 1.00 31.55 640 GLU A O 1
ATOM 5080 N N . PHE A 1 641 ? 34.037 -11.985 -36.962 1.00 27.05 641 PHE A N 1
ATOM 5081 C CA . PHE A 1 641 ? 35.003 -11.847 -38.056 1.00 27.05 641 PHE A CA 1
ATOM 5082 C C . PHE A 1 641 ? 35.172 -10.372 -38.478 1.00 27.05 641 PHE A C 1
ATOM 5084 O O . PHE A 1 641 ? 34.266 -9.791 -39.079 1.00 27.05 641 PHE A O 1
ATOM 5091 N N . GLU A 1 642 ? 36.354 -9.777 -38.279 1.00 26.20 642 GLU A N 1
ATOM 5092 C CA . GLU A 1 642 ? 36.704 -8.487 -38.902 1.00 26.20 642 GLU A CA 1
ATOM 5093 C C . GLU A 1 642 ? 37.138 -8.705 -40.368 1.00 26.20 642 GLU A C 1
ATOM 5095 O O . GLU A 1 642 ? 38.280 -9.076 -40.649 1.00 26.20 642 GLU A O 1
ATOM 5100 N N . ILE A 1 643 ? 36.244 -8.455 -41.334 1.00 27.31 643 ILE A N 1
ATOM 5101 C CA . ILE A 1 643 ? 36.593 -8.481 -42.769 1.00 27.31 643 ILE A CA 1
ATOM 5102 C C . ILE A 1 643 ? 37.407 -7.226 -43.120 1.00 27.31 643 ILE A C 1
ATOM 5104 O O . ILE A 1 643 ? 36.876 -6.192 -43.534 1.00 27.31 643 ILE A O 1
ATOM 5108 N N . ARG A 1 644 ? 38.728 -7.318 -42.950 1.00 24.44 644 ARG A N 1
ATOM 5109 C CA . ARG A 1 644 ? 39.661 -6.206 -43.160 1.00 24.44 644 ARG A CA 1
ATOM 5110 C C . ARG A 1 644 ? 40.160 -6.136 -44.606 1.00 24.44 644 ARG A C 1
ATOM 5112 O O . ARG A 1 644 ? 41.042 -6.887 -45.015 1.00 24.44 644 ARG A O 1
ATOM 5119 N N . PHE A 1 645 ? 39.626 -5.193 -45.384 1.00 25.98 645 PHE A N 1
ATOM 5120 C CA . PHE A 1 645 ? 40.132 -4.880 -46.726 1.00 25.98 645 PHE A CA 1
ATOM 5121 C C . PHE A 1 645 ? 41.580 -4.364 -46.664 1.00 25.98 645 PHE A C 1
ATOM 5123 O O . PHE A 1 645 ? 41.828 -3.248 -46.207 1.00 25.98 645 PHE A O 1
ATOM 5130 N N . MET A 1 646 ? 42.539 -5.134 -47.185 1.00 22.84 646 MET A N 1
ATOM 5131 C CA . MET A 1 646 ? 43.898 -4.632 -47.407 1.00 22.84 646 MET A CA 1
ATOM 5132 C C . MET A 1 646 ? 43.960 -3.699 -48.625 1.00 22.84 646 MET A C 1
ATOM 5134 O O . MET A 1 646 ? 43.419 -3.998 -49.690 1.00 22.84 646 MET A O 1
ATOM 5138 N N . ARG A 1 647 ? 44.719 -2.605 -48.496 1.00 23.98 647 ARG A N 1
ATOM 5139 C CA . ARG A 1 647 ? 45.343 -1.887 -49.619 1.00 23.98 647 ARG A CA 1
ATOM 5140 C C . ARG A 1 647 ? 46.856 -1.813 -49.368 1.00 23.98 647 ARG A C 1
ATOM 5142 O O . ARG A 1 647 ? 47.238 -1.502 -48.241 1.00 23.98 647 ARG A O 1
ATOM 5149 N N . PRO A 1 648 ? 47.716 -2.093 -50.361 1.00 28.25 648 PRO A N 1
ATOM 5150 C CA . PRO A 1 648 ? 49.163 -2.120 -50.160 1.00 28.25 648 PRO A CA 1
ATOM 5151 C C . PRO A 1 648 ? 49.822 -0.760 -50.435 1.00 28.25 648 PRO A C 1
ATOM 5153 O O . PRO A 1 648 ? 49.618 -0.186 -51.501 1.00 28.25 648 PRO A O 1
ATOM 5156 N N . THR A 1 649 ? 50.707 -0.304 -49.540 1.00 26.03 649 THR A N 1
ATOM 5157 C CA . THR A 1 649 ? 51.717 0.728 -49.860 1.00 26.03 649 THR A CA 1
ATOM 5158 C C . THR A 1 649 ? 52.983 0.584 -49.006 1.00 26.03 649 THR A C 1
ATOM 5160 O O . THR A 1 649 ? 53.006 0.969 -47.844 1.00 26.03 649 THR A O 1
ATOM 5163 N N . THR A 1 650 ? 54.030 0.036 -49.633 1.00 26.16 650 THR A N 1
ATOM 5164 C CA . THR A 1 650 ? 55.467 0.382 -49.500 1.00 26.16 650 THR A CA 1
ATOM 5165 C C . THR A 1 650 ? 56.079 0.724 -48.129 1.00 26.16 650 THR A C 1
ATOM 5167 O O . THR A 1 650 ? 55.853 1.799 -47.578 1.00 26.16 650 THR A O 1
ATOM 5170 N N . LEU A 1 651 ? 57.046 -0.101 -47.705 1.00 21.80 651 LEU A N 1
ATOM 5171 C CA . LEU A 1 651 ? 58.083 0.259 -46.727 1.00 21.80 651 LEU A CA 1
ATOM 5172 C C . LEU A 1 651 ? 58.986 1.412 -47.224 1.00 21.80 651 LEU A C 1
ATOM 5174 O O . LEU A 1 651 ? 59.325 1.486 -48.406 1.00 21.80 651 LEU A O 1
ATOM 5178 N N . ARG A 1 652 ? 59.518 2.194 -46.276 1.00 23.31 652 ARG A N 1
ATOM 5179 C CA . ARG A 1 652 ? 60.891 2.742 -46.308 1.00 23.31 652 ARG A CA 1
ATOM 5180 C C . ARG A 1 652 ? 61.565 2.488 -44.954 1.00 23.31 652 ARG A C 1
ATOM 5182 O O . ARG A 1 652 ? 60.887 2.148 -43.988 1.00 23.31 652 ARG A O 1
ATOM 5189 N N . VAL A 1 653 ? 62.898 2.523 -44.923 1.00 22.08 653 VAL A N 1
ATOM 5190 C CA . VAL A 1 653 ? 63.700 1.693 -44.007 1.00 22.08 653 VAL A CA 1
ATOM 5191 C C . VAL A 1 653 ? 64.915 2.450 -43.443 1.00 22.08 653 VAL A C 1
ATOM 5193 O O . VAL A 1 653 ? 65.649 3.058 -44.213 1.00 22.08 653 VAL A O 1
ATOM 5196 N N . HIS A 1 654 ? 65.154 2.275 -42.131 1.00 24.27 654 HIS A N 1
ATOM 5197 C CA . HIS A 1 654 ? 66.422 2.481 -41.392 1.00 24.27 654 HIS A CA 1
ATOM 5198 C C . HIS A 1 654 ? 67.014 3.908 -41.243 1.00 24.27 654 HIS A C 1
ATOM 5200 O O . HIS A 1 654 ? 66.630 4.814 -41.978 1.00 24.27 654 HIS A O 1
ATOM 5206 N N . PRO A 1 655 ? 68.021 4.102 -40.349 1.00 37.34 655 PRO A N 1
ATOM 5207 C CA . PRO A 1 655 ? 68.400 3.294 -39.166 1.00 37.34 655 PRO A CA 1
ATOM 5208 C C . PRO A 1 655 ? 68.625 4.114 -37.871 1.00 37.34 655 PRO A C 1
ATOM 5210 O O . PRO A 1 655 ? 68.917 5.300 -37.918 1.00 37.34 655 PRO A O 1
ATOM 5213 N N . HIS A 1 656 ? 68.670 3.429 -36.722 1.00 26.56 656 HIS A N 1
ATOM 5214 C CA . HIS A 1 656 ? 69.889 3.389 -35.894 1.00 26.56 656 HIS A CA 1
ATOM 5215 C C . HIS A 1 656 ? 69.905 2.116 -35.020 1.00 26.56 656 HIS A C 1
ATOM 5217 O O . HIS A 1 656 ? 68.857 1.600 -34.639 1.00 26.56 656 HIS A O 1
ATOM 5223 N N . MET A 1 657 ? 71.101 1.571 -34.774 1.00 24.48 657 MET A N 1
ATOM 5224 C CA . MET A 1 657 ? 71.369 0.428 -33.875 1.00 24.48 657 MET A CA 1
ATOM 5225 C C . MET A 1 657 ? 71.321 0.900 -32.395 1.00 24.48 657 MET A C 1
ATOM 5227 O O . MET A 1 657 ? 71.362 2.104 -32.162 1.00 24.48 657 MET A O 1
ATOM 5231 N N . ILE A 1 658 ? 71.210 0.068 -31.346 1.00 26.39 658 ILE A N 1
ATOM 5232 C CA . ILE A 1 658 ? 72.012 -1.125 -30.978 1.00 26.39 658 ILE A CA 1
ATOM 5233 C C . ILE A 1 658 ? 71.168 -2.178 -30.203 1.00 26.39 658 ILE A C 1
ATOM 5235 O O . ILE A 1 658 ? 70.134 -1.866 -29.624 1.00 26.39 658 ILE A O 1
ATOM 5239 N N . CYS A 1 659 ? 71.622 -3.440 -30.216 1.00 21.66 659 CYS A N 1
ATOM 5240 C CA . CYS A 1 659 ? 71.055 -4.662 -29.596 1.00 21.66 659 CYS A CA 1
ATOM 5241 C C . CYS A 1 659 ? 72.217 -5.450 -28.909 1.00 21.66 659 CYS A C 1
ATOM 5243 O O . CYS A 1 659 ? 73.353 -4.987 -29.056 1.00 21.66 659 CYS A O 1
ATOM 5245 N N . PRO A 1 660 ? 72.071 -6.652 -28.283 1.00 41.44 660 PRO A N 1
ATOM 5246 C CA . PRO A 1 660 ? 70.906 -7.419 -27.787 1.00 41.44 660 PRO A CA 1
ATOM 5247 C C . PRO A 1 660 ? 70.849 -7.372 -26.230 1.00 41.44 660 PRO A C 1
ATOM 5249 O O . PRO A 1 660 ? 71.294 -6.369 -25.687 1.00 41.44 660 PRO A O 1
ATOM 5252 N N . ARG A 1 661 ? 70.330 -8.295 -25.389 1.00 25.64 661 ARG A N 1
ATOM 5253 C CA . ARG A 1 661 ? 69.767 -9.686 -25.382 1.00 25.64 661 ARG A CA 1
ATOM 5254 C C . ARG A 1 661 ? 68.625 -9.683 -24.325 1.00 25.64 661 ARG A C 1
ATOM 5256 O O . ARG A 1 661 ? 68.635 -8.803 -23.476 1.00 25.64 661 ARG A O 1
ATOM 5263 N N . VAL A 1 662 ? 67.574 -10.514 -24.285 1.00 26.94 662 VAL A N 1
ATOM 5264 C CA . VAL A 1 662 ? 67.284 -11.920 -24.670 1.00 26.94 662 VAL A CA 1
ATOM 5265 C C . VAL A 1 662 ? 67.918 -12.990 -23.769 1.00 26.94 662 VAL A C 1
ATOM 5267 O O . VAL A 1 662 ? 69.083 -13.334 -23.958 1.00 26.94 662 VAL A O 1
ATOM 5270 N N . LEU A 1 663 ? 67.098 -13.590 -22.890 1.00 24.75 663 LEU A N 1
ATOM 5271 C CA . LEU A 1 663 ? 67.019 -15.044 -22.649 1.00 24.75 663 LEU A CA 1
ATOM 5272 C C . LEU A 1 663 ? 65.705 -15.418 -21.920 1.00 24.75 663 LEU A C 1
ATOM 5274 O O . LEU A 1 663 ? 64.943 -14.532 -21.537 1.00 24.75 663 LEU A O 1
ATOM 5278 N N . SER A 1 664 ? 65.404 -16.717 -21.817 1.00 25.12 664 SER A N 1
ATOM 5279 C CA . SER A 1 664 ? 64.060 -17.267 -21.564 1.00 25.12 664 SER A CA 1
ATOM 5280 C C . SER A 1 664 ? 63.989 -18.297 -20.427 1.00 25.12 664 SER A C 1
ATOM 5282 O O . SER A 1 664 ? 64.953 -19.019 -20.203 1.00 25.12 664 SER A O 1
ATOM 5284 N N . SER A 1 665 ? 62.802 -18.396 -19.816 1.00 26.36 665 SER A N 1
ATOM 5285 C CA . SER A 1 665 ? 62.120 -19.582 -19.246 1.00 26.36 665 SER A CA 1
ATOM 5286 C C . SER A 1 665 ? 62.930 -20.807 -18.776 1.00 26.36 665 SER A C 1
ATOM 5288 O O . SER A 1 665 ? 63.476 -21.498 -19.623 1.00 26.36 665 SER A O 1
ATOM 5290 N N . PHE A 1 666 ? 62.841 -21.152 -17.478 1.00 22.38 666 PHE A N 1
ATOM 5291 C CA . PHE A 1 666 ? 62.810 -22.509 -16.860 1.00 22.38 666 PHE A CA 1
ATOM 5292 C C . PHE A 1 666 ? 62.547 -22.309 -15.336 1.00 22.38 666 PHE A C 1
ATOM 5294 O O . PHE A 1 666 ? 63.194 -21.462 -14.732 1.00 22.38 666 PHE A O 1
ATOM 5301 N N . GLU A 1 667 ? 61.422 -22.768 -14.764 1.00 23.22 667 GLU A N 1
ATOM 5302 C CA . GLU A 1 667 ? 61.181 -24.036 -14.020 1.00 23.22 667 GLU A CA 1
ATOM 5303 C C . GLU A 1 667 ? 61.447 -24.004 -12.490 1.00 23.22 667 GLU A C 1
ATOM 5305 O O . GLU A 1 667 ? 61.853 -22.989 -11.934 1.00 23.22 667 GLU A O 1
ATOM 5310 N N . PHE A 1 668 ? 61.047 -25.084 -11.799 1.00 24.17 668 PHE A N 1
ATOM 5311 C CA . PHE A 1 668 ? 60.965 -25.252 -10.335 1.00 24.17 668 PHE A CA 1
ATOM 5312 C C . PHE A 1 668 ? 62.329 -25.332 -9.620 1.00 24.17 668 PHE A C 1
ATOM 5314 O O . PHE A 1 668 ? 63.286 -25.839 -10.197 1.00 24.17 668 PHE A O 1
ATOM 5321 N N . VAL A 1 669 ? 62.357 -25.006 -8.312 1.00 22.17 669 VAL A N 1
ATOM 5322 C CA . VAL A 1 669 ? 62.718 -25.917 -7.183 1.00 22.17 669 VAL A CA 1
ATOM 5323 C C . VAL A 1 669 ? 62.626 -25.172 -5.827 1.00 22.17 669 VAL A C 1
ATOM 5325 O O . VAL A 1 669 ? 62.538 -23.946 -5.791 1.00 22.17 669 VAL A O 1
ATOM 5328 N N . THR A 1 670 ? 62.541 -25.912 -4.716 1.00 27.97 670 THR A N 1
ATOM 5329 C CA . THR A 1 670 ? 62.430 -25.417 -3.328 1.00 27.97 670 THR A CA 1
ATOM 5330 C C . THR A 1 670 ? 63.789 -25.216 -2.640 1.00 27.97 670 THR A C 1
ATOM 5332 O O . THR A 1 670 ? 64.756 -25.874 -3.009 1.00 27.97 670 THR A O 1
ATOM 5335 N N . ASP A 1 671 ? 63.854 -24.346 -1.617 1.00 26.62 671 ASP A N 1
ATOM 5336 C CA . ASP A 1 671 ? 64.250 -24.705 -0.229 1.00 26.62 671 ASP A CA 1
ATOM 5337 C C . ASP A 1 671 ? 64.657 -23.493 0.638 1.00 26.62 671 ASP A C 1
ATOM 5339 O O . ASP A 1 671 ? 65.274 -22.544 0.157 1.00 26.62 671 ASP A O 1
ATOM 5343 N N . SER A 1 672 ? 64.380 -23.576 1.952 1.00 27.03 672 SER A N 1
ATOM 5344 C CA . SER A 1 672 ? 65.391 -23.589 3.043 1.00 27.03 672 SER A CA 1
ATOM 5345 C C . SER A 1 672 ? 64.955 -22.910 4.364 1.00 27.03 672 SER A C 1
ATOM 5347 O O . SER A 1 672 ? 64.557 -21.755 4.362 1.00 27.03 672 SER A O 1
ATOM 5349 N N . LEU A 1 673 ? 65.113 -23.661 5.474 1.00 27.55 673 LEU A N 1
ATOM 5350 C CA . LEU A 1 673 ? 65.568 -23.284 6.842 1.00 27.55 673 LEU A CA 1
ATOM 5351 C C . LEU A 1 673 ? 64.876 -22.102 7.600 1.00 27.55 673 LEU A C 1
ATOM 5353 O O . LEU A 1 673 ? 64.449 -21.119 7.022 1.00 27.55 673 LEU A O 1
ATOM 5357 N N . SER A 1 674 ? 64.755 -22.089 8.937 1.00 26.08 674 SER A N 1
ATOM 5358 C CA . SER A 1 674 ? 65.552 -22.743 9.995 1.00 26.08 674 SER A CA 1
ATOM 5359 C C . SER A 1 674 ? 64.742 -23.075 11.282 1.00 26.08 674 SER A C 1
ATOM 5361 O O . SER A 1 674 ? 63.522 -22.938 11.326 1.00 26.08 674 SER A O 1
ATOM 5363 N N . THR A 1 675 ? 65.416 -23.586 12.324 1.00 25.45 675 THR A N 1
ATOM 5364 C CA . THR A 1 675 ? 64.846 -24.282 13.504 1.00 25.45 675 THR A CA 1
ATOM 5365 C C . THR A 1 675 ? 64.875 -23.510 14.833 1.00 25.45 675 THR A C 1
ATOM 5367 O O . THR A 1 675 ? 65.908 -22.930 15.161 1.00 25.45 675 THR A O 1
ATOM 5370 N N . VAL A 1 676 ? 63.862 -23.720 15.695 1.00 26.16 676 VAL A N 1
ATOM 5371 C CA . VAL A 1 676 ? 63.999 -23.751 17.176 1.00 26.16 676 VAL A CA 1
ATOM 5372 C C . VAL A 1 676 ? 63.138 -24.896 17.755 1.00 26.16 676 VAL A C 1
ATOM 5374 O O . VAL A 1 676 ? 61.981 -25.045 17.375 1.00 26.16 676 VAL A O 1
ATOM 5377 N N . VAL A 1 677 ? 63.735 -25.731 18.618 1.00 23.61 677 VAL A N 1
ATOM 5378 C CA . VAL A 1 677 ? 63.308 -27.059 19.157 1.00 23.61 677 VAL A CA 1
ATOM 5379 C C . VAL A 1 677 ? 64.182 -27.325 20.422 1.00 23.61 677 VAL A C 1
ATOM 5381 O O . VAL A 1 677 ? 65.230 -26.674 20.484 1.00 23.61 677 VAL A O 1
ATOM 5384 N N . PRO A 1 678 ? 63.922 -28.241 21.403 1.00 51.47 678 PRO A N 1
ATOM 5385 C CA . PRO A 1 678 ? 62.783 -29.137 21.735 1.00 51.47 678 PRO A CA 1
ATOM 5386 C C . PRO A 1 678 ? 62.018 -28.540 22.966 1.00 51.47 678 PRO A C 1
ATOM 5388 O O . PRO A 1 678 ? 61.870 -27.319 22.925 1.00 51.47 678 PRO A O 1
ATOM 5391 N N . PRO A 1 679 ? 61.556 -29.214 24.067 1.00 46.19 679 PRO A N 1
ATOM 5392 C CA . PRO A 1 679 ? 61.331 -30.636 24.446 1.00 46.19 679 PRO A CA 1
ATOM 5393 C C . PRO A 1 679 ? 59.906 -30.901 25.038 1.00 46.19 679 PRO A C 1
ATOM 5395 O O . PRO A 1 679 ? 59.040 -30.048 24.904 1.00 46.19 679 PRO A O 1
ATOM 5398 N N . PHE A 1 680 ? 59.527 -32.031 25.671 1.00 22.66 680 PHE A N 1
ATOM 5399 C CA . PHE A 1 680 ? 60.194 -33.308 26.020 1.00 22.66 680 PHE A CA 1
ATOM 5400 C C . PHE A 1 680 ? 59.346 -34.533 25.570 1.00 22.66 680 PHE A C 1
ATOM 5402 O O . PHE A 1 680 ? 58.170 -34.416 25.244 1.00 22.66 680 PHE A O 1
ATOM 5409 N N . TYR A 1 681 ? 59.984 -35.707 25.530 1.00 25.61 681 TYR A N 1
ATOM 5410 C CA . TYR A 1 681 ? 59.515 -37.030 25.048 1.00 25.61 681 TYR A CA 1
ATOM 5411 C C . TYR A 1 681 ? 59.034 -37.951 26.211 1.00 25.61 681 TYR A C 1
ATOM 5413 O O . TYR A 1 681 ? 59.222 -37.561 27.363 1.00 25.61 681 TYR A O 1
ATOM 5421 N N . PRO A 1 682 ? 58.642 -39.238 25.997 1.00 44.44 682 PRO A N 1
ATOM 5422 C CA . PRO A 1 682 ? 57.859 -39.872 24.908 1.00 44.44 682 PRO A CA 1
ATOM 5423 C C . PRO A 1 682 ? 56.745 -40.834 25.428 1.00 44.44 682 PRO A C 1
ATOM 5425 O O . PRO A 1 682 ? 56.724 -41.180 26.605 1.00 44.44 682 PRO A O 1
ATOM 5428 N N . ASN A 1 683 ? 55.803 -41.310 24.591 1.00 26.97 683 ASN A N 1
ATOM 5429 C CA . ASN A 1 683 ? 55.711 -42.682 24.002 1.00 26.97 683 ASN A CA 1
ATOM 5430 C C . ASN A 1 683 ? 54.223 -42.969 23.633 1.00 26.97 683 ASN A C 1
ATOM 5432 O O . ASN A 1 683 ? 53.361 -42.255 24.133 1.00 26.97 683 ASN A O 1
ATOM 5436 N N . GLN A 1 684 ? 53.785 -44.029 22.926 1.00 26.27 684 GLN A N 1
ATOM 5437 C CA . GLN A 1 684 ? 54.211 -44.804 21.728 1.00 26.27 684 GLN A CA 1
ATOM 5438 C C . GLN A 1 684 ? 53.034 -45.794 21.397 1.00 26.27 684 GLN A C 1
ATOM 5440 O O . GLN A 1 684 ? 52.129 -45.903 22.215 1.00 26.27 684 GLN A O 1
ATOM 5445 N N . SER A 1 685 ? 52.893 -46.565 20.301 1.00 23.97 685 SER A N 1
ATOM 5446 C CA . SER A 1 685 ? 53.700 -46.891 19.103 1.00 23.97 685 SER A CA 1
ATOM 5447 C C . SER A 1 685 ? 52.800 -47.468 17.965 1.00 23.97 685 SER A C 1
ATOM 5449 O O . SER A 1 685 ? 51.585 -47.529 18.100 1.00 23.97 685 SER A O 1
ATOM 5451 N N . ALA A 1 686 ? 53.428 -47.975 16.891 1.00 24.97 686 ALA A N 1
ATOM 5452 C CA . ALA A 1 686 ? 52.980 -49.085 16.022 1.00 24.97 686 ALA A CA 1
ATOM 5453 C C . ALA A 1 686 ? 51.782 -48.953 15.031 1.00 24.97 686 ALA A C 1
ATOM 5455 O O . ALA A 1 686 ? 50.660 -49.366 15.297 1.00 24.97 686 ALA A O 1
ATOM 5456 N N . ARG A 1 687 ? 52.186 -48.724 13.768 1.00 24.12 687 ARG A N 1
ATOM 5457 C CA . ARG A 1 687 ? 51.817 -49.470 12.533 1.00 24.12 687 ARG A CA 1
ATOM 5458 C C . ARG A 1 687 ? 50.597 -49.075 11.676 1.00 24.12 687 ARG A C 1
ATOM 5460 O O . ARG A 1 687 ? 49.546 -48.632 12.101 1.00 24.12 687 ARG A O 1
ATOM 5467 N N . CYS A 1 688 ? 50.851 -49.263 10.382 1.00 20.53 688 CYS A N 1
ATOM 5468 C CA . CYS A 1 688 ? 50.183 -48.740 9.195 1.00 20.53 688 CYS A CA 1
ATOM 5469 C C . CYS A 1 688 ? 49.211 -49.733 8.517 1.00 20.53 688 CYS A C 1
ATOM 5471 O O . CYS A 1 688 ? 49.429 -50.937 8.586 1.00 20.53 688 CYS A O 1
ATOM 5473 N N . ARG A 1 689 ? 48.353 -49.160 7.649 1.00 23.94 689 ARG A N 1
ATOM 5474 C CA . ARG A 1 689 ? 47.878 -49.669 6.331 1.00 23.94 689 ARG A CA 1
ATOM 5475 C C . ARG A 1 689 ? 46.714 -50.693 6.219 1.00 23.94 689 ARG A C 1
ATOM 5477 O O . ARG A 1 689 ? 46.875 -51.883 6.440 1.00 23.94 689 ARG A O 1
ATOM 5484 N N . SER A 1 690 ? 45.662 -50.194 5.547 1.00 21.28 690 SER A N 1
ATOM 5485 C CA . SER A 1 690 ? 45.115 -50.653 4.240 1.00 21.28 690 SER A CA 1
ATOM 5486 C C . SER A 1 690 ? 43.968 -51.683 4.113 1.00 21.28 690 SER A C 1
ATOM 5488 O O . SER A 1 690 ? 44.017 -52.764 4.675 1.00 21.28 690 SER A O 1
ATOM 5490 N N . LEU A 1 691 ? 43.056 -51.333 3.183 1.00 20.97 691 LEU A N 1
ATOM 5491 C CA . LEU A 1 691 ? 42.208 -52.153 2.284 1.00 20.97 691 LEU A CA 1
ATOM 5492 C C . LEU A 1 691 ? 41.079 -53.074 2.831 1.00 20.97 691 LEU A C 1
ATOM 5494 O O . LEU A 1 691 ? 41.313 -54.224 3.167 1.00 20.97 691 LEU A O 1
ATOM 5498 N N . ALA A 1 692 ? 39.837 -52.595 2.637 1.00 20.95 692 ALA A N 1
ATOM 5499 C CA . ALA A 1 692 ? 38.785 -53.182 1.770 1.00 20.95 692 ALA A CA 1
ATOM 5500 C C . ALA A 1 692 ? 38.086 -54.546 2.079 1.00 20.95 692 ALA A C 1
ATOM 5502 O O . ALA A 1 692 ? 38.551 -55.375 2.843 1.00 20.95 692 ALA A O 1
ATOM 5503 N N . VAL A 1 693 ? 36.984 -54.765 1.329 1.00 20.19 693 VAL A N 1
ATOM 5504 C CA . VAL A 1 693 ? 36.232 -56.023 1.047 1.00 20.19 693 VAL A CA 1
ATOM 5505 C C . VAL A 1 693 ? 35.036 -56.423 1.955 1.00 20.19 693 VAL A C 1
ATOM 5507 O O . VAL A 1 693 ? 35.173 -57.033 3.004 1.00 20.19 693 VAL A O 1
ATOM 5510 N N . VAL A 1 694 ? 33.836 -56.112 1.436 1.00 21.34 694 VAL A N 1
ATOM 5511 C CA . VAL A 1 694 ? 32.568 -56.893 1.306 1.00 21.34 694 VAL A CA 1
ATOM 5512 C C . VAL A 1 694 ? 32.426 -58.276 2.001 1.00 21.34 694 VAL A C 1
ATOM 5514 O O . VAL A 1 694 ? 33.270 -59.133 1.776 1.00 21.34 694 VAL A O 1
ATOM 5517 N N . VAL A 1 695 ? 31.267 -58.558 2.650 1.00 20.50 695 VAL A N 1
ATOM 5518 C CA . VAL A 1 695 ? 30.350 -59.742 2.461 1.00 20.50 695 VAL A CA 1
ATOM 5519 C C . VAL A 1 695 ? 29.183 -59.771 3.498 1.00 20.50 695 VAL A C 1
ATOM 5521 O O . VAL A 1 695 ? 29.198 -59.035 4.477 1.00 20.50 695 VAL A O 1
ATOM 5524 N N . ARG A 1 696 ? 28.111 -60.542 3.208 1.00 21.17 696 ARG A N 1
ATOM 5525 C CA . ARG A 1 696 ? 26.797 -60.664 3.907 1.00 21.17 696 ARG A CA 1
ATOM 5526 C C . ARG A 1 696 ? 26.728 -61.764 5.006 1.00 21.17 696 ARG A C 1
ATOM 5528 O O . ARG A 1 696 ? 27.586 -62.641 5.009 1.00 21.17 696 ARG A O 1
ATOM 5535 N N . ARG A 1 697 ? 25.590 -61.807 5.743 1.00 24.11 697 ARG A N 1
ATOM 5536 C CA . ARG A 1 697 ? 24.642 -62.951 6.010 1.00 24.11 697 ARG A CA 1
ATOM 5537 C C . ARG A 1 697 ? 24.209 -63.098 7.487 1.00 24.11 697 ARG A C 1
ATOM 5539 O O . ARG A 1 697 ? 25.059 -62.944 8.355 1.00 24.11 697 ARG A O 1
ATOM 5546 N N . ASP A 1 698 ? 22.961 -63.476 7.847 1.00 24.95 698 ASP A N 1
ATOM 5547 C CA . ASP A 1 698 ? 21.642 -63.434 7.137 1.00 24.95 698 ASP A CA 1
ATOM 5548 C C . ASP A 1 698 ? 20.541 -62.762 8.041 1.00 24.95 698 ASP A C 1
ATOM 5550 O O . ASP A 1 698 ? 20.593 -61.540 8.099 1.00 24.95 698 ASP A O 1
ATOM 5554 N N . PHE A 1 699 ? 19.573 -63.338 8.804 1.00 24.98 699 PHE A N 1
ATOM 5555 C CA . PHE A 1 699 ? 18.973 -64.691 8.946 1.00 24.98 699 PHE A CA 1
ATOM 5556 C C . PHE A 1 699 ? 17.650 -64.679 9.813 1.00 24.98 699 PHE A C 1
ATOM 5558 O O . PHE A 1 699 ? 17.409 -63.711 10.520 1.00 24.98 699 PHE A O 1
ATOM 5565 N N . VAL A 1 700 ? 16.845 -65.768 9.790 1.00 26.12 700 VAL A N 1
ATOM 5566 C CA . VAL A 1 700 ? 15.713 -66.208 10.692 1.00 26.12 700 VAL A CA 1
ATOM 5567 C C . VAL A 1 700 ? 14.382 -65.389 10.857 1.00 26.12 700 VAL A C 1
ATOM 5569 O O . VAL A 1 700 ? 14.300 -64.440 11.621 1.00 26.12 700 VAL A O 1
ATOM 5572 N N . SER A 1 701 ? 13.308 -65.929 10.234 1.00 25.14 701 SER A N 1
ATOM 5573 C CA . SER A 1 701 ? 11.833 -65.955 10.530 1.00 25.14 701 SER A CA 1
ATOM 5574 C C . SER A 1 701 ? 10.961 -64.715 10.879 1.00 25.14 701 SER A C 1
ATOM 5576 O O . SER A 1 701 ? 11.302 -63.883 11.707 1.00 25.14 701 SER A O 1
ATOM 5578 N N . ALA A 1 702 ? 9.733 -64.718 10.324 1.00 24.25 702 ALA A N 1
ATOM 5579 C CA . ALA A 1 702 ? 8.589 -63.791 10.528 1.00 24.25 702 ALA A CA 1
ATOM 5580 C C . ALA A 1 702 ? 7.383 -64.556 11.189 1.00 24.25 702 ALA A C 1
ATOM 5582 O O . ALA A 1 702 ? 7.668 -65.661 11.663 1.00 24.25 702 ALA A O 1
ATOM 5583 N N . PRO A 1 703 ? 6.077 -64.132 11.220 1.00 42.31 703 PRO A N 1
ATOM 5584 C CA . PRO A 1 703 ? 5.347 -63.030 10.528 1.00 42.31 703 PRO A CA 1
ATOM 5585 C C . PRO A 1 703 ? 4.269 -62.314 11.425 1.00 42.31 703 PRO A C 1
ATOM 5587 O O . PRO A 1 703 ? 4.358 -62.452 12.643 1.00 42.31 703 PRO A O 1
ATOM 5590 N N . PRO A 1 704 ? 3.176 -61.670 10.922 1.00 46.62 704 PRO A N 1
ATOM 5591 C CA . PRO A 1 704 ? 2.944 -60.834 9.714 1.00 46.62 704 PRO A CA 1
ATOM 5592 C C . PRO A 1 704 ? 2.281 -59.448 9.996 1.00 46.62 704 PRO A C 1
ATOM 5594 O O . PRO A 1 704 ? 1.493 -59.342 10.925 1.00 46.62 704 PRO A O 1
ATOM 5597 N N . SER A 1 705 ? 2.416 -58.462 9.082 1.00 25.31 705 SER A N 1
ATOM 5598 C CA . SER A 1 705 ? 1.270 -57.741 8.441 1.00 25.31 705 SER A CA 1
ATOM 5599 C C . SER A 1 705 ? 1.681 -56.535 7.562 1.00 25.31 705 SER A C 1
ATOM 5601 O O . SER A 1 705 ? 2.551 -55.771 7.958 1.00 25.31 705 SER A O 1
ATOM 5603 N N . SER A 1 706 ? 0.972 -56.337 6.432 1.00 26.03 706 SER A N 1
ATOM 5604 C CA . SER A 1 706 ? 0.854 -55.115 5.581 1.00 26.03 706 SER A CA 1
ATOM 5605 C C . SER A 1 706 ? 2.123 -54.392 5.066 1.00 26.03 706 SER A C 1
ATOM 5607 O O . SER A 1 706 ? 2.931 -53.883 5.833 1.00 26.03 706 SER A O 1
ATOM 5609 N N . SER A 1 707 ? 2.237 -54.253 3.737 1.00 23.72 707 SER A N 1
ATOM 5610 C CA . SER A 1 707 ? 3.359 -53.632 3.001 1.00 23.72 707 SER A CA 1
ATOM 5611 C C . SER A 1 707 ? 3.027 -52.264 2.377 1.00 23.72 707 SER A C 1
ATOM 5613 O O . SER A 1 707 ? 1.859 -51.968 2.115 1.00 23.72 707 SER A O 1
ATOM 5615 N N . PRO A 1 708 ? 4.059 -51.443 2.083 1.00 37.44 708 PRO A N 1
ATOM 5616 C CA . PRO A 1 708 ? 4.289 -51.064 0.673 1.00 37.44 708 PRO A CA 1
ATOM 5617 C C . PRO A 1 708 ? 5.776 -50.994 0.200 1.00 37.44 708 PRO A C 1
ATOM 5619 O O . PRO A 1 708 ? 6.695 -50.973 1.010 1.00 37.44 708 PRO A O 1
ATOM 5622 N N . SER A 1 709 ? 5.937 -50.876 -1.136 1.00 28.48 709 SER A N 1
ATOM 5623 C CA . SER A 1 709 ? 7.018 -50.226 -1.944 1.00 28.48 709 SER A CA 1
ATOM 5624 C C . SER A 1 709 ? 8.467 -50.795 -2.099 1.00 28.48 709 SER A C 1
ATOM 5626 O O . SER A 1 709 ? 8.881 -51.715 -1.402 1.00 28.48 709 SER A O 1
ATOM 5628 N N . TRP A 1 710 ? 9.203 -50.165 -3.056 1.00 25.89 710 TRP A N 1
ATOM 5629 C CA . TRP A 1 710 ? 10.649 -50.197 -3.465 1.00 25.89 710 TRP A CA 1
ATOM 5630 C C . TRP A 1 710 ? 11.034 -51.110 -4.676 1.00 25.89 710 TRP A C 1
ATOM 5632 O O . TRP A 1 710 ? 10.577 -52.243 -4.729 1.00 25.89 710 TRP A O 1
ATOM 5642 N N . VAL A 1 711 ? 11.715 -50.722 -5.788 1.00 25.72 711 VAL A N 1
ATOM 5643 C CA . VAL A 1 711 ? 12.868 -49.818 -6.153 1.00 25.72 711 VAL A CA 1
ATOM 5644 C C . VAL A 1 711 ? 14.242 -50.500 -5.945 1.00 25.72 711 VAL A C 1
ATOM 5646 O O . VAL A 1 711 ? 14.493 -50.975 -4.846 1.00 25.72 711 VAL A O 1
ATOM 5649 N N . VAL A 1 712 ? 15.085 -50.744 -6.977 1.00 25.33 712 VAL A N 1
ATOM 5650 C CA . VAL A 1 712 ? 16.083 -49.890 -7.732 1.00 25.33 712 VAL A CA 1
ATOM 5651 C C . VAL A 1 712 ? 16.157 -50.388 -9.223 1.00 25.33 712 VAL A C 1
ATOM 5653 O O . VAL A 1 712 ? 15.647 -51.476 -9.468 1.00 25.33 712 VAL A O 1
ATOM 5656 N N . LEU A 1 713 ? 16.615 -49.754 -10.333 1.00 24.39 713 LEU A N 1
ATOM 5657 C CA . LEU A 1 713 ? 17.699 -48.815 -10.765 1.00 24.39 713 LEU A CA 1
ATOM 5658 C C . LEU A 1 713 ? 19.149 -49.394 -10.759 1.00 24.39 713 LEU A C 1
ATOM 5660 O O . LEU A 1 713 ? 19.493 -50.110 -9.830 1.00 24.39 713 LEU A O 1
ATOM 5664 N N . GLN A 1 714 ? 20.080 -49.137 -11.711 1.00 27.39 714 GLN A N 1
ATOM 5665 C CA . GLN A 1 714 ? 20.081 -48.335 -12.970 1.00 27.39 714 GLN A CA 1
ATOM 5666 C C . GLN A 1 714 ? 20.479 -49.196 -14.227 1.00 27.39 714 GLN A C 1
ATOM 5668 O O . GLN A 1 714 ? 19.753 -50.154 -14.449 1.00 27.39 714 GLN A O 1
ATOM 5673 N N . MET A 1 715 ? 21.485 -49.036 -15.128 1.00 21.33 715 MET A N 1
ATOM 5674 C CA . MET A 1 715 ? 22.687 -48.170 -15.335 1.00 21.33 715 MET A CA 1
ATOM 5675 C C . MET A 1 715 ? 22.948 -47.876 -16.865 1.00 21.33 715 MET A C 1
ATOM 5677 O O . MET A 1 715 ? 21.982 -47.603 -17.571 1.00 21.33 715 MET A O 1
ATOM 5681 N N . ARG A 1 716 ? 24.198 -47.851 -17.402 1.00 26.81 716 ARG A N 1
ATOM 5682 C CA . ARG A 1 716 ? 24.605 -47.482 -18.809 1.00 26.81 716 ARG A CA 1
ATOM 5683 C C . ARG A 1 716 ? 25.881 -48.285 -19.274 1.00 26.81 716 ARG A C 1
ATOM 5685 O O . ARG A 1 716 ? 26.396 -48.992 -18.417 1.00 26.81 716 ARG A O 1
ATOM 5692 N N . VAL A 1 717 ? 26.511 -48.264 -20.485 1.00 23.98 717 VAL A N 1
ATOM 5693 C CA . VAL A 1 717 ? 26.403 -47.514 -21.784 1.00 23.98 717 VAL A CA 1
ATOM 5694 C C . VAL A 1 717 ? 27.207 -48.185 -22.972 1.00 23.98 717 VAL A C 1
ATOM 5696 O O . VAL A 1 717 ? 28.115 -48.960 -22.703 1.00 23.98 717 VAL A O 1
ATOM 5699 N N . PHE A 1 718 ? 26.950 -47.783 -24.243 1.00 21.30 718 PHE A N 1
ATOM 5700 C CA . PHE A 1 718 ? 27.764 -47.844 -25.514 1.00 21.30 718 PHE A CA 1
ATOM 5701 C C . PHE A 1 718 ? 27.933 -49.078 -26.468 1.00 21.30 718 PHE A C 1
ATOM 5703 O O . PHE A 1 718 ? 28.214 -50.200 -26.071 1.00 21.30 718 PHE A O 1
ATOM 5710 N N . LEU A 1 719 ? 27.938 -48.707 -27.770 1.00 22.05 719 LEU A N 1
ATOM 5711 C CA . LEU A 1 719 ? 28.556 -49.257 -29.007 1.00 22.05 719 LEU A CA 1
ATOM 5712 C C . LEU A 1 719 ? 27.976 -50.424 -29.860 1.00 22.05 719 LEU A C 1
ATOM 5714 O O . LEU A 1 719 ? 27.819 -51.567 -29.453 1.00 22.05 719 LEU A O 1
ATOM 5718 N N . HIS A 1 720 ? 27.799 -50.066 -31.142 1.00 25.47 720 HIS A N 1
ATOM 5719 C CA . HIS A 1 720 ? 27.493 -50.828 -32.362 1.00 25.47 720 HIS A CA 1
ATOM 5720 C C . HIS A 1 720 ? 28.151 -52.212 -32.566 1.00 25.47 720 HIS A C 1
ATOM 5722 O O . HIS A 1 720 ? 29.374 -52.328 -32.522 1.00 25.47 720 HIS A O 1
ATOM 5728 N N . PHE A 1 721 ? 27.381 -53.133 -33.169 1.00 21.42 721 PHE A N 1
ATOM 5729 C CA . PHE A 1 721 ? 27.699 -53.596 -34.536 1.00 21.42 721 PHE A CA 1
ATOM 5730 C C . PHE A 1 721 ? 26.430 -53.876 -35.376 1.00 21.42 721 PHE A C 1
ATOM 5732 O O . PHE A 1 721 ? 25.313 -53.700 -34.897 1.00 21.42 721 PHE A O 1
ATOM 5739 N N . LEU A 1 722 ? 26.601 -54.183 -36.667 1.00 23.11 722 LEU A N 1
ATOM 5740 C CA . LEU A 1 722 ? 25.579 -54.098 -37.730 1.00 23.11 722 LEU A CA 1
ATOM 5741 C C . LEU A 1 722 ? 24.998 -55.454 -38.195 1.00 23.11 722 LEU A C 1
ATOM 5743 O O . LEU A 1 722 ? 25.677 -56.469 -38.087 1.00 23.11 722 LEU A O 1
ATOM 5747 N N . ARG A 1 723 ? 23.860 -55.374 -38.927 1.00 24.56 723 ARG A N 1
ATOM 5748 C CA . ARG A 1 723 ? 23.296 -56.362 -39.899 1.00 24.56 723 ARG A CA 1
ATOM 5749 C C . ARG A 1 723 ? 22.655 -57.638 -39.302 1.00 24.56 723 ARG A C 1
ATOM 5751 O O . ARG A 1 723 ? 23.107 -58.123 -38.281 1.00 24.56 723 ARG A O 1
ATOM 5758 N N . SER A 1 724 ? 21.649 -58.276 -39.925 1.00 23.91 724 SER A N 1
ATOM 5759 C CA . SER A 1 724 ? 20.697 -57.908 -41.011 1.00 23.91 724 SER A CA 1
ATOM 5760 C C . SER A 1 724 ? 19.570 -58.979 -41.087 1.00 23.91 724 SER A C 1
ATOM 5762 O O . SER A 1 724 ? 19.553 -59.868 -40.243 1.00 23.91 724 SER A O 1
ATOM 5764 N N . ILE A 1 725 ? 18.742 -58.962 -42.151 1.00 26.22 725 ILE A N 1
ATOM 5765 C CA . ILE A 1 725 ? 17.715 -59.959 -42.563 1.00 26.22 725 ILE A CA 1
ATOM 5766 C C . ILE A 1 725 ? 16.375 -59.834 -41.790 1.00 26.22 725 ILE A C 1
ATOM 5768 O O . ILE A 1 725 ? 16.368 -59.921 -40.572 1.00 26.22 725 ILE A O 1
ATOM 5772 N N . SER A 1 726 ? 15.192 -59.678 -42.414 1.00 28.33 726 SER A N 1
ATOM 5773 C CA . SER A 1 726 ? 14.870 -59.274 -43.802 1.00 28.33 726 SER A CA 1
ATOM 5774 C C . SER A 1 726 ? 13.416 -58.783 -43.978 1.00 28.33 726 SER A C 1
ATOM 5776 O O . SER A 1 726 ? 12.533 -59.134 -43.207 1.00 28.33 726 SER A O 1
ATOM 5778 N N . CYS A 1 727 ? 13.217 -58.024 -45.068 1.00 28.91 727 CYS A N 1
ATOM 5779 C CA . CYS A 1 727 ? 12.038 -57.881 -45.957 1.00 28.91 727 CYS A CA 1
ATOM 5780 C C . CYS A 1 727 ? 10.829 -58.838 -45.766 1.00 28.91 727 CYS A C 1
ATOM 5782 O O . CYS A 1 727 ? 11.011 -60.008 -45.460 1.00 28.91 727 CYS A O 1
ATOM 5784 N N . SER A 1 728 ? 9.575 -58.486 -46.104 1.00 29.80 728 SER A N 1
ATOM 5785 C CA . SER A 1 728 ? 9.029 -57.504 -47.083 1.00 29.80 728 SER A CA 1
ATOM 5786 C C . SER A 1 728 ? 7.551 -57.152 -46.714 1.00 29.80 728 SER A C 1
ATOM 5788 O O . SER A 1 728 ? 7.027 -57.773 -45.798 1.00 29.80 728 SER A O 1
ATOM 5790 N N . ARG A 1 729 ? 6.797 -56.192 -47.294 1.00 25.48 729 ARG A N 1
ATOM 5791 C CA . ARG A 1 729 ? 6.647 -55.741 -48.701 1.00 25.48 729 ARG A CA 1
ATOM 5792 C C . ARG A 1 729 ? 6.282 -54.243 -48.870 1.00 25.48 729 ARG A C 1
ATOM 5794 O O . ARG A 1 729 ? 5.789 -53.593 -47.961 1.00 25.48 729 ARG A O 1
ATOM 5801 N N . SER A 1 730 ? 6.510 -53.784 -50.106 1.00 29.72 730 SER A N 1
ATOM 5802 C CA . SER A 1 730 ? 5.948 -52.646 -50.878 1.00 29.72 730 SER A CA 1
ATOM 5803 C C . SER A 1 730 ? 4.472 -52.261 -50.624 1.00 29.72 730 SER A C 1
ATOM 5805 O O . SER A 1 730 ? 3.724 -53.102 -50.141 1.00 29.72 730 SER A O 1
ATOM 5807 N N . LEU A 1 731 ? 3.931 -51.097 -51.029 1.00 25.36 731 LEU A N 1
ATOM 5808 C CA . LEU A 1 731 ? 4.278 -50.040 -52.024 1.00 25.36 731 LEU A CA 1
ATOM 5809 C C . LEU A 1 731 ? 3.861 -48.662 -51.411 1.00 25.36 731 LEU A C 1
ATOM 5811 O O . LEU A 1 731 ? 2.998 -48.657 -50.542 1.00 25.36 731 LEU A O 1
ATOM 5815 N N . ARG A 1 732 ? 4.455 -47.474 -51.642 1.00 26.11 732 ARG A N 1
ATOM 5816 C CA . ARG A 1 732 ? 4.807 -46.700 -52.866 1.00 26.11 732 ARG A CA 1
ATOM 5817 C C . ARG A 1 732 ? 3.603 -46.332 -53.768 1.00 26.11 732 ARG A C 1
ATOM 5819 O O . ARG A 1 732 ? 2.704 -47.136 -53.929 1.00 26.11 732 ARG A O 1
ATOM 5826 N N . SER A 1 733 ? 3.524 -45.141 -54.369 1.00 28.34 733 SER A N 1
ATOM 5827 C CA . SER A 1 733 ? 4.511 -44.045 -54.470 1.00 28.34 733 SER A CA 1
ATOM 5828 C C . SER A 1 733 ? 3.866 -42.653 -54.443 1.00 28.34 733 SER A C 1
ATOM 5830 O O . SER A 1 733 ? 2.931 -42.373 -55.186 1.00 28.34 733 SER A O 1
ATOM 5832 N N . VAL A 1 734 ? 4.452 -41.772 -53.632 1.00 24.64 734 VAL A N 1
ATOM 5833 C CA . VAL A 1 734 ? 4.372 -40.308 -53.748 1.00 24.64 734 VAL A CA 1
ATOM 5834 C C . VAL A 1 734 ? 5.618 -39.833 -54.509 1.00 24.64 734 VAL A C 1
ATOM 5836 O O . VAL A 1 734 ? 6.663 -40.467 -54.375 1.00 24.64 734 VAL A O 1
ATOM 5839 N N . LEU A 1 735 ? 5.496 -38.717 -55.239 1.00 25.38 735 LEU A N 1
ATOM 5840 C CA . LEU A 1 735 ? 6.538 -38.037 -56.030 1.00 25.38 735 LEU A CA 1
ATOM 5841 C C . LEU A 1 735 ? 7.115 -38.829 -57.217 1.00 25.38 735 LEU A C 1
ATOM 5843 O O . LEU A 1 735 ? 8.078 -39.572 -57.074 1.00 25.38 735 LEU A O 1
ATOM 5847 N N . ASP A 1 736 ? 6.599 -38.514 -58.406 1.00 24.67 736 ASP A N 1
ATOM 5848 C CA . ASP A 1 736 ? 7.416 -38.330 -59.611 1.00 24.67 736 ASP A CA 1
ATOM 5849 C C . ASP A 1 736 ? 6.733 -37.295 -60.525 1.00 24.67 736 ASP A C 1
ATOM 5851 O O . ASP A 1 736 ? 5.642 -37.555 -61.030 1.00 24.67 736 ASP A O 1
ATOM 5855 N N . LEU A 1 737 ? 7.348 -36.110 -60.662 1.00 24.66 737 LEU A N 1
ATOM 5856 C CA . LEU A 1 737 ? 7.344 -35.204 -61.831 1.00 24.66 737 LEU A CA 1
ATOM 5857 C C . LEU A 1 737 ? 7.880 -33.817 -61.434 1.00 24.66 737 LEU A C 1
ATOM 5859 O O . LEU A 1 737 ? 7.225 -33.053 -60.725 1.00 24.66 737 LEU A O 1
ATOM 5863 N N . PHE A 1 738 ? 9.071 -33.476 -61.929 1.00 23.17 738 PHE A N 1
ATOM 5864 C CA . PHE A 1 738 ? 9.679 -32.151 -61.795 1.00 23.17 738 PHE A CA 1
ATOM 5865 C C . PHE A 1 738 ? 10.491 -31.842 -63.073 1.00 23.17 738 PHE A C 1
ATOM 5867 O O . PHE A 1 738 ? 11.272 -32.681 -63.512 1.00 23.17 738 PHE A O 1
ATOM 5874 N N . TYR A 1 739 ? 10.324 -30.627 -63.613 1.00 24.88 739 TYR A N 1
ATOM 5875 C CA . TYR A 1 739 ? 11.015 -30.001 -64.765 1.00 24.88 739 TYR A CA 1
ATOM 5876 C C . TYR A 1 739 ? 10.697 -30.383 -66.232 1.00 24.88 739 TYR A C 1
ATOM 5878 O O . TYR A 1 739 ? 10.659 -31.548 -66.612 1.00 24.88 739 TYR A O 1
ATOM 5886 N N . SER A 1 740 ? 10.694 -29.312 -67.058 1.00 25.12 740 SER A N 1
ATOM 5887 C CA . SER A 1 740 ? 10.706 -29.201 -68.544 1.00 25.12 740 SER A CA 1
ATOM 5888 C C . SER A 1 740 ? 9.340 -28.972 -69.230 1.00 25.12 740 SER A C 1
ATOM 5890 O O . SER A 1 740 ? 8.384 -29.646 -68.874 1.00 25.12 740 SER A O 1
ATOM 5892 N N . TRP A 1 741 ? 9.166 -28.101 -70.248 1.00 22.77 741 TRP A N 1
ATOM 5893 C CA . TRP A 1 741 ? 9.944 -26.941 -70.769 1.00 22.77 741 TRP A CA 1
ATOM 5894 C C . TRP A 1 741 ? 9.078 -26.143 -71.803 1.00 22.77 741 TRP A C 1
ATOM 5896 O O . TRP A 1 741 ? 8.070 -26.671 -72.261 1.00 22.77 741 TRP A O 1
ATOM 5906 N N . ILE A 1 742 ? 9.523 -24.944 -72.233 1.00 22.91 742 ILE A N 1
ATOM 5907 C CA . ILE A 1 742 ? 9.046 -24.134 -73.400 1.00 22.91 742 ILE A CA 1
ATOM 5908 C C . ILE A 1 742 ? 7.739 -23.291 -73.263 1.00 22.91 742 ILE A C 1
ATOM 5910 O O . ILE A 1 742 ? 6.982 -23.402 -72.304 1.00 22.91 742 ILE A O 1
ATOM 5914 N N . GLU A 1 743 ? 7.618 -22.311 -74.173 1.00 24.70 743 GLU A N 1
ATOM 5915 C CA . GLU A 1 743 ? 6.868 -21.036 -74.166 1.00 24.70 743 GLU A CA 1
ATOM 5916 C C . GLU A 1 743 ? 5.419 -21.083 -74.714 1.00 24.70 743 GLU A C 1
ATOM 5918 O O . GLU A 1 743 ? 5.050 -22.028 -75.406 1.00 24.70 743 GLU A O 1
ATOM 5923 N N . ILE A 1 744 ? 4.658 -19.979 -74.549 1.00 26.91 744 ILE A N 1
ATOM 5924 C CA . ILE A 1 744 ? 4.230 -19.096 -75.673 1.00 26.91 744 ILE A CA 1
ATOM 5925 C C . ILE A 1 744 ? 3.677 -17.727 -75.175 1.00 26.91 744 ILE A C 1
ATOM 5927 O O . ILE A 1 744 ? 3.306 -17.575 -74.014 1.00 26.91 744 ILE A O 1
ATOM 5931 N N . CYS A 1 745 ? 3.717 -16.712 -76.055 1.00 26.03 745 CYS A N 1
ATOM 5932 C CA . CYS A 1 745 ? 3.403 -15.273 -75.877 1.00 26.03 745 CYS A CA 1
ATOM 5933 C C . CYS A 1 745 ? 1.921 -14.962 -75.507 1.00 26.03 745 CYS A C 1
ATOM 5935 O O . CYS A 1 745 ? 1.086 -15.856 -75.563 1.00 26.03 745 CYS A O 1
ATOM 5937 N N . TYR A 1 746 ? 1.461 -13.747 -75.144 1.00 27.17 746 TYR A N 1
ATOM 5938 C CA . TYR A 1 746 ? 1.869 -12.330 -75.361 1.00 27.17 746 TYR A CA 1
ATOM 5939 C C . TYR A 1 746 ? 1.538 -11.458 -74.109 1.00 27.17 746 TYR A C 1
ATOM 5941 O O . TYR A 1 746 ? 0.783 -11.905 -73.255 1.00 27.17 746 TYR A O 1
ATOM 5949 N N . GLY A 1 747 ? 1.975 -10.195 -73.931 1.00 25.88 747 GLY A N 1
ATOM 5950 C CA . GLY A 1 747 ? 2.928 -9.361 -74.689 1.00 25.88 747 GLY A CA 1
ATOM 5951 C C . GLY A 1 747 ? 2.711 -7.831 -74.512 1.00 25.88 747 GLY A C 1
ATOM 5952 O O . GLY A 1 747 ? 1.611 -7.345 -74.740 1.00 25.88 747 GLY A O 1
ATOM 5953 N N . GLY A 1 748 ? 3.776 -7.071 -74.188 1.00 25.27 748 GLY A N 1
ATOM 5954 C CA . GLY A 1 748 ? 3.831 -5.584 -74.183 1.00 25.27 748 GLY A CA 1
ATOM 5955 C C . GLY A 1 748 ? 3.398 -4.866 -72.879 1.00 25.27 748 GLY A C 1
ATOM 5956 O O . GLY A 1 748 ? 2.506 -5.333 -72.187 1.00 25.27 748 GLY A O 1
ATOM 5957 N N . GLY A 1 749 ? 3.983 -3.723 -72.471 1.00 25.30 749 GLY A N 1
ATOM 5958 C CA . GLY A 1 749 ? 5.193 -3.045 -72.974 1.00 25.30 749 GLY A CA 1
ATOM 5959 C C . GLY A 1 749 ? 5.511 -1.679 -72.306 1.00 25.30 749 GLY A C 1
ATOM 5960 O O . GLY A 1 749 ? 4.603 -0.922 -71.998 1.00 25.30 749 GLY A O 1
ATOM 5961 N N . VAL A 1 750 ? 6.812 -1.400 -72.088 1.00 26.94 750 VAL A N 1
ATOM 5962 C CA . VAL A 1 750 ? 7.579 -0.131 -72.313 1.00 26.94 750 VAL A CA 1
ATOM 5963 C C . VAL A 1 750 ? 6.805 1.220 -72.164 1.00 26.94 750 VAL A C 1
ATOM 5965 O O . VAL A 1 750 ? 5.862 1.455 -72.901 1.00 26.94 750 VAL A O 1
ATOM 5968 N N . SER A 1 751 ? 7.194 2.220 -71.339 1.00 26.06 751 SER A N 1
ATOM 5969 C CA . SER A 1 751 ? 8.515 2.895 -71.355 1.00 26.06 751 SER A CA 1
ATOM 5970 C C . SER A 1 751 ? 8.864 3.845 -70.174 1.00 26.06 751 SER A C 1
ATOM 5972 O O . SER A 1 751 ? 8.036 4.601 -69.687 1.00 26.06 751 SER A O 1
ATOM 5974 N N . GLN A 1 752 ? 10.159 3.853 -69.827 1.00 27.56 752 GLN A N 1
ATOM 5975 C CA . GLN A 1 752 ? 11.082 4.954 -69.445 1.00 27.56 752 GLN A CA 1
ATOM 5976 C C . GLN A 1 752 ? 10.655 6.295 -68.768 1.00 27.56 752 GLN A C 1
ATOM 5978 O O . GLN A 1 752 ? 10.003 7.138 -69.366 1.00 27.56 752 GLN A O 1
ATOM 5983 N N . LYS A 1 753 ? 11.380 6.576 -67.662 1.00 25.48 753 LYS A N 1
ATOM 5984 C CA . LYS A 1 753 ? 12.145 7.810 -67.300 1.00 25.48 753 LYS A CA 1
ATOM 5985 C C . LYS A 1 753 ? 11.444 9.180 -67.139 1.00 25.48 753 LYS A C 1
ATOM 5987 O O . LYS A 1 753 ? 10.974 9.779 -68.095 1.00 25.48 753 LYS A O 1
ATOM 5992 N N . GLY A 1 754 ? 11.698 9.805 -65.981 1.00 25.25 754 GLY A N 1
ATOM 5993 C CA . GLY A 1 754 ? 11.676 11.262 -65.774 1.00 25.25 754 GLY A CA 1
ATOM 5994 C C . GLY A 1 754 ? 12.484 11.652 -64.526 1.00 25.25 754 GLY A C 1
ATOM 5995 O O . GLY A 1 754 ? 12.223 11.134 -63.448 1.00 25.25 754 GLY A O 1
ATOM 5996 N N . SER A 1 755 ? 13.501 12.509 -64.668 1.00 24.39 755 SER A N 1
ATOM 5997 C CA . SER A 1 755 ? 14.352 13.012 -63.565 1.00 24.39 755 SER A CA 1
ATOM 5998 C C . SER A 1 755 ? 14.262 14.548 -63.482 1.00 24.39 755 SER A C 1
ATOM 6000 O O . SER A 1 755 ? 13.435 15.133 -64.173 1.00 24.39 755 SER A O 1
ATOM 6002 N N . TRP A 1 756 ? 15.157 15.171 -62.703 1.00 24.09 756 TRP A N 1
ATOM 6003 C CA . TRP A 1 756 ? 15.277 16.601 -62.336 1.00 24.09 756 TRP A CA 1
ATOM 6004 C C . TRP A 1 756 ? 14.416 17.007 -61.125 1.00 24.09 756 TRP A C 1
ATOM 6006 O O . TRP A 1 756 ? 13.197 16.965 -61.192 1.00 24.09 756 TRP A O 1
ATOM 6016 N N . ARG A 1 757 ? 14.936 17.268 -59.911 1.00 23.09 757 ARG A N 1
ATOM 6017 C CA . ARG A 1 757 ? 16.107 18.021 -59.376 1.00 23.09 757 ARG A CA 1
ATOM 6018 C C . ARG A 1 757 ? 15.900 19.543 -59.177 1.00 23.09 757 ARG A C 1
ATOM 6020 O O . ARG A 1 757 ? 16.211 20.323 -60.064 1.00 23.09 757 ARG A O 1
ATOM 6027 N N . PHE A 1 758 ? 15.713 19.886 -57.892 1.00 22.75 758 PHE A N 1
ATOM 6028 C CA . PHE A 1 758 ? 16.471 20.898 -57.115 1.00 22.75 758 PHE A CA 1
ATOM 6029 C C . PHE A 1 758 ? 16.116 22.409 -57.151 1.00 22.75 758 PHE A C 1
ATOM 6031 O O . PHE A 1 758 ? 15.672 22.945 -58.152 1.00 22.75 758 PHE A O 1
ATOM 6038 N N . PHE A 1 759 ? 16.481 23.072 -56.030 1.00 22.98 759 PHE A N 1
ATOM 6039 C CA . PHE A 1 759 ? 16.567 24.529 -55.747 1.00 22.98 759 PHE A CA 1
ATOM 6040 C C . PHE A 1 759 ? 15.222 25.309 -55.611 1.00 22.98 759 PHE A C 1
ATOM 6042 O O . PHE A 1 759 ? 14.305 25.087 -56.381 1.00 22.98 759 PHE A O 1
ATOM 6049 N N . THR A 1 760 ? 15.009 26.244 -54.656 1.00 23.81 760 THR A N 1
ATOM 6050 C CA . THR A 1 760 ? 15.726 26.549 -53.384 1.00 23.81 760 THR A CA 1
ATOM 6051 C C . THR A 1 760 ? 14.930 27.448 -52.403 1.00 23.81 760 THR A C 1
ATOM 6053 O O . THR A 1 760 ? 14.209 28.335 -52.827 1.00 23.81 760 THR A O 1
ATOM 6056 N N . ARG A 1 761 ? 15.250 27.321 -51.099 1.00 23.47 761 ARG A N 1
ATOM 6057 C CA . ARG A 1 761 ? 15.367 28.369 -50.040 1.00 23.47 761 ARG A CA 1
ATOM 6058 C C . ARG A 1 761 ? 14.253 29.423 -49.772 1.00 23.47 761 ARG A C 1
ATOM 6060 O O . ARG A 1 761 ? 14.158 30.420 -50.469 1.00 23.47 761 ARG A O 1
ATOM 6067 N N . ARG A 1 762 ? 13.830 29.381 -48.490 1.00 24.17 762 ARG A N 1
ATOM 6068 C CA . ARG A 1 762 ? 13.805 30.472 -47.466 1.00 24.17 762 ARG A CA 1
ATOM 6069 C C . ARG A 1 762 ? 12.636 31.480 -47.399 1.00 24.17 762 ARG A C 1
ATOM 6071 O O . ARG A 1 762 ? 12.499 32.311 -48.281 1.00 24.17 762 ARG A O 1
ATOM 6078 N N . LYS A 1 763 ? 12.135 31.604 -46.148 1.00 24.83 763 LYS A N 1
ATOM 6079 C CA . LYS A 1 763 ? 11.620 32.827 -45.468 1.00 24.83 763 LYS A CA 1
ATOM 6080 C C . LYS A 1 763 ? 10.273 33.367 -46.005 1.00 24.83 763 LYS A C 1
ATOM 6082 O O . LYS A 1 763 ? 9.934 33.108 -47.144 1.00 24.83 763 LYS A O 1
ATOM 6087 N N . GLN A 1 764 ? 9.441 34.090 -45.241 1.00 25.19 764 GLN A N 1
ATOM 6088 C CA . GLN A 1 764 ? 9.432 34.505 -43.818 1.00 25.19 764 GLN A CA 1
ATOM 6089 C C . GLN A 1 764 ? 7.933 34.553 -43.374 1.00 25.19 764 GLN A C 1
ATOM 6091 O O . GLN A 1 764 ? 7.098 34.928 -44.180 1.00 25.19 764 GLN A O 1
ATOM 6096 N N . VAL A 1 765 ? 7.517 33.966 -42.239 1.00 24.59 765 VAL A N 1
ATOM 6097 C CA . VAL A 1 765 ? 7.349 34.599 -40.900 1.00 24.59 765 VAL A CA 1
ATOM 6098 C C . VAL A 1 765 ? 6.035 35.394 -40.683 1.00 24.59 765 VAL A C 1
ATOM 6100 O O . VAL A 1 765 ? 5.897 36.498 -41.186 1.00 24.59 765 VAL A O 1
ATOM 6103 N N . ILE A 1 766 ? 5.200 34.846 -39.775 1.00 24.72 766 ILE A N 1
ATOM 6104 C CA . ILE A 1 766 ? 4.319 35.507 -38.771 1.00 24.72 766 ILE A CA 1
ATOM 6105 C C . ILE A 1 766 ? 2.880 35.990 -39.132 1.00 24.72 766 ILE A C 1
ATOM 6107 O O . ILE A 1 766 ? 2.683 36.763 -40.056 1.00 24.72 766 ILE A O 1
ATOM 6111 N N . HIS A 1 767 ? 1.933 35.597 -38.245 1.00 25.34 767 HIS A N 1
ATOM 6112 C CA . HIS A 1 767 ? 0.591 36.155 -37.914 1.00 25.34 767 HIS A CA 1
ATOM 6113 C C . HIS A 1 767 ? -0.526 36.238 -38.994 1.00 25.34 767 HIS A C 1
ATOM 6115 O O . HIS A 1 767 ? -0.242 36.382 -40.171 1.00 25.34 767 HIS A O 1
ATOM 6121 N N . HIS A 1 768 ? -1.837 36.212 -38.667 1.00 24.53 768 HIS A N 1
ATOM 6122 C CA . HIS A 1 768 ? -2.617 35.623 -37.545 1.00 24.53 768 HIS A CA 1
ATOM 6123 C C . HIS A 1 768 ? -4.138 35.677 -37.898 1.00 24.53 768 HIS A C 1
ATOM 6125 O O . HIS A 1 768 ? -4.492 36.095 -38.992 1.00 24.53 768 HIS A O 1
ATOM 6131 N N . VAL A 1 769 ? -5.015 35.354 -36.932 1.00 25.56 769 VAL A N 1
ATOM 6132 C CA . VAL A 1 769 ? -6.488 35.562 -36.914 1.00 25.56 769 VAL A CA 1
ATOM 6133 C C . VAL A 1 769 ? -7.385 34.674 -37.807 1.00 25.56 769 VAL A C 1
ATOM 6135 O O . VAL A 1 769 ? -7.186 34.466 -38.995 1.00 25.56 769 VAL A O 1
ATOM 6138 N N . ASN A 1 770 ? -8.437 34.188 -37.144 1.00 25.53 770 ASN A N 1
ATOM 6139 C CA . ASN A 1 770 ? -9.580 33.383 -37.580 1.00 25.53 770 ASN A CA 1
ATOM 6140 C C . ASN A 1 770 ? -10.336 33.857 -38.841 1.00 25.53 770 ASN A C 1
ATOM 6142 O O . ASN A 1 770 ? -10.648 35.038 -38.966 1.00 25.53 770 ASN A O 1
ATOM 6146 N N . SER A 1 771 ? -10.879 32.903 -39.612 1.00 26.50 771 SER A N 1
ATOM 6147 C CA . SER A 1 771 ? -12.344 32.792 -39.825 1.00 26.50 771 SER A CA 1
ATOM 6148 C C . SER A 1 771 ? -12.770 31.487 -40.535 1.00 26.50 771 SER A C 1
ATOM 6150 O O . SER A 1 771 ? -12.131 31.014 -41.468 1.00 26.50 771 SER A O 1
ATOM 6152 N N . LYS A 1 772 ? -13.886 30.905 -40.071 1.00 25.05 772 LYS A N 1
ATOM 6153 C CA . LYS A 1 772 ? -14.840 30.082 -40.857 1.00 25.05 772 LYS A CA 1
ATOM 6154 C C . LYS A 1 772 ? -15.945 31.051 -41.386 1.00 25.05 772 LYS A C 1
ATOM 6156 O O . LYS A 1 772 ? -15.941 32.173 -40.873 1.00 25.05 772 LYS A O 1
ATOM 6161 N N . PRO A 1 773 ? -16.927 30.691 -42.262 1.00 41.66 773 PRO A N 1
ATOM 6162 C CA . PRO A 1 773 ? -17.393 29.331 -42.619 1.00 41.66 773 PRO A CA 1
ATOM 6163 C C . PRO A 1 773 ? -17.929 29.098 -44.078 1.00 41.66 773 PRO A C 1
ATOM 6165 O O . PRO A 1 773 ? -18.005 30.028 -44.868 1.00 41.66 773 PRO A O 1
ATOM 6168 N N . LEU A 1 774 ? -18.420 27.866 -44.359 1.00 26.11 774 LEU A N 1
ATOM 6169 C CA . LEU A 1 774 ? -19.352 27.467 -45.462 1.00 26.11 774 LEU A CA 1
ATOM 6170 C C . LEU A 1 774 ? -18.797 27.543 -46.931 1.00 26.11 774 LEU A C 1
ATOM 6172 O O . LEU A 1 774 ? -17.713 28.074 -47.128 1.00 26.11 774 LEU A O 1
ATOM 6176 N N . LEU A 1 775 ? -19.398 26.979 -48.009 1.00 25.27 775 LEU A N 1
ATOM 6177 C CA . LEU A 1 775 ? -20.672 26.238 -48.211 1.00 25.27 775 LEU A CA 1
ATOM 6178 C C . LEU A 1 775 ? -20.619 25.218 -49.413 1.00 25.27 775 LEU A C 1
ATOM 6180 O O . LEU A 1 775 ? -20.586 25.651 -50.554 1.00 25.27 775 LEU A O 1
ATOM 6184 N N . VAL A 1 776 ? -20.707 23.897 -49.141 1.00 24.84 776 VAL A N 1
ATOM 6185 C CA . VAL A 1 776 ? -21.382 22.779 -49.902 1.00 24.84 776 VAL A CA 1
ATOM 6186 C C . VAL A 1 776 ? -21.030 22.432 -51.391 1.00 24.84 776 VAL A C 1
ATOM 6188 O O . VAL A 1 776 ? -20.523 23.236 -52.157 1.00 24.84 776 VAL A O 1
ATOM 6191 N N . PHE A 1 777 ? -21.413 21.193 -51.769 1.00 24.89 777 PHE A N 1
ATOM 6192 C CA . PHE A 1 777 ? -21.489 20.500 -53.083 1.00 24.89 777 PHE A CA 1
ATOM 6193 C C . PHE A 1 777 ? -20.245 19.712 -53.570 1.00 24.89 777 PHE A C 1
ATOM 6195 O O . PHE A 1 777 ? -19.153 20.255 -53.649 1.00 24.89 777 PHE A O 1
ATOM 6202 N N . GLY A 1 778 ? -20.360 18.423 -53.951 1.00 24.59 778 GLY A N 1
ATOM 6203 C CA . GLY A 1 778 ? -21.500 17.499 -53.768 1.00 24.59 778 GLY A CA 1
ATOM 6204 C C . GLY A 1 778 ? -21.389 16.138 -54.494 1.00 24.59 778 GLY A C 1
ATOM 6205 O O . GLY A 1 778 ? -20.932 16.088 -55.628 1.00 24.59 778 GLY A O 1
ATOM 6206 N N . GLY A 1 779 ? -21.895 15.064 -53.861 1.00 25.20 779 GLY A N 1
ATOM 6207 C CA . GLY A 1 779 ? -22.138 13.729 -54.458 1.00 25.20 779 GLY A CA 1
ATOM 6208 C C . GLY A 1 779 ? -20.915 12.798 -54.636 1.00 25.20 779 GLY A C 1
ATOM 6209 O O . GLY A 1 779 ? -19.784 13.262 -54.662 1.00 25.20 779 GLY A O 1
ATOM 6210 N N . ALA A 1 780 ? -21.065 11.468 -54.764 1.00 26.75 780 ALA A N 1
ATOM 6211 C CA . ALA A 1 780 ? -22.205 10.605 -54.411 1.00 26.75 780 ALA A CA 1
ATOM 6212 C C . ALA A 1 780 ? -21.795 9.109 -54.284 1.00 26.75 780 ALA A C 1
ATOM 6214 O O . ALA A 1 780 ? -21.061 8.597 -55.117 1.00 26.75 780 ALA A O 1
ATOM 6215 N N . ILE A 1 781 ? -22.338 8.432 -53.261 1.00 27.53 781 ILE A N 1
ATOM 6216 C CA . ILE A 1 781 ? -22.826 7.029 -53.217 1.00 27.53 781 ILE A CA 1
ATOM 6217 C C . ILE A 1 781 ? -22.017 5.913 -53.929 1.00 27.53 781 ILE A C 1
ATOM 6219 O O . ILE A 1 781 ? -22.091 5.762 -55.145 1.00 27.53 781 ILE A O 1
ATOM 6223 N N . CYS A 1 782 ? -21.497 4.957 -53.141 1.00 25.66 782 CYS A N 1
ATOM 6224 C CA . CYS A 1 782 ? -21.907 3.543 -53.268 1.00 25.66 782 CYS A CA 1
ATOM 6225 C C . CYS A 1 782 ? -21.617 2.710 -52.003 1.00 25.66 782 CYS A C 1
ATOM 6227 O O . CYS A 1 782 ? -20.665 2.979 -51.275 1.00 25.66 782 CYS A O 1
ATOM 6229 N N . HIS A 1 783 ? -22.458 1.704 -51.739 1.00 27.69 783 HIS A N 1
ATOM 6230 C CA . HIS A 1 783 ? -22.375 0.794 -50.586 1.00 27.69 783 HIS A CA 1
ATOM 6231 C C . HIS A 1 783 ? -21.690 -0.532 -50.943 1.00 27.69 783 HIS A C 1
ATOM 6233 O O . HIS A 1 783 ? -21.943 -1.089 -52.008 1.00 27.69 783 HIS A O 1
ATOM 6239 N N . ALA A 1 784 ? -20.979 -1.115 -49.975 1.00 25.92 784 ALA A N 1
ATOM 6240 C CA . ALA A 1 784 ? -20.897 -2.565 -49.798 1.00 25.92 784 ALA A CA 1
ATOM 6241 C C . ALA A 1 784 ? -20.598 -2.888 -48.324 1.00 25.92 784 ALA A C 1
ATOM 6243 O O . ALA A 1 784 ? -19.617 -2.408 -47.759 1.00 25.92 784 ALA A O 1
ATOM 6244 N N . SER A 1 785 ? -21.438 -3.698 -47.683 1.00 26.03 785 SER A N 1
ATOM 6245 C CA . SER A 1 785 ? -21.215 -4.202 -46.322 1.00 26.03 785 SER A CA 1
ATOM 6246 C C . SER A 1 785 ? -21.697 -5.643 -46.244 1.00 26.03 785 SER A C 1
ATOM 6248 O O . SER A 1 785 ? -22.794 -5.945 -46.709 1.00 26.03 785 SER A O 1
ATOM 6250 N N . ILE A 1 786 ? -20.885 -6.526 -45.665 1.00 26.19 786 ILE A N 1
ATOM 6251 C CA . ILE A 1 786 ? -21.237 -7.926 -45.414 1.00 26.19 786 ILE A CA 1
ATOM 6252 C C . ILE A 1 786 ? -20.942 -8.223 -43.944 1.00 26.19 786 ILE A C 1
ATOM 6254 O O . ILE A 1 786 ? -19.839 -7.978 -43.459 1.00 26.19 786 ILE A O 1
ATOM 6258 N N . LEU A 1 787 ? -21.957 -8.725 -43.244 1.00 26.50 787 LEU A N 1
ATOM 6259 C CA . LEU A 1 787 ? -21.872 -9.207 -41.868 1.00 26.50 787 LEU A CA 1
ATOM 6260 C C . LEU A 1 787 ? -21.272 -10.619 -41.835 1.00 26.50 787 LEU A C 1
ATOM 6262 O O . LEU A 1 787 ? -21.513 -11.415 -42.743 1.00 26.50 787 LEU A O 1
ATOM 6266 N N . LEU A 1 788 ? -20.584 -10.958 -40.745 1.00 24.47 788 LEU A N 1
ATOM 6267 C CA . LEU A 1 788 ? -20.311 -12.348 -40.378 1.00 24.47 788 LEU A CA 1
ATOM 6268 C C . LEU A 1 788 ? -20.908 -12.632 -38.994 1.00 24.47 788 LEU A C 1
ATOM 6270 O O . LEU A 1 788 ? -20.831 -11.795 -38.097 1.00 24.47 788 LEU A O 1
ATOM 6274 N N . LEU A 1 789 ? -21.537 -13.796 -38.846 1.00 26.53 789 LEU A N 1
ATOM 6275 C CA . LEU A 1 789 ? -22.277 -14.185 -37.645 1.00 26.53 789 LEU A CA 1
ATOM 6276 C C . LEU A 1 789 ? -21.365 -14.821 -36.591 1.00 26.53 789 LEU A C 1
ATOM 6278 O O . LEU A 1 789 ? -20.464 -15.592 -36.919 1.00 26.53 789 LEU A O 1
ATOM 6282 N N . ALA A 1 790 ? -21.658 -14.551 -35.318 1.00 26.53 790 ALA A N 1
ATOM 6283 C CA . ALA A 1 790 ? -21.140 -15.333 -34.202 1.00 26.53 790 ALA A CA 1
ATOM 6284 C C . ALA A 1 790 ? -21.991 -16.600 -34.002 1.00 26.53 790 ALA A C 1
ATOM 6286 O O . ALA A 1 790 ? -23.216 -16.553 -34.118 1.00 26.53 790 ALA A O 1
ATOM 6287 N N . SER A 1 791 ? -21.344 -17.711 -33.645 1.00 26.14 791 SER A N 1
ATOM 6288 C CA . SER A 1 791 ? -22.006 -18.977 -33.308 1.00 26.14 791 SER A CA 1
ATOM 6289 C C . SER A 1 791 ? -21.793 -19.303 -31.833 1.00 26.14 791 SER A C 1
ATOM 6291 O O . SER A 1 791 ? -20.653 -19.388 -31.384 1.00 26.14 791 SER A O 1
ATOM 6293 N N . ILE A 1 792 ? -22.881 -19.538 -31.095 1.00 26.36 792 ILE A N 1
ATOM 6294 C CA . ILE A 1 792 ? -22.852 -20.076 -29.728 1.00 26.36 792 ILE A CA 1
ATOM 6295 C C . ILE A 1 792 ? -23.564 -21.428 -29.737 1.00 26.36 792 ILE A C 1
ATOM 6297 O O . ILE A 1 792 ? -24.746 -21.521 -30.068 1.00 26.36 792 ILE A O 1
ATOM 6301 N N . THR A 1 793 ? -22.837 -22.487 -29.388 1.00 26.67 793 THR A N 1
ATOM 6302 C CA . THR A 1 793 ? -23.341 -23.864 -29.415 1.00 26.67 793 THR A CA 1
ATOM 6303 C C . THR A 1 793 ? -24.035 -24.203 -28.097 1.00 26.67 793 THR A C 1
ATOM 6305 O O . THR A 1 793 ? -23.395 -24.237 -27.049 1.00 26.67 793 THR A O 1
ATOM 6308 N N . CYS A 1 794 ? -25.338 -24.485 -28.136 1.00 24.14 794 CYS A N 1
ATOM 6309 C CA . CYS A 1 794 ? -26.110 -24.876 -26.955 1.00 24.14 794 CYS A CA 1
ATOM 6310 C C . CYS A 1 794 ? -26.191 -26.410 -26.835 1.00 24.14 794 CYS A C 1
ATOM 6312 O O . CYS A 1 794 ? -26.674 -27.078 -27.751 1.00 24.14 794 CYS A O 1
ATOM 6314 N N . TYR A 1 795 ? -25.734 -26.971 -25.712 1.00 25.92 795 TYR A N 1
ATOM 6315 C CA . TYR A 1 795 ? -25.851 -28.405 -25.419 1.00 25.92 795 TYR A CA 1
ATOM 6316 C C . TYR A 1 795 ? -27.232 -28.745 -24.841 1.00 25.92 795 TYR A C 1
ATOM 6318 O O . TYR A 1 795 ? -27.697 -28.099 -23.905 1.00 25.92 795 TYR A O 1
ATOM 6326 N N . LYS A 1 796 ? -27.870 -29.795 -25.373 1.00 25.41 796 LYS A N 1
ATOM 6327 C CA . LYS A 1 796 ? -29.138 -30.345 -24.865 1.00 25.41 796 LYS A CA 1
ATOM 6328 C C . LYS A 1 796 ? -28.902 -31.562 -23.971 1.00 25.41 796 LYS A C 1
ATOM 6330 O O . LYS A 1 796 ? -28.202 -32.487 -24.376 1.00 25.41 796 LYS A O 1
ATOM 6335 N N . THR A 1 797 ? -29.599 -31.622 -22.842 1.00 25.48 797 THR A N 1
ATOM 6336 C CA . THR A 1 797 ? -29.905 -32.865 -22.114 1.00 25.48 797 THR A CA 1
ATOM 6337 C C . THR A 1 797 ? -31.283 -33.420 -22.533 1.00 25.48 797 THR A C 1
ATOM 6339 O O . THR A 1 797 ? -32.177 -32.637 -22.864 1.00 25.48 797 THR A O 1
ATOM 6342 N N . PRO A 1 798 ? -31.481 -34.754 -22.565 1.00 34.56 798 PRO A N 1
ATOM 6343 C CA . PRO A 1 798 ? -32.771 -35.388 -22.871 1.00 34.56 798 PRO A CA 1
ATOM 6344 C C . PRO A 1 798 ? -33.627 -35.648 -21.611 1.00 34.56 798 PRO A C 1
ATOM 6346 O O . PRO A 1 798 ? -33.104 -35.680 -20.500 1.00 34.56 798 PRO A O 1
ATOM 6349 N N . MET A 1 799 ? -34.935 -35.890 -21.785 1.00 25.59 799 MET A N 1
ATOM 6350 C CA . MET A 1 799 ? -35.891 -36.193 -20.699 1.00 25.59 799 MET A CA 1
ATOM 6351 C C . MET A 1 799 ? -36.462 -37.621 -20.760 1.00 25.59 799 MET A C 1
ATOM 6353 O O . MET A 1 799 ? -36.921 -38.038 -21.819 1.00 25.59 799 MET A O 1
ATOM 6357 N N . PHE A 1 800 ? -36.544 -38.278 -19.593 1.00 26.47 800 PHE A N 1
ATOM 6358 C CA . PHE A 1 800 ? -37.432 -39.400 -19.221 1.00 26.47 800 PHE A CA 1
ATOM 6359 C C . PHE A 1 800 ? -37.577 -39.433 -17.674 1.00 26.47 800 PHE A C 1
ATOM 6361 O O . PHE A 1 800 ? -36.678 -38.965 -16.984 1.00 26.47 800 PHE A O 1
ATOM 6368 N N . GLY A 1 801 ? -38.647 -39.961 -17.061 1.00 25.53 801 GLY A N 1
ATOM 6369 C CA . GLY A 1 801 ? -39.897 -40.424 -17.676 1.00 25.53 801 GLY A CA 1
ATOM 6370 C C . GLY A 1 801 ? -40.871 -41.165 -16.735 1.00 25.53 801 GLY A C 1
ATOM 6371 O O . GLY A 1 801 ? -40.841 -42.387 -16.696 1.00 25.53 801 GLY A O 1
ATOM 6372 N N . ILE A 1 802 ? -41.835 -40.427 -16.154 1.00 27.09 802 ILE A N 1
ATOM 6373 C CA . ILE A 1 802 ? -43.111 -40.915 -15.557 1.00 27.09 802 ILE A CA 1
ATOM 6374 C C . ILE A 1 802 ? -43.010 -41.568 -14.144 1.00 27.09 802 ILE A C 1
ATOM 6376 O O . ILE A 1 802 ? -41.996 -42.150 -13.788 1.00 27.09 802 ILE A O 1
ATOM 6380 N N . GLN A 1 803 ? -44.121 -41.476 -13.382 1.00 26.56 803 GLN A N 1
ATOM 6381 C CA . GLN A 1 803 ? -44.416 -41.986 -12.016 1.00 26.56 803 GLN A CA 1
ATOM 6382 C C . GLN A 1 803 ? -43.786 -41.199 -10.834 1.00 26.56 803 GLN A C 1
ATOM 6384 O O . GLN A 1 803 ? -42.582 -40.989 -10.809 1.00 26.56 803 GLN A O 1
ATOM 6389 N N . GLY A 1 804 ? -44.512 -40.750 -9.793 1.00 25.58 804 GLY A N 1
ATOM 6390 C CA . GLY A 1 804 ? -45.954 -40.450 -9.674 1.00 25.58 804 GLY A CA 1
ATOM 6391 C C . GLY A 1 804 ? -46.660 -41.000 -8.420 1.00 25.58 804 GLY A C 1
ATOM 6392 O O . GLY A 1 804 ? -47.098 -42.143 -8.447 1.00 25.58 804 GLY A O 1
ATOM 6393 N N . GLU A 1 805 ? -46.876 -40.174 -7.381 1.00 28.22 805 GLU A N 1
ATOM 6394 C CA . GLU A 1 805 ? -47.827 -40.462 -6.281 1.00 28.22 805 GLU A CA 1
ATOM 6395 C C . GLU A 1 805 ? -48.341 -39.180 -5.564 1.00 28.22 805 GLU A C 1
ATOM 6397 O O . GLU A 1 805 ? -47.859 -38.079 -5.834 1.00 28.22 805 GLU A O 1
ATOM 6402 N N . HIS A 1 806 ? -49.363 -39.293 -4.696 1.00 27.03 806 HIS A N 1
ATOM 6403 C CA . HIS A 1 806 ? -50.199 -38.176 -4.198 1.00 27.03 806 HIS A CA 1
ATOM 6404 C C . HIS A 1 806 ? -50.198 -37.976 -2.664 1.00 27.03 806 HIS A C 1
ATOM 6406 O O . HIS A 1 806 ? -50.471 -38.924 -1.930 1.00 27.03 806 HIS A O 1
ATOM 6412 N N . ARG A 1 807 ? -50.076 -36.707 -2.221 1.00 28.02 807 ARG A N 1
ATOM 6413 C CA . ARG A 1 807 ? -50.717 -35.976 -1.076 1.00 28.02 807 ARG A CA 1
ATOM 6414 C C . ARG A 1 807 ? -50.006 -34.601 -0.999 1.00 28.02 807 ARG A C 1
ATOM 6416 O O . ARG A 1 807 ? -48.800 -34.564 -1.179 1.00 28.02 807 ARG A O 1
ATOM 6423 N N . GLY A 1 808 ? -50.629 -33.420 -0.902 1.00 25.69 808 GLY A N 1
ATOM 6424 C CA . GLY A 1 808 ? -51.724 -32.976 -0.024 1.00 25.69 808 GLY A CA 1
ATOM 6425 C C . GLY A 1 808 ? -51.104 -32.341 1.238 1.00 25.69 808 GLY A C 1
ATOM 6426 O O . GLY A 1 808 ? -50.418 -33.063 1.945 1.00 25.69 808 GLY A O 1
ATOM 6427 N N . THR A 1 809 ? -51.253 -31.050 1.583 1.00 26.77 809 THR A N 1
ATOM 6428 C CA . THR A 1 809 ? -52.233 -30.002 1.186 1.00 26.77 809 THR A CA 1
ATOM 6429 C C . THR A 1 809 ? -51.727 -28.565 1.475 1.00 26.77 809 THR A C 1
ATOM 6431 O O . THR A 1 809 ? -51.006 -28.434 2.450 1.00 26.77 809 THR A O 1
ATOM 6434 N N . ARG A 1 810 ? -52.223 -27.537 0.736 1.00 26.41 810 ARG A N 1
ATOM 6435 C CA . ARG A 1 810 ? -52.553 -26.119 1.135 1.00 26.41 810 ARG A CA 1
ATOM 6436 C C . ARG A 1 810 ? -51.572 -25.338 2.057 1.00 26.41 810 ARG A C 1
ATOM 6438 O O . ARG A 1 810 ? -51.224 -25.841 3.109 1.00 26.41 810 ARG A O 1
ATOM 6445 N N . HIS A 1 811 ? -51.203 -24.062 1.879 1.00 27.33 811 HIS A N 1
ATOM 6446 C CA . HIS A 1 811 ? -51.528 -22.902 1.006 1.00 27.33 811 HIS A CA 1
ATOM 6447 C C . HIS A 1 811 ? -50.409 -21.834 1.258 1.00 27.33 811 HIS A C 1
ATOM 6449 O O . HIS A 1 811 ? -49.689 -21.995 2.240 1.00 27.33 811 HIS A O 1
ATOM 6455 N N . SER A 1 812 ? -50.186 -20.733 0.523 1.00 26.12 812 SER A N 1
ATOM 6456 C CA . SER A 1 812 ? -50.652 -20.186 -0.776 1.00 26.12 812 SER A CA 1
ATOM 6457 C C . SER A 1 812 ? -49.683 -19.050 -1.224 1.00 26.12 812 SER A C 1
ATOM 6459 O O . SER A 1 812 ? -48.633 -18.874 -0.616 1.00 26.12 812 SER A O 1
ATOM 6461 N N . ASP A 1 813 ? -50.035 -18.311 -2.285 1.00 27.66 813 ASP A N 1
ATOM 6462 C CA . ASP A 1 813 ? -49.631 -16.927 -2.622 1.00 27.66 813 ASP A CA 1
ATOM 6463 C C . ASP A 1 813 ? -48.135 -16.539 -2.656 1.00 27.66 813 ASP A C 1
ATOM 6465 O O . ASP A 1 813 ? -47.555 -16.093 -1.669 1.00 27.66 813 ASP A O 1
ATOM 6469 N N . PHE A 1 814 ? -47.560 -16.529 -3.866 1.00 26.33 814 PHE A N 1
ATOM 6470 C CA . PHE A 1 814 ? -46.447 -15.642 -4.238 1.00 26.33 814 PHE A CA 1
ATOM 6471 C C . PHE A 1 814 ? -46.642 -15.130 -5.676 1.00 26.33 814 PHE A C 1
ATOM 6473 O O . PHE A 1 814 ? -47.081 -15.883 -6.544 1.00 26.33 814 PHE A O 1
ATOM 6480 N N . ASN A 1 815 ? -46.347 -13.848 -5.918 1.00 28.78 815 ASN A N 1
ATOM 6481 C CA . ASN A 1 815 ? -46.568 -13.179 -7.209 1.00 28.78 815 ASN A CA 1
ATOM 6482 C C . ASN A 1 815 ? -45.423 -13.396 -8.214 1.00 28.78 815 ASN A C 1
ATOM 6484 O O . ASN A 1 815 ? -44.278 -13.647 -7.839 1.00 28.78 815 ASN A O 1
ATOM 6488 N N . GLU A 1 816 ? -45.743 -13.244 -9.500 1.00 28.05 816 GLU A N 1
ATOM 6489 C CA . GLU A 1 816 ? -44.818 -13.423 -10.623 1.00 28.05 816 GLU A CA 1
ATOM 6490 C C . GLU A 1 816 ? -43.779 -12.292 -10.744 1.00 28.05 816 GLU A C 1
ATOM 6492 O O . GLU A 1 816 ? -44.083 -11.112 -10.556 1.00 28.05 816 GLU A O 1
ATOM 6497 N N . CYS A 1 817 ? -42.551 -12.636 -11.148 1.00 26.02 817 CYS A N 1
ATOM 6498 C CA . CYS A 1 817 ? -41.533 -11.663 -11.546 1.00 26.02 817 CYS A CA 1
ATOM 6499 C C . CYS A 1 817 ? -41.600 -11.402 -13.058 1.00 26.02 817 CYS A C 1
ATOM 6501 O O . CYS A 1 817 ? -41.193 -12.251 -13.852 1.00 26.02 817 CYS A O 1
ATOM 6503 N N . LEU A 1 818 ? -42.049 -10.212 -13.467 1.00 25.17 818 LEU A N 1
ATOM 6504 C CA . LEU A 1 818 ? -42.042 -9.807 -14.875 1.00 25.17 818 LEU A CA 1
ATOM 6505 C C . LEU A 1 818 ? -40.689 -9.179 -15.259 1.00 25.17 818 LEU A C 1
ATOM 6507 O O . LEU A 1 818 ? -40.361 -8.074 -14.827 1.00 25.17 818 LEU A O 1
ATOM 6511 N N . LEU A 1 819 ? -39.900 -9.873 -16.083 1.00 23.28 819 LEU A N 1
ATOM 6512 C CA . LEU A 1 819 ? -38.593 -9.395 -16.543 1.00 23.28 819 LEU A CA 1
ATOM 6513 C C . LEU A 1 819 ? -38.747 -8.497 -17.785 1.00 23.28 819 LEU A C 1
ATOM 6515 O O . LEU A 1 819 ? -38.909 -8.994 -18.899 1.00 23.28 819 LEU A O 1
ATOM 6519 N N . LEU A 1 820 ? -38.697 -7.173 -17.607 1.00 23.50 820 LEU A N 1
ATOM 6520 C CA . LEU A 1 820 ? -38.908 -6.214 -18.696 1.00 23.50 820 LEU A CA 1
ATOM 6521 C C . LEU A 1 820 ? -37.582 -5.705 -19.290 1.00 23.50 820 LEU A C 1
ATOM 6523 O O . LEU A 1 820 ? -36.898 -4.876 -18.695 1.00 23.50 820 LEU A O 1
ATOM 6527 N N . VAL A 1 821 ? -37.243 -6.167 -20.496 1.00 23.50 821 VAL A N 1
ATOM 6528 C CA . VAL A 1 821 ? -36.122 -5.637 -21.293 1.00 23.50 821 VAL A CA 1
ATOM 6529 C C . VAL A 1 821 ? -36.671 -4.656 -22.328 1.00 23.50 821 VAL A C 1
ATOM 6531 O O . VAL A 1 821 ? -37.332 -5.071 -23.278 1.00 23.50 821 VAL A O 1
ATOM 6534 N N . ILE A 1 822 ? -36.378 -3.362 -22.172 1.00 25.44 822 ILE A N 1
ATOM 6535 C CA . ILE A 1 822 ? -36.678 -2.340 -23.185 1.00 25.44 822 ILE A CA 1
ATOM 6536 C C . ILE A 1 822 ? -35.377 -1.891 -23.849 1.00 25.44 822 ILE A C 1
ATOM 6538 O O . ILE A 1 822 ? -34.522 -1.265 -23.227 1.00 25.44 822 ILE A O 1
ATOM 6542 N N . VAL A 1 823 ? -35.262 -2.181 -25.144 1.00 24.44 823 VAL A N 1
ATOM 6543 C CA . VAL A 1 823 ? -34.294 -1.540 -26.038 1.00 24.44 823 VAL A CA 1
ATOM 6544 C C . VAL A 1 823 ? -34.923 -0.238 -26.530 1.00 24.44 823 VAL A C 1
ATOM 6546 O O . VAL A 1 823 ? -35.950 -0.272 -27.204 1.00 24.44 823 VAL A O 1
ATOM 6549 N N . ALA A 1 824 ? -34.319 0.903 -26.197 1.00 25.91 824 ALA A N 1
ATOM 6550 C CA . ALA A 1 824 ? -34.768 2.215 -26.654 1.00 25.91 824 ALA A CA 1
ATOM 6551 C C . ALA A 1 824 ? -33.815 2.753 -27.729 1.00 25.91 824 ALA A C 1
ATOM 6553 O O . ALA A 1 824 ? -32.661 3.072 -27.444 1.00 25.91 824 ALA A O 1
ATOM 6554 N N . GLY A 1 825 ? -34.310 2.840 -28.963 1.00 23.39 825 GLY A N 1
ATOM 6555 C CA . GLY A 1 825 ? -33.600 3.430 -30.090 1.00 23.39 825 GLY A CA 1
ATOM 6556 C C . GLY A 1 825 ? -34.252 4.728 -30.562 1.00 23.39 825 GLY A C 1
ATOM 6557 O O . GLY A 1 825 ? -35.347 4.690 -31.105 1.00 23.39 825 GLY A O 1
ATOM 6558 N N . ASP A 1 826 ? -33.483 5.810 -30.440 1.00 28.59 826 ASP A N 1
ATOM 6559 C CA . ASP A 1 826 ? -33.258 6.804 -31.500 1.00 28.59 826 ASP A CA 1
ATOM 6560 C C . ASP A 1 826 ? -34.320 7.888 -31.848 1.00 28.59 826 ASP A C 1
ATOM 6562 O O . ASP A 1 826 ? -35.527 7.721 -31.719 1.00 28.59 826 ASP A O 1
ATOM 6566 N N . TYR A 1 827 ? -33.786 9.005 -32.366 1.00 27.67 827 TYR A N 1
ATOM 6567 C CA . TYR A 1 827 ? -34.407 10.162 -33.051 1.00 27.67 827 TYR A CA 1
ATOM 6568 C C . TYR A 1 827 ? -35.275 11.240 -32.343 1.00 27.67 827 TYR A C 1
ATOM 6570 O O . TYR A 1 827 ? -36.420 11.042 -31.963 1.00 27.67 827 TYR A O 1
ATOM 6578 N N . MET A 1 828 ? -34.724 12.469 -32.419 1.00 27.56 828 MET A N 1
ATOM 6579 C CA . MET A 1 828 ? -35.342 13.802 -32.628 1.00 27.56 828 MET A CA 1
ATOM 6580 C C . MET A 1 828 ? -36.443 14.348 -31.690 1.00 27.56 828 MET A C 1
ATOM 6582 O O . MET A 1 828 ? -37.530 13.804 -31.552 1.00 27.56 828 MET A O 1
ATOM 6586 N N . GLY A 1 829 ? -36.197 15.561 -31.173 1.00 26.92 829 GLY A N 1
ATOM 6587 C CA . GLY A 1 829 ? -37.196 16.419 -30.519 1.00 26.92 829 GLY A CA 1
ATOM 6588 C C . GLY A 1 829 ? -37.649 17.607 -31.385 1.00 26.92 829 GLY A C 1
ATOM 6589 O O . GLY A 1 829 ? -37.195 17.773 -32.517 1.00 26.92 829 GLY A O 1
ATOM 6590 N N . PHE A 1 830 ? -38.509 18.467 -30.827 1.00 25.41 830 PHE A N 1
ATOM 6591 C CA . PHE A 1 830 ? -38.981 19.711 -31.458 1.00 25.41 830 PHE A CA 1
ATOM 6592 C C . PHE A 1 830 ? -39.077 20.876 -30.454 1.00 25.41 830 PHE A C 1
ATOM 6594 O O . PHE A 1 830 ? -39.026 20.672 -29.242 1.00 25.41 830 PHE A O 1
ATOM 6601 N N . MET A 1 831 ? -39.169 22.110 -30.961 1.00 27.69 831 MET A N 1
ATOM 6602 C CA . MET A 1 831 ? -39.080 23.349 -30.170 1.00 27.69 831 MET A CA 1
ATOM 6603 C C . MET A 1 831 ? -40.439 23.879 -29.672 1.00 27.69 831 MET A C 1
ATOM 6605 O O . MET A 1 831 ? -41.445 23.746 -30.357 1.00 27.69 831 MET A O 1
ATOM 6609 N N . SER A 1 832 ? -40.384 24.625 -28.557 1.00 28.00 832 SER A N 1
ATOM 6610 C CA . SER A 1 832 ? -41.144 25.861 -28.249 1.00 28.00 832 SER A CA 1
ATOM 6611 C C . SER A 1 832 ? -42.684 25.906 -28.339 1.00 28.00 832 SER A C 1
ATOM 6613 O O . SER A 1 832 ? -43.265 25.754 -29.407 1.00 28.00 832 SER A O 1
ATOM 6615 N N . GLY A 1 833 ? -43.325 26.377 -27.260 1.00 25.62 833 GLY A N 1
ATOM 6616 C CA . GLY A 1 833 ? -44.692 26.918 -27.287 1.00 25.62 833 GLY A CA 1
ATOM 6617 C C . GLY A 1 833 ? -45.067 27.637 -25.982 1.00 25.62 833 GLY A C 1
ATOM 6618 O O . GLY A 1 833 ? -45.072 27.017 -24.926 1.00 25.62 833 GLY A O 1
ATOM 6619 N N . TRP A 1 834 ? -45.360 28.941 -26.046 1.00 27.55 834 TRP A N 1
ATOM 6620 C CA . TRP A 1 834 ? -45.862 29.751 -24.919 1.00 27.55 834 TRP A CA 1
ATOM 6621 C C . TRP A 1 834 ? -47.396 29.821 -24.926 1.00 27.55 834 TRP A C 1
ATOM 6623 O O . TRP A 1 834 ? -47.955 30.087 -25.985 1.00 27.55 834 TRP A O 1
ATOM 6633 N N . VAL A 1 835 ? -48.034 29.782 -23.748 1.00 27.12 835 VAL A N 1
ATOM 6634 C CA . VAL A 1 835 ? -49.225 30.593 -23.383 1.00 27.12 835 VAL A CA 1
ATOM 6635 C C . VAL A 1 835 ? -49.143 30.904 -21.874 1.00 27.12 835 VAL A C 1
ATOM 6637 O O . VAL A 1 835 ? -48.592 30.110 -21.116 1.00 27.12 835 VAL A O 1
ATOM 6640 N N . ALA A 1 836 ? -49.666 32.054 -21.436 1.00 30.95 836 ALA A N 1
ATOM 6641 C CA . ALA A 1 836 ? -49.745 32.485 -20.032 1.00 30.95 836 ALA A CA 1
ATOM 6642 C C . ALA A 1 836 ? -51.176 32.945 -19.664 1.00 30.95 836 ALA A C 1
ATOM 6644 O O . ALA A 1 836 ? -51.997 33.057 -20.571 1.00 30.95 836 ALA A O 1
ATOM 6645 N N . LEU A 1 837 ? -51.420 33.215 -18.363 1.00 28.58 837 LEU A N 1
ATOM 6646 C CA . LEU A 1 837 ? -52.582 33.838 -17.658 1.00 28.58 837 LEU A CA 1
ATOM 6647 C C . LEU A 1 837 ? -52.913 33.012 -16.386 1.00 28.58 837 LEU A C 1
ATOM 6649 O O . LEU A 1 837 ? -52.846 31.790 -16.441 1.00 28.58 837 LEU A O 1
ATOM 6653 N N . GLY A 1 838 ? -53.294 33.568 -15.226 1.00 27.14 838 GLY A N 1
ATOM 6654 C CA . GLY A 1 838 ? -53.350 34.973 -14.778 1.00 27.14 838 GLY A CA 1
ATOM 6655 C C . GLY A 1 838 ? -54.194 35.140 -13.487 1.00 27.14 838 GLY A C 1
ATOM 6656 O O . GLY A 1 838 ? -55.207 34.464 -13.349 1.00 27.14 838 GLY A O 1
ATOM 6657 N N . GLY A 1 839 ? -53.801 36.037 -12.565 1.00 26.61 839 GLY A N 1
ATOM 6658 C CA . GLY A 1 839 ? -54.494 36.334 -11.283 1.00 26.61 839 GLY A CA 1
ATOM 6659 C C . GLY A 1 839 ? -53.528 36.308 -10.076 1.00 26.61 839 GLY A C 1
ATOM 6660 O O . GLY A 1 839 ? -52.921 35.270 -9.849 1.00 26.61 839 GLY A O 1
ATOM 6661 N N . LEU A 1 840 ? -53.154 37.421 -9.418 1.00 29.09 840 LEU A N 1
ATOM 6662 C CA . LEU A 1 840 ? -53.910 38.367 -8.552 1.00 29.09 840 LEU A CA 1
ATOM 6663 C C . LEU A 1 840 ? -54.157 37.824 -7.117 1.00 29.09 840 LEU A C 1
ATOM 6665 O O . LEU A 1 840 ? -54.699 36.734 -6.988 1.00 29.09 840 LEU A O 1
ATOM 6669 N N . ASP A 1 841 ? -53.873 38.536 -6.011 1.00 33.75 841 ASP A N 1
ATOM 6670 C CA . ASP A 1 841 ? -53.062 39.762 -5.795 1.00 33.75 841 ASP A CA 1
ATOM 6671 C C . ASP A 1 841 ? -52.794 40.014 -4.275 1.00 33.75 841 ASP A C 1
ATOM 6673 O O . ASP A 1 841 ? -53.298 39.280 -3.424 1.00 33.75 841 ASP A O 1
ATOM 6677 N N . SER A 1 842 ? -52.127 41.136 -3.955 1.00 31.41 842 SER A N 1
ATOM 6678 C CA . SER A 1 842 ? -52.096 41.919 -2.695 1.00 31.41 842 SER A CA 1
ATOM 6679 C C . SER A 1 842 ? -51.012 41.632 -1.632 1.00 31.41 842 SER A C 1
ATOM 6681 O O . SER A 1 842 ? -50.777 40.495 -1.238 1.00 31.41 842 SER A O 1
ATOM 6683 N N . GLY A 1 843 ? -50.406 42.715 -1.099 1.00 29.00 843 GLY A N 1
ATOM 6684 C CA . GLY A 1 843 ? -49.751 42.719 0.228 1.00 29.00 843 GLY A CA 1
ATOM 6685 C C . GLY A 1 843 ? -48.242 43.030 0.334 1.00 29.00 843 GLY A C 1
ATOM 6686 O O . GLY A 1 843 ? -47.515 42.246 0.933 1.00 29.00 843 GLY A O 1
ATOM 6687 N N . GLY A 1 844 ? -47.750 44.167 -0.182 1.00 28.50 844 GLY A N 1
ATOM 6688 C CA . GLY A 1 844 ? -46.419 44.710 0.196 1.00 28.50 844 GLY A CA 1
ATOM 6689 C C . GLY A 1 844 ? -46.475 45.661 1.419 1.00 28.50 844 GLY A C 1
ATOM 6690 O O . GLY A 1 844 ? -47.519 45.697 2.071 1.00 28.50 844 GLY A O 1
ATOM 6691 N N . PRO A 1 845 ? -45.453 46.524 1.678 1.00 41.78 845 PRO A N 1
ATOM 6692 C CA . PRO A 1 845 ? -44.219 46.716 0.889 1.00 41.78 845 PRO A CA 1
ATOM 6693 C C . PRO A 1 845 ? -42.924 47.121 1.683 1.00 41.78 845 PRO A C 1
ATOM 6695 O O . PRO A 1 845 ? -42.928 47.249 2.900 1.00 41.78 845 PRO A O 1
ATOM 6698 N N . VAL A 1 846 ? -41.854 47.470 0.937 1.00 30.47 846 VAL A N 1
ATOM 6699 C CA . VAL A 1 846 ? -40.830 48.520 1.242 1.00 30.47 846 VAL A CA 1
ATOM 6700 C C . VAL A 1 846 ? -39.597 48.222 2.155 1.00 30.47 846 VAL A C 1
ATOM 6702 O O . VAL A 1 846 ? -39.618 48.343 3.371 1.00 30.47 846 VAL A O 1
ATOM 6705 N N . ASN A 1 847 ? -38.462 48.029 1.455 1.00 28.42 847 ASN A N 1
ATOM 6706 C CA . ASN A 1 847 ? -37.146 48.707 1.577 1.00 28.42 847 ASN A CA 1
ATOM 6707 C C . ASN A 1 847 ? -36.038 48.353 2.609 1.00 28.42 847 ASN A C 1
ATOM 6709 O O . ASN A 1 847 ? -36.162 48.543 3.809 1.00 28.42 847 ASN A O 1
ATOM 6713 N N . PHE A 1 848 ? -34.859 48.076 2.020 1.00 26.34 848 PHE A N 1
ATOM 6714 C CA . PHE A 1 848 ? -33.502 48.593 2.318 1.00 26.34 848 PHE A CA 1
ATOM 6715 C C . PHE A 1 848 ? -33.019 48.794 3.771 1.00 26.34 848 PHE A C 1
ATOM 6717 O O . PHE A 1 848 ? -33.407 49.753 4.431 1.00 26.34 848 PHE A O 1
ATOM 6724 N N . ALA A 1 849 ? -31.896 48.135 4.095 1.00 28.05 849 ALA A N 1
ATOM 6725 C CA . ALA A 1 849 ? -30.653 48.851 4.428 1.00 28.05 849 ALA A CA 1
ATOM 6726 C C . ALA A 1 849 ? -29.398 47.977 4.219 1.00 28.05 849 ALA A C 1
ATOM 6728 O O . ALA A 1 849 ? -29.333 46.841 4.675 1.00 28.05 849 ALA A O 1
ATOM 6729 N N . SER A 1 850 ? -28.365 48.535 3.586 1.00 29.97 850 SER A N 1
ATOM 6730 C CA . SER A 1 850 ? -27.004 47.982 3.571 1.00 29.97 850 SER A CA 1
ATOM 6731 C C . SER A 1 850 ? -26.187 48.520 4.751 1.00 29.97 850 SER A C 1
ATOM 6733 O O . SER A 1 850 ? -26.167 49.737 4.948 1.00 29.97 850 SER A O 1
ATOM 6735 N N . ARG A 1 851 ? -25.420 47.677 5.459 1.00 29.38 851 ARG A N 1
ATOM 6736 C CA . ARG A 1 851 ? -24.317 48.139 6.327 1.00 29.38 851 ARG A CA 1
ATOM 6737 C C . ARG A 1 851 ? -23.111 47.200 6.312 1.00 29.38 851 ARG A C 1
ATOM 6739 O O . ARG A 1 851 ? -23.223 46.021 6.615 1.00 29.38 851 ARG A O 1
ATOM 6746 N N . SER A 1 852 ? -21.952 47.782 6.028 1.00 35.25 852 SER A N 1
ATOM 6747 C CA . SER A 1 852 ? -20.618 47.269 6.352 1.00 35.25 852 SER A CA 1
ATOM 6748 C C . SER A 1 852 ? -20.227 47.679 7.780 1.00 35.25 852 SER A C 1
ATOM 6750 O O . SER A 1 852 ? -20.506 48.819 8.159 1.00 35.25 852 SER A O 1
ATOM 6752 N N . GLY A 1 853 ? -19.537 46.828 8.549 1.00 28.58 853 GLY A N 1
ATOM 6753 C CA . GLY A 1 853 ? -19.106 47.186 9.911 1.00 28.58 853 GLY A CA 1
ATOM 6754 C C . GLY A 1 853 ? -18.217 46.152 10.612 1.00 28.58 853 GLY A C 1
ATOM 6755 O O . GLY A 1 853 ? -18.718 45.206 11.195 1.00 28.58 853 GLY A O 1
ATOM 6756 N N . VAL A 1 854 ? -16.909 46.396 10.538 1.00 32.53 854 VAL A N 1
ATOM 6757 C CA . VAL A 1 854 ? -15.750 45.771 11.215 1.00 32.53 854 VAL A CA 1
ATOM 6758 C C . VAL A 1 854 ? -15.950 45.327 12.683 1.00 32.53 854 VAL A C 1
ATOM 6760 O O . VAL A 1 854 ? -16.530 46.070 13.471 1.00 32.53 854 VAL A O 1
ATOM 6763 N N . GLY A 1 855 ? -15.294 44.217 13.063 1.00 30.66 855 GLY A N 1
ATOM 6764 C CA . GLY A 1 855 ? -15.015 43.785 14.449 1.00 30.66 855 GLY A CA 1
ATOM 6765 C C . GLY A 1 855 ? -15.869 42.589 14.901 1.00 30.66 855 GLY A C 1
ATOM 6766 O O . GLY A 1 855 ? -17.074 42.597 14.672 1.00 30.66 855 GLY A O 1
ATOM 6767 N N . VAL A 1 856 ? -15.330 41.538 15.533 1.00 32.28 856 VAL A N 1
ATOM 6768 C CA . VAL A 1 856 ? -13.968 41.280 16.070 1.00 32.28 856 VAL A CA 1
ATOM 6769 C C . VAL A 1 856 ? -13.373 40.034 15.417 1.00 32.28 856 VAL A C 1
ATOM 6771 O O . VAL A 1 856 ? -14.138 39.061 15.254 1.00 32.28 856 VAL A O 1
#

Organism: Medicago truncatula (NCBI:txid3880)

InterPro domains:
  IPR002314 Aminoacyl-tRNA synthetase, class II (G/ P/ S/T) [PF00587] (204-501)
  IPR002315 Glycyl-tRNA synthetase [TIGR00389] (29-615)
  IPR004154 Anticodon-binding [PF03129] (528-615)
  IPR006195 Aminoacyl-tRNA synthetase, class II [PS50862] (166-521)
  IPR027031 Glycyl-tRNA synthetase/DNA polymerase subunit gamma-2 [PTHR10745] (11-629)
  IPR033731 Glycyl-tRNA synthetase-like core domain [cd00774] (31-377)
  IPR036621 Anticodon-binding domain superfamily [G3DSA:3.40.50.800] (526-633)
  IPR045864 Class II Aminoacyl-tRNA synthetase/Biotinyl protein ligase (BPL) and lipoyl protein ligase (LPL) [G3DSA:3.30.930.10] (33-394)
  IPR045864 Class II Aminoacyl-tRNA synthetase/Biotinyl protein ligase (BPL) and lipoyl protein ligase (LPL) [SSF55681] (29-531)

Foldseek 3Di:
DVVVVVVVVVVLVCLLPVDDLVSLVVLVCVLVVLCVVLQQKDAPPVVVVGDFQHIDGGQLVVLLLVLLVVVVCVLPCVVQVAAEDDDDQKFFPLLCVLVCLVPPQKFWWKAQPPPRQIDGLLVLLVVVLVCCLPPVPPDDPVNVVVSVVCNVCSVVDDLVRSQVSCVVSQGADPPPRGDMDRIDIDHFWAKDADDDPSPTIITRAQACVSVCLVCLVVSCVVVVQDDFHKHKYWDKHATNDSHRDDPLQGHGIAIKIKMWGWHAPVDQADPCLVVQQQDWAWEAAQVCVVVVHGTDTDGLVRCCVVCSPPYSNLSSVVRSVLVSLVLQQQDRVQWYKYWAHPVRDDPQWPTKIFTWGQGSVGTGGFKIKTFNFQSSQVSCCVSVVPRSKGKAFDPFWDWDFDKDKDFPLVVLCVPVPVCSVLVRVQSVPDDPVRLVVQVVCCVPPQWDWDQRVVVRDIDIDGPNGIDIGTDGDGHRIDMGRTTIIMIMGRSSNSVVSLSRSQWDWDADPVNPDIFIAGQGQLSSQSAQEEEEAQAPDPLQVVLSVVLVVLLVVLVGGYYYDDDHDHPVVVLSSCRSSNHQWYWYRPDNFKIWIAGNPVRDIDIDTSNCVNVVSSCCSVPVDPPVRVVVVRPPDDDDDDDDDDPDDDDDDDDDDYDDDDDDDDDDDDDDDDDDDDDDDDDDDDDDDDDDDDDDDDDDDDDDDDDDDDDDDDDDDDDDDDDDDDDDDDDDDDDDDDDDDDDDDDDDDDDDDDDDDDDDDDDDDDDDDDDDDDDDDDDDDDDDDDDDDDDDDDDDDDDDDDDDDDDDDDDDDDDDDDDDDDDDDDDDDDDDDDDDDDDDDDDDDDDDDDDDDDDDDDDD

Secondary structure (DSSP, 8-state):
-HHHHHHHHHHHHHHHHSS-HHHHHHHHHHHHHHHHHTTSEEETTGGGT--TT-EEE-HHHHHHHHHHHHHHIIIIIHHHT-EEE---SEEEHHHHHHTTHHHH-EEEEEEBTTT--EEEHHHHHHHHHHHHHHH-TT--HHHHHHHHHHHHSGGG--HHHHHHHHHHTT---TTT---BPPPEEEE-SEEEEESTTS-EEEEE-S-SHHHHHHTHHHHHHHTTS-SSEEEEEEEEEE---SS--TGGGS-SEEEEEEEEEEE-SS----TTGGGTTT-EEEEE-HHHHHTTPPPEEEEHHHHHHTTSS--HHHHHHHHHHHHHHHHHT--GGGEEEEEPPTTTS-TT-SEEEEEEEEETTEEEEEEEEEEEETHHHHHHHHHHS----EEEEEEEEEEEEEEEEEE-HHHHHHHHGGGHHHHHHHHHT--HHHHHHHHHHHHHTSEEEEEETTTTEEEEEETTTEEEEEEEEEEEEEEEPPEEEEEEEEHHHHHHHHHHHHEEEEE-TTSS-EEEEE---TTT-S-SEEEEESS--HHHHHHHHHHHHHHHHTT--EEE---SS-HHHHHHHHHTTT-SEEEEE-SSSEEEEEETTT--EEEEETTTHHHHHHHHHTTSS-HHHHHHHTTT--PPP-----------------------------------------------------------------------------------------------------------------------------------------------------------PPPPPP----------------------------------------------------------

pLDDT: mean 73.39, std 29.54, range [20.19, 98.88]

Sequence (856 aa):
MASTEESLRKSLQSLLSASGSDSRDAFRQSVVNTLERRLFYIPSFKIYCGVAGFYDYGPPGCAVKSNVLSFWRQHFVLEENMLEVDCPCVTPEVVLKASGHVEKFTDLMVKDEKTGTCYRADHLLKDYCNEKLQKDLTLSSDKAAELKHVLAMLDDFSSQELGAKIKEYGITAPETKNPLSHPYPFNLMFQTSIGPSGLAPGFMRPETAQGIFVNFKDLYYYNGNKLPFAAAQIGQAFRNEISPRQGLLRVREFTLAEIEHFVDPEDKSHPKYAEVADLEFLMFPREEQMSGQSAKRIRLREAVSKGIVNNETLGYFIGRVYLFLMRLGIDKDRLRFRQHLANEMAHYAADCWDAEIECSYGWIECVGIADRSAYDLHAHSEKSGVPLVAHEKFSEPKELEKLVITPIKKELGLAFKGSQKMVVEALEAMREKEALDMKAALESKGEVEFEVCTLGETVTINKSMVSIHMEKKKEHQRVFTPSVIEPSFGIGRIIYCLFEHTFYTRQSKAGDEQLNVFRFPSLVAPIKCTVFPLVQNQKFEEVAKLISKSLTAAGISHKIDITGTSIGKRYARTDELGVPFAVTVDSTTSVTIRERDSKDQVRVDVEEAASVIREVTEGQRTWEDVCSSQTTDFIPLFIEFEIRFMRPTTLRVHPHMICPRVLSSFEFVTDSLSTVVPPFYPNQSARCRSLAVVVRRDFVSAPPSSSPSWVVLQMRVFLHFLRSISCSRSLRSVLDLFYSWIEICYGGGVSQKGSWRFFTRRKQVIHHVNSKPLLVFGGAICHASILLLASITCYKTPMFGIQGEHRGTRHSDFNECLLLVIVAGDYMGFMSGWVALGGLDSGGPVNFASRSGVGV

Radius of gyration: 41.6 Å; chains: 1; bounding box: 126×115×129 Å